Protein 9LD1 (pdb70)

Foldseek 3Di:
DLLVLLCPDPQSVLLVVLLVVQVVPCCDPLQNDDPCLSSLLCNALNNLLSCLCRVCSVQCGPHPLNNHNVLLSLLSNHHCSSLLVVQCSVCVVCCCPPVNDDSVLLSLLSNEACSNLLNVLCVVCVVVCCVPPVQDPVLLSLLRNEHPSNLLNVQCVVCVVVCCPVPVQDSVLLSLLSRYPPSNLLSVQCVVCVVPCCPPVVDDNVLLSLLSSAACSNLLSVLCSVCVVVCCVVVPDDSVLLSLLSSEHPSNLLSVLCSVCVVVCCPPVVDDNVLLSLLSNYACSSLLSVLCVPCVVVCCVPVVDDSVLLSLLSNYHVSSLLSVCCSVCVVVCCPVVNDDSVLLSLLSNEHVSNLLSVLCSPCVCQCCVPVNDDPVLLSLLSNYHCSNLLSVLCSPCVVVCCVVPNDDNVLLSLLSNAVCSNLLSVLCVVCVVPCCPVVNDDSVLLSLLSSEAVSNLLSVQCSVCVVPCCPVVNDDSVLLSLLSRYHPSNLLNVQCSPCVVVCCVPVVDDSVLLSLLSNEHCNNLLNVLCVVCVVVCCVVVNDDNVLLSLLSRYACSNLLSVQLSVCVCCCCVPLNADSVLLSVLSSYHVSNVVVVVLVVQLQQHFLQSSVVSCCQSQNFKKWALLDQDPVVLVVVVVVLVVQQADFEWEAERRNDIDTDDPVVVSVCSNVARQWMWTDGSSRYIYIGHDYPPDWDACPPDWGKKWKAAPSGIIMIHIFDDFDVVPVVQPCTRPPLLVNQLVCVVVVGQEIEMEIEDQAAADQSCVPVSQVSHPANHKYKYAYPLPHCHDDPNGDNHIDMHHD

Nearest PDB structures (foldseek):
  4osw-assembly1_A  TM=8.456E-01  e=8.743E-40  Xanthomonas campestris pv. armoraciae
  3v6t-assembly1_A  TM=8.450E-01  e=8.743E-40  Xanthomonas
  4osr-assembly1_A  TM=8.469E-01  e=3.496E-39  Xanthomonas campestris pv. armoraciae
  4osz-assembly1_A  TM=8.393E-01  e=8.699E-39  Xanthomonas campestris pv. armoraciae
  4osq-assembly2_B  TM=8.564E-01  e=7.481E-38  Xanthomonas campestris pv. armoraciae

Secondary structure (DSSP, 8-state):
-HHHHHHTSTTHHHHHHHHHHHHHHHTSTTT---HHHHHHIIIIIHHHHHHHHHHTHHHHSSSTT---HHHHHHHHSSTTHHHHHHHHHHHHHHHHHTT---HHHHHHHHSSTTHHHHHHHHHHHHHHHHHHH---HHHHHHHHSSTTHHHHHHHHHHHHHHHHHHH---HHHHHHHTSSTTHHHHHHHHHHHHHHHHHTS---HHHHHHHHTSTTHHHHHHHHHHHHHHHHHHH---HHHHHHHHTSTTHHHHHHHHHHHHHHHHHTS---HHHHHHHHSSTTHHHHHHHHHHHHHHHHHTS---HHHHHHHHTSTTHHHHHHHHHHHHHHHHHTS---HHHHHHHHSSTTHHHHHHHHHHHHHHHHHTS---HHHHHHHHSSTTHHHHHHHHHHHHHHHHHHH---HHHHHHHHHSTTHHHHHHHHHHHHHHHHHHS---HHHHHHHHSSTTHHHHHHHHHHHHHHHHHHS---HHHHHHHHTSTTHHHHHHHHHHHHHHHHHTT---HHHHHHHHSSTTHHHHHHHHHHHHHHHHHHH---HHHHHHHHSSTTHHHHHHHHHHHHHHHHHTT---HHHHHHHHTSTTHHHHHHHHHHHHHH--HHHHHHHHHHHH---EEETT---HHHHHHHHHHHHHH--SEEEEE-TTS-EEE--HHHHHHHHHH-SSEEEEEETTTEEEEEES---S-PPP-SSS-EEEEEETTS-EEEEESSS--GGGTT-TTTT-HHHHHHHHHHHTT--EEEEEE--TT-B-TTHHHHHHHHSPTT-EEEEE--SS---SSSS-B-S-EEEE-

Structure (mmCIF, N/CA/C/O backbone):
data_9LD1
#
_entry.id   9LD1
#
_cell.length_a   1.00
_cell.length_b   1.00
_cell.length_c   1.00
_cell.angle_alpha   90.00
_cell.angle_beta   90.00
_cell.angle_gamma   90.00
#
_symmetry.space_group_name_H-M   'P 1'
#
loop_
_entity.id
_entity.type
_entity.pdbx_description
1 polymer 'TC DNA substrate forward strand'
2 polymer 'TC DNA substrate reverse strand'
3 polymer 'inactivate TOD4'
4 non-polymer 'ZINC ION'
#
loop_
_atom_site.group_PDB
_atom_site.id
_atom_site.type_symbol
_atom_site.label_atom_id
_atom_site.label_alt_id
_atom_site.label_comp_id
_atom_site.label_asym_id
_atom_site.label_entity_id
_atom_site.label_seq_id
_atom_site.pdbx_PDB_ins_code
_atom_site.Cartn_x
_atom_site.Cartn_y
_atom_site.Cartn_z
_atom_site.occupancy
_atom_site.B_iso_or_equiv
_atom_site.auth_seq_id
_atom_site.auth_comp_id
_atom_site.auth_asym_id
_atom_site.auth_atom_id
_atom_site.pdbx_PDB_model_num
ATOM 1108 N N . GLU C 3 87 ? 93.158 109.972 142.418 1.00 71.48 87 GLU A N 1
ATOM 1109 C CA . GLU C 3 87 ? 94.263 109.113 142.002 1.00 71.48 87 GLU A CA 1
ATOM 1110 C C . GLU C 3 87 ? 95.611 109.766 142.273 1.00 71.48 87 GLU A C 1
ATOM 1111 O O . GLU C 3 87 ? 96.586 109.072 142.585 1.00 71.48 87 GLU A O 1
ATOM 1117 N N . ALA C 3 88 ? 95.694 111.092 142.152 1.00 66.89 88 ALA A N 1
ATOM 1118 C CA . ALA C 3 88 ? 96.963 111.774 142.387 1.00 66.89 88 ALA A CA 1
ATOM 1119 C C . ALA C 3 88 ? 97.396 111.648 143.843 1.00 66.89 88 ALA A C 1
ATOM 1120 O O . ALA C 3 88 ? 98.595 111.576 144.138 1.00 66.89 88 ALA A O 1
ATOM 1122 N N . ILE C 3 89 ? 96.434 111.634 144.768 1.00 66.25 89 ILE A N 1
ATOM 1123 C CA . ILE C 3 89 ? 96.765 111.522 146.186 1.00 66.25 89 ILE A CA 1
ATOM 1124 C C . ILE C 3 89 ? 97.382 110.160 146.475 1.00 66.25 89 ILE A C 1
ATOM 1125 O O . ILE C 3 89 ? 98.344 110.045 147.244 1.00 66.25 89 ILE A O 1
ATOM 1130 N N . VAL C 3 90 ? 96.839 109.108 145.860 1.00 67.27 90 VAL A N 1
ATOM 1131 C CA . VAL C 3 90 ? 97.414 107.774 145.997 1.00 67.27 90 VAL A CA 1
ATOM 1132 C C . VAL C 3 90 ? 98.811 107.729 145.397 1.00 67.27 90 VAL A C 1
ATOM 1133 O O . VAL C 3 90 ? 99.731 107.131 145.968 1.00 67.27 90 VAL A O 1
ATOM 1137 N N . GLY C 3 91 ? 98.992 108.363 144.238 1.00 62.52 91 GLY A N 1
ATOM 1138 C CA . GLY C 3 91 ? 100.313 108.423 143.635 1.00 62.52 91 GLY A CA 1
ATOM 1139 C C . GLY C 3 91 ? 101.363 108.982 144.575 1.00 62.52 91 GLY A C 1
ATOM 1140 O O . GLY C 3 91 ? 102.523 108.560 144.548 1.00 62.52 91 GLY A O 1
ATOM 1141 N N . VAL C 3 92 ? 100.976 109.944 145.414 1.00 57.67 92 VAL A N 1
ATOM 1142 C CA . VAL C 3 92 ? 101.890 110.450 146.434 1.00 57.67 92 VAL A CA 1
ATOM 1143 C C . VAL C 3 92 ? 101.959 109.495 147.620 1.00 57.67 92 VAL A C 1
ATOM 1144 O O . VAL C 3 92 ? 103.048 109.156 148.099 1.00 57.67 92 VAL A O 1
ATOM 1148 N N . GLY C 3 93 ? 100.804 109.045 148.114 1.00 61.41 93 GLY A N 1
ATOM 1149 C CA . GLY C 3 93 ? 100.786 108.257 149.335 1.00 61.41 93 GLY A CA 1
ATOM 1150 C C . GLY C 3 93 ? 101.614 106.988 149.254 1.00 61.41 93 GLY A C 1
ATOM 1151 O O . GLY C 3 93 ? 102.142 106.517 150.265 1.00 61.41 93 GLY A O 1
ATOM 1152 N N . LYS C 3 94 ? 101.738 106.417 148.062 1.00 58.77 94 LYS A N 1
ATOM 1153 C CA . LYS C 3 94 ? 102.510 105.186 147.890 1.00 58.77 94 LYS A CA 1
ATOM 1154 C C . LYS C 3 94 ? 104.011 105.419 147.759 1.00 58.77 94 LYS A C 1
ATOM 1155 O O . LYS C 3 94 ? 104.725 104.432 147.544 1.00 58.77 94 LYS A O 1
ATOM 1161 N N . GLN C 3 95 ? 104.535 106.634 147.873 1.00 55.58 95 GLN A N 1
ATOM 1162 C CA . GLN C 3 95 ? 105.963 106.867 147.710 1.00 55.58 95 GLN A CA 1
ATOM 1163 C C . GLN C 3 95 ? 106.682 106.651 149.041 1.00 55.58 95 GLN A C 1
ATOM 1164 O O . GLN C 3 95 ? 106.060 106.464 150.091 1.00 55.58 95 GLN A O 1
ATOM 1170 N N . TRP C 3 96 ? 108.017 106.680 149.006 1.00 50.56 96 TRP A N 1
ATOM 1171 C CA . TRP C 3 96 ? 108.805 106.387 150.200 1.00 50.56 96 TRP A CA 1
ATOM 1172 C C . TRP C 3 96 ? 108.481 107.344 151.340 1.00 50.56 96 TRP A C 1
ATOM 1173 O O . TRP C 3 96 ? 108.663 106.994 152.511 1.00 50.56 96 TRP A O 1
ATOM 1184 N N . SER C 3 97 ? 108.011 108.546 151.021 1.00 55.87 97 SER A N 1
ATOM 1185 C CA . SER C 3 97 ? 107.588 109.533 152.011 1.00 55.87 97 SER A CA 1
ATOM 1186 C C . SER C 3 97 ? 106.182 110.013 151.703 1.00 55.87 97 SER A C 1
ATOM 1187 O O . SER C 3 97 ? 105.839 111.179 151.905 1.00 55.87 97 SER A O 1
ATOM 1190 N N . GLY C 3 98 ? 105.345 109.107 151.194 1.00 62.12 98 GLY A N 1
ATOM 1191 C CA . GLY C 3 98 ? 104.025 109.509 150.734 1.00 62.12 98 GLY A CA 1
ATOM 1192 C C . GLY C 3 98 ? 103.211 110.198 151.812 1.00 62.12 98 GLY A C 1
ATOM 1193 O O . GLY C 3 98 ? 102.759 111.332 151.635 1.00 62.12 98 GLY A O 1
ATOM 1194 N N . ALA C 3 99 ? 103.021 109.528 152.949 1.00 64.12 99 ALA A N 1
ATOM 1195 C CA . ALA C 3 99 ? 102.214 110.104 154.020 1.00 64.12 99 ALA A CA 1
ATOM 1196 C C . ALA C 3 99 ? 102.819 111.406 154.533 1.00 64.12 99 ALA A C 1
ATOM 1197 O O . ALA C 3 99 ? 102.094 112.352 154.869 1.00 64.12 99 ALA A O 1
ATOM 1199 N N . ARG C 3 100 ? 104.151 111.470 154.607 1.00 60.56 100 ARG A N 1
ATOM 1200 C CA . ARG C 3 100 ? 104.808 112.668 155.116 1.00 60.56 100 ARG A CA 1
ATOM 1201 C C . ARG C 3 100 ? 104.697 113.817 154.125 1.00 60.56 100 ARG A C 1
ATOM 1202 O O . ARG C 3 100 ? 104.513 114.976 154.521 1.00 60.56 100 ARG A O 1
ATOM 1210 N N . ALA C 3 101 ? 104.803 113.514 152.829 1.00 60.20 101 ALA A N 1
ATOM 1211 C CA . ALA C 3 101 ? 104.726 114.559 151.817 1.00 60.20 101 ALA A CA 1
ATOM 1212 C C . ALA C 3 101 ? 103.335 115.166 151.761 1.00 60.20 101 ALA A C 1
ATOM 1213 O O . ALA C 3 101 ? 103.189 116.379 151.580 1.00 60.20 101 ALA A O 1
ATOM 1215 N N . LEU C 3 102 ? 102.296 114.342 151.916 1.00 64.30 102 LEU A N 1
ATOM 1216 C CA . LEU C 3 102 ? 100.939 114.874 151.902 1.00 64.30 102 LEU A CA 1
ATOM 1217 C C . LEU C 3 102 ? 100.668 115.746 153.122 1.00 64.30 102 LEU A C 1
ATOM 1218 O O . LEU C 3 102 ? 100.060 116.814 152.999 1.00 64.30 102 LEU A O 1
ATOM 1223 N N . GLU C 3 103 ? 101.116 115.322 154.308 1.00 64.89 103 GLU A N 1
ATOM 1224 C CA . GLU C 3 103 ? 100.906 116.153 155.494 1.00 64.89 103 GLU A CA 1
ATOM 1225 C C . GLU C 3 103 ? 101.707 117.449 155.415 1.00 64.89 103 GLU A C 1
ATOM 1226 O O . GLU C 3 103 ? 101.202 118.526 155.769 1.00 64.89 103 GLU A O 1
ATOM 1232 N N . ALA C 3 104 ? 102.958 117.368 154.954 1.00 63.37 104 ALA A N 1
ATOM 1233 C CA . ALA C 3 104 ? 103.761 118.576 154.804 1.00 63.37 104 ALA A CA 1
ATOM 1234 C C . ALA C 3 104 ? 103.175 119.492 153.740 1.00 63.37 104 ALA A C 1
ATOM 1235 O O . ALA C 3 104 ? 103.152 120.717 153.910 1.00 63.37 104 ALA A O 1
ATOM 1237 N N . LEU C 3 105 ? 102.682 118.919 152.642 1.00 63.43 105 LEU A N 1
ATOM 1238 C CA . LEU C 3 105 ? 102.185 119.734 151.542 1.00 63.43 105 LEU A CA 1
ATOM 1239 C C . LEU C 3 105 ? 100.958 120.530 151.965 1.00 63.43 105 LEU A C 1
ATOM 1240 O O . LEU C 3 105 ? 100.842 121.714 151.639 1.00 63.43 105 LEU A O 1
ATOM 1245 N N . LEU C 3 106 ? 100.041 119.906 152.706 1.00 67.82 106 LEU A N 1
ATOM 1246 C CA . LEU C 3 106 ? 98.863 120.630 153.171 1.00 67.82 106 LEU A CA 1
ATOM 1247 C C . LEU C 3 106 ? 99.257 121.781 154.085 1.00 67.82 106 LEU A C 1
ATOM 1248 O O . LEU C 3 106 ? 98.636 122.850 154.056 1.00 67.82 106 LEU A O 1
ATOM 1253 N N . THR C 3 107 ? 100.288 121.579 154.903 1.00 65.78 107 THR A N 1
ATOM 1254 C CA . THR C 3 107 ? 100.731 122.641 155.802 1.00 65.78 107 THR A CA 1
ATOM 1255 C C . THR C 3 107 ? 101.290 123.842 155.039 1.00 65.78 107 THR A C 1
ATOM 1256 O O . THR C 3 107 ? 100.963 124.991 155.362 1.00 65.78 107 THR A O 1
ATOM 1260 N N . VAL C 3 108 ? 102.105 123.596 154.017 1.00 63.51 108 VAL A N 1
ATOM 1261 C CA . VAL C 3 108 ? 102.811 124.659 153.313 1.00 63.51 108 VAL A CA 1
ATOM 1262 C C . VAL C 3 108 ? 102.089 125.159 152.054 1.00 63.51 108 VAL A C 1
ATOM 1263 O O . VAL C 3 108 ? 102.435 126.245 151.551 1.00 63.51 108 VAL A O 1
ATOM 1267 N N . ALA C 3 109 ? 101.061 124.452 151.577 1.00 62.76 109 ALA A N 1
ATOM 1268 C CA . ALA C 3 109 ? 100.337 124.879 150.382 1.00 62.76 109 ALA A CA 1
ATOM 1269 C C . ALA C 3 109 ? 99.784 126.289 150.526 1.00 62.76 109 ALA A C 1
ATOM 1270 O O . ALA C 3 109 ? 99.670 127.021 149.536 1.00 62.76 109 ALA A O 1
ATOM 1272 N N . GLY C 3 110 ? 99.426 126.684 151.746 1.00 64.47 110 GLY A N 1
ATOM 1273 C CA . GLY C 3 110 ? 98.888 128.017 151.951 1.00 64.47 110 GLY A CA 1
ATOM 1274 C C . GLY C 3 110 ? 99.802 129.111 151.441 1.00 64.47 110 GLY A C 1
ATOM 1275 O O . GLY C 3 110 ? 99.329 130.150 150.973 1.00 64.47 110 GLY A O 1
ATOM 1276 N N . GLU C 3 111 ? 101.114 128.902 151.520 1.00 63.74 111 GLU A N 1
ATOM 1277 C CA . GLU C 3 111 ? 102.062 129.881 151.012 1.00 63.74 111 GLU A CA 1
ATOM 1278 C C . GLU C 3 111 ? 102.688 129.494 149.677 1.00 63.74 111 GLU A C 1
ATOM 1279 O O . GLU C 3 111 ? 103.117 130.387 148.937 1.00 63.74 111 GLU A O 1
ATOM 1285 N N . LEU C 3 112 ? 102.752 128.201 149.338 1.00 62.49 112 LEU A N 1
ATOM 1286 C CA . LEU C 3 112 ? 103.206 127.856 147.991 1.00 62.49 112 LEU A CA 1
ATOM 1287 C C . LEU C 3 112 ? 102.279 128.384 146.905 1.00 62.49 112 LEU A C 1
ATOM 1288 O O . LEU C 3 112 ? 102.745 128.666 145.796 1.00 62.49 112 LEU A O 1
ATOM 1293 N N . ARG C 3 113 ? 100.988 128.528 147.190 1.00 67.45 113 ARG A N 1
ATOM 1294 C CA . ARG C 3 113 ? 100.053 129.118 146.243 1.00 67.45 113 ARG A CA 1
ATOM 1295 C C . ARG C 3 113 ? 100.127 130.640 146.206 1.00 67.45 113 ARG A C 1
ATOM 1296 O O . ARG C 3 113 ? 99.419 131.266 145.408 1.00 67.45 113 ARG A O 1
ATOM 1304 N N . GLY C 3 114 ? 100.968 131.244 147.045 1.00 67.19 114 GLY A N 1
ATOM 1305 C CA . GLY C 3 114 ? 101.070 132.680 147.106 1.00 67.19 114 GLY A CA 1
ATOM 1306 C C . GLY C 3 114 ? 101.937 133.241 146.002 1.00 67.19 114 GLY A C 1
ATOM 1307 O O . GLY C 3 114 ? 102.515 132.518 145.181 1.00 67.19 114 GLY A O 1
ATOM 1308 N N . PRO C 3 115 ? 102.030 134.568 145.973 1.00 68.60 115 PRO A N 1
ATOM 1309 C CA . PRO C 3 115 ? 102.755 135.256 144.892 1.00 68.60 115 PRO A CA 1
ATOM 1310 C C . PRO C 3 115 ? 104.155 134.707 144.661 1.00 68.60 115 PRO A C 1
ATOM 1311 O O . PRO C 3 115 ? 104.590 134.639 143.501 1.00 68.60 115 PRO A O 1
ATOM 1315 N N . PRO C 3 116 ? 104.914 134.326 145.707 1.00 64.89 116 PRO A N 1
ATOM 1316 C CA . PRO C 3 116 ? 106.296 133.884 145.439 1.00 64.89 116 PRO A CA 1
ATOM 1317 C C . PRO C 3 116 ? 106.406 132.790 144.393 1.00 64.89 116 PRO A C 1
ATOM 1318 O O . PRO C 3 116 ? 107.380 132.767 143.632 1.00 64.89 116 PRO A O 1
ATOM 1322 N N . LEU C 3 117 ? 105.434 131.882 144.324 1.00 62.69 117 LEU A N 1
ATOM 1323 C CA . LEU C 3 117 ? 105.493 130.755 143.403 1.00 62.69 117 LEU A CA 1
ATOM 1324 C C . LEU C 3 117 ? 104.191 130.530 142.645 1.00 62.69 117 LEU A C 1
ATOM 1325 O O . LEU C 3 117 ? 104.226 130.158 141.469 1.00 62.69 117 LEU A O 1
ATOM 1330 N N . GLN C 3 118 ? 103.045 130.745 143.291 1.00 66.04 118 GLN A N 1
ATOM 1331 C CA . GLN C 3 118 ? 101.734 130.600 142.653 1.00 66.04 118 GLN A CA 1
ATOM 1332 C C . GLN C 3 118 ? 101.592 129.224 142.005 1.00 66.04 118 GLN A C 1
ATOM 1333 O O . GLN C 3 118 ? 101.234 129.090 140.833 1.00 66.04 118 GLN A O 1
ATOM 1339 N N . LEU C 3 119 ? 101.882 128.191 142.788 1.00 64.03 119 LEU A N 1
ATOM 1340 C CA . LEU C 3 119 ? 101.753 126.819 142.324 1.00 64.03 119 LEU A CA 1
ATOM 1341 C C . LEU C 3 119 ? 100.303 126.350 142.392 1.00 64.03 119 LEU A C 1
ATOM 1342 O O . LEU C 3 119 ? 99.584 126.619 143.360 1.00 64.03 119 LEU A O 1
ATOM 1347 N N . ASP C 3 120 ? 99.879 125.643 141.350 1.00 63.71 120 ASP A N 1
ATOM 1348 C CA . ASP C 3 120 ? 98.539 125.082 141.271 1.00 63.71 120 ASP A CA 1
ATOM 1349 C C . ASP C 3 120 ? 98.535 123.654 141.809 1.00 63.71 120 ASP A C 1
ATOM 1350 O O . ASP C 3 120 ? 99.553 123.131 142.262 1.00 63.71 120 ASP A O 1
ATOM 1355 N N . THR C 3 121 ? 97.365 123.015 141.731 1.00 64.04 121 THR A N 1
ATOM 1356 C CA . THR C 3 121 ? 97.200 121.691 142.330 1.00 64.04 121 THR A CA 1
ATOM 1357 C C . THR C 3 121 ? 98.158 120.674 141.723 1.00 64.04 121 THR A C 1
ATOM 1358 O O . THR C 3 121 ? 98.764 119.873 142.447 1.00 64.04 121 THR A O 1
ATOM 1362 N N . GLY C 3 122 ? 98.300 120.684 140.396 1.00 58.41 122 GLY A N 1
ATOM 1363 C CA . GLY C 3 122 ? 99.192 119.737 139.749 1.00 58.41 122 GLY A CA 1
ATOM 1364 C C . GLY C 3 122 ? 100.644 119.915 140.152 1.00 58.41 122 GLY A C 1
ATOM 1365 O O . GLY C 3 122 ? 101.343 118.941 140.430 1.00 58.41 122 GLY A O 1
ATOM 1366 N N . GLN C 3 123 ? 101.114 121.163 140.194 1.00 54.44 123 GLN A N 1
ATOM 1367 C CA . GLN C 3 123 ? 102.492 121.409 140.606 1.00 54.44 123 GLN A CA 1
ATOM 1368 C C . GLN C 3 123 ? 102.720 121.027 142.065 1.00 54.44 123 GLN A C 1
ATOM 1369 O O . GLN C 3 123 ? 103.770 120.469 142.407 1.00 54.44 123 GLN A O 1
ATOM 1375 N N . LEU C 3 124 ? 101.749 121.303 142.940 1.00 55.16 124 LEU A N 1
ATOM 1376 C CA . LEU C 3 124 ? 101.932 120.978 144.353 1.00 55.16 124 LEU A CA 1
ATOM 1377 C C . LEU C 3 124 ? 102.051 119.478 144.563 1.00 55.16 124 LEU A C 1
ATOM 1378 O O . LEU C 3 124 ? 102.890 119.016 145.344 1.00 55.16 124 LEU A O 1
ATOM 1383 N N . LEU C 3 125 ? 101.201 118.700 143.891 1.00 54.16 125 LEU A N 1
ATOM 1384 C CA . LEU C 3 125 ? 101.245 117.254 144.064 1.00 54.16 125 LEU A CA 1
ATOM 1385 C C . LEU C 3 125 ? 102.393 116.646 143.268 1.00 54.16 125 LEU A C 1
ATOM 1386 O O . LEU C 3 125 ? 102.971 115.633 143.675 1.00 54.16 125 LEU A O 1
ATOM 1391 N N . LYS C 3 126 ? 102.742 117.262 142.137 1.00 46.63 126 LYS A N 1
ATOM 1392 C CA . LYS C 3 126 ? 103.860 116.776 141.334 1.00 46.63 126 LYS A CA 1
ATOM 1393 C C . LYS C 3 126 ? 105.154 116.760 142.137 1.00 46.63 126 LYS A C 1
ATOM 1394 O O . LYS C 3 126 ? 105.931 115.800 142.058 1.00 46.63 126 LYS A O 1
ATOM 1400 N N . ILE C 3 127 ? 105.399 117.815 142.918 1.00 45.40 127 ILE A N 1
ATOM 1401 C CA . ILE C 3 127 ? 106.577 117.839 143.783 1.00 45.40 127 ILE A CA 1
ATOM 1402 C C . ILE C 3 127 ? 106.472 116.766 144.858 1.00 45.40 127 ILE A C 1
ATOM 1403 O O . ILE C 3 127 ? 107.419 116.006 145.094 1.00 45.40 127 ILE A O 1
ATOM 1408 N N . ALA C 3 128 ? 105.321 116.684 145.529 1.00 46.81 128 ALA A N 1
ATOM 1409 C CA . ALA C 3 128 ? 105.142 115.683 146.575 1.00 46.81 128 ALA A CA 1
ATOM 1410 C C . ALA C 3 128 ? 105.291 114.269 146.027 1.00 46.81 128 ALA A C 1
ATOM 1411 O O . ALA C 3 128 ? 105.802 113.382 146.719 1.00 46.81 128 ALA A O 1
ATOM 1413 N N . LYS C 3 129 ? 104.84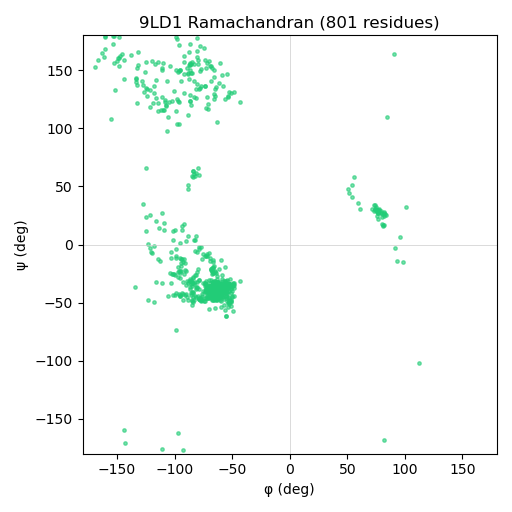6 114.038 144.792 1.00 45.05 129 LYS A N 1
ATOM 1414 C CA . LYS C 3 129 ? 104.902 112.696 144.223 1.00 45.05 129 LYS A CA 1
ATOM 1415 C C . LYS C 3 129 ? 106.326 112.319 143.840 1.00 45.05 129 LYS A C 1
ATOM 1416 O O . LYS C 3 129 ? 106.805 111.233 144.184 1.00 45.05 129 LYS A O 1
ATOM 1422 N N . ARG C 3 130 ? 107.022 113.205 143.132 1.00 39.28 130 ARG A N 1
ATOM 1423 C CA . ARG C 3 130 ? 108.353 112.867 142.643 1.00 39.28 130 ARG A CA 1
ATOM 1424 C C . ARG C 3 130 ? 109.458 113.309 143.594 1.00 39.28 130 ARG A C 1
ATOM 1425 O O . ARG C 3 130 ? 110.410 112.555 143.824 1.00 39.28 130 ARG A O 1
ATOM 1433 N N . GLY C 3 131 ? 109.353 114.506 144.160 1.00 41.62 131 GLY A N 1
ATOM 1434 C CA . GLY C 3 131 ? 110.393 115.005 145.036 1.00 41.62 131 GLY A CA 1
ATOM 1435 C C . GLY C 3 131 ? 110.248 114.523 146.465 1.00 41.62 131 GLY A C 1
ATOM 1436 O O . GLY C 3 131 ? 111.239 114.400 147.190 1.00 41.62 131 GLY A O 1
ATOM 1437 N N . GLY C 3 132 ? 109.021 114.250 146.880 1.00 45.65 132 GLY A N 1
ATOM 1438 C CA . GLY C 3 132 ? 108.741 113.764 148.213 1.00 45.65 132 GLY A CA 1
ATOM 1439 C C . GLY C 3 132 ? 108.693 114.886 149.234 1.00 45.65 132 GLY A C 1
ATOM 1440 O O . GLY C 3 132 ? 108.667 116.078 148.906 1.00 45.65 132 GLY A O 1
ATOM 1441 N N . VAL C 3 133 ? 108.677 114.476 150.505 1.00 49.34 133 VAL A N 1
ATOM 1442 C CA . VAL C 3 133 ? 108.471 115.427 151.593 1.00 49.34 133 VAL A CA 1
ATOM 1443 C C . VAL C 3 133 ? 109.618 116.427 151.661 1.00 49.34 133 VAL A C 1
ATOM 1444 O O . VAL C 3 133 ? 109.420 117.593 152.022 1.00 49.34 133 VAL A O 1
ATOM 1448 N N . THR C 3 134 ? 110.833 115.995 151.314 1.00 45.83 134 THR A N 1
ATOM 1449 C CA . THR C 3 134 ? 111.983 116.884 151.417 1.00 45.83 134 THR A CA 1
ATOM 1450 C C . THR C 3 134 ? 111.925 117.981 150.365 1.00 45.83 134 THR A C 1
ATOM 1451 O O . THR C 3 134 ? 112.269 119.135 150.642 1.00 45.83 134 THR A O 1
ATOM 1455 N N . ALA C 3 135 ? 111.475 117.643 149.155 1.00 45.46 135 ALA A N 1
ATOM 1456 C CA . ALA C 3 135 ? 111.304 118.658 148.121 1.00 45.46 135 ALA A CA 1
ATOM 1457 C C . ALA C 3 135 ? 110.167 119.613 148.462 1.00 45.46 135 ALA A C 1
ATOM 1458 O O . ALA C 3 135 ? 110.250 120.810 148.167 1.00 45.46 135 ALA A O 1
ATOM 1460 N N . VAL C 3 136 ? 109.097 119.106 149.081 1.00 48.45 136 VAL A N 1
ATOM 1461 C CA . VAL C 3 136 ? 107.979 119.973 149.453 1.00 48.45 136 VAL A CA 1
ATOM 1462 C C . VAL C 3 136 ? 108.422 121.014 150.477 1.00 48.45 136 VAL A C 1
ATOM 1463 O O . VAL C 3 136 ? 108.124 122.211 150.341 1.00 48.45 136 VAL A O 1
ATOM 1467 N N . GLU C 3 137 ? 109.140 120.579 151.515 1.00 49.80 137 GLU A N 1
ATOM 1468 C CA . GLU C 3 137 ? 109.619 121.514 152.527 1.00 49.80 137 GLU A CA 1
ATOM 1469 C C . GLU C 3 137 ? 110.704 122.424 151.970 1.00 49.80 137 GLU A C 1
ATOM 1470 O O . GLU C 3 137 ? 110.792 123.595 152.354 1.00 49.80 137 GLU A O 1
ATOM 1476 N N . ALA C 3 138 ? 111.550 121.902 151.079 1.00 48.50 138 ALA A N 1
ATOM 1477 C CA . ALA C 3 138 ? 112.631 122.713 150.530 1.00 48.50 138 ALA A CA 1
ATOM 1478 C C . ALA C 3 138 ? 112.088 123.858 149.689 1.00 48.50 138 ALA A C 1
ATOM 1479 O O . ALA C 3 138 ? 112.540 125.003 149.818 1.00 48.50 138 ALA A O 1
ATOM 1481 N N . VAL C 3 139 ? 111.121 123.571 148.817 1.00 48.84 139 VAL A N 1
ATOM 1482 C CA . VAL C 3 139 ? 110.575 124.608 147.945 1.00 48.84 139 VAL A CA 1
ATOM 1483 C C . VAL C 3 139 ? 109.880 125.684 148.769 1.00 48.84 139 VAL A C 1
ATOM 1484 O O . VAL C 3 139 ? 110.026 126.881 148.496 1.00 48.84 139 VAL A O 1
ATOM 1488 N N . HIS C 3 140 ? 109.120 125.281 149.791 1.00 54.06 140 HIS A N 1
ATOM 1489 C CA . HIS C 3 140 ? 108.481 126.269 150.660 1.00 54.06 140 HIS A CA 1
ATOM 1490 C C . HIS C 3 140 ? 109.504 127.089 151.433 1.00 54.06 140 HIS A C 1
ATOM 1491 O O . HIS C 3 140 ? 109.496 128.324 151.377 1.00 54.06 140 HIS A O 1
ATOM 1498 N N . ALA C 3 141 ? 110.394 126.419 152.166 1.00 52.41 141 ALA A N 1
ATOM 1499 C CA . ALA C 3 141 ? 111.316 127.127 153.043 1.00 52.41 141 ALA A CA 1
ATOM 1500 C C . ALA C 3 141 ? 112.207 128.101 152.288 1.00 52.41 141 ALA A C 1
ATOM 1501 O O . ALA C 3 141 ? 112.502 129.180 152.810 1.00 52.41 141 ALA A O 1
ATOM 1503 N N . TRP C 3 142 ? 112.623 127.757 151.074 1.00 52.54 142 TRP A N 1
ATOM 1504 C CA . TRP C 3 142 ? 113.585 128.542 150.309 1.00 52.54 142 TRP A CA 1
ATOM 1505 C C . TRP C 3 142 ? 112.876 129.367 149.245 1.00 52.54 142 TRP A C 1
ATOM 1506 O O . TRP C 3 142 ? 113.494 129.937 148.343 1.00 52.54 142 TRP A O 1
ATOM 1517 N N . ARG C 3 143 ? 111.546 129.433 149.341 1.00 54.19 143 ARG A N 1
ATOM 1518 C CA . ARG C 3 143 ? 110.762 130.128 148.325 1.00 54.19 143 ARG A CA 1
ATOM 1519 C C . ARG C 3 143 ? 111.190 131.584 148.197 1.00 54.19 143 ARG A C 1
ATOM 1520 O O . ARG C 3 143 ? 111.108 132.171 147.113 1.00 54.19 143 ARG A O 1
ATOM 1528 N N . ASN C 3 144 ? 111.648 132.181 149.297 1.00 51.33 144 ASN A N 1
ATOM 1529 C CA . ASN C 3 144 ? 112.088 133.569 149.290 1.00 51.33 144 ASN A CA 1
ATOM 1530 C C . ASN C 3 144 ? 113.459 133.768 148.659 1.00 51.33 144 ASN A C 1
ATOM 1531 O O . ASN C 3 144 ? 113.845 134.914 148.403 1.00 51.33 144 ASN A O 1
ATOM 1536 N N . ALA C 3 145 ? 114.207 132.693 148.418 1.00 48.65 145 ALA A N 1
ATOM 1537 C CA . ALA C 3 145 ? 115.456 132.820 147.676 1.00 48.65 145 ALA A CA 1
ATOM 1538 C C . ALA C 3 145 ? 115.299 132.352 146.235 1.00 48.65 145 ALA A C 1
ATOM 1539 O O . ALA C 3 145 ? 115.952 132.883 145.331 1.00 48.65 145 ALA A O 1
ATOM 1541 N N . LEU C 3 146 ? 114.445 131.355 146.006 1.00 46.96 146 LEU A N 1
ATOM 1542 C CA . LEU C 3 146 ? 114.290 130.793 144.669 1.00 46.96 146 LEU A CA 1
ATOM 1543 C C . LEU C 3 146 ? 113.753 131.819 143.678 1.00 46.96 146 LEU A C 1
ATOM 1544 O O . LEU C 3 146 ? 114.234 131.896 142.542 1.00 46.96 146 LEU A O 1
ATOM 1549 N N . THR C 3 147 ? 112.765 132.612 144.085 1.00 49.05 147 THR A N 1
ATOM 1550 C CA . THR C 3 147 ? 112.218 133.678 143.258 1.00 49.05 147 THR A CA 1
ATOM 1551 C C . THR C 3 147 ? 112.393 135.022 143.952 1.00 49.05 147 THR A C 1
ATOM 1552 O O . THR C 3 147 ? 112.544 135.093 145.176 1.00 49.05 147 THR A O 1
ATOM 1556 N N . GLY C 3 148 ? 112.372 136.089 143.160 1.00 49.55 148 GLY A N 1
ATOM 1557 C CA . GLY C 3 148 ? 112.548 137.422 143.715 1.00 49.55 148 GLY A CA 1
ATOM 1558 C C . GLY C 3 148 ? 113.968 137.685 144.165 1.00 49.55 148 GLY A C 1
ATOM 1559 O O . GLY C 3 148 ? 114.189 138.457 145.108 1.00 49.55 148 GLY A O 1
ATOM 1560 N N . ALA C 3 149 ? 114.935 137.059 143.509 1.00 48.13 149 ALA A N 1
ATOM 1561 C CA . ALA C 3 149 ? 116.336 137.115 143.894 1.00 48.13 149 ALA A CA 1
ATOM 1562 C C . ALA C 3 149 ? 117.178 137.082 142.623 1.00 48.13 149 ALA A C 1
ATOM 1563 O O . ALA C 3 149 ? 116.648 136.746 141.556 1.00 48.13 149 ALA A O 1
ATOM 1565 N N . PRO C 3 150 ? 118.467 137.435 142.670 1.00 46.77 150 PRO A N 1
ATOM 1566 C CA . PRO C 3 150 ? 119.248 137.466 141.422 1.00 46.77 150 PRO A CA 1
ATOM 1567 C C . PRO C 3 150 ? 119.301 136.126 140.716 1.00 46.77 150 PRO A C 1
ATOM 1568 O O . PRO C 3 150 ? 119.711 136.073 139.550 1.00 46.77 150 PRO A O 1
ATOM 1572 N N . LEU C 3 151 ? 118.909 135.041 141.386 1.00 46.05 151 LEU A N 1
ATOM 1573 C CA . LEU C 3 151 ? 118.920 133.729 140.752 1.00 46.05 151 LEU A CA 1
ATOM 1574 C C . LEU C 3 151 ? 117.976 133.685 139.556 1.00 46.05 151 LEU A C 1
ATOM 1575 O O . LEU C 3 151 ? 118.234 132.974 138.578 1.00 46.05 151 LEU A O 1
ATOM 1580 N N . ASN C 3 152 ? 116.878 134.443 139.618 1.00 46.02 152 ASN A N 1
ATOM 1581 C CA . ASN C 3 152 ? 115.880 134.505 138.549 1.00 46.02 152 ASN A CA 1
ATOM 1582 C C . ASN C 3 152 ? 115.421 133.106 138.131 1.00 46.02 152 ASN A C 1
ATOM 1583 O O . ASN C 3 152 ? 115.302 132.787 136.947 1.00 46.02 152 ASN A O 1
ATOM 1588 N N . LEU C 3 153 ? 115.162 132.270 139.132 1.00 44.17 153 LEU A N 1
ATOM 1589 C CA . LEU C 3 153 ? 114.708 130.902 138.916 1.00 44.17 153 LEU A CA 1
ATOM 1590 C C . LEU C 3 153 ? 113.191 130.840 139.016 1.00 44.17 153 LEU A C 1
ATOM 1591 O O . LEU C 3 153 ? 112.635 130.867 140.118 1.00 44.17 153 LEU A O 1
ATOM 1596 N N . THR C 3 154 ? 112.529 130.752 137.866 1.00 44.88 154 THR A N 1
ATOM 1597 C CA . THR C 3 154 ? 111.102 131.000 137.798 1.00 44.88 154 THR A CA 1
ATOM 1598 C C . THR C 3 154 ? 110.334 129.874 138.490 1.00 44.88 154 THR A C 1
ATOM 1599 O O . THR C 3 154 ? 110.859 128.772 138.665 1.00 44.88 154 THR A O 1
ATOM 1603 N N . PRO C 3 155 ? 109.093 130.138 138.916 1.00 46.96 155 PRO A N 1
ATOM 1604 C CA . PRO C 3 155 ? 108.302 129.069 139.555 1.00 46.96 155 PRO A CA 1
ATOM 1605 C C . PRO C 3 155 ? 108.233 127.776 138.759 1.00 46.96 155 PRO A C 1
ATOM 1606 O O . PRO C 3 155 ? 108.252 126.692 139.355 1.00 46.96 155 PRO A O 1
ATOM 1610 N N . GLU C 3 156 ? 108.153 127.850 137.428 1.00 44.42 156 GLU A N 1
ATOM 1611 C CA . GLU C 3 156 ? 108.129 126.624 136.636 1.00 44.42 156 GLU A CA 1
ATOM 1612 C C . GLU C 3 156 ? 109.466 125.897 136.702 1.00 44.42 156 GLU A C 1
ATOM 1613 O O . GLU C 3 156 ? 109.503 124.662 136.764 1.00 44.42 156 GLU A O 1
ATOM 1619 N N . GLN C 3 157 ? 110.572 126.641 136.710 1.00 41.31 157 GLN A N 1
ATOM 1620 C CA . GLN C 3 157 ? 111.879 126.006 136.821 1.00 41.31 157 GLN A CA 1
ATOM 1621 C C . GLN C 3 157 ? 112.075 125.401 138.204 1.00 41.31 157 GLN A C 1
ATOM 1622 O O . GLN C 3 157 ? 112.728 124.363 138.351 1.00 41.31 157 GLN A O 1
ATOM 1628 N N . VAL C 3 158 ? 111.506 126.034 139.233 1.00 41.40 158 VAL A N 1
ATOM 1629 C CA . VAL C 3 158 ? 111.591 125.495 140.586 1.00 41.40 158 VAL A CA 1
ATOM 1630 C C . VAL C 3 158 ? 110.898 124.141 140.667 1.00 41.40 158 VAL A C 1
ATOM 1631 O O . VAL C 3 158 ? 111.424 123.190 141.258 1.00 41.40 158 VAL A O 1
ATOM 1635 N N . VAL C 3 159 ? 109.706 124.034 140.076 1.00 41.51 159 VAL A N 1
ATOM 1636 C CA . VAL C 3 159 ? 108.986 122.762 140.078 1.00 41.51 159 VAL A CA 1
ATOM 1637 C C . VAL C 3 159 ? 109.759 121.705 139.305 1.00 41.51 159 VAL A C 1
ATOM 1638 O O . VAL C 3 159 ? 109.856 120.548 139.732 1.00 41.51 159 VAL A O 1
ATOM 1642 N N . ALA C 3 160 ? 110.320 122.080 138.152 1.00 36.03 160 ALA A N 1
ATOM 1643 C CA . ALA C 3 160 ? 111.082 121.121 137.356 1.00 36.03 160 ALA A CA 1
ATOM 1644 C C . ALA C 3 160 ? 112.255 120.557 138.145 1.00 36.03 160 ALA A C 1
ATOM 1645 O O . ALA C 3 160 ? 112.566 119.366 138.041 1.00 36.03 160 ALA A O 1
ATOM 1647 N N . ILE C 3 161 ? 112.927 121.400 138.930 1.00 34.12 161 ILE A N 1
ATOM 1648 C CA . ILE C 3 161 ? 114.055 120.929 139.728 1.00 34.12 161 ILE A CA 1
ATOM 1649 C C . ILE C 3 161 ? 113.567 120.159 140.948 1.00 34.12 161 ILE A C 1
ATOM 1650 O O . ILE C 3 161 ? 114.113 119.105 141.292 1.00 34.12 161 ILE A O 1
ATOM 1655 N N . ALA C 3 162 ? 112.532 120.665 141.616 1.00 34.98 162 ALA A N 1
ATOM 1656 C CA . ALA C 3 162 ? 112.057 120.032 142.841 1.00 34.98 162 ALA A CA 1
ATOM 1657 C C . ALA C 3 162 ? 111.489 118.639 142.608 1.00 34.98 162 ALA A C 1
ATOM 1658 O O . ALA C 3 162 ? 111.631 117.770 143.473 1.00 34.98 162 ALA A O 1
ATOM 1660 N N . SER C 3 163 ? 110.854 118.401 141.461 1.00 35.79 163 SER A N 1
ATOM 1661 C CA . SER C 3 163 ? 110.107 117.165 141.230 1.00 35.79 163 SER A CA 1
ATOM 1662 C C . SER C 3 163 ? 111.025 116.048 140.726 1.00 35.79 163 SER A C 1
ATOM 1663 O O . SER C 3 163 ? 110.838 115.475 139.653 1.00 35.79 163 SER A O 1
ATOM 1666 N N . HIS C 3 164 ? 112.032 115.738 141.538 1.00 31.52 164 HIS A N 1
ATOM 1667 C CA . HIS C 3 164 ? 112.913 114.606 141.294 1.00 31.52 164 HIS A CA 1
ATOM 1668 C C . HIS C 3 164 ? 113.376 114.058 142.634 1.00 31.52 164 HIS A C 1
ATOM 1669 O O . HIS C 3 164 ? 113.428 114.780 143.633 1.00 31.52 164 HIS A O 1
ATOM 1676 N N . ASP C 3 165 ? 113.709 112.770 142.649 1.00 31.27 165 ASP A N 1
ATOM 1677 C CA . ASP C 3 165 ? 114.388 112.198 143.803 1.00 31.27 165 ASP A CA 1
ATOM 1678 C C . ASP C 3 165 ? 115.631 113.014 144.127 1.00 31.27 165 ASP A C 1
ATOM 1679 O O . ASP C 3 165 ? 116.482 113.240 143.263 1.00 31.27 165 ASP A O 1
ATOM 1684 N N . GLY C 3 166 ? 115.735 113.449 145.375 1.00 33.07 166 GLY A N 1
ATOM 1685 C CA . GLY C 3 166 ? 116.825 114.325 145.759 1.00 33.07 166 GLY A CA 1
ATOM 1686 C C . GLY C 3 166 ? 116.586 115.771 145.382 1.00 33.07 166 GLY A C 1
ATOM 1687 O O . GLY C 3 166 ? 117.535 116.565 145.350 1.00 33.07 166 GLY A O 1
ATOM 1688 N N . GLY C 3 167 ? 115.335 116.134 145.094 1.00 33.91 167 GLY A N 1
ATOM 1689 C CA . GLY C 3 167 ? 115.026 117.498 144.703 1.00 33.91 167 GLY A CA 1
ATOM 1690 C C . GLY C 3 167 ? 115.501 118.541 145.690 1.00 33.91 167 GLY A C 1
ATOM 1691 O O . GLY C 3 167 ? 115.942 119.619 145.274 1.00 33.91 167 GLY A O 1
ATOM 1692 N N . LYS C 3 168 ? 115.426 118.246 146.988 1.00 36.40 168 LYS A N 1
ATOM 1693 C CA . LYS C 3 168 ? 115.941 119.182 147.979 1.00 36.40 168 LYS A CA 1
ATOM 1694 C C . LYS C 3 168 ? 117.416 119.473 147.738 1.00 36.40 168 LYS A C 1
ATOM 1695 O O . LYS C 3 168 ? 117.857 120.620 147.889 1.00 36.40 168 LYS A O 1
ATOM 1701 N N . GLN C 3 169 ? 118.178 118.458 147.320 1.00 34.27 169 GLN A N 1
ATOM 1702 C CA . GLN C 3 169 ? 119.612 118.634 147.128 1.00 34.27 169 GLN A CA 1
ATOM 1703 C C . GLN C 3 169 ? 119.892 119.468 145.886 1.00 34.27 169 GLN A C 1
ATOM 1704 O O . GLN C 3 169 ? 120.789 120.319 145.885 1.00 34.27 169 GLN A O 1
ATOM 1710 N N . ALA C 3 170 ? 119.120 119.237 144.821 1.00 33.53 170 ALA A N 1
ATOM 1711 C CA . ALA C 3 170 ? 119.292 120.017 143.603 1.00 33.53 170 ALA A CA 1
ATOM 1712 C C . ALA C 3 170 ? 118.861 121.457 143.815 1.00 33.53 170 ALA A C 1
ATOM 1713 O O . ALA C 3 170 ? 119.475 122.377 143.270 1.00 33.53 170 ALA A O 1
ATOM 1715 N N . LEU C 3 171 ? 117.816 121.679 144.617 1.00 35.57 171 LEU A N 1
ATOM 1716 C CA . LEU C 3 171 ? 117.366 123.045 144.870 1.00 35.57 171 LEU A CA 1
ATOM 1717 C C . LEU C 3 171 ? 118.422 123.852 145.620 1.00 35.57 171 LEU A C 1
ATOM 1718 O O . LEU C 3 171 ? 118.677 125.016 145.282 1.00 35.57 171 LEU A O 1
ATOM 1723 N N . GLU C 3 172 ? 119.054 123.259 146.642 1.00 37.80 172 GLU A N 1
ATOM 1724 C CA . GLU C 3 172 ? 120.121 124.003 147.321 1.00 37.80 172 GLU A CA 1
ATOM 1725 C C . GLU C 3 172 ? 121.315 124.212 146.398 1.00 37.80 172 GLU A C 1
ATOM 1726 O O . GLU C 3 172 ? 121.907 125.299 146.370 1.00 37.80 172 GLU A O 1
ATOM 1732 N N . THR C 3 173 ? 121.689 123.185 145.631 1.00 35.34 173 THR A N 1
ATOM 1733 C CA . THR C 3 173 ? 122.897 123.293 144.821 1.00 35.34 173 THR A CA 1
ATOM 1734 C C . THR C 3 173 ? 122.741 124.324 143.709 1.00 35.34 173 THR A C 1
ATOM 1735 O O . THR C 3 173 ? 123.667 125.100 143.447 1.00 35.34 173 THR A O 1
ATOM 1739 N N . VAL C 3 174 ? 121.583 124.361 143.046 1.00 35.65 174 VAL A N 1
ATOM 1740 C CA . VAL C 3 174 ? 121.396 125.335 141.976 1.00 35.65 174 VAL A CA 1
ATOM 1741 C C . VAL C 3 174 ? 121.387 126.748 142.543 1.00 35.65 174 VAL A C 1
ATOM 1742 O O . VAL C 3 174 ? 121.860 127.686 141.893 1.00 35.65 174 VAL A O 1
ATOM 1746 N N . GLN C 3 175 ? 120.900 126.923 143.776 1.00 40.84 175 GLN A N 1
ATOM 1747 C CA . GLN C 3 175 ? 120.985 128.238 144.402 1.00 40.84 175 GLN A CA 1
ATOM 1748 C C . GLN C 3 175 ? 122.429 128.644 144.648 1.00 40.84 175 GLN A C 1
ATOM 1749 O O . GLN C 3 175 ? 122.772 129.826 144.529 1.00 40.84 175 GLN A O 1
ATOM 1755 N N . ARG C 3 176 ? 123.290 127.684 144.988 1.00 38.62 176 ARG A N 1
ATOM 1756 C CA . ARG C 3 176 ? 124.674 128.015 145.304 1.00 38.62 176 ARG A CA 1
ATOM 1757 C C . ARG C 3 176 ? 125.526 128.184 144.051 1.00 38.62 176 ARG A C 1
ATOM 1758 O O . ARG C 3 176 ? 126.393 129.063 144.007 1.00 38.62 176 ARG A O 1
ATOM 1766 N N . LEU C 3 177 ? 125.301 127.360 143.024 1.00 37.66 177 LEU A N 1
ATOM 1767 C CA . LEU C 3 177 ? 126.163 127.382 141.849 1.00 37.66 177 LEU A CA 1
ATOM 1768 C C . LEU C 3 177 ? 125.648 128.202 140.675 1.00 37.66 177 LEU A C 1
ATOM 1769 O O . LEU C 3 177 ? 126.470 128.696 139.896 1.00 37.66 177 LEU A O 1
ATOM 1774 N N . LEU C 3 178 ? 124.333 128.363 140.510 1.00 39.53 178 LEU A N 1
ATOM 1775 C CA . LEU C 3 178 ? 123.827 129.063 139.333 1.00 39.53 178 LEU A CA 1
ATOM 1776 C C . LEU C 3 178 ? 124.521 130.400 139.104 1.00 39.53 178 LEU A C 1
ATOM 1777 O O . LEU C 3 178 ? 124.879 130.689 137.948 1.00 39.53 178 LEU A O 1
ATOM 1782 N N . PRO C 3 179 ? 124.740 131.253 140.113 1.00 41.51 179 PRO A N 1
ATOM 1783 C CA . PRO C 3 179 ? 125.441 132.514 139.829 1.00 41.51 179 PRO A CA 1
ATOM 1784 C C . PRO C 3 179 ? 126.803 132.302 139.197 1.00 41.51 179 PRO A C 1
ATOM 1785 O O . PRO C 3 179 ? 127.231 133.115 138.368 1.00 41.51 179 PRO A O 1
ATOM 1789 N N . VAL C 3 180 ? 127.490 131.214 139.553 1.00 41.33 180 VAL A N 1
ATOM 1790 C CA . VAL C 3 180 ? 128.843 130.992 139.053 1.00 41.33 180 VAL A CA 1
ATOM 1791 C C . VAL C 3 180 ? 128.808 130.348 137.674 1.00 41.33 180 VAL A C 1
ATOM 1792 O O . VAL C 3 180 ? 129.532 130.763 136.762 1.00 41.33 180 VAL A O 1
ATOM 1796 N N . LEU C 3 181 ? 127.968 129.327 137.498 1.00 41.39 181 LEU A N 1
ATOM 1797 C CA . LEU C 3 181 ? 127.908 128.631 136.218 1.00 41.39 181 LEU A CA 1
ATOM 1798 C C . LEU C 3 181 ? 127.512 129.572 135.087 1.00 41.39 181 LEU A C 1
ATOM 1799 O O . LEU C 3 181 ? 127.974 129.415 133.951 1.00 41.39 181 LEU A O 1
ATOM 1804 N N . CYS C 3 182 ? 126.654 130.554 135.375 1.00 44.27 182 CYS A N 1
ATOM 1805 C CA . CYS C 3 182 ? 126.255 131.501 134.338 1.00 44.27 182 CYS A CA 1
ATOM 1806 C C . CYS C 3 182 ? 127.276 132.620 134.178 1.00 44.27 182 CYS A C 1
ATOM 1807 O O . CYS C 3 182 ? 127.669 132.951 133.054 1.00 44.27 182 CYS A O 1
ATOM 1810 N N . GLN C 3 183 ? 127.711 133.223 135.288 1.00 45.95 183 GLN A N 1
ATOM 1811 C CA . GLN C 3 183 ? 128.527 134.427 135.195 1.00 45.95 183 GLN A CA 1
ATOM 1812 C C . GLN C 3 183 ? 129.988 134.099 134.911 1.00 45.95 183 GLN A C 1
ATOM 1813 O O . GLN C 3 183 ? 130.659 134.827 134.170 1.00 45.95 183 GLN A O 1
ATOM 1819 N N . ALA C 3 184 ? 130.499 133.011 135.484 1.00 42.85 184 ALA A N 1
ATOM 1820 C CA . ALA C 3 184 ? 131.909 132.665 135.332 1.00 42.85 184 ALA A CA 1
ATOM 1821 C C . ALA C 3 184 ? 132.151 131.728 134.151 1.00 42.85 184 ALA A C 1
ATOM 1822 O O . ALA C 3 184 ? 133.111 131.904 133.397 1.00 42.85 184 ALA A O 1
ATOM 1824 N N . HIS C 3 185 ? 131.284 130.730 133.979 1.00 42.06 185 HIS A N 1
ATOM 1825 C CA . HIS C 3 185 ? 131.477 129.739 132.929 1.00 42.06 185 HIS A CA 1
ATOM 1826 C C . HIS C 3 185 ? 130.648 130.015 131.682 1.00 42.06 185 HIS A C 1
ATOM 1827 O O . HIS C 3 185 ? 130.863 129.354 130.660 1.00 42.06 185 HIS A O 1
ATOM 1834 N N . GLY C 3 186 ? 129.715 130.961 131.738 1.00 42.73 186 GLY A N 1
ATOM 1835 C CA . GLY C 3 186 ? 129.005 131.372 130.544 1.00 42.73 186 GLY A CA 1
ATOM 1836 C C . GLY C 3 186 ? 127.890 130.449 130.115 1.00 42.73 186 GLY A C 1
ATOM 1837 O O . GLY C 3 186 ? 127.570 130.393 128.924 1.00 42.73 186 GLY A O 1
ATOM 1838 N N . LEU C 3 187 ? 127.288 129.717 131.046 1.00 39.19 187 LEU A N 1
ATOM 1839 C CA . LEU C 3 187 ? 126.169 128.850 130.716 1.00 39.19 187 LEU A CA 1
ATOM 1840 C C . LEU C 3 187 ? 124.857 129.615 130.807 1.00 39.19 187 LEU A C 1
ATOM 1841 O O . LEU C 3 187 ? 124.700 130.514 131.638 1.00 39.19 187 LEU A O 1
ATOM 1846 N N . THR C 3 188 ? 123.917 129.255 129.942 1.00 36.03 188 THR A N 1
ATOM 1847 C CA . THR C 3 188 ? 122.601 129.873 129.971 1.00 36.03 188 THR A CA 1
ATOM 1848 C C . THR C 3 188 ? 121.816 129.352 131.171 1.00 36.03 188 THR A C 1
ATOM 1849 O O . THR C 3 188 ? 121.850 128.150 131.459 1.00 36.03 188 THR A O 1
ATOM 1853 N N . PRO C 3 189 ? 121.119 130.223 131.909 1.00 35.96 189 PRO A N 1
ATOM 1854 C CA . PRO C 3 189 ? 120.334 129.736 133.054 1.00 35.96 189 PRO A CA 1
ATOM 1855 C C . PRO C 3 189 ? 119.462 128.541 132.717 1.00 35.96 189 PRO A C 1
ATOM 1856 O O . PRO C 3 189 ? 119.274 127.664 133.570 1.00 35.96 189 PRO A O 1
ATOM 1860 N N . GLU C 3 190 ? 118.926 128.474 131.497 1.00 36.65 190 GLU A N 1
ATOM 1861 C CA . GLU C 3 190 ? 118.129 127.314 131.110 1.00 36.65 190 GLU A CA 1
ATOM 1862 C C . GLU C 3 190 ? 118.976 126.047 131.093 1.00 36.65 190 GLU A C 1
ATOM 1863 O O . GLU C 3 190 ? 118.483 124.958 131.410 1.00 36.65 190 GLU A O 1
ATOM 1869 N N . GLN C 3 191 ? 120.251 126.167 130.724 1.00 33.32 191 GLN A N 1
ATOM 1870 C CA . GLN C 3 191 ? 121.124 125.000 130.697 1.00 33.32 191 GLN A CA 1
ATOM 1871 C C . GLN C 3 191 ? 121.425 124.508 132.109 1.00 33.32 191 GLN A C 1
ATOM 1872 O O . GLN C 3 191 ? 121.477 123.298 132.353 1.00 33.32 191 GLN A O 1
ATOM 1878 N N . VAL C 3 192 ? 121.628 125.432 133.048 1.00 31.51 192 VAL A N 1
ATOM 1879 C CA . VAL C 3 192 ? 121.907 125.039 134.426 1.00 31.51 192 VAL A CA 1
ATOM 1880 C C . VAL C 3 192 ? 120.684 124.384 135.056 1.00 31.51 192 VAL A C 1
ATOM 1881 O O . VAL C 3 192 ? 120.803 123.397 135.791 1.00 31.51 192 VAL A O 1
ATOM 1885 N N . VAL C 3 193 ? 119.494 124.922 134.788 1.00 31.65 193 VAL A N 1
ATOM 1886 C CA . VAL C 3 193 ? 118.274 124.305 135.299 1.00 31.65 193 VAL A CA 1
ATOM 1887 C C . VAL C 3 193 ? 118.075 122.927 134.679 1.00 31.65 193 VAL A C 1
ATOM 1888 O O . VAL C 3 193 ? 117.691 121.973 135.364 1.00 31.65 193 VAL A O 1
ATOM 1892 N N . ALA C 3 194 ? 118.342 122.801 133.378 1.00 29.02 194 ALA A N 1
ATOM 1893 C CA . ALA C 3 194 ? 118.248 121.498 132.723 1.00 29.02 194 ALA A CA 1
ATOM 1894 C C . ALA C 3 194 ? 119.145 120.470 133.401 1.00 29.02 194 ALA A C 1
ATOM 1895 O O . ALA C 3 194 ? 118.795 119.287 133.481 1.00 29.02 194 ALA A O 1
ATOM 1897 N N . ILE C 3 195 ? 120.312 120.899 133.882 1.00 26.46 195 ILE A N 1
ATOM 1898 C CA . ILE C 3 195 ? 121.174 119.998 134.642 1.00 26.46 195 ILE A CA 1
ATOM 1899 C C . ILE C 3 195 ? 120.569 119.710 136.009 1.00 26.46 195 ILE A C 1
ATOM 1900 O O . ILE C 3 195 ? 120.525 118.557 136.455 1.00 26.46 195 ILE A O 1
ATOM 1905 N N . ALA C 3 196 ? 120.094 120.751 136.695 1.00 27.65 196 ALA A N 1
ATOM 1906 C CA . ALA C 3 196 ? 119.500 120.576 138.016 1.00 27.65 196 ALA A CA 1
ATOM 1907 C C . ALA C 3 196 ? 118.278 119.669 137.994 1.00 27.65 196 ALA A C 1
ATOM 1908 O O . ALA C 3 196 ? 118.040 118.939 138.962 1.00 27.65 196 ALA A O 1
ATOM 1910 N N . SER C 3 197 ? 117.495 119.693 136.917 1.00 28.19 197 SER A N 1
ATOM 1911 C CA . SER C 3 197 ? 116.239 118.949 136.860 1.00 28.19 197 SER A CA 1
ATOM 1912 C C . SER C 3 197 ? 116.485 117.495 136.447 1.00 28.19 197 SER A C 1
ATOM 1913 O O . SER C 3 197 ? 116.023 117.020 135.412 1.00 28.19 197 SER A O 1
ATOM 1916 N N . ASN C 3 198 ? 117.231 116.789 137.294 1.00 26.47 198 ASN A N 1
ATOM 1917 C CA . ASN C 3 198 ? 117.558 115.391 137.054 1.00 26.47 198 ASN A CA 1
ATOM 1918 C C . ASN C 3 198 ? 117.692 114.691 138.395 1.00 26.47 198 ASN A C 1
ATOM 1919 O O . ASN C 3 198 ? 117.881 115.331 139.431 1.00 26.47 198 ASN A O 1
ATOM 1924 N N . ILE C 3 199 ? 117.583 113.361 138.362 1.00 24.01 199 ILE A N 1
ATOM 1925 C CA . ILE C 3 199 ? 117.889 112.566 139.544 1.00 24.01 199 ILE A CA 1
ATOM 1926 C C . ILE C 3 199 ? 119.389 112.594 139.781 1.00 24.01 199 ILE A C 1
ATOM 1927 O O . ILE C 3 199 ? 120.181 112.192 138.919 1.00 24.01 199 ILE A O 1
ATOM 1932 N N . GLY C 3 200 ? 119.788 113.072 140.953 1.00 25.78 200 GLY A N 1
ATOM 1933 C CA . GLY C 3 200 ? 121.188 113.372 141.183 1.00 25.78 200 GLY A CA 1
ATOM 1934 C C . GLY C 3 200 ? 121.595 114.720 140.630 1.00 25.78 200 GLY A C 1
ATOM 1935 O O . GLY C 3 200 ? 122.774 114.928 140.319 1.00 25.78 200 GLY A O 1
ATOM 1936 N N . GLY C 3 201 ? 120.640 115.642 140.492 1.00 26.31 201 GLY A N 1
ATOM 1937 C CA . GLY C 3 201 ? 120.947 116.969 139.995 1.00 26.31 201 GLY A CA 1
ATOM 1938 C C . GLY C 3 201 ? 122.058 117.664 140.747 1.00 26.31 201 GLY A C 1
ATOM 1939 O O . GLY C 3 201 ? 122.884 118.338 140.125 1.00 26.31 201 GLY A O 1
ATOM 1940 N N . LYS C 3 202 ? 122.099 117.520 142.074 1.00 27.32 202 LYS A N 1
ATOM 1941 C CA . LYS C 3 202 ? 123.207 118.078 142.841 1.00 27.32 202 LYS A CA 1
ATOM 1942 C C . LYS C 3 202 ? 124.541 117.545 142.336 1.00 27.32 202 LYS A C 1
ATOM 1943 O O . LYS C 3 202 ? 125.528 118.286 142.248 1.00 27.32 202 LYS A O 1
ATOM 1949 N N . GLN C 3 203 ? 124.584 116.255 141.992 1.00 24.73 203 GLN A N 1
ATOM 1950 C CA . GLN C 3 203 ? 125.842 115.636 141.594 1.00 24.73 203 GLN A CA 1
ATOM 1951 C C . GLN C 3 203 ? 126.275 116.110 140.214 1.00 24.73 203 GLN A C 1
ATOM 1952 O O . GLN C 3 203 ? 127.463 116.358 139.980 1.00 24.73 203 GLN A O 1
ATOM 1958 N N . ALA C 3 204 ? 125.325 116.242 139.285 1.00 24.69 204 ALA A N 1
ATOM 1959 C CA . ALA C 3 204 ? 125.656 116.748 137.959 1.00 24.69 204 ALA A CA 1
ATOM 1960 C C . ALA C 3 204 ? 126.068 118.212 138.018 1.00 24.69 204 ALA A C 1
ATOM 1961 O O . ALA C 3 204 ? 126.986 118.632 137.310 1.00 24.69 204 ALA A O 1
ATOM 1963 N N . LEU C 3 205 ? 125.404 119.000 138.866 1.00 26.85 205 LEU A N 1
ATOM 1964 C CA . LEU C 3 205 ? 125.730 120.416 138.974 1.00 26.85 205 LEU A CA 1
ATOM 1965 C C . LEU C 3 205 ? 127.144 120.622 139.502 1.00 26.85 205 LEU A C 1
ATOM 1966 O O . LEU C 3 205 ? 127.896 121.451 138.973 1.00 26.85 205 LEU A O 1
ATOM 1971 N N . GLU C 3 206 ? 127.521 119.881 140.546 1.00 28.02 206 GLU A N 1
ATOM 1972 C CA . GLU C 3 206 ? 128.860 120.030 141.105 1.00 28.02 206 GLU A CA 1
ATOM 1973 C C . GLU C 3 206 ? 129.914 119.479 140.154 1.00 28.02 206 GLU A C 1
ATOM 1974 O O . GLU C 3 206 ? 131.006 120.047 140.030 1.00 28.02 206 GLU A O 1
ATOM 1980 N N . THR C 3 207 ? 129.604 118.380 139.466 1.00 27.14 207 THR A N 1
ATOM 1981 C CA . THR C 3 207 ? 130.576 117.790 138.554 1.00 27.14 207 THR A CA 1
ATOM 1982 C C . THR C 3 207 ? 130.831 118.691 137.353 1.00 27.14 207 THR A C 1
ATOM 1983 O O . THR C 3 207 ? 131.970 118.797 136.888 1.00 27.14 207 THR A O 1
ATOM 1987 N N . VAL C 3 208 ? 129.790 119.343 136.829 1.00 27.14 208 VAL A N 1
ATOM 1988 C CA . VAL C 3 208 ? 129.999 120.298 135.743 1.00 27.14 208 VAL A CA 1
ATOM 1989 C C . VAL C 3 208 ? 130.836 121.468 136.234 1.00 27.14 208 VAL A C 1
ATOM 1990 O O . VAL C 3 208 ? 131.777 121.904 135.562 1.00 27.14 208 VAL A O 1
ATOM 1994 N N . GLN C 3 209 ? 130.539 121.964 137.436 1.00 31.30 209 GLN A N 1
ATOM 1995 C CA . GLN C 3 209 ? 131.342 123.042 137.997 1.00 31.30 209 GLN A CA 1
ATOM 1996 C C . GLN C 3 209 ? 132.820 122.673 138.049 1.00 31.30 209 GLN A C 1
ATOM 1997 O O . GLN C 3 209 ? 133.683 123.535 137.860 1.00 31.30 209 GLN A O 1
ATOM 2003 N N . ARG C 3 210 ? 133.129 121.399 138.299 1.00 28.90 210 ARG A N 1
ATOM 2004 C CA . ARG C 3 210 ? 134.524 120.981 138.380 1.00 28.90 210 ARG A CA 1
ATOM 2005 C C . ARG C 3 210 ? 135.112 120.666 137.007 1.00 28.90 210 ARG A C 1
ATOM 2006 O O . ARG C 3 210 ? 136.201 121.145 136.671 1.00 28.90 210 ARG A O 1
ATOM 2014 N N . LEU C 3 211 ? 134.413 119.867 136.198 1.00 30.45 211 LEU A N 1
ATOM 2015 C CA . LEU C 3 211 ? 134.990 119.342 134.969 1.00 30.45 211 LEU A CA 1
ATOM 2016 C C . LEU C 3 211 ? 134.700 120.158 133.717 1.00 30.45 211 LEU A C 1
ATOM 2017 O O . LEU C 3 211 ? 135.382 119.954 132.705 1.00 30.45 211 LEU A O 1
ATOM 2022 N N . LEU C 3 212 ? 133.719 121.060 133.733 1.00 32.34 212 LEU A N 1
ATOM 2023 C CA . LEU C 3 212 ? 133.409 121.819 132.524 1.00 32.34 212 LEU A CA 1
ATOM 2024 C C . LEU C 3 212 ? 134.642 122.462 131.906 1.00 32.34 212 LEU A C 1
ATOM 2025 O O . LEU C 3 212 ? 134.872 122.262 130.701 1.00 32.34 212 LEU A O 1
ATOM 2030 N N . PRO C 3 213 ? 135.458 123.238 132.632 1.00 34.53 213 PRO A N 1
ATOM 2031 C CA . PRO C 3 213 ? 136.635 123.832 131.974 1.00 34.53 213 PRO A CA 1
ATOM 2032 C C . PRO C 3 213 ? 137.673 122.803 131.575 1.00 34.53 213 PRO A C 1
ATOM 2033 O O . PRO C 3 213 ? 138.496 123.070 130.688 1.00 34.53 213 PRO A O 1
ATOM 2037 N N . VAL C 3 214 ? 137.643 121.617 132.187 1.00 33.80 214 VAL A N 1
ATOM 2038 C CA . VAL C 3 214 ? 138.608 120.575 131.842 1.00 33.80 214 VAL A CA 1
ATOM 2039 C C . VAL C 3 214 ? 138.204 119.888 130.544 1.00 33.80 214 VAL A C 1
ATOM 2040 O O . VAL C 3 214 ? 139.029 119.688 129.646 1.00 33.80 214 VAL A O 1
ATOM 2044 N N . LEU C 3 215 ? 136.926 119.525 130.424 1.00 32.70 215 LEU A N 1
ATOM 2045 C CA . LEU C 3 215 ? 136.457 118.876 129.204 1.00 32.70 215 LEU A CA 1
ATOM 2046 C C . LEU C 3 215 ? 136.564 119.818 128.012 1.00 32.70 215 LEU A C 1
ATOM 2047 O O . LEU C 3 215 ? 136.939 119.404 126.910 1.00 32.70 215 LEU A O 1
ATOM 2052 N N . CYS C 3 216 ? 136.272 121.102 128.229 1.00 35.72 216 CYS A N 1
ATOM 2053 C CA . CYS C 3 216 ? 136.313 122.070 127.139 1.00 35.72 216 CYS A CA 1
ATOM 2054 C C . CYS C 3 216 ? 137.740 122.327 126.670 1.00 35.72 216 CYS A C 1
ATOM 2055 O O . CYS C 3 216 ? 138.004 122.358 125.462 1.00 35.72 216 CYS A O 1
ATOM 2058 N N . GLN C 3 217 ? 138.675 122.516 127.601 1.00 38.14 217 GLN A N 1
ATOM 2059 C CA . GLN C 3 217 ? 140.047 122.842 127.242 1.00 38.14 217 GLN A CA 1
ATOM 2060 C C . GLN C 3 217 ? 140.908 121.626 126.924 1.00 38.14 217 GLN A C 1
ATOM 2061 O O . GLN C 3 217 ? 141.806 121.733 126.081 1.00 38.14 217 GLN A O 1
ATOM 2067 N N . ALA C 3 218 ? 140.674 120.479 127.564 1.00 35.23 218 ALA A N 1
ATOM 2068 C CA . ALA C 3 218 ? 141.495 119.307 127.316 1.00 35.23 218 ALA A CA 1
ATOM 2069 C C . ALA C 3 218 ? 141.016 118.433 126.168 1.00 35.23 218 ALA A C 1
ATOM 2070 O O . ALA C 3 218 ? 141.856 117.830 125.490 1.00 35.23 218 ALA A O 1
ATOM 2072 N N . HIS C 3 219 ? 139.709 118.338 125.923 1.00 32.80 219 HIS A N 1
ATOM 2073 C CA . HIS C 3 219 ? 139.198 117.400 124.938 1.00 32.80 219 HIS A CA 1
ATOM 2074 C C . HIS C 3 219 ? 138.375 118.059 123.842 1.00 32.80 219 HIS A C 1
ATOM 2075 O O . HIS C 3 219 ? 137.895 117.356 122.948 1.00 32.80 219 HIS A O 1
ATOM 2082 N N . GLY C 3 220 ? 138.203 119.376 123.878 1.00 35.50 220 GLY A N 1
ATOM 2083 C CA . GLY C 3 220 ? 137.525 120.068 122.801 1.00 35.50 220 GLY A CA 1
ATOM 2084 C C . GLY C 3 220 ? 136.025 119.895 122.798 1.00 35.50 220 GLY A C 1
ATOM 2085 O O . GLY C 3 220 ? 135.405 119.930 121.731 1.00 35.50 220 GLY A O 1
ATOM 2086 N N . LEU C 3 221 ? 135.423 119.705 123.966 1.00 30.83 221 LEU A N 1
ATOM 2087 C CA . LEU C 3 221 ? 133.983 119.538 124.089 1.00 30.83 221 LEU A CA 1
ATOM 2088 C C . LEU C 3 221 ? 133.342 120.872 124.441 1.00 30.83 221 LEU A C 1
ATOM 2089 O O . LEU C 3 221 ? 133.694 121.487 125.451 1.00 30.83 221 LEU A O 1
ATOM 2094 N N . THR C 3 222 ? 132.405 121.314 123.608 1.00 30.35 222 THR A N 1
ATOM 2095 C CA . THR C 3 222 ? 131.828 122.634 123.778 1.00 30.35 222 THR A CA 1
ATOM 2096 C C . THR C 3 222 ? 130.887 122.636 124.983 1.00 30.35 222 THR A C 1
ATOM 2097 O O . THR C 3 222 ? 130.442 121.580 125.435 1.00 30.35 222 THR A O 1
ATOM 2101 N N . PRO C 3 223 ? 130.603 123.813 125.546 1.00 30.54 223 PRO A N 1
ATOM 2102 C CA . PRO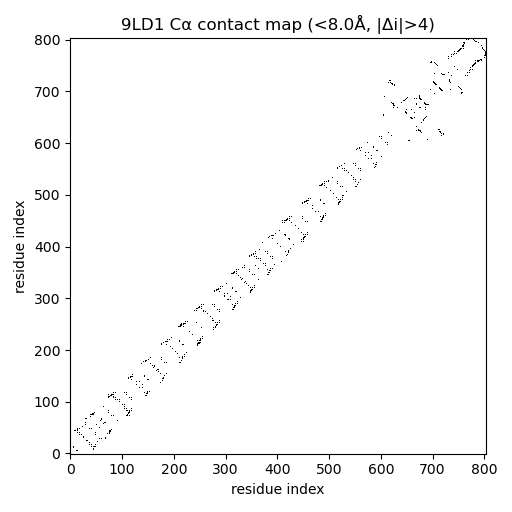 C 3 223 ? 129.641 123.878 126.657 1.00 30.54 223 PRO A CA 1
ATOM 2103 C C . PRO C 3 223 ? 128.329 123.170 126.371 1.00 30.54 223 PRO A C 1
ATOM 2104 O O . PRO C 3 223 ? 127.745 122.573 127.286 1.00 30.54 223 PRO A O 1
ATOM 2108 N N . GLU C 3 224 ? 127.848 123.215 125.128 1.00 29.78 224 GLU A N 1
ATOM 2109 C CA . GLU C 3 224 ? 126.614 122.515 124.790 1.00 29.78 224 GLU A CA 1
ATOM 2110 C C . GLU C 3 224 ? 126.776 121.008 124.934 1.00 29.78 224 GLU A C 1
ATOM 2111 O O . GLU C 3 224 ? 125.845 120.316 125.363 1.00 29.78 224 GLU A O 1
ATOM 2117 N N . GLN C 3 225 ? 127.950 120.479 124.584 1.00 26.52 225 GLN A N 1
ATOM 2118 C CA . GLN C 3 225 ? 128.172 119.040 124.693 1.00 26.52 225 GLN A CA 1
ATOM 2119 C C . GLN C 3 225 ? 128.297 118.602 126.148 1.00 26.52 225 GLN A C 1
ATOM 2120 O O . GLN C 3 225 ? 127.782 117.544 126.527 1.00 26.52 225 GLN A O 1
ATOM 2126 N N . VAL C 3 226 ? 128.973 119.398 126.978 1.00 25.63 226 VAL A N 1
ATOM 2127 C CA . VAL C 3 226 ? 129.122 119.038 128.386 1.00 25.63 226 VAL A CA 1
ATOM 2128 C C . VAL C 3 226 ? 127.775 119.097 129.097 1.00 25.63 226 VAL A C 1
ATOM 2129 O O . VAL C 3 226 ? 127.457 118.238 129.928 1.00 25.63 226 VAL A O 1
ATOM 2133 N N . VAL C 3 227 ? 126.965 120.109 128.785 1.00 26.03 227 VAL A N 1
ATOM 2134 C CA . VAL C 3 227 ? 125.629 120.188 129.366 1.00 26.03 227 VAL A CA 1
ATOM 2135 C C . VAL C 3 227 ? 124.785 119.005 128.913 1.00 26.03 227 VAL A C 1
ATOM 2136 O O . VAL C 3 227 ? 124.045 118.411 129.707 1.00 26.03 227 VAL A O 1
ATOM 2140 N N . ALA C 3 228 ? 124.881 118.642 127.633 1.00 23.12 228 ALA A N 1
ATOM 2141 C CA . ALA C 3 228 ? 124.137 117.491 127.134 1.00 23.12 228 ALA A CA 1
ATOM 2142 C C . ALA C 3 228 ? 124.506 116.223 127.894 1.00 23.12 228 ALA A C 1
ATOM 2143 O O . ALA C 3 228 ? 123.646 115.373 128.153 1.00 23.12 228 ALA A O 1
ATOM 2145 N N . ILE C 3 229 ? 125.783 116.072 128.247 1.00 21.34 229 ILE A N 1
ATOM 2146 C CA . ILE C 3 229 ? 126.200 114.939 129.069 1.00 21.34 229 ILE A CA 1
ATOM 2147 C C . ILE C 3 229 ? 125.663 115.080 130.487 1.00 21.34 229 ILE A C 1
ATOM 2148 O O . ILE C 3 229 ? 125.176 114.111 131.083 1.00 21.34 229 ILE A O 1
ATOM 2153 N N . ALA C 3 230 ? 125.737 116.287 131.048 1.00 21.79 230 ALA A N 1
ATOM 2154 C CA . ALA C 3 230 ? 125.297 116.521 132.418 1.00 21.79 230 ALA A CA 1
ATOM 2155 C C . ALA C 3 230 ? 123.793 116.380 132.608 1.00 21.79 230 ALA A C 1
ATOM 2156 O O . ALA C 3 230 ? 123.363 115.956 133.683 1.00 21.79 230 ALA A O 1
ATOM 2158 N N . SER C 3 231 ? 122.986 116.720 131.607 1.00 23.57 231 SER A N 1
ATOM 2159 C CA . SER C 3 231 ? 121.545 116.786 131.800 1.00 23.57 231 SER A CA 1
ATOM 2160 C C . SER C 3 231 ? 120.913 115.402 131.715 1.00 23.57 231 SER A C 1
ATOM 2161 O O . SER C 3 231 ? 120.059 115.160 130.858 1.00 23.57 231 SER A O 1
ATOM 2164 N N . ASN C 3 232 ? 121.306 114.497 132.611 1.00 20.80 232 ASN A N 1
ATOM 2165 C CA . ASN C 3 232 ? 120.799 113.133 132.596 1.00 20.80 232 ASN A CA 1
ATOM 2166 C C . ASN C 3 232 ? 120.727 112.609 134.022 1.00 20.80 232 ASN A C 1
ATOM 2167 O O . ASN C 3 232 ? 121.339 113.162 134.938 1.00 20.80 232 ASN A O 1
ATOM 2172 N N . ASN C 3 233 ? 119.957 111.537 134.199 1.00 19.12 233 ASN A N 1
ATOM 2173 C CA . ASN C 3 233 ? 119.932 110.835 135.477 1.00 19.12 233 ASN A CA 1
ATOM 2174 C C . ASN C 3 233 ? 121.232 110.066 135.669 1.00 19.12 233 ASN A C 1
ATOM 2175 O O . ASN C 3 233 ? 121.550 109.158 134.897 1.00 19.12 233 ASN A O 1
ATOM 2180 N N . GLY C 3 234 ? 121.979 110.428 136.704 1.00 20.98 234 GLY A N 1
ATOM 2181 C CA . GLY C 3 234 ? 123.335 109.944 136.835 1.00 20.98 234 GLY A CA 1
ATOM 2182 C C . GLY C 3 234 ? 124.300 110.750 135.994 1.00 20.98 234 GLY A C 1
ATOM 2183 O O . GLY C 3 234 ? 125.338 110.239 135.563 1.00 20.98 234 GLY A O 1
ATOM 2184 N N . GLY C 3 235 ? 123.958 112.016 135.744 1.00 19.12 235 GLY A N 1
ATOM 2185 C CA . GLY C 3 235 ? 124.804 112.854 134.915 1.00 19.12 235 GLY A CA 1
ATOM 2186 C C . GLY C 3 235 ? 126.238 112.911 135.395 1.00 19.12 235 GLY A C 1
ATOM 2187 O O . GLY C 3 235 ? 127.164 112.981 134.584 1.00 19.12 235 GLY A O 1
ATOM 2188 N N . LYS C 3 236 ? 126.444 112.891 136.714 1.00 20.76 236 LYS A N 1
ATOM 2189 C CA . LYS C 3 236 ? 127.799 112.902 137.255 1.00 20.76 236 LYS A CA 1
ATOM 2190 C C . LYS C 3 236 ? 128.620 111.751 136.693 1.00 20.76 236 LYS A C 1
ATOM 2191 O O . LYS C 3 236 ? 129.796 111.916 136.346 1.00 20.76 236 LYS A O 1
ATOM 2197 N N . GLN C 3 237 ? 128.009 110.570 136.593 1.00 19.20 237 GLN A N 1
ATOM 2198 C CA . GLN C 3 237 ? 128.748 109.387 136.173 1.00 19.20 237 GLN A CA 1
ATOM 2199 C C . GLN C 3 237 ? 129.090 109.448 134.691 1.00 19.20 237 GLN A C 1
ATOM 2200 O O . GLN C 3 237 ? 130.176 109.025 134.281 1.00 19.20 237 GLN A O 1
ATOM 2206 N N . ALA C 3 238 ? 128.174 109.970 133.874 1.00 18.70 238 ALA A N 1
ATOM 2207 C CA . ALA C 3 238 ? 128.474 110.178 132.461 1.00 18.70 238 ALA A CA 1
ATOM 2208 C C . ALA C 3 238 ? 129.585 111.206 132.284 1.00 18.70 238 ALA A C 1
ATOM 2209 O O . ALA C 3 238 ? 130.462 111.044 131.430 1.00 18.70 238 ALA A O 1
ATOM 2211 N N . LEU C 3 239 ? 129.574 112.264 133.099 1.00 20.56 239 LEU A N 1
ATOM 2212 C CA . LEU C 3 239 ? 130.606 113.291 132.992 1.00 20.56 239 LEU A CA 1
ATOM 2213 C C . LEU C 3 239 ? 131.978 112.747 133.365 1.00 20.56 239 LEU A C 1
ATOM 2214 O O . LEU C 3 239 ? 132.965 112.999 132.663 1.00 20.56 239 LEU A O 1
ATOM 2219 N N . GLU C 3 240 ? 132.063 112.006 134.474 1.00 21.43 240 GLU A N 1
A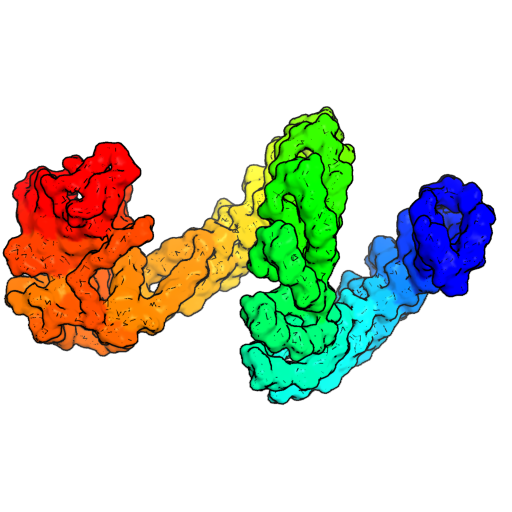TOM 2220 C CA . GLU C 3 240 ? 133.352 111.477 134.904 1.00 21.43 240 GLU A CA 1
ATOM 2221 C C . GLU C 3 240 ? 133.840 110.388 133.961 1.00 21.43 240 GLU A C 1
ATOM 2222 O O . GLU C 3 240 ? 135.041 110.286 133.684 1.00 21.43 240 GLU A O 1
ATOM 2228 N N . THR C 3 241 ? 132.922 109.572 133.443 1.00 20.99 241 THR A N 1
ATOM 2229 C CA . THR C 3 241 ? 133.323 108.516 132.525 1.00 20.99 241 THR A CA 1
ATOM 2230 C C . THR C 3 241 ? 133.850 109.077 131.214 1.00 20.99 241 THR A C 1
ATOM 2231 O O . THR C 3 241 ? 134.848 108.572 130.694 1.00 20.99 241 THR A O 1
ATOM 2235 N N . VAL C 3 242 ? 133.213 110.110 130.661 1.00 21.36 242 VAL A N 1
ATOM 2236 C CA . VAL C 3 242 ? 133.735 110.719 129.442 1.00 21.36 242 VAL A CA 1
ATOM 2237 C C . VAL C 3 242 ? 135.119 111.295 129.703 1.00 21.36 242 VAL A C 1
ATOM 2238 O O . VAL C 3 242 ? 136.040 111.130 128.897 1.00 21.36 242 VAL A O 1
ATOM 2242 N N . GLN C 3 243 ? 135.297 111.939 130.857 1.00 24.53 243 GLN A N 1
ATOM 2243 C CA . GLN C 3 243 ? 136.601 112.501 131.194 1.00 24.53 243 GLN A CA 1
ATOM 2244 C C . GLN C 3 243 ? 137.687 111.432 131.179 1.00 24.53 243 GLN A C 1
ATOM 2245 O O . GLN C 3 243 ? 138.821 111.690 130.765 1.00 24.53 243 GLN A O 1
ATOM 2251 N N . ARG C 3 244 ? 137.357 110.220 131.629 1.00 23.70 244 ARG A N 1
ATOM 2252 C CA . ARG C 3 244 ? 138.344 109.148 131.679 1.00 23.70 244 ARG A CA 1
ATOM 2253 C C . ARG C 3 244 ? 138.455 108.385 130.363 1.00 23.70 244 ARG A C 1
ATOM 2254 O O . ARG C 3 244 ? 139.569 108.072 129.929 1.00 23.70 244 ARG A O 1
ATOM 2262 N N . LEU C 3 245 ? 137.332 108.085 129.709 1.00 24.30 245 LEU A N 1
ATOM 2263 C CA . LEU C 3 245 ? 137.322 107.155 128.591 1.00 24.30 245 LEU A CA 1
ATOM 2264 C C . LEU C 3 245 ? 137.427 107.803 127.218 1.00 24.30 245 LEU A C 1
ATOM 2265 O O . LEU C 3 245 ? 137.840 107.124 126.272 1.00 24.30 245 LEU A O 1
ATOM 2270 N N . LEU C 3 246 ? 137.065 109.078 127.065 1.00 24.39 246 LEU A N 1
ATOM 2271 C CA . LEU C 3 246 ? 137.120 109.685 125.738 1.00 24.39 246 LEU A CA 1
ATOM 2272 C C . LEU C 3 246 ? 138.479 109.523 125.072 1.00 24.39 246 LEU A C 1
ATOM 2273 O O . LEU C 3 246 ? 138.518 109.095 123.907 1.00 24.39 246 LEU A O 1
ATOM 2278 N N . PRO C 3 247 ? 139.612 109.836 125.716 1.00 25.94 247 PRO A N 1
ATOM 2279 C CA . PRO C 3 247 ? 140.892 109.666 125.009 1.00 25.94 247 PRO A CA 1
ATOM 2280 C C . PRO C 3 247 ? 141.246 108.211 124.761 1.00 25.94 247 PRO A C 1
ATOM 2281 O O . PRO C 3 247 ? 142.031 107.914 123.852 1.00 25.94 247 PRO A O 1
ATOM 2285 N N . VAL C 3 248 ? 140.664 107.292 125.534 1.00 25.61 248 VAL A N 1
ATOM 2286 C CA . VAL C 3 248 ? 140.928 105.869 125.336 1.00 25.61 248 VAL A CA 1
ATOM 2287 C C . VAL C 3 248 ? 140.147 105.346 124.136 1.00 25.61 248 VAL A C 1
ATOM 2288 O O . VAL C 3 248 ? 140.696 104.665 123.264 1.00 25.61 248 VAL A O 1
ATOM 2292 N N . LEU C 3 249 ? 138.855 105.662 124.071 1.00 24.47 249 LEU A N 1
ATOM 2293 C CA . LEU C 3 249 ? 138.066 105.224 122.924 1.00 24.47 249 LEU A CA 1
ATOM 2294 C C . LEU C 3 249 ? 138.520 105.903 121.639 1.00 24.47 249 LEU A C 1
ATOM 2295 O O . LEU C 3 249 ? 138.553 105.264 120.581 1.00 24.47 249 LEU A O 1
ATOM 2300 N N . CYS C 3 250 ? 138.874 107.187 121.706 1.00 26.90 250 CYS A N 1
ATOM 2301 C CA . CYS C 3 250 ? 139.275 107.904 120.501 1.00 26.90 250 CYS A CA 1
ATOM 2302 C C . CYS C 3 250 ? 140.590 107.374 119.940 1.00 26.90 250 CYS A C 1
ATOM 2303 O O . CYS C 3 250 ? 140.722 107.185 118.726 1.00 26.90 250 CYS A O 1
ATOM 2306 N N . GLN C 3 251 ? 141.579 107.128 120.800 1.00 28.59 251 GLN A N 1
ATOM 2307 C CA . GLN C 3 251 ? 142.882 106.700 120.306 1.00 28.59 251 GLN A CA 1
ATOM 2308 C C . GLN C 3 251 ? 142.999 105.192 120.134 1.00 28.59 251 GLN A C 1
ATOM 2309 O O . GLN C 3 251 ? 143.725 104.735 119.247 1.00 28.59 251 GLN A O 1
ATOM 2315 N N . ALA C 3 252 ? 142.303 104.400 120.951 1.00 27.47 252 ALA A N 1
ATOM 2316 C CA . ALA C 3 252 ? 142.460 102.953 120.857 1.00 27.47 252 ALA A CA 1
ATOM 2317 C C . ALA C 3 252 ? 141.558 102.358 119.783 1.00 27.47 252 ALA A C 1
ATOM 2318 O O . ALA C 3 252 ? 141.934 101.374 119.138 1.00 27.47 252 ALA A O 1
ATOM 2320 N N . HIS C 3 253 ? 140.377 102.936 119.577 1.00 25.62 253 HIS A N 1
ATOM 2321 C CA . HIS C 3 253 ? 139.374 102.361 118.693 1.00 25.62 253 HIS A CA 1
ATOM 2322 C C . HIS C 3 253 ? 138.999 103.267 117.530 1.00 25.62 253 HIS A C 1
ATOM 2323 O O . HIS C 3 253 ? 138.256 102.834 116.645 1.00 25.62 253 HIS A O 1
ATOM 2330 N N . GLY C 3 254 ? 139.486 104.506 117.508 1.00 25.62 254 GLY A N 1
ATOM 2331 C CA . GLY C 3 254 ? 139.130 105.441 116.458 1.00 25.62 254 GLY A CA 1
ATOM 2332 C C . GLY C 3 254 ? 137.726 105.995 116.573 1.00 25.62 254 GLY A C 1
ATOM 2333 O O . GLY C 3 254 ? 137.092 106.304 115.560 1.00 25.62 254 GLY A O 1
ATOM 2334 N N . LEU C 3 255 ? 137.223 106.123 117.797 1.00 24.05 255 LEU A N 1
ATOM 2335 C CA . LEU C 3 255 ? 135.875 106.609 118.045 1.00 24.05 255 LEU A CA 1
ATOM 2336 C C . LEU C 3 255 ? 135.880 108.130 118.121 1.00 24.05 255 LEU A C 1
ATOM 2337 O O . LEU C 3 255 ? 136.603 108.715 118.933 1.00 24.05 255 LEU A O 1
ATOM 2342 N N . THR C 3 256 ? 135.075 108.756 117.272 1.00 24.21 256 THR A N 1
ATOM 2343 C CA . THR C 3 256 ? 135.083 110.205 117.155 1.00 24.21 256 THR A CA 1
ATOM 2344 C C . THR C 3 256 ? 134.629 110.834 118.471 1.00 24.21 256 THR A C 1
ATOM 2345 O O . THR C 3 256 ? 133.651 110.371 119.071 1.00 24.21 256 THR A O 1
ATOM 2349 N N . PRO C 3 257 ? 135.316 111.873 118.957 1.00 24.57 257 PRO A N 1
ATOM 2350 C CA . PRO C 3 257 ? 134.873 112.519 120.205 1.00 24.57 257 PRO A CA 1
ATOM 2351 C C . PRO C 3 257 ? 133.394 112.857 120.224 1.00 24.57 257 PRO A C 1
ATOM 2352 O O . PRO C 3 257 ? 132.768 112.788 121.290 1.00 24.57 257 PRO A O 1
ATOM 2356 N N . GLU C 3 258 ? 132.810 113.221 119.082 1.00 24.21 258 GLU A N 1
ATOM 2357 C CA . GLU C 3 258 ? 131.379 113.496 119.055 1.00 24.21 258 GLU A CA 1
ATOM 2358 C C . GLU C 3 258 ? 130.573 112.232 119.328 1.00 24.21 258 GLU A C 1
ATOM 2359 O O . GLU C 3 258 ? 129.489 112.295 119.916 1.00 24.21 258 GLU A O 1
ATOM 2365 N N . GLN C 3 259 ? 131.094 111.072 118.924 1.00 22.04 259 GLN A N 1
ATOM 2366 C CA . GLN C 3 259 ? 130.393 109.820 119.191 1.00 22.04 259 GLN A CA 1
ATOM 2367 C C . GLN C 3 259 ? 130.487 109.434 120.663 1.00 22.04 259 GLN A C 1
ATOM 2368 O O . GLN C 3 259 ? 129.556 108.839 121.216 1.00 22.04 259 GLN A O 1
ATOM 2374 N N . VAL C 3 260 ? 131.607 109.762 121.312 1.00 21.31 260 VAL A N 1
ATOM 2375 C CA . VAL C 3 260 ? 131.717 109.557 122.753 1.00 21.31 260 VAL A CA 1
ATOM 2376 C C . VAL C 3 260 ? 130.672 110.384 123.490 1.00 21.31 260 VAL A C 1
ATOM 2377 O O . VAL C 3 260 ? 130.029 109.906 124.430 1.00 21.31 260 VAL A O 1
ATOM 2381 N N . VAL C 3 261 ? 130.491 111.640 123.078 1.00 21.11 261 VAL A N 1
ATOM 2382 C CA . VAL C 3 261 ? 129.450 112.471 123.677 1.00 21.11 261 VAL A CA 1
ATOM 2383 C C . VAL C 3 261 ? 128.074 111.888 123.391 1.00 21.11 261 VAL A C 1
ATOM 2384 O O . VAL C 3 261 ? 127.226 111.790 124.287 1.00 21.11 261 VAL A O 1
ATOM 2388 N N . ALA C 3 262 ? 127.828 111.490 122.142 1.00 19.03 262 ALA A N 1
ATOM 2389 C CA . ALA C 3 262 ? 126.519 110.963 121.774 1.00 19.03 262 ALA A CA 1
ATOM 2390 C C . ALA C 3 262 ? 126.148 109.762 122.632 1.00 19.03 262 ALA A C 1
ATOM 2391 O O . ALA C 3 262 ? 124.983 109.598 123.015 1.00 19.03 262 ALA A O 1
ATOM 2393 N N . ILE C 3 263 ? 127.123 108.902 122.933 1.00 17.18 263 ILE A N 1
ATOM 2394 C CA . ILE C 3 263 ? 126.865 107.760 123.807 1.00 17.18 263 ILE A CA 1
ATOM 2395 C C . ILE C 3 263 ? 126.481 108.237 125.201 1.00 17.18 263 ILE A C 1
ATOM 2396 O O . ILE C 3 263 ? 125.530 107.737 125.810 1.00 17.18 263 ILE A O 1
ATOM 2401 N N . ALA C 3 264 ? 127.214 109.216 125.723 1.00 17.40 264 ALA A N 1
ATOM 2402 C CA . ALA C 3 264 ? 126.909 109.821 127.018 1.00 17.40 264 ALA A CA 1
ATOM 2403 C C . ALA C 3 264 ? 125.943 110.992 126.886 1.00 17.40 264 ALA A C 1
ATOM 2404 O O . ALA C 3 264 ? 126.189 112.083 127.392 1.00 17.40 264 ALA A O 1
ATOM 2406 N N . SER C 3 265 ? 124.827 110.769 126.196 1.00 18.26 265 SER A N 1
ATOM 2407 C CA . SER C 3 265 ? 123.783 111.777 126.060 1.00 18.26 265 SER A CA 1
ATOM 2408 C C . SER C 3 265 ? 122.436 111.240 126.518 1.00 18.26 265 SER A C 1
ATOM 2409 O O . SER C 3 265 ? 121.394 111.744 126.091 1.00 18.26 265 SER A O 1
ATOM 2412 N N . ASN C 3 266 ? 122.440 110.220 127.371 1.00 17.10 266 ASN A N 1
ATOM 2413 C CA . ASN C 3 266 ? 121.224 109.615 127.883 1.00 17.10 266 ASN A CA 1
ATOM 2414 C C . ASN C 3 266 ? 121.528 109.000 129.240 1.00 17.10 266 ASN A C 1
ATOM 2415 O O . ASN C 3 266 ? 122.656 109.066 129.733 1.00 17.10 266 ASN A O 1
ATOM 2420 N N . ASN C 3 267 ? 120.506 108.406 129.851 1.00 16.82 267 ASN A N 1
ATOM 2421 C CA . ASN C 3 267 ? 120.704 107.735 131.127 1.00 16.82 267 ASN A CA 1
ATOM 2422 C C . ASN C 3 267 ? 121.557 106.487 130.939 1.00 16.82 267 ASN A C 1
ATOM 2423 O O . ASN C 3 267 ? 121.410 105.755 129.958 1.00 16.82 267 ASN A O 1
ATOM 2428 N N . GLY C 3 268 ? 122.452 106.249 131.889 1.00 18.09 268 GLY A N 1
ATOM 2429 C CA . GLY C 3 268 ? 123.338 105.103 131.784 1.00 18.09 268 GLY A CA 1
ATOM 2430 C C . GLY C 3 268 ? 124.516 105.343 130.867 1.00 18.09 268 GLY A C 1
ATOM 2431 O O . GLY C 3 268 ? 125.085 104.386 130.328 1.00 18.09 268 GLY A O 1
ATOM 2432 N N . GLY C 3 269 ? 124.893 106.607 130.673 1.00 15.60 269 GLY A N 1
ATOM 2433 C CA . GLY C 3 269 ? 126.004 106.914 129.790 1.00 15.60 269 GLY A CA 1
ATOM 2434 C C . GLY C 3 269 ? 127.300 106.266 130.224 1.00 15.60 269 GLY A C 1
ATOM 2435 O O . GLY C 3 269 ? 128.101 105.854 129.382 1.00 15.60 269 GLY A O 1
ATOM 2436 N N . LYS C 3 270 ? 127.528 106.170 131.534 1.00 16.40 270 LYS A N 1
ATOM 2437 C CA . LYS C 3 270 ? 128.724 105.498 132.033 1.00 16.40 270 LYS A CA 1
ATOM 2438 C C . LYS C 3 270 ? 128.768 104.051 131.567 1.00 16.40 270 LYS A C 1
ATOM 2439 O O . LYS C 3 270 ? 129.822 103.550 131.148 1.00 16.40 270 LYS A O 1
ATOM 2445 N N . GLN C 3 271 ? 127.625 103.366 131.629 1.00 16.46 271 GLN A N 1
ATOM 2446 C CA . GLN C 3 271 ? 127.593 101.943 131.326 1.00 16.46 271 GLN A CA 1
ATOM 2447 C C . GLN C 3 271 ? 127.761 101.703 129.834 1.00 16.46 271 GLN A C 1
ATOM 2448 O O . GLN C 3 271 ? 128.433 100.752 129.424 1.00 16.46 271 GLN A O 1
ATOM 2454 N N . ALA C 3 272 ? 127.163 102.564 129.007 1.00 16.03 272 ALA A N 1
ATOM 2455 C CA . ALA C 3 272 ? 127.281 102.411 127.562 1.00 16.03 272 ALA A CA 1
ATOM 2456 C C . ALA C 3 272 ? 128.716 102.618 127.097 1.00 16.03 272 ALA A C 1
ATOM 2457 O O . ALA C 3 272 ? 129.201 101.884 126.231 1.00 16.03 272 ALA A O 1
ATOM 2459 N N . LEU C 3 273 ? 129.414 103.606 127.663 1.00 17.11 273 LEU A N 1
ATOM 2460 C CA . LEU C 3 273 ? 130.796 103.860 127.267 1.00 17.11 273 LEU A CA 1
ATOM 2461 C C . LEU C 3 273 ? 131.705 102.706 127.670 1.00 17.11 273 LEU A C 1
ATOM 2462 O O . LEU C 3 273 ? 132.562 102.270 126.889 1.00 17.11 273 LEU A O 1
ATOM 2467 N N . GLU C 3 274 ? 131.536 102.200 128.894 1.00 18.23 274 GLU A N 1
ATOM 2468 C CA . GLU C 3 274 ? 132.371 101.089 129.342 1.00 18.23 274 GLU A CA 1
ATOM 2469 C C . GLU C 3 274 ? 132.100 99.837 128.521 1.00 18.23 274 GLU A C 1
ATOM 2470 O O . GLU C 3 274 ? 133.028 99.090 128.189 1.00 18.23 274 GLU A O 1
ATOM 2476 N N . THR C 3 275 ? 130.836 99.598 128.176 1.00 18.14 275 THR A N 1
ATOM 2477 C CA . THR C 3 275 ? 130.490 98.429 127.383 1.00 18.14 275 THR A CA 1
ATOM 2478 C C . THR C 3 275 ? 131.098 98.507 125.989 1.00 18.14 275 THR A C 1
ATOM 2479 O O . THR C 3 275 ? 131.616 97.511 125.481 1.00 18.14 275 THR A O 1
ATOM 2483 N N . VAL C 3 276 ? 131.042 99.678 125.352 1.00 18.15 276 VAL A N 1
ATOM 2484 C CA . VAL C 3 276 ? 131.639 99.826 124.029 1.00 18.15 276 VAL A CA 1
ATOM 2485 C C . VAL C 3 276 ? 133.130 99.532 124.093 1.00 18.15 276 VAL A C 1
ATOM 2486 O O . VAL C 3 276 ? 133.677 98.814 123.249 1.00 18.15 276 VAL A O 1
ATOM 2490 N N . GLN C 3 277 ? 133.805 100.061 125.115 1.00 20.74 277 GLN A N 1
ATOM 2491 C CA . GLN C 3 277 ? 135.233 99.801 125.256 1.00 20.74 277 GLN A CA 1
ATOM 2492 C C . GLN C 3 277 ? 135.508 98.309 125.389 1.00 20.74 277 GLN A C 1
ATOM 2493 O O . GLN C 3 277 ? 136.488 97.794 124.838 1.00 20.74 277 GLN A O 1
ATOM 2499 N N . ARG C 3 278 ? 134.640 97.594 126.104 1.00 20.60 278 ARG A N 1
ATOM 2500 C CA . ARG C 3 278 ? 134.857 96.170 126.338 1.00 20.60 278 ARG A CA 1
ATOM 2501 C C . ARG C 3 278 ? 134.468 95.318 125.131 1.00 20.60 278 ARG A C 1
ATOM 2502 O O . ARG C 3 278 ? 135.153 94.338 124.820 1.00 20.60 278 ARG A O 1
ATOM 2510 N N . LEU C 3 279 ? 133.389 95.673 124.435 1.00 21.05 279 LEU A N 1
ATOM 2511 C CA . LEU C 3 279 ? 132.795 94.795 123.436 1.00 21.05 279 LEU A CA 1
ATOM 2512 C C . LEU C 3 279 ? 133.214 95.081 121.999 1.00 21.05 279 LEU A C 1
ATOM 2513 O O . LEU C 3 279 ? 133.039 94.206 121.147 1.00 21.05 279 LEU A O 1
ATOM 2518 N N . LEU C 3 280 ? 133.735 96.267 121.686 1.00 21.72 280 LEU A N 1
ATOM 2519 C CA . LEU C 3 280 ? 134.178 96.489 120.309 1.00 21.72 280 LEU A CA 1
ATOM 2520 C C . LEU C 3 280 ? 135.106 95.394 119.803 1.00 21.72 280 LEU A C 1
ATOM 2521 O O . LEU C 3 280 ? 134.875 94.891 118.692 1.00 21.72 280 LEU A O 1
ATOM 2526 N N . PRO C 3 281 ? 136.154 94.976 120.526 1.00 23.82 281 PRO A N 1
ATOM 2527 C CA . PRO C 3 281 ? 136.985 93.883 119.994 1.00 23.82 281 PRO A CA 1
ATOM 2528 C C . PRO C 3 281 ? 136.186 92.643 119.635 1.00 23.82 281 PRO A C 1
ATOM 2529 O O . PRO C 3 281 ? 136.542 91.936 118.685 1.00 23.82 281 PRO A O 1
ATOM 2533 N N . VAL C 3 282 ? 135.093 92.381 120.352 1.00 23.32 282 VAL A N 1
ATOM 2534 C CA . VAL C 3 282 ? 134.319 91.165 120.120 1.00 23.32 282 VAL A CA 1
ATOM 2535 C C . VAL C 3 282 ? 133.321 91.372 118.988 1.00 23.32 282 VAL A C 1
ATOM 2536 O O . VAL C 3 282 ? 133.271 90.589 118.033 1.00 23.32 282 VAL A O 1
ATOM 2540 N N . LEU C 3 283 ? 132.516 92.430 119.074 1.00 21.94 283 LEU A N 1
ATOM 2541 C CA . LEU C 3 283 ? 131.440 92.613 118.109 1.00 21.94 283 LEU A CA 1
ATOM 2542 C C . LEU C 3 283 ? 131.957 92.890 116.705 1.00 21.94 283 LEU A C 1
ATOM 2543 O O . LEU C 3 283 ? 131.328 92.460 115.733 1.00 21.94 283 LEU A O 1
ATOM 2548 N N . CYS C 3 284 ? 133.081 93.592 116.572 1.00 25.29 284 CYS A N 1
ATOM 2549 C CA . CYS C 3 284 ? 133.587 93.929 115.246 1.00 25.29 284 CYS A CA 1
ATOM 2550 C C . CYS C 3 284 ? 134.368 92.773 114.634 1.00 25.29 284 CYS A C 1
ATOM 2551 O O . CYS C 3 284 ? 134.453 92.654 113.407 1.00 25.29 284 CYS A O 1
ATOM 2554 N N . GLN C 3 285 ? 134.942 91.909 115.469 1.00 27.33 285 GLN A N 1
ATOM 2555 C CA . GLN C 3 285 ? 135.781 90.832 114.964 1.00 27.33 285 GLN A CA 1
ATOM 2556 C C . GLN C 3 285 ? 135.045 89.500 114.882 1.00 27.33 285 GLN A C 1
ATOM 2557 O O . GLN C 3 285 ? 135.181 88.783 113.886 1.00 27.33 285 GLN A O 1
ATOM 2563 N N . ALA C 3 286 ? 134.270 89.151 115.905 1.00 25.55 286 ALA A N 1
ATOM 2564 C CA . ALA C 3 286 ? 133.569 87.875 115.926 1.00 25.55 286 ALA A CA 1
ATOM 2565 C C . ALA C 3 286 ? 132.179 87.939 115.309 1.00 25.55 286 ALA A C 1
ATOM 2566 O O . ALA C 3 286 ? 131.754 86.965 114.681 1.00 25.55 286 ALA A O 1
ATOM 2568 N N . HIS C 3 287 ? 131.462 89.051 115.466 1.00 23.32 287 HIS A N 1
ATOM 2569 C CA . HIS C 3 287 ? 130.123 89.176 114.917 1.00 23.32 287 HIS A CA 1
ATOM 2570 C C . HIS C 3 287 ? 130.075 89.934 113.599 1.00 23.32 287 HIS A C 1
ATOM 2571 O O . HIS C 3 287 ? 129.032 89.920 112.937 1.00 23.32 287 HIS A O 1
ATOM 2578 N N . GLY C 3 288 ? 131.161 90.591 113.201 1.00 23.88 288 GLY A N 1
ATOM 2579 C CA . GLY C 3 288 ? 131.219 91.263 111.918 1.00 23.88 288 GLY A CA 1
ATOM 2580 C C . GLY C 3 288 ? 130.439 92.559 111.841 1.00 23.88 288 GLY A C 1
ATOM 2581 O O . GLY C 3 288 ? 129.947 92.926 110.769 1.00 23.88 288 GLY A O 1
ATOM 2582 N N . LEU C 3 289 ? 130.317 93.262 112.961 1.00 22.59 289 LEU A N 1
ATOM 2583 C CA . LEU C 3 289 ? 129.588 94.521 113.026 1.00 22.59 289 LEU A CA 1
ATOM 2584 C C . LEU C 3 289 ? 130.559 95.681 112.874 1.00 22.59 289 LEU A C 1
ATOM 2585 O O . LEU C 3 289 ? 131.727 95.575 113.262 1.00 22.59 289 LEU A O 1
ATOM 2590 N N . THR C 3 290 ? 130.076 96.781 112.305 1.00 20.65 290 THR A N 1
ATOM 2591 C CA . THR C 3 290 ? 130.916 97.948 112.116 1.00 20.65 290 THR A CA 1
ATOM 2592 C C . THR C 3 290 ? 130.902 98.813 113.376 1.00 20.65 290 THR A C 1
ATOM 2593 O O . THR C 3 290 ? 129.952 98.761 114.161 1.00 20.65 290 THR A O 1
ATOM 2597 N N . PRO C 3 291 ? 131.948 99.613 113.593 1.00 19.58 291 PRO A N 1
ATOM 2598 C CA . PRO C 3 291 ? 131.920 100.556 114.723 1.00 19.58 291 PRO A CA 1
ATOM 2599 C C . PRO C 3 291 ? 130.685 101.435 114.742 1.00 19.58 291 PRO A C 1
ATOM 2600 O O . PRO C 3 291 ? 130.184 101.764 115.826 1.00 19.58 291 PRO A O 1
ATOM 2604 N N . GLU C 3 292 ? 130.179 101.832 113.573 1.00 19.73 292 GLU A N 1
ATOM 2605 C CA . GLU C 3 292 ? 128.989 102.674 113.534 1.00 19.73 292 GLU A CA 1
ATOM 2606 C C . GLU C 3 292 ? 127.783 101.944 114.104 1.00 19.73 292 GLU A C 1
ATOM 2607 O O . GLU C 3 292 ? 126.943 102.550 114.776 1.00 19.73 292 GLU A O 1
ATOM 2613 N N . GLN C 3 293 ? 127.677 100.639 113.844 1.00 18.61 293 GLN A N 1
ATOM 2614 C CA . GLN C 3 293 ? 126.560 99.869 114.381 1.00 18.61 293 GLN A CA 1
ATOM 2615 C C . GLN C 3 293 ? 126.668 99.722 115.894 1.00 18.61 293 GLN A C 1
ATOM 2616 O O . GLN C 3 293 ? 125.663 99.814 116.607 1.00 18.61 293 GLN A O 1
ATOM 2622 N N . VAL C 3 294 ? 127.880 99.502 116.404 1.00 16.80 294 VAL A N 1
ATOM 2623 C CA . VAL C 3 294 ? 128.070 99.381 117.846 1.00 16.80 294 VAL A CA 1
ATOM 2624 C C . VAL C 3 294 ? 127.743 100.699 118.540 1.00 16.80 294 VAL A C 1
ATOM 2625 O O . VAL C 3 294 ? 127.100 100.719 119.597 1.00 16.80 294 VAL A O 1
ATOM 2629 N N . VAL C 3 295 ? 128.183 101.816 117.960 1.00 16.64 295 VAL A N 1
ATOM 2630 C CA . VAL C 3 295 ? 127.873 103.124 118.531 1.00 16.64 295 VAL A CA 1
ATOM 2631 C C . VAL C 3 295 ? 126.378 103.404 118.452 1.00 16.64 295 VAL A C 1
ATOM 2632 O O . VAL C 3 295 ? 125.772 103.898 119.410 1.00 16.64 295 VAL A O 1
ATOM 2636 N N . ALA C 3 296 ? 125.757 103.093 117.312 1.00 15.15 296 ALA A N 1
ATOM 2637 C CA . ALA C 3 296 ? 124.324 103.325 117.163 1.00 15.15 296 ALA A CA 1
ATOM 2638 C C . ALA C 3 296 ? 123.536 102.625 118.261 1.00 15.15 296 ALA A C 1
ATOM 2639 O O . ALA C 3 296 ? 122.525 103.148 118.742 1.00 15.15 296 ALA A O 1
ATOM 2641 N N . ILE C 3 297 ? 123.975 101.428 118.656 1.00 15.00 297 ILE A N 1
ATOM 2642 C CA . ILE C 3 297 ? 123.338 100.731 119.770 1.00 15.00 297 ILE A CA 1
ATOM 2643 C C . ILE C 3 297 ? 123.644 101.437 121.082 1.00 15.00 297 ILE A C 1
ATOM 2644 O O . ILE C 3 297 ? 122.748 101.680 121.900 1.00 15.00 297 ILE A O 1
ATOM 2649 N N . ALA C 3 298 ? 124.908 101.790 121.298 1.00 15.03 298 ALA A N 1
ATOM 2650 C CA . ALA C 3 298 ? 125.337 102.478 122.508 1.00 15.03 298 ALA A CA 1
ATOM 2651 C C . ALA C 3 298 ? 124.729 103.864 122.669 1.00 15.03 298 ALA A C 1
ATOM 2652 O O . ALA C 3 298 ? 124.627 104.347 123.800 1.00 15.03 298 ALA A O 1
ATOM 2654 N N . SER C 3 299 ? 124.315 104.508 121.584 1.00 15.83 299 SER A N 1
ATOM 2655 C CA . SER C 3 299 ? 123.828 105.879 121.638 1.00 15.83 299 SER A CA 1
ATOM 2656 C C . SER C 3 299 ? 122.428 105.989 122.223 1.00 15.83 299 SER A C 1
ATOM 2657 O O . SER C 3 299 ? 121.954 107.105 122.454 1.00 15.83 299 SER A O 1
ATOM 2660 N N . ASN C 3 300 ? 121.759 104.866 122.459 1.00 14.98 300 ASN A N 1
ATOM 2661 C CA . ASN C 3 300 ? 120.410 104.841 122.999 1.00 14.98 300 ASN A CA 1
ATOM 2662 C C . ASN C 3 300 ? 120.461 104.592 124.499 1.00 14.98 300 ASN A C 1
ATOM 2663 O O . ASN C 3 300 ? 121.527 104.390 125.084 1.00 14.98 300 ASN A O 1
ATOM 2668 N N . ILE C 3 301 ? 119.286 104.616 125.127 1.00 14.93 301 ILE A N 1
ATOM 2669 C CA . ILE C 3 301 ? 119.193 104.326 126.552 1.00 14.93 301 ILE A CA 1
ATOM 2670 C C . ILE C 3 301 ? 119.192 102.819 126.758 1.00 14.93 301 ILE A C 1
ATOM 2671 O O . ILE C 3 301 ? 118.473 102.081 126.073 1.00 14.93 301 ILE A O 1
ATOM 2676 N N . GLY C 3 302 ? 119.995 102.355 127.708 1.00 15.80 302 GLY A N 1
ATOM 2677 C CA . GLY C 3 302 ? 120.197 100.927 127.865 1.00 15.80 302 GLY A CA 1
ATOM 2678 C C . GLY C 3 302 ? 121.217 100.360 126.902 1.00 15.80 302 GLY A C 1
ATOM 2679 O O . GLY C 3 302 ? 121.134 99.180 126.544 1.00 15.80 302 GLY A O 1
ATOM 2680 N N . GLY C 3 303 ? 122.175 101.179 126.469 1.00 14.81 303 GLY A N 1
ATOM 2681 C CA . GLY C 3 303 ? 123.164 100.725 125.507 1.00 14.81 303 GLY A CA 1
ATOM 2682 C C . GLY C 3 303 ? 123.980 99.545 125.981 1.00 14.81 303 GLY A C 1
ATOM 2683 O O . GLY C 3 303 ? 124.304 98.668 125.175 1.00 14.81 303 GLY A O 1
ATOM 2684 N N . LYS C 3 304 ? 124.327 99.506 127.267 1.00 15.28 304 LYS A N 1
ATOM 2685 C CA . LYS C 3 304 ? 125.055 98.361 127.803 1.00 15.28 304 LYS A CA 1
ATOM 2686 C C . LYS C 3 304 ? 124.271 97.076 127.588 1.00 15.28 304 LYS A C 1
ATOM 2687 O O . LYS C 3 304 ? 124.828 96.054 127.164 1.00 15.28 304 LYS A O 1
ATOM 2693 N N . GLN C 3 305 ? 122.969 97.114 127.869 1.00 15.72 305 GLN A N 1
ATOM 2694 C CA . GLN C 3 305 ? 122.166 95.899 127.828 1.00 15.72 305 GLN A CA 1
ATOM 2695 C C . GLN C 3 305 ? 121.949 95.434 126.396 1.00 15.72 305 GLN A C 1
ATOM 2696 O O . GLN C 3 305 ? 121.994 94.232 126.116 1.00 15.72 305 GLN A O 1
ATOM 2702 N N . ALA C 3 306 ? 121.719 96.371 125.476 1.00 15.00 306 ALA A N 1
ATOM 2703 C CA . ALA C 3 306 ? 121.505 95.999 124.081 1.00 15.00 306 ALA A CA 1
ATOM 2704 C C . ALA C 3 306 ? 122.764 95.404 123.467 1.00 15.00 306 ALA A C 1
ATOM 2705 O O . ALA C 3 306 ? 122.692 94.426 122.718 1.00 15.00 306 ALA A O 1
ATOM 2707 N N . LEU C 3 307 ? 123.931 95.976 123.776 1.00 16.05 307 LEU A N 1
ATOM 2708 C CA . LEU C 3 307 ? 125.179 95.463 123.220 1.00 16.05 307 LEU A CA 1
ATOM 2709 C C . LEU C 3 307 ? 125.492 94.065 123.743 1.00 16.05 307 LEU A C 1
ATOM 2710 O O . LEU C 3 307 ? 125.874 93.177 122.970 1.00 16.05 307 LEU A O 1
ATOM 2715 N N . GLU C 3 308 ? 125.340 93.851 125.051 1.00 17.00 308 GLU A N 1
ATOM 2716 C CA . GLU C 3 308 ? 125.623 92.534 125.611 1.00 17.00 308 GLU A CA 1
ATOM 2717 C C . GLU C 3 308 ? 124.641 91.491 125.094 1.00 17.00 308 GLU A C 1
ATOM 2718 O O . GLU C 3 308 ? 125.014 90.333 124.861 1.00 17.00 308 GLU A O 1
ATOM 2724 N N . THR C 3 309 ? 123.382 91.884 124.893 1.00 17.28 309 THR A N 1
ATOM 2725 C CA . THR C 3 309 ? 122.394 90.962 124.352 1.00 17.28 309 THR A CA 1
ATOM 2726 C C . THR C 3 309 ? 122.701 90.606 122.904 1.00 17.28 309 THR A C 1
ATOM 2727 O O . THR C 3 309 ? 122.562 89.448 122.509 1.00 17.28 309 THR A O 1
ATOM 2731 N N . VAL C 3 310 ? 123.115 91.582 122.096 1.00 16.58 310 VAL A N 1
ATOM 2732 C CA . VAL C 3 310 ? 123.504 91.277 120.722 1.00 16.58 310 VAL A CA 1
ATOM 2733 C C . VAL C 3 310 ? 124.657 90.287 120.712 1.00 16.58 310 VAL A C 1
ATOM 2734 O O . VAL C 3 310 ? 124.653 89.311 119.954 1.00 16.58 310 VAL A O 1
ATOM 2738 N N . GLN C 3 311 ? 125.645 90.504 121.579 1.00 19.54 311 GLN A N 1
ATOM 2739 C CA . GLN C 3 311 ? 126.775 89.585 121.658 1.00 19.54 311 GLN A CA 1
ATOM 2740 C C . GLN C 3 311 ? 126.313 88.147 121.852 1.00 19.54 311 GLN A C 1
ATOM 2741 O O . GLN C 3 311 ? 126.869 87.227 121.242 1.00 19.54 311 GLN A O 1
ATOM 2747 N N . ARG C 3 312 ? 125.292 87.933 122.682 1.00 20.08 312 ARG A N 1
ATOM 2748 C CA . ARG C 3 312 ? 124.813 86.584 122.955 1.00 20.08 312 ARG A CA 1
ATOM 2749 C C . ARG C 3 312 ? 123.808 86.074 121.922 1.00 20.08 312 ARG A C 1
ATOM 2750 O O . ARG C 3 312 ? 123.878 84.908 121.523 1.00 20.08 312 ARG A O 1
ATOM 2758 N N . LEU C 3 313 ? 122.881 86.918 121.468 1.00 20.38 313 LEU A N 1
ATOM 2759 C CA . LEU C 3 313 ? 121.737 86.471 120.684 1.00 20.38 313 LEU A CA 1
ATOM 2760 C C . LEU C 3 313 ? 121.922 86.598 119.179 1.00 20.38 313 LEU A C 1
ATOM 2761 O O . LEU C 3 313 ? 121.230 85.899 118.434 1.00 20.38 313 LEU A O 1
ATOM 2766 N N . LEU C 3 314 ? 122.805 87.473 118.700 1.00 21.41 314 LEU A N 1
ATOM 2767 C CA . LEU C 3 314 ? 122.934 87.644 117.256 1.00 21.41 314 LEU A CA 1
ATOM 2768 C C . LEU C 3 314 ? 123.195 86.327 116.540 1.00 21.41 314 LEU A C 1
ATOM 2769 O O . LEU C 3 314 ? 122.494 86.039 115.553 1.00 21.41 314 LEU A O 1
ATOM 2774 N N . PRO C 3 315 ? 124.143 85.481 116.968 1.00 22.64 315 PRO A N 1
ATOM 2775 C CA . PRO C 3 315 ? 124.357 84.232 116.224 1.00 22.64 315 PRO A CA 1
ATOM 2776 C C . PRO C 3 315 ? 123.201 83.262 116.352 1.00 22.64 315 PRO A C 1
ATOM 2777 O O . PRO C 3 315 ? 123.037 82.393 115.490 1.00 22.64 315 PRO A O 1
ATOM 2781 N N . VAL C 3 316 ? 122.382 83.400 117.397 1.00 23.42 316 VAL A N 1
ATOM 2782 C CA . VAL C 3 316 ? 121.213 82.537 117.549 1.00 23.42 316 VAL A CA 1
ATOM 2783 C C . VAL C 3 316 ? 120.100 82.984 116.615 1.00 23.42 316 VAL A C 1
ATOM 2784 O O . VAL C 3 316 ? 119.490 82.171 115.910 1.00 23.42 316 VAL A O 1
ATOM 2788 N N . LEU C 3 317 ? 119.833 84.291 116.579 1.00 21.56 317 LEU A N 1
ATOM 2789 C CA . LEU C 3 317 ? 118.807 84.807 115.681 1.00 21.56 317 LEU A CA 1
ATOM 2790 C C . LEU C 3 317 ? 119.193 84.585 114.226 1.00 21.56 317 LEU A C 1
ATOM 2791 O O . LEU C 3 317 ? 118.339 84.256 113.394 1.00 21.56 317 LEU A O 1
ATOM 2796 N N . CYS C 3 318 ? 120.482 84.726 113.906 1.00 24.22 318 CYS A N 1
ATOM 2797 C CA . CYS C 3 318 ? 120.925 84.551 112.527 1.00 24.22 318 CYS A CA 1
ATOM 2798 C C . CYS C 3 318 ? 120.894 83.087 112.104 1.00 24.22 318 CYS A C 1
ATOM 2799 O O . CYS C 3 318 ? 120.411 82.764 111.013 1.00 24.22 318 CYS A O 1
ATOM 2802 N N . GLN C 3 319 ? 121.399 82.183 112.943 1.00 26.88 319 GLN A N 1
ATOM 2803 C CA . GLN C 3 319 ? 121.488 80.781 112.559 1.00 26.88 319 GLN A CA 1
ATOM 2804 C C . GLN C 3 319 ? 120.199 80.004 112.789 1.00 26.88 319 GLN A C 1
ATOM 2805 O O . GLN C 3 319 ? 119.909 79.084 112.019 1.00 26.88 319 GLN A O 1
ATOM 2811 N N . ALA C 3 320 ? 119.418 80.332 113.821 1.00 24.10 320 ALA A N 1
ATOM 2812 C CA . ALA C 3 320 ? 118.196 79.595 114.088 1.00 24.10 320 ALA A CA 1
ATOM 2813 C C . ALA C 3 320 ? 116.973 80.140 113.369 1.00 24.10 320 ALA A C 1
ATOM 2814 O O . ALA C 3 320 ? 116.080 79.352 113.034 1.00 24.10 320 ALA A O 1
ATOM 2816 N N . HIS C 3 321 ? 116.895 81.446 113.119 1.00 22.23 321 HIS A N 1
ATOM 2817 C CA . HIS C 3 321 ? 115.682 82.038 112.584 1.00 22.23 321 HIS A CA 1
ATOM 2818 C C . HIS C 3 321 ? 115.889 82.750 111.256 1.00 22.23 321 HIS A C 1
ATOM 2819 O O . HIS C 3 321 ? 114.911 83.238 110.679 1.00 22.23 321 HIS A O 1
ATOM 2826 N N . GLY C 3 322 ? 117.117 82.822 110.756 1.00 23.30 322 GLY A N 1
ATOM 2827 C CA . GLY C 3 322 ? 117.352 83.371 109.430 1.00 23.30 322 GLY A CA 1
ATOM 2828 C C . GLY C 3 322 ? 117.278 84.880 109.363 1.00 23.30 322 GLY A C 1
ATOM 2829 O O . GLY C 3 322 ? 116.916 85.435 108.318 1.00 23.30 322 GLY A O 1
ATOM 2830 N N . LEU C 3 323 ? 117.615 85.559 110.454 1.00 22.27 323 LEU A N 1
ATOM 2831 C CA . LEU C 3 323 ? 117.639 87.014 110.494 1.00 22.27 323 LEU A CA 1
ATOM 2832 C C . LEU C 3 323 ? 119.050 87.501 110.199 1.00 22.27 323 LEU A C 1
ATOM 2833 O O . LEU C 3 323 ? 120.027 86.897 110.652 1.00 22.27 323 LEU A O 1
ATOM 2838 N N . THR C 3 324 ? 119.151 88.584 109.436 1.00 21.84 324 THR A N 1
ATOM 2839 C CA . THR C 3 324 ? 120.453 89.104 109.063 1.00 21.84 324 THR A CA 1
ATOM 2840 C C . THR C 3 324 ? 121.043 89.906 110.220 1.00 21.84 324 THR A C 1
ATOM 2841 O O . THR C 3 324 ? 120.309 90.412 111.072 1.00 21.84 324 THR A O 1
ATOM 2845 N N . PRO C 3 325 ? 122.371 90.026 110.283 1.00 21.20 325 PRO A N 1
ATOM 2846 C CA . PRO C 3 325 ? 122.972 90.897 111.304 1.00 21.20 325 PRO A CA 1
ATOM 2847 C C . PRO C 3 325 ? 122.402 92.303 111.304 1.00 21.20 325 PRO A C 1
ATOM 2848 O O . PRO C 3 325 ? 122.294 92.919 112.370 1.00 21.20 325 PRO A O 1
ATOM 2852 N N . GLU C 3 326 ? 122.034 92.829 110.136 1.00 21.70 326 GLU A N 1
ATOM 2853 C CA . GLU C 3 326 ? 121.457 94.168 110.080 1.00 21.70 326 GLU A CA 1
ATOM 2854 C C . GLU C 3 326 ? 120.115 94.216 110.799 1.00 21.70 326 GLU A C 1
ATOM 2855 O O . GLU C 3 326 ? 119.787 95.214 111.446 1.00 21.70 326 GLU A O 1
ATOM 2861 N N . GLN C 3 327 ? 119.325 93.146 110.693 1.00 20.29 327 GLN A N 1
ATOM 2862 C CA . GLN C 3 327 ? 118.043 93.100 111.391 1.00 20.29 327 GLN A CA 1
ATOM 2863 C C . GLN C 3 327 ? 118.237 93.003 112.898 1.00 20.29 327 GLN A C 1
ATOM 2864 O O . GLN C 3 327 ? 117.470 93.590 113.670 1.00 20.29 327 GLN A O 1
ATOM 2870 N N . VAL C 3 328 ? 119.260 92.267 113.337 1.00 18.39 328 VAL A N 1
ATOM 2871 C CA . VAL C 3 328 ? 119.547 92.167 114.764 1.00 18.39 328 VAL A CA 1
ATOM 2872 C C . VAL C 3 328 ? 120.012 93.512 115.310 1.00 18.39 328 VAL A C 1
ATOM 2873 O O . VAL C 3 328 ? 119.582 93.946 116.386 1.00 18.39 328 VAL A O 1
ATOM 2877 N N . VAL C 3 329 ? 120.895 94.192 114.577 1.00 17.26 329 VAL A N 1
ATOM 2878 C CA . VAL C 3 329 ? 121.360 95.508 115.006 1.00 17.26 329 VAL A CA 1
ATOM 2879 C C . VAL C 3 329 ? 120.214 96.511 114.992 1.00 17.26 329 VAL A C 1
ATOM 2880 O O . VAL C 3 329 ? 120.062 97.315 115.920 1.00 17.26 329 VAL A O 1
ATOM 2884 N N . ALA C 3 330 ? 119.387 96.481 113.945 1.00 15.92 330 ALA A N 1
ATOM 2885 C CA . ALA C 3 330 ? 118.268 97.413 113.861 1.00 15.92 330 ALA A CA 1
ATOM 2886 C C . ALA C 3 330 ? 117.377 97.313 115.088 1.00 15.92 330 ALA A C 1
ATOM 2887 O O . ALA C 3 330 ? 116.860 98.325 115.575 1.00 15.92 330 ALA A O 1
ATOM 2889 N N . ILE C 3 331 ? 117.169 96.096 115.594 1.00 16.02 331 ILE A N 1
ATOM 2890 C CA . ILE C 3 331 ? 116.429 95.924 116.842 1.00 16.02 331 ILE A CA 1
ATOM 2891 C C . ILE C 3 331 ? 117.214 96.502 118.009 1.00 16.02 331 ILE A C 1
ATOM 2892 O O . ILE C 3 331 ? 116.673 97.248 118.834 1.00 16.02 331 ILE A O 1
ATOM 2897 N N . ALA C 3 332 ? 118.502 96.176 118.094 1.00 14.69 332 ALA A N 1
ATOM 2898 C CA . ALA C 3 332 ? 119.364 96.699 119.144 1.00 14.69 332 ALA A CA 1
ATOM 2899 C C . ALA C 3 332 ? 119.559 98.208 119.078 1.00 14.69 332 ALA A C 1
ATOM 2900 O O . ALA C 3 332 ? 119.866 98.817 120.107 1.00 14.69 332 ALA A O 1
ATOM 2902 N N . SER C 3 333 ? 119.390 98.824 117.913 1.00 15.26 333 SER A N 1
ATOM 2903 C CA . SER C 3 333 ? 119.662 100.245 117.747 1.00 15.26 333 SER A CA 1
ATOM 2904 C C . SER C 3 333 ? 118.519 101.124 118.227 1.00 15.26 333 SER A C 1
ATOM 2905 O O . SER C 3 333 ? 118.562 102.342 118.022 1.00 15.26 333 SER A O 1
ATOM 2908 N N . ASN C 3 334 ? 117.503 100.537 118.852 1.00 15.22 334 ASN A N 1
ATOM 2909 C CA . ASN C 3 334 ? 116.429 101.283 119.488 1.00 15.22 334 ASN A CA 1
ATOM 2910 C C . ASN C 3 334 ? 116.546 101.138 120.998 1.00 15.22 334 ASN A C 1
ATOM 2911 O O . ASN C 3 334 ? 117.132 100.179 121.506 1.00 15.22 334 ASN A O 1
ATOM 2916 N N . GLY C 3 335 ? 115.989 102.113 121.713 1.00 15.91 335 GLY A N 1
ATOM 2917 C CA . GLY C 3 335 ? 115.991 102.091 123.163 1.00 15.91 335 GLY A CA 1
ATOM 2918 C C . GLY C 3 335 ? 115.326 100.865 123.748 1.00 15.91 335 GLY A C 1
ATOM 2919 O O . GLY C 3 335 ? 114.250 100.458 123.298 1.00 15.91 335 GLY A O 1
ATOM 2920 N N . GLY C 3 336 ? 115.948 100.270 124.759 1.00 16.09 336 GLY A N 1
ATOM 2921 C CA . GLY C 3 336 ? 115.459 99.011 125.291 1.00 16.09 336 GLY A CA 1
ATOM 2922 C C . GLY C 3 336 ? 115.753 97.828 124.394 1.00 16.09 336 GLY A C 1
ATOM 2923 O O . GLY C 3 336 ? 114.988 96.856 124.385 1.00 16.09 336 GLY A O 1
ATOM 2924 N N . GLY C 3 337 ? 116.842 97.892 123.627 1.00 14.88 337 GLY A N 1
ATOM 2925 C CA . GLY C 3 337 ? 117.133 96.861 122.648 1.00 14.88 337 GLY A CA 1
ATOM 2926 C C . GLY C 3 337 ? 117.209 95.464 123.221 1.00 14.88 337 GLY A C 1
ATOM 2927 O O . GLY C 3 337 ? 116.802 94.510 122.551 1.00 14.88 337 GLY A O 1
ATOM 2928 N N . LYS C 3 338 ? 117.727 95.317 124.440 1.00 15.29 338 LYS A N 1
ATOM 2929 C CA . LYS C 3 338 ? 117.820 93.995 125.049 1.00 15.29 338 LYS A CA 1
ATOM 2930 C C . LYS C 3 338 ? 116.460 93.312 125.067 1.00 15.29 338 LYS A C 1
ATOM 2931 O O . LYS C 3 338 ? 116.344 92.113 124.773 1.00 15.29 338 LYS A O 1
ATOM 2937 N N . GLN C 3 339 ? 115.415 94.068 125.402 1.00 15.73 339 GLN A N 1
ATOM 2938 C CA . GLN C 3 339 ? 114.105 93.470 125.625 1.00 15.73 339 GLN A CA 1
ATOM 2939 C C . GLN C 3 339 ? 113.474 93.028 124.313 1.00 15.73 339 GLN A C 1
ATOM 2940 O O . GLN C 3 339 ? 112.852 91.963 124.246 1.00 15.73 339 GLN A O 1
ATOM 2946 N N . ALA C 3 340 ? 113.626 93.832 123.259 1.00 15.98 340 ALA A N 1
ATOM 2947 C CA . ALA C 3 340 ? 113.113 93.439 121.951 1.00 15.98 340 ALA A CA 1
ATOM 2948 C C . ALA C 3 340 ? 113.876 92.246 121.392 1.00 15.98 340 ALA A C 1
ATOM 2949 O O . ALA C 3 340 ? 113.284 91.368 120.758 1.00 15.98 340 ALA A O 1
ATOM 2951 N N . LEU C 3 341 ? 115.189 92.191 121.625 1.00 16.02 341 LEU A N 1
ATOM 2952 C CA . LEU C 3 341 ? 115.988 91.092 121.092 1.00 16.02 341 LEU A CA 1
ATOM 2953 C C . LEU C 3 341 ? 115.569 89.756 121.693 1.00 16.02 341 LEU A C 1
ATOM 2954 O O . LEU C 3 341 ? 115.399 88.766 120.966 1.00 16.02 341 LEU A O 1
ATOM 2959 N N . GLU C 3 342 ? 115.398 89.706 123.015 1.00 17.11 342 GLU A N 1
ATOM 2960 C CA . GLU C 3 342 ? 115.005 88.453 123.651 1.00 17.11 342 GLU A CA 1
ATOM 2961 C C . GLU C 3 342 ? 113.577 88.077 123.286 1.00 17.11 342 GLU A C 1
ATOM 2962 O O . GLU C 3 342 ? 113.265 86.895 123.093 1.00 17.11 342 GLU A O 1
ATOM 2968 N N . THR C 3 343 ? 112.694 89.071 123.170 1.00 17.23 343 THR A N 1
ATOM 2969 C CA . THR C 3 343 ? 111.301 88.791 122.850 1.00 17.23 343 THR A CA 1
ATOM 2970 C C . THR C 3 343 ? 111.154 88.243 121.439 1.00 17.23 343 THR A C 1
ATOM 2971 O O . THR C 3 343 ? 110.355 87.332 121.208 1.00 17.23 343 THR A O 1
ATOM 2975 N N . VAL C 3 344 ? 111.907 88.782 120.478 1.00 16.60 344 VAL A N 1
ATOM 2976 C CA . VAL C 3 344 ? 111.852 88.249 119.121 1.00 16.60 344 VAL A CA 1
ATOM 2977 C C . VAL C 3 344 ? 112.301 86.797 119.116 1.00 16.60 344 VAL A C 1
ATOM 2978 O O . VAL C 3 344 ? 111.662 85.937 118.503 1.00 16.60 344 VAL A O 1
ATOM 2982 N N . GLN C 3 345 ? 113.381 86.498 119.839 1.00 18.58 345 GLN A N 1
ATOM 2983 C CA . GLN C 3 345 ? 113.852 85.118 119.903 1.00 18.58 345 GLN A CA 1
ATOM 2984 C C . GLN C 3 345 ? 112.773 84.190 120.443 1.00 18.58 345 GLN A C 1
ATOM 2985 O O . GLN C 3 345 ? 112.662 83.036 120.015 1.00 18.58 345 GLN A O 1
ATOM 2991 N N . ARG C 3 346 ? 111.962 84.679 121.382 1.00 19.21 346 ARG A N 1
ATOM 2992 C CA . ARG C 3 346 ? 110.952 83.833 122.005 1.00 19.21 346 ARG A CA 1
ATOM 2993 C C . ARG C 3 346 ? 109.668 83.751 121.185 1.00 19.21 346 ARG A C 1
ATOM 2994 O O . ARG C 3 346 ? 109.094 82.668 121.041 1.00 19.21 346 ARG A O 1
ATOM 3002 N N . LEU C 3 347 ? 109.204 84.873 120.633 1.00 19.82 347 LEU A N 1
ATOM 3003 C CA . LEU C 3 347 ? 107.927 84.913 119.934 1.00 19.82 347 LEU A CA 1
ATOM 3004 C C . LEU C 3 347 ? 108.024 84.745 118.426 1.00 19.82 347 LEU A C 1
ATOM 3005 O O . LEU C 3 347 ? 107.039 84.328 117.810 1.00 19.82 347 LEU A O 1
ATOM 3010 N N . LEU C 3 348 ? 109.159 85.063 117.802 1.00 21.15 348 LEU A N 1
ATOM 3011 C CA . LEU C 3 348 ? 109.217 85.000 116.344 1.00 21.15 348 LEU A CA 1
ATOM 3012 C C . LEU C 3 348 ? 108.721 83.669 115.797 1.00 21.15 348 LEU A C 1
ATOM 3013 O O . LEU C 3 348 ? 107.889 83.683 114.871 1.00 21.15 348 LEU A O 1
ATOM 3018 N N . PRO C 3 349 ? 109.164 82.505 116.290 1.00 22.73 349 PRO A N 1
ATOM 3019 C CA . PRO C 3 349 ? 108.685 81.252 115.682 1.00 22.73 349 PRO A CA 1
ATOM 3020 C C . PRO C 3 349 ? 107.203 81.014 115.899 1.00 22.73 349 PRO A C 1
ATOM 3021 O O . PRO C 3 349 ? 106.588 80.246 115.151 1.00 22.73 349 PRO A O 1
ATOM 3025 N N . VAL C 3 350 ? 106.605 81.666 116.897 1.00 23.40 350 VAL A N 1
ATOM 3026 C CA . VAL C 3 350 ? 105.174 81.505 117.137 1.00 23.40 350 VAL A CA 1
ATOM 3027 C C . VAL C 3 350 ? 104.376 82.463 116.265 1.00 23.40 350 VAL A C 1
ATOM 3028 O O . VAL C 3 350 ? 103.356 82.090 115.674 1.00 23.40 350 VAL A O 1
ATOM 3032 N N . LEU C 3 351 ? 104.830 83.713 116.165 1.00 22.05 351 LEU A N 1
ATOM 3033 C CA . LEU C 3 351 ? 104.149 84.686 115.320 1.00 22.05 351 LEU A CA 1
ATOM 3034 C C . LEU C 3 351 ? 104.152 84.284 113.852 1.00 22.05 351 LEU A C 1
ATOM 3035 O O . LEU C 3 351 ? 103.191 84.591 113.139 1.00 22.05 351 LEU A O 1
ATOM 3040 N N . CYS C 3 352 ? 105.200 83.607 113.386 1.00 25.18 352 CYS A N 1
ATOM 3041 C CA . CYS C 3 352 ? 105.249 83.136 112.007 1.00 25.18 352 CYS A CA 1
ATOM 3042 C C . CYS C 3 352 ? 104.404 81.882 111.797 1.00 25.18 352 CYS A C 1
ATOM 3043 O O . CYS C 3 352 ? 103.655 81.791 110.820 1.00 25.18 352 CYS A O 1
ATOM 3046 N N . GLN C 3 353 ? 104.518 80.907 112.699 1.00 28.38 353 GLN A N 1
ATOM 3047 C CA . GLN C 3 353 ? 103.857 79.624 112.494 1.00 28.38 353 GLN A CA 1
ATOM 3048 C C . GLN C 3 353 ? 102.379 79.679 112.865 1.00 28.38 353 GLN A C 1
ATOM 3049 O O . GLN C 3 353 ? 101.547 79.062 112.190 1.00 28.38 353 GLN A O 1
ATOM 3055 N N . ALA C 3 354 ? 102.031 80.408 113.925 1.00 25.65 354 ALA A N 1
ATOM 3056 C CA . ALA C 3 354 ? 100.650 80.444 114.400 1.00 25.65 354 ALA A CA 1
ATOM 3057 C C . ALA C 3 354 ? 99.878 81.640 113.850 1.00 25.65 354 ALA A C 1
ATOM 3058 O O . ALA C 3 354 ? 98.722 81.503 113.437 1.00 25.65 354 ALA A O 1
ATOM 3060 N N . HIS C 3 355 ? 100.501 82.815 113.836 1.00 24.50 355 HIS A N 1
ATOM 3061 C CA . HIS C 3 355 ? 99.808 84.037 113.455 1.00 24.50 355 HIS A CA 1
ATOM 3062 C C . HIS C 3 355 ? 99.996 84.403 111.989 1.00 24.50 355 HIS A C 1
ATOM 3063 O O . HIS C 3 355 ? 99.288 85.285 111.493 1.00 24.50 355 HIS A O 1
ATOM 3070 N N . GLY C 3 356 ? 100.923 83.755 111.291 1.00 24.20 356 GLY A N 1
ATOM 3071 C CA . GLY C 3 356 ? 101.097 83.993 109.869 1.00 24.20 356 GLY A CA 1
ATOM 3072 C C . GLY C 3 356 ? 101.806 85.284 109.524 1.00 24.20 356 GLY A C 1
ATOM 3073 O O . GLY C 3 356 ? 101.568 85.849 108.450 1.00 24.20 356 GLY A O 1
ATOM 3074 N N . LEU C 3 357 ? 102.674 85.766 110.408 1.00 20.96 357 LEU A N 1
ATOM 3075 C CA . LEU C 3 357 ? 103.442 86.980 110.171 1.00 20.96 357 LEU A CA 1
ATOM 3076 C C . LEU C 3 357 ? 104.811 86.614 109.618 1.00 20.96 357 LEU A C 1
ATOM 3077 O O . LEU C 3 357 ? 105.340 85.541 109.923 1.00 20.96 357 LEU A O 1
ATOM 3082 N N . THR C 3 358 ? 105.376 87.499 108.804 1.00 20.79 358 THR A N 1
ATOM 3083 C CA . THR C 3 358 ? 106.683 87.242 108.233 1.00 20.79 358 THR A CA 1
ATOM 3084 C C . THR C 3 358 ? 107.774 87.724 109.190 1.00 20.79 358 THR A C 1
ATOM 3085 O O . THR C 3 358 ? 107.536 88.609 110.013 1.00 20.79 358 THR A O 1
ATOM 3089 N N . PRO C 3 359 ? 108.973 87.142 109.112 1.00 21.18 359 PRO A N 1
ATOM 3090 C CA . PRO C 3 359 ? 110.082 87.662 109.930 1.00 21.18 359 PRO A CA 1
ATOM 3091 C C . PRO C 3 359 ? 110.307 89.153 109.768 1.00 21.18 359 PRO A C 1
ATOM 3092 O O . PRO C 3 359 ? 110.693 89.818 110.736 1.00 21.18 359 PRO A O 1
ATOM 3096 N N . GLU C 3 360 ? 110.082 89.700 108.572 1.00 21.28 360 GLU A N 1
ATOM 3097 C CA . GLU C 3 360 ? 110.259 91.134 108.372 1.00 21.28 360 GLU A CA 1
ATOM 3098 C C . GLU C 3 360 ? 109.250 91.933 109.185 1.00 21.28 360 GLU A C 1
ATOM 3099 O O . GLU C 3 360 ? 109.576 92.997 109.720 1.00 21.28 360 GLU A O 1
ATOM 3105 N N . GLN C 3 361 ? 108.015 91.435 109.290 1.00 18.67 361 GLN A N 1
ATOM 3106 C CA . GLN C 3 361 ? 107.005 92.132 110.081 1.00 18.67 361 GLN A CA 1
ATOM 3107 C C . GLN C 3 361 ? 107.343 92.088 111.566 1.00 18.67 361 GLN A C 1
ATOM 3108 O O . GLN C 3 361 ? 107.119 93.064 112.289 1.00 18.67 361 GLN A O 1
ATOM 3114 N N . VAL C 3 362 ? 107.880 90.963 112.038 1.00 18.03 362 VAL A N 1
ATOM 3115 C CA . VAL C 3 362 ? 108.229 90.838 113.449 1.00 18.03 362 VAL A CA 1
ATOM 3116 C C . VAL C 3 362 ? 109.416 91.730 113.789 1.00 18.03 362 VAL A C 1
ATOM 3117 O O . VAL C 3 362 ? 109.435 92.398 114.831 1.00 18.03 362 VAL A O 1
ATOM 3121 N N . VAL C 3 363 ? 110.427 91.755 112.920 1.00 17.03 363 VAL A N 1
ATOM 3122 C CA . VAL C 3 363 ? 111.572 92.633 113.143 1.00 17.03 363 VAL A CA 1
ATOM 3123 C C . VAL C 3 363 ? 111.146 94.094 113.074 1.00 17.03 363 VAL A C 1
ATOM 3124 O O . VAL C 3 363 ? 111.578 94.921 113.885 1.00 17.03 363 VAL A O 1
ATOM 3128 N N . ALA C 3 364 ? 110.290 94.436 112.109 1.00 16.15 364 ALA A N 1
ATOM 3129 C CA . ALA C 3 364 ? 109.818 95.813 112.000 1.00 16.15 364 ALA A CA 1
ATOM 3130 C C . ALA C 3 364 ? 109.137 96.266 113.284 1.00 16.15 364 ALA A C 1
ATOM 3131 O O . ALA C 3 364 ? 109.308 97.412 113.713 1.00 16.15 364 ALA A O 1
ATOM 3133 N N . ILE C 3 365 ? 108.351 95.384 113.903 1.00 15.17 365 ILE A N 1
ATOM 3134 C CA . ILE C 3 365 ? 107.753 95.698 115.198 1.00 15.17 365 ILE A CA 1
ATOM 3135 C C . ILE C 3 365 ? 108.828 95.797 116.270 1.00 15.17 365 ILE A C 1
ATOM 3136 O O . ILE C 3 365 ? 108.833 96.729 117.082 1.00 15.17 365 ILE A O 1
ATOM 3141 N N . ALA C 3 366 ? 109.758 94.847 116.285 1.00 15.43 366 ALA A N 1
ATOM 3142 C CA . ALA C 3 366 ? 110.832 94.836 117.270 1.00 15.43 366 ALA A CA 1
ATOM 3143 C C . ALA C 3 366 ? 111.725 96.065 117.207 1.00 15.43 366 ALA A C 1
ATOM 3144 O O . ALA C 3 366 ? 112.213 96.506 118.253 1.00 15.43 366 ALA A O 1
ATOM 3146 N N . SER C 3 367 ? 111.953 96.632 116.023 1.00 15.88 367 SER A N 1
ATOM 3147 C CA . SER C 3 367 ? 112.873 97.749 115.860 1.00 15.88 367 SER A CA 1
ATOM 3148 C C . SER C 3 367 ? 112.268 99.080 116.285 1.00 15.88 367 SER A C 1
ATOM 3149 O O . SER C 3 367 ? 112.161 99.999 115.463 1.00 15.88 367 SER A O 1
ATOM 3152 N N . ASN C 3 368 ? 111.860 99.207 117.545 1.00 15.35 368 ASN A N 1
ATOM 3153 C CA . ASN C 3 368 ? 111.293 100.437 118.072 1.00 15.35 368 ASN A CA 1
ATOM 3154 C C . ASN C 3 368 ? 111.563 100.520 119.567 1.00 15.35 368 ASN A C 1
ATOM 3155 O O . ASN C 3 368 ? 112.168 99.628 120.166 1.00 15.35 368 ASN A O 1
ATOM 3160 N N . ILE C 3 369 ? 111.108 101.618 120.171 1.00 14.99 369 ILE A N 1
ATOM 3161 C CA . ILE C 3 369 ? 111.165 101.755 121.620 1.00 14.99 369 ILE A CA 1
ATOM 3162 C C . ILE C 3 369 ? 109.924 101.127 122.239 1.00 14.99 369 ILE A C 1
ATOM 3163 O O . ILE C 3 369 ? 108.788 101.499 121.916 1.00 14.99 369 ILE A O 1
ATOM 3168 N N . GLY C 3 370 ? 110.135 100.173 123.140 1.00 15.70 370 GLY A N 1
ATOM 3169 C CA . GLY C 3 370 ? 109.045 99.356 123.628 1.00 15.70 370 GLY A CA 1
ATOM 3170 C C . GLY C 3 370 ? 108.742 98.207 122.693 1.00 15.70 370 GLY A C 1
ATOM 3171 O O . GLY C 3 370 ? 107.604 97.737 122.616 1.00 15.70 370 GLY A O 1
ATOM 3172 N N . GLY C 3 371 ? 109.762 97.788 121.936 1.00 15.41 371 GLY A N 1
ATOM 3173 C CA . GLY C 3 371 ? 109.578 96.699 120.958 1.00 15.41 371 GLY A CA 1
ATOM 3174 C C . GLY C 3 371 ? 108.970 95.468 121.599 1.00 15.41 371 GLY A C 1
ATOM 3175 O O . GLY C 3 371 ? 107.964 94.976 121.067 1.00 15.41 371 GLY A O 1
ATOM 3176 N N . LYS C 3 372 ? 109.545 95.002 122.711 1.00 15.85 372 LYS A N 1
ATOM 3177 C CA . LYS C 3 372 ? 109.054 93.768 123.379 1.00 15.85 372 LYS A CA 1
ATOM 3178 C C . LYS C 3 372 ? 107.572 93.932 123.731 1.00 15.85 372 LYS A C 1
ATOM 3179 O O . LYS C 3 372 ? 106.814 92.955 123.556 1.00 15.85 372 LYS A O 1
ATOM 3185 N N . GLN C 3 373 ? 107.176 95.123 124.194 1.00 15.33 373 GLN A N 1
ATOM 3186 C CA . GLN C 3 373 ? 105.768 95.353 124.612 1.00 15.33 373 GLN A CA 1
ATOM 3187 C C . GLN C 3 373 ? 104.836 94.994 123.452 1.00 15.33 373 GLN A C 1
ATOM 3188 O O . GLN C 3 373 ? 103.917 94.181 123.666 1.00 15.33 373 GLN A O 1
ATOM 3194 N N . ALA C 3 374 ? 104.994 95.713 122.333 1.00 14.87 374 ALA A N 1
ATOM 3195 C CA . ALA C 3 374 ? 104.091 95.541 121.170 1.00 14.87 374 ALA A CA 1
ATOM 3196 C C . ALA C 3 374 ? 104.303 94.172 120.530 1.00 14.87 374 ALA A C 1
ATOM 3197 O O . ALA C 3 374 ? 103.344 93.661 119.950 1.00 14.87 374 ALA A O 1
ATOM 3199 N N . LEU C 3 375 ? 105.515 93.621 120.600 1.00 15.62 375 LEU A N 1
ATOM 3200 C CA . LEU C 3 375 ? 105.684 92.242 120.080 1.00 15.62 375 LEU A CA 1
ATOM 3201 C C . LEU C 3 375 ? 104.667 91.376 120.823 1.00 15.62 375 LEU A C 1
ATOM 3202 O O . LEU C 3 375 ? 103.719 90.884 120.174 1.00 15.62 375 LEU A O 1
ATOM 3207 N N . GLU C 3 376 ? 104.801 91.297 122.150 1.00 17.08 376 GLU A N 1
ATOM 3208 C CA . GLU C 3 376 ? 103.865 90.489 122.976 1.00 17.08 376 GLU A CA 1
ATOM 3209 C C . GLU C 3 376 ? 102.437 91.012 122.793 1.00 17.08 376 GLU A C 1
ATOM 3210 O O . GLU C 3 376 ? 101.508 90.188 122.816 1.00 17.08 376 GLU A O 1
ATOM 3216 N N . THR C 3 377 ? 102.266 92.328 122.633 1.00 16.53 377 THR A N 1
ATOM 3217 C CA . THR C 3 377 ? 100.890 92.888 122.544 1.00 16.53 377 THR A CA 1
ATOM 3218 C C . THR C 3 377 ? 100.171 92.259 121.346 1.00 16.53 377 THR A C 1
ATOM 3219 O O . THR C 3 377 ? 99.029 91.802 121.523 1.00 16.53 377 THR A O 1
ATOM 3223 N N . VAL C 3 378 ? 100.824 92.229 120.181 1.00 16.34 378 VAL A N 1
ATOM 3224 C CA . VAL C 3 378 ? 100.216 91.618 118.963 1.00 16.34 378 VAL A CA 1
ATOM 3225 C C . VAL C 3 378 ? 100.116 90.112 119.203 1.00 16.34 378 VAL A C 1
ATOM 3226 O O . VAL C 3 378 ? 99.050 89.530 118.930 1.00 16.34 378 VAL A O 1
ATOM 3230 N N . GLN C 3 379 ? 101.190 89.516 119.721 1.00 18.86 379 GLN A N 1
ATOM 3231 C CA . GLN C 3 379 ? 101.186 88.063 120.017 1.00 18.86 379 GLN A CA 1
ATOM 3232 C C . GLN C 3 379 ? 99.853 87.702 120.676 1.00 18.86 379 GLN A C 1
ATOM 3233 O O . GLN C 3 379 ? 99.369 86.568 120.445 1.00 18.86 379 GLN A O 1
ATOM 3239 N N . ARG C 3 380 ? 99.263 88.634 121.437 1.00 17.65 380 ARG A N 1
ATOM 3240 C CA . ARG C 3 380 ? 98.027 88.249 122.176 1.00 17.65 380 ARG A CA 1
ATOM 3241 C C . ARG C 3 380 ? 96.816 88.970 121.577 1.00 17.65 380 ARG A C 1
ATOM 3242 O O . ARG C 3 380 ? 95.725 88.359 121.536 1.00 17.65 380 ARG A O 1
ATOM 3250 N N . LEU C 3 381 ? 97.003 90.195 121.074 1.00 17.08 381 LEU A N 1
ATOM 3251 C CA . LEU C 3 381 ? 95.853 90.994 120.561 1.00 17.08 381 LEU A CA 1
ATOM 3252 C C . LEU C 3 381 ? 95.654 90.776 119.055 1.00 17.08 381 LEU A C 1
ATOM 3253 O O . LEU C 3 381 ? 94.573 91.144 118.556 1.00 17.08 381 LEU A O 1
ATOM 3258 N N . LEU C 3 382 ? 96.642 90.205 118.360 1.00 17.77 382 LEU A N 1
ATOM 3259 C CA . LEU C 3 382 ? 96.540 90.064 116.879 1.00 17.77 382 LEU A CA 1
ATOM 3260 C C . LEU C 3 382 ? 95.238 89.346 116.508 1.00 17.77 382 LEU A C 1
ATOM 3261 O O . LEU C 3 382 ? 94.474 89.906 115.696 1.00 17.77 382 LEU 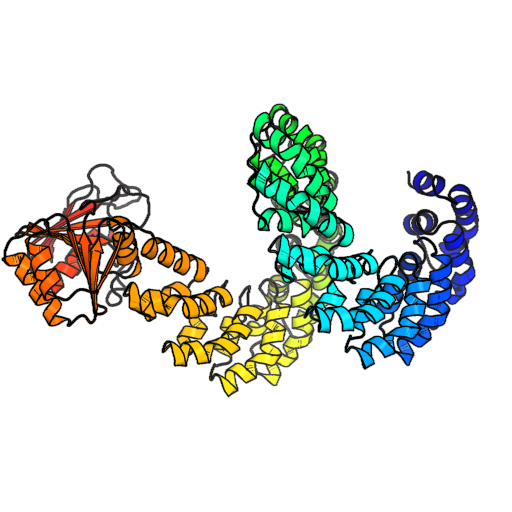A O 1
ATOM 3266 N N . PRO C 3 383 ? 94.937 88.148 117.058 1.00 18.81 383 PRO A N 1
ATOM 3267 C CA . PRO C 3 383 ? 93.741 87.404 116.661 1.00 18.81 383 PRO A CA 1
ATOM 3268 C C . PRO C 3 383 ? 92.472 88.169 117.056 1.00 18.81 383 PRO A C 1
ATOM 3269 O O . PRO C 3 383 ? 91.509 88.118 116.314 1.00 18.81 383 PRO A O 1
ATOM 3273 N N . VAL C 3 384 ? 92.505 88.861 118.198 1.00 18.02 384 VAL A N 1
ATOM 3274 C CA . VAL C 3 384 ? 91.315 89.567 118.669 1.00 18.02 384 VAL A CA 1
ATOM 3275 C C . VAL C 3 384 ? 90.981 90.724 117.740 1.00 18.02 384 VAL A C 1
ATOM 3276 O O . VAL C 3 384 ? 89.826 90.905 117.334 1.00 18.02 384 VAL A O 1
ATOM 3280 N N . LEU C 3 385 ? 91.989 91.523 117.384 1.00 17.66 385 LEU A N 1
ATOM 3281 C CA . LEU C 3 385 ? 91.756 92.645 116.482 1.00 17.66 385 LEU A CA 1
ATOM 3282 C C . LEU C 3 385 ? 91.329 92.156 115.106 1.00 17.66 385 LEU A C 1
ATOM 3283 O O . LEU C 3 385 ? 90.531 92.810 114.423 1.00 17.66 385 LEU A O 1
ATOM 3288 N N . CYS C 3 386 ? 91.820 90.982 114.699 1.00 18.62 386 CYS A N 1
ATOM 3289 C CA . CYS C 3 386 ? 91.434 90.426 113.408 1.00 18.62 386 CYS A CA 1
ATOM 3290 C C . CYS C 3 386 ? 90.030 89.831 113.444 1.00 18.62 386 CYS A C 1
ATOM 3291 O O . CYS C 3 386 ? 89.214 90.106 112.557 1.00 18.62 386 CYS A O 1
ATOM 3294 N N . GLN C 3 387 ? 89.726 89.015 114.452 1.00 21.03 387 GLN A N 1
ATOM 3295 C CA . GLN C 3 387 ? 88.462 88.296 114.486 1.00 21.03 387 GLN A CA 1
ATOM 3296 C C . GLN C 3 387 ? 87.308 89.119 115.041 1.00 21.03 387 GLN A C 1
ATOM 3297 O O . GLN C 3 387 ? 86.174 88.938 114.587 1.00 21.03 387 GLN A O 1
ATOM 3303 N N . ALA C 3 388 ? 87.551 90.007 116.004 1.00 19.38 388 ALA A N 1
ATOM 3304 C CA . ALA C 3 388 ? 86.478 90.785 116.606 1.00 19.38 388 ALA A CA 1
ATOM 3305 C C . ALA C 3 388 ? 86.379 92.186 116.018 1.00 19.38 388 ALA A C 1
ATOM 3306 O O . ALA C 3 388 ? 85.275 92.674 115.763 1.00 19.38 388 ALA A O 1
ATOM 3308 N N . HIS C 3 389 ? 87.510 92.850 115.791 1.00 19.31 389 HIS A N 1
ATOM 3309 C CA . HIS C 3 389 ? 87.500 94.229 115.329 1.00 19.31 389 HIS A CA 1
ATOM 3310 C C . HIS C 3 389 ? 87.568 94.353 113.815 1.00 19.31 389 HIS A C 1
ATOM 3311 O O . HIS C 3 389 ? 87.326 95.443 113.288 1.00 19.31 389 HIS A O 1
ATOM 3318 N N . GLY C 3 390 ? 87.883 93.272 113.107 1.00 18.43 390 GLY A N 1
ATOM 3319 C CA . GLY C 3 390 ? 87.910 93.302 111.662 1.00 18.43 390 GLY A CA 1
ATOM 3320 C C . GLY C 3 390 ? 89.121 93.968 111.053 1.00 18.43 390 GLY A C 1
ATOM 3321 O O . GLY C 3 390 ? 89.019 94.496 109.940 1.00 18.43 390 GLY A O 1
ATOM 3322 N N . LEU C 3 391 ? 90.258 93.970 111.741 1.00 15.99 391 LEU A N 1
ATOM 3323 C CA . LEU C 3 391 ? 91.458 94.584 111.194 1.00 15.99 391 LEU A CA 1
ATOM 3324 C C . LEU C 3 391 ? 92.344 93.524 110.555 1.00 15.99 391 LEU A C 1
ATOM 3325 O O . LEU C 3 391 ? 92.367 92.372 110.999 1.00 15.99 391 LEU A O 1
ATOM 3330 N N . THR C 3 392 ? 93.068 93.908 109.511 1.00 15.56 392 THR A N 1
ATOM 3331 C CA . THR C 3 392 ? 93.947 92.969 108.843 1.00 15.56 392 THR A CA 1
ATOM 3332 C C . THR C 3 392 ? 95.270 92.886 109.596 1.00 15.56 392 THR A C 1
ATOM 3333 O O . THR C 3 392 ? 95.643 93.814 110.314 1.00 15.56 392 THR A O 1
ATOM 3337 N N . PRO C 3 393 ? 95.993 91.771 109.459 1.00 15.35 393 PRO A N 1
ATOM 3338 C CA . PRO C 3 393 ? 97.329 91.698 110.073 1.00 15.35 393 PRO A CA 1
ATOM 3339 C C . PRO C 3 393 ? 98.230 92.855 109.690 1.00 15.35 393 PRO A C 1
ATOM 3340 O O . PRO C 3 393 ? 99.042 93.296 110.514 1.00 15.35 393 PRO A O 1
ATOM 3344 N N . GLU C 3 394 ? 98.112 93.364 108.462 1.00 15.66 394 GLU A N 1
ATOM 3345 C CA . GLU C 3 394 ? 98.945 94.486 108.046 1.00 15.66 394 GLU A CA 1
ATOM 3346 C C . GLU C 3 394 ? 98.623 95.740 108.847 1.00 15.66 394 GLU A C 1
ATOM 3347 O O . GLU C 3 394 ? 99.525 96.507 109.202 1.00 15.66 394 GLU A O 1
ATOM 3353 N N . GLN C 3 395 ? 97.340 95.961 109.149 1.00 14.07 395 GLN A N 1
ATOM 3354 C CA . GLN C 3 395 ? 96.963 97.129 109.941 1.00 14.07 395 GLN A CA 1
ATOM 3355 C C . GLN C 3 395 ? 97.471 97.013 111.371 1.00 14.07 395 GLN A C 1
ATOM 3356 O O . GLN C 3 395 ? 97.911 98.005 111.961 1.00 14.07 395 GLN A O 1
ATOM 3362 N N . VAL C 3 396 ? 97.415 95.811 111.946 1.00 14.00 396 VAL A N 1
ATOM 3363 C CA . VAL C 3 396 ? 97.873 95.623 113.320 1.00 14.00 396 VAL A CA 1
ATOM 3364 C C . VAL C 3 396 ? 99.388 95.744 113.399 1.00 14.00 396 VAL A C 1
ATOM 3365 O O . VAL C 3 396 ? 99.929 96.353 114.330 1.00 14.00 396 VAL A O 1
ATOM 3369 N N . VAL C 3 397 ? 100.099 95.157 112.436 1.00 13.88 397 VAL A N 1
ATOM 3370 C CA . VAL C 3 397 ? 101.552 95.294 112.406 1.00 13.88 397 VAL A CA 1
ATOM 3371 C C . VAL C 3 397 ? 101.946 96.756 112.232 1.00 13.88 397 VAL A C 1
ATOM 3372 O O . VAL C 3 397 ? 102.875 97.245 112.886 1.00 13.88 397 VAL A O 1
ATOM 3376 N N . ALA C 3 398 ? 101.244 97.479 111.356 1.00 12.90 398 ALA A N 1
ATOM 3377 C CA . ALA C 3 398 ? 101.538 98.894 111.157 1.00 12.90 398 ALA A CA 1
ATOM 3378 C C . ALA C 3 398 ? 101.373 99.682 112.450 1.00 12.90 398 ALA A C 1
ATOM 3379 O O . ALA C 3 398 ? 102.208 100.532 112.778 1.00 12.90 398 ALA A O 1
ATOM 3381 N N . ILE C 3 399 ? 100.294 99.426 113.189 1.00 12.10 399 ILE A N 1
ATOM 3382 C CA . ILE C 3 399 ? 100.093 100.093 114.472 1.00 12.10 399 ILE A CA 1
ATOM 3383 C C . ILE C 3 399 ? 101.225 99.752 115.432 1.00 12.10 399 ILE A C 1
ATOM 3384 O O . ILE C 3 399 ? 101.718 100.615 116.167 1.00 12.10 399 ILE A O 1
ATOM 3389 N N . ALA C 3 400 ? 101.657 98.494 115.434 1.00 13.80 400 ALA A N 1
ATOM 3390 C CA . ALA C 3 400 ? 102.690 98.021 116.345 1.00 13.80 400 ALA A CA 1
ATOM 3391 C C . ALA C 3 400 ? 104.079 98.537 116.006 1.00 13.80 400 ALA A C 1
ATOM 3392 O O . ALA C 3 400 ? 104.999 98.357 116.812 1.00 13.80 400 ALA A O 1
ATOM 3394 N N . SER C 3 401 ? 104.263 99.176 114.850 1.00 13.75 401 SER A N 1
ATOM 3395 C CA . SER C 3 401 ? 105.588 99.504 114.342 1.00 13.75 401 SER A CA 1
ATOM 3396 C C . SER C 3 401 ? 106.044 100.903 114.734 1.00 13.75 401 SER A C 1
ATOM 3397 O O . SER C 3 401 ? 107.036 101.402 114.190 1.00 13.75 401 SER A O 1
ATOM 3400 N N . HIS C 3 402 ? 105.346 101.554 115.664 1.00 13.15 402 HIS A N 1
ATOM 3401 C CA . HIS C 3 402 ? 105.730 102.871 116.148 1.00 13.15 402 HIS A CA 1
ATOM 3402 C C . HIS C 3 402 ? 106.053 102.780 117.631 1.00 13.15 402 HIS A C 1
ATOM 3403 O O . HIS C 3 402 ? 105.587 101.884 118.338 1.00 13.15 402 HIS A O 1
ATOM 3410 N N . ASP C 3 403 ? 106.873 103.720 118.099 1.00 13.82 403 ASP A N 1
ATOM 3411 C CA . ASP C 3 403 ? 107.190 103.788 119.519 1.00 13.82 403 ASP A CA 1
ATOM 3412 C C . ASP C 3 403 ? 105.909 103.821 120.342 1.00 13.82 403 ASP A C 1
ATOM 3413 O O . ASP C 3 403 ? 104.993 104.600 120.066 1.00 13.82 403 ASP A O 1
ATOM 3418 N N . GLY C 3 404 ? 105.853 102.974 121.363 1.00 14.24 404 GLY A N 1
ATOM 3419 C CA . GLY C 3 404 ? 104.648 102.858 122.157 1.00 14.24 404 GLY A CA 1
ATOM 3420 C C . GLY C 3 404 ? 103.586 102.050 121.446 1.00 14.24 404 GLY A C 1
ATOM 3421 O O . GLY C 3 404 ? 102.388 102.286 121.622 1.00 14.24 404 GLY A O 1
ATOM 3422 N N . GLY C 3 405 ? 104.023 101.097 120.621 1.00 13.36 405 GLY A N 1
ATOM 3423 C CA . GLY C 3 405 ? 103.078 100.302 119.856 1.00 13.36 405 GLY A CA 1
ATOM 3424 C C . GLY C 3 405 ? 102.050 99.613 120.730 1.00 13.36 405 GLY A C 1
ATOM 3425 O O . GLY C 3 405 ? 100.887 99.481 120.349 1.00 13.36 405 GLY A O 1
ATOM 3426 N N . LYS C 3 406 ? 102.470 99.147 121.909 1.00 14.62 406 LYS A N 1
ATOM 3427 C CA . LYS C 3 406 ? 101.530 98.515 122.826 1.00 14.62 406 LYS A CA 1
ATOM 3428 C C . LYS C 3 406 ? 100.387 99.458 123.172 1.00 14.62 406 LYS A C 1
ATOM 3429 O O . LYS C 3 406 ? 99.229 99.034 123.268 1.00 14.62 406 LYS A O 1
ATOM 3435 N N . GLN C 3 407 ? 100.696 100.741 123.364 1.00 14.29 407 GLN A N 1
ATOM 3436 C CA . GLN C 3 407 ? 99.684 101.684 123.823 1.00 14.29 407 GLN A CA 1
ATOM 3437 C C . GLN C 3 407 ? 98.668 101.972 122.729 1.00 14.29 407 GLN A C 1
ATOM 3438 O O . GLN C 3 407 ? 97.467 102.072 122.999 1.00 14.29 407 GLN A O 1
ATOM 3444 N N . ALA C 3 408 ? 99.130 102.102 121.483 1.00 13.69 408 ALA A N 1
ATOM 3445 C CA . ALA C 3 408 ? 98.206 102.261 120.366 1.00 13.69 408 ALA A CA 1
ATOM 3446 C C . ALA C 3 408 ? 97.386 100.998 120.145 1.00 13.69 408 ALA A C 1
ATOM 3447 O O . ALA C 3 408 ? 96.194 101.075 119.835 1.00 13.69 408 ALA A O 1
ATOM 3449 N N . LEU C 3 409 ? 98.004 99.827 120.310 1.00 14.13 409 LEU A N 1
ATOM 3450 C CA . LEU C 3 409 ? 97.284 98.574 120.102 1.00 14.13 409 LEU A CA 1
ATOM 3451 C C . LEU C 3 409 ? 96.169 98.395 121.126 1.00 14.13 409 LEU A C 1
ATOM 3452 O O . LEU C 3 409 ? 95.039 98.037 120.771 1.00 14.13 409 LEU A O 1
ATOM 3457 N N . GLU C 3 410 ? 96.469 98.632 122.404 1.00 15.86 410 GLU A N 1
ATOM 3458 C CA . GLU C 3 410 ? 95.465 98.444 123.444 1.00 15.86 410 GLU A CA 1
ATOM 3459 C C . GLU C 3 410 ? 94.375 99.503 123.354 1.00 15.86 410 GLU A C 1
ATOM 3460 O O . GLU C 3 410 ? 93.201 99.217 123.609 1.00 15.86 410 GLU A O 1
ATOM 3466 N N . THR C 3 411 ? 94.743 100.731 122.987 1.00 15.62 411 THR A N 1
ATOM 3467 C CA . THR C 3 411 ? 93.745 101.780 122.823 1.00 15.62 411 THR A CA 1
ATOM 3468 C C . THR C 3 411 ? 92.787 101.453 121.689 1.00 15.62 411 THR A C 1
ATOM 3469 O O . THR C 3 411 ? 91.578 101.659 121.817 1.00 15.62 411 THR A O 1
ATOM 3473 N N . VAL C 3 412 ? 93.306 100.949 120.567 1.00 14.87 412 VAL A N 1
ATOM 3474 C CA . VAL C 3 412 ? 92.430 100.558 119.466 1.00 14.87 412 VAL A CA 1
ATOM 3475 C C . VAL C 3 412 ? 91.508 99.433 119.908 1.00 14.87 412 VAL A C 1
ATOM 3476 O O . VAL C 3 412 ? 90.305 99.455 119.641 1.00 14.87 412 VAL A O 1
ATOM 3480 N N . GLN C 3 413 ? 92.053 98.455 120.634 1.00 15.99 413 GLN A N 1
ATOM 3481 C CA . GLN C 3 413 ? 91.226 97.347 121.101 1.00 15.99 413 GLN A CA 1
ATOM 3482 C C . GLN C 3 413 ? 89.993 97.854 121.838 1.00 15.99 413 GLN A C 1
ATOM 3483 O O . GLN C 3 413 ? 88.869 97.430 121.548 1.00 15.99 413 GLN A O 1
ATOM 3489 N N . ARG C 3 414 ? 90.182 98.765 122.793 1.00 16.32 414 ARG A N 1
ATOM 3490 C CA . ARG C 3 414 ? 89.067 99.221 123.614 1.00 16.32 414 ARG A CA 1
ATOM 3491 C C . ARG C 3 414 ? 88.309 100.379 122.971 1.00 16.32 414 ARG A C 1
ATOM 3492 O O . ARG C 3 414 ? 87.100 100.523 123.184 1.00 16.32 414 ARG A O 1
ATOM 3500 N N . LEU C 3 415 ? 88.990 101.210 122.179 1.00 16.64 415 LEU A N 1
ATOM 3501 C CA . LEU C 3 415 ? 88.421 102.462 121.710 1.00 16.64 415 LEU A CA 1
ATOM 3502 C C . LEU C 3 415 ? 87.889 102.423 120.285 1.00 16.64 415 LEU A C 1
ATOM 3503 O O . LEU C 3 415 ? 87.012 103.227 119.957 1.00 16.64 415 LEU A O 1
ATOM 3508 N N . LEU C 3 416 ? 88.388 101.536 119.426 1.00 16.38 416 LEU A N 1
ATOM 3509 C CA . LEU C 3 416 ? 87.904 101.503 118.048 1.00 16.38 416 LEU A CA 1
ATOM 3510 C C . LEU C 3 416 ? 86.388 101.424 117.962 1.00 16.38 416 LEU A C 1
ATOM 3511 O O . LEU C 3 416 ? 85.798 102.205 117.194 1.00 16.38 416 LEU A O 1
ATOM 3516 N N . PRO C 3 417 ? 85.696 100.531 118.678 1.00 18.02 417 PRO A N 1
ATOM 3517 C CA . PRO C 3 417 ? 84.231 100.493 118.538 1.00 18.02 417 PRO A CA 1
ATOM 3518 C C . PRO C 3 417 ? 83.536 101.736 119.064 1.00 18.02 417 PRO A C 1
ATOM 3519 O O . PRO C 3 417 ? 82.349 101.936 118.778 1.00 18.02 417 PRO A O 1
ATOM 3523 N N . VAL C 3 418 ? 84.233 102.587 119.820 1.00 18.24 418 VAL A N 1
ATOM 3524 C CA . VAL C 3 418 ? 83.611 103.822 120.290 1.00 18.24 418 VAL A CA 1
ATOM 3525 C C . VAL C 3 418 ? 83.822 104.947 119.281 1.00 18.24 418 VAL A C 1
ATOM 3526 O O . VAL C 3 418 ? 82.887 105.686 118.953 1.00 18.24 418 VAL A O 1
ATOM 3530 N N . LEU C 3 419 ? 85.044 105.091 118.765 1.00 16.63 419 LEU A N 1
ATOM 3531 C CA . LEU C 3 419 ? 85.282 106.121 117.758 1.00 16.63 419 LEU A CA 1
ATOM 3532 C C . LEU C 3 419 ? 84.474 105.863 116.497 1.00 16.63 419 LEU A C 1
ATOM 3533 O O . LEU C 3 419 ? 84.001 106.811 115.860 1.00 16.63 419 LEU A O 1
ATOM 3538 N N . CYS C 3 420 ? 84.306 104.597 116.117 1.00 18.31 420 CYS A N 1
ATOM 3539 C CA . CYS C 3 420 ? 83.605 104.286 114.879 1.00 18.31 420 CYS A CA 1
ATOM 3540 C C . CYS C 3 420 ? 82.092 104.345 115.048 1.00 18.31 420 CYS A C 1
ATOM 3541 O O . CYS C 3 420 ? 81.366 104.543 114.068 1.00 18.31 420 CYS A O 1
ATOM 3544 N N . GLN C 3 421 ? 81.591 104.175 116.272 1.00 20.49 421 GLN A N 1
ATOM 3545 C CA . GLN C 3 421 ? 80.149 104.155 116.495 1.00 20.49 421 GLN A CA 1
ATOM 3546 C C . GLN C 3 421 ? 79.621 105.431 117.139 1.00 20.49 421 GLN A C 1
ATOM 3547 O O . GLN C 3 421 ? 78.588 105.950 116.702 1.00 20.49 421 GLN A O 1
ATOM 3553 N N . ALA C 3 422 ? 80.295 105.957 118.163 1.00 19.01 422 ALA A N 1
ATOM 3554 C CA . ALA C 3 422 ? 79.808 107.167 118.813 1.00 19.01 422 ALA A CA 1
ATOM 3555 C C . ALA C 3 422 ? 80.194 108.416 118.034 1.00 19.01 422 ALA A C 1
ATOM 3556 O O . ALA C 3 422 ? 79.417 109.376 117.970 1.00 19.01 422 ALA A O 1
ATOM 3558 N N . HIS C 3 423 ? 81.382 108.422 117.434 1.00 17.37 423 HIS A N 1
ATOM 3559 C CA . HIS C 3 423 ? 81.855 109.559 116.663 1.00 17.37 423 HIS A CA 1
ATOM 3560 C C . HIS C 3 423 ? 81.766 109.353 115.159 1.00 17.37 423 HIS A C 1
ATOM 3561 O O . HIS C 3 423 ? 81.927 110.323 114.410 1.00 17.37 423 HIS A O 1
ATOM 3568 N N . GLY C 3 424 ? 81.513 108.132 114.699 1.00 16.82 424 GLY A N 1
ATOM 3569 C CA . GLY C 3 424 ? 81.313 107.883 113.288 1.00 16.82 424 GLY A CA 1
ATOM 3570 C C . GLY C 3 424 ? 82.559 107.921 112.437 1.00 16.82 424 GLY A C 1
ATOM 3571 O O . GLY C 3 424 ? 82.470 108.276 111.256 1.00 16.82 424 GLY A O 1
ATOM 3572 N N . LEU C 3 425 ? 83.716 107.575 112.990 1.00 13.93 425 LEU A N 1
ATOM 3573 C CA . LEU C 3 425 ? 84.942 107.574 112.206 1.00 13.93 425 LEU A CA 1
ATOM 3574 C C . LEU C 3 425 ? 85.136 106.233 111.515 1.00 13.93 425 LEU A C 1
ATOM 3575 O O . LEU C 3 425 ? 84.732 105.185 112.026 1.00 13.93 425 LEU A O 1
ATOM 3580 N N . THR C 3 426 ? 85.747 106.272 110.339 1.00 13.26 426 THR A N 1
ATOM 3581 C CA . THR C 3 426 ? 85.994 105.056 109.586 1.00 13.26 426 THR A CA 1
ATOM 3582 C C . THR C 3 426 ? 87.119 104.267 110.253 1.00 13.26 426 THR A C 1
ATOM 3583 O O . THR C 3 426 ? 88.118 104.857 110.679 1.00 13.26 426 THR A O 1
ATOM 3587 N N . PRO C 3 427 ? 86.983 102.943 110.385 1.00 13.29 427 PRO A N 1
ATOM 3588 C CA . PRO C 3 427 ? 88.075 102.167 110.999 1.00 13.29 427 PRO A CA 1
ATOM 3589 C C . PRO C 3 427 ? 89.435 102.480 110.402 1.00 13.29 427 PRO A C 1
ATOM 3590 O O . PRO C 3 427 ? 90.445 102.454 111.116 1.00 13.29 427 PRO A O 1
ATOM 3594 N N . GLU C 3 428 ? 89.485 102.783 109.106 1.00 13.04 428 GLU A N 1
ATOM 3595 C CA . GLU C 3 428 ? 90.750 103.150 108.481 1.00 13.04 428 GLU A CA 1
ATOM 3596 C C . GLU C 3 428 ? 91.300 104.443 109.070 1.00 13.04 428 GLU A C 1
ATOM 3597 O O . GLU C 3 428 ? 92.519 104.605 109.192 1.00 13.04 428 GLU A O 1
ATOM 3603 N N . GLN C 3 429 ? 90.418 105.374 109.445 1.00 11.90 429 GLN A N 1
ATOM 3604 C CA . GLN C 3 429 ? 90.874 106.622 110.050 1.00 11.90 429 GLN A CA 1
ATOM 3605 C C . GLN C 3 429 ? 91.440 106.385 111.445 1.00 11.90 429 GLN A C 1
ATOM 3606 O O . GLN C 3 429 ? 92.450 106.991 111.825 1.00 11.90 429 GLN A O 1
ATOM 3612 N N . VAL C 3 430 ? 90.797 105.515 112.224 1.00 11.98 430 VAL A N 1
ATOM 3613 C CA . VAL C 3 430 ? 91.285 105.217 113.568 1.00 11.98 430 VAL A CA 1
ATOM 3614 C C . VAL C 3 430 ? 92.634 104.516 113.500 1.00 11.98 430 VAL A C 1
ATOM 3615 O O . VAL C 3 430 ? 93.540 104.804 114.291 1.00 11.98 430 VAL A O 1
ATOM 3619 N N . VAL C 3 431 ? 92.790 103.583 112.560 1.00 11.87 431 VAL A N 1
ATOM 3620 C CA . VAL C 3 431 ? 94.086 102.939 112.373 1.00 11.87 431 VAL A CA 1
ATOM 3621 C C . VAL C 3 431 ? 95.127 103.957 111.922 1.00 11.87 431 VAL A C 1
ATOM 3622 O O . VAL C 3 431 ? 96.272 103.944 112.390 1.00 11.87 431 VAL A O 1
ATOM 3626 N N . ALA C 3 432 ? 94.747 104.855 111.010 1.00 11.17 432 ALA A N 1
ATOM 3627 C CA . ALA C 3 432 ? 95.673 105.883 110.549 1.00 11.17 432 ALA A CA 1
ATOM 3628 C C . ALA C 3 432 ? 96.175 106.735 111.707 1.00 11.17 432 ALA A C 1
ATOM 3629 O O . ALA C 3 432 ? 97.343 107.135 111.732 1.00 11.17 432 ALA A O 1
ATOM 3631 N N . ILE C 3 433 ? 95.302 107.027 112.672 1.00 10.76 433 ILE A N 1
ATOM 3632 C CA . ILE C 3 433 ? 95.731 107.750 113.866 1.00 10.76 433 ILE A CA 1
ATOM 3633 C C . ILE C 3 433 ? 96.587 106.853 114.747 1.00 10.76 433 ILE A C 1
ATOM 3634 O O . ILE C 3 433 ? 97.634 107.270 115.255 1.00 10.76 433 ILE A O 1
ATOM 3639 N N . ALA C 3 434 ? 96.159 105.603 114.936 1.00 11.11 434 ALA A N 1
ATOM 3640 C CA . ALA C 3 434 ? 96.903 104.673 115.776 1.00 11.11 434 ALA A CA 1
ATOM 3641 C C . ALA C 3 434 ? 98.314 104.437 115.257 1.00 11.11 434 ALA A C 1
ATOM 3642 O O . ALA C 3 434 ? 99.241 104.261 116.054 1.00 11.11 434 ALA A O 1
ATOM 3644 N N . SER C 3 435 ? 98.503 104.438 113.939 1.00 11.48 435 SER A N 1
ATOM 3645 C CA . SER C 3 435 ? 99.812 104.141 113.374 1.00 11.48 435 SER A CA 1
ATOM 3646 C C . SER C 3 435 ? 100.697 105.379 113.377 1.00 11.48 435 SER A C 1
ATOM 3647 O O . SER C 3 435 ? 101.150 105.831 112.322 1.00 11.48 435 SER A O 1
ATOM 3650 N N . ASN C 3 436 ? 100.957 105.922 114.565 1.00 11.32 436 ASN A N 1
ATOM 3651 C CA . ASN C 3 436 ? 101.830 107.072 114.733 1.00 11.32 436 ASN A CA 1
ATOM 3652 C C . ASN C 3 436 ? 102.528 106.952 116.075 1.00 11.32 436 ASN A C 1
ATOM 3653 O O . ASN C 3 436 ? 102.082 106.220 116.963 1.00 11.32 436 ASN A O 1
ATOM 3658 N N . GLY C 3 437 ? 103.638 107.671 116.214 1.00 11.96 437 GLY A N 1
ATOM 3659 C CA . GLY C 3 437 ? 104.265 107.822 117.510 1.00 11.96 437 GLY A CA 1
ATOM 3660 C C . GLY C 3 437 ? 103.394 108.605 118.466 1.00 11.96 437 GLY A C 1
ATOM 3661 O O . GLY C 3 437 ? 102.974 109.724 118.156 1.00 11.96 437 GLY A O 1
ATOM 3662 N N . GLY C 3 438 ? 103.112 108.036 119.633 1.00 12.17 438 GLY A N 1
ATOM 3663 C CA . GLY C 3 438 ? 102.158 108.646 120.534 1.00 12.17 438 GLY A CA 1
ATOM 3664 C C . GLY C 3 438 ? 100.731 108.436 120.077 1.00 12.17 438 GLY A C 1
ATOM 3665 O O . GLY C 3 438 ? 99.841 109.223 120.412 1.00 12.17 438 GLY A O 1
ATOM 3666 N N . GLY C 3 439 ? 100.505 107.378 119.295 1.00 11.34 439 GLY A N 1
ATOM 3667 C CA . GLY C 3 439 ? 99.179 107.114 118.765 1.00 11.34 439 GLY A CA 1
ATOM 3668 C C . GLY C 3 439 ? 98.096 107.046 119.817 1.00 11.34 439 GLY A C 1
ATOM 3669 O O . GLY C 3 439 ? 96.972 107.484 119.559 1.00 11.34 439 GLY A O 1
ATOM 3670 N N . LYS C 3 440 ? 98.407 106.504 120.995 1.00 12.69 440 LYS A N 1
ATOM 3671 C CA . LYS C 3 440 ? 97.418 106.451 122.067 1.00 12.69 440 LYS A CA 1
ATOM 3672 C C . LYS C 3 440 ? 96.916 107.846 122.410 1.00 12.69 440 LYS A C 1
ATOM 3673 O O . LYS C 3 440 ? 95.722 108.047 122.675 1.00 12.69 440 LYS A O 1
ATOM 3679 N N . GLN C 3 441 ? 97.820 108.828 122.404 1.00 12.29 441 GLN A N 1
ATOM 3680 C CA . GLN C 3 441 ? 97.459 110.171 122.835 1.00 12.29 441 GLN A CA 1
ATOM 3681 C C . GLN C 3 441 ? 96.553 110.844 121.818 1.00 12.29 441 GLN A C 1
ATOM 3682 O O . GLN C 3 441 ? 95.585 111.515 122.190 1.00 12.29 441 GLN A O 1
ATOM 3688 N N . ALA C 3 442 ? 96.847 110.672 120.528 1.00 11.31 442 ALA A N 1
ATOM 3689 C CA . ALA C 3 442 ? 95.967 111.199 119.490 1.00 11.31 442 ALA A CA 1
ATOM 3690 C C . ALA C 3 442 ? 94.612 110.505 119.509 1.00 11.31 442 ALA A C 1
ATOM 3691 O O . ALA C 3 442 ? 93.579 111.146 119.298 1.00 11.31 442 ALA A O 1
ATOM 3693 N N . LEU C 3 443 ? 94.594 109.195 119.766 1.00 12.06 443 LEU A N 1
ATOM 3694 C CA . LEU C 3 443 ? 93.332 108.466 119.808 1.00 12.06 443 LEU A CA 1
ATOM 3695 C C . LEU C 3 443 ? 92.455 108.930 120.965 1.00 12.06 443 LEU A C 1
ATOM 3696 O O . LEU C 3 443 ? 91.249 109.143 120.788 1.00 12.06 443 LEU A O 1
ATOM 3701 N N . GLU C 3 444 ? 93.040 109.089 122.156 1.00 13.35 444 GLU A N 1
ATOM 3702 C CA . GLU C 3 444 ? 92.242 109.489 123.312 1.00 13.35 444 GLU A CA 1
ATOM 3703 C C . GLU C 3 444 ? 91.802 110.942 123.195 1.00 13.35 444 GLU A C 1
ATOM 3704 O O . GLU C 3 444 ? 90.691 111.301 123.603 1.00 13.35 444 GLU A O 1
ATOM 3710 N N . THR C 3 445 ? 92.665 111.787 122.630 1.00 12.68 445 THR A N 1
ATOM 3711 C CA . THR C 3 445 ? 92.337 113.194 122.453 1.00 12.68 445 THR A CA 1
ATOM 3712 C C . THR C 3 445 ? 91.158 113.370 121.510 1.00 12.68 445 THR A C 1
ATOM 3713 O O . THR C 3 445 ? 90.265 114.181 121.771 1.00 12.68 445 THR A O 1
ATOM 3717 N N . VAL C 3 446 ? 91.133 112.621 120.407 1.00 12.03 446 VAL A N 1
ATOM 3718 C CA . VAL C 3 446 ? 90.004 112.701 119.485 1.00 12.03 446 VAL A CA 1
ATOM 3719 C C . VAL C 3 446 ? 88.735 112.227 120.174 1.00 12.03 446 VAL A C 1
ATOM 3720 O O . VAL C 3 446 ? 87.681 112.863 120.077 1.00 12.03 446 VAL A O 1
ATOM 3724 N N . GLN C 3 447 ? 88.831 111.126 120.921 1.00 14.07 447 GLN A N 1
ATOM 3725 C CA . GLN C 3 447 ? 87.659 110.598 121.608 1.00 14.07 447 GLN A CA 1
ATOM 3726 C C . GLN C 3 447 ? 86.988 111.665 122.463 1.00 14.07 447 GLN A C 1
ATOM 3727 O O . GLN C 3 447 ? 85.760 111.803 122.446 1.00 14.07 447 GLN A O 1
ATOM 3733 N N . ARG C 3 448 ? 87.774 112.432 123.218 1.00 13.84 448 ARG A N 1
ATOM 3734 C CA . ARG C 3 448 ? 87.194 113.457 124.077 1.00 13.84 448 ARG A CA 1
ATOM 3735 C C . ARG C 3 448 ? 87.075 114.826 123.417 1.00 13.84 448 ARG A C 1
ATOM 3736 O O . ARG C 3 448 ? 86.213 115.613 123.824 1.00 13.84 448 ARG A O 1
ATOM 3744 N N . LEU C 3 449 ? 87.901 115.141 122.417 1.00 13.76 449 LEU A N 1
ATOM 3745 C CA . LEU C 3 449 ? 87.958 116.503 121.902 1.00 13.76 449 LEU A CA 1
ATOM 3746 C C . LEU C 3 449 ? 87.189 116.706 120.602 1.00 13.76 449 LEU A C 1
ATOM 3747 O O . LEU C 3 449 ? 86.779 117.836 120.320 1.00 13.76 449 LEU A O 1
ATOM 3752 N N . LEU C 3 450 ? 86.992 115.665 119.795 1.00 13.78 450 LEU A N 1
ATOM 3753 C CA . LEU C 3 450 ? 86.333 115.872 118.508 1.00 13.78 450 LEU A CA 1
ATOM 3754 C C . LEU C 3 450 ? 85.052 116.687 118.625 1.00 13.78 450 LEU A C 1
ATOM 3755 O O . LEU C 3 450 ? 84.847 117.584 117.790 1.00 13.78 450 LEU A O 1
ATOM 3760 N N . PRO C 3 451 ? 84.158 116.447 119.593 1.00 14.65 451 PRO A N 1
ATOM 3761 C CA . PRO C 3 451 ? 82.947 117.284 119.663 1.00 14.65 451 PRO A CA 1
ATOM 3762 C C . PRO C 3 451 ? 83.239 118.770 119.771 1.00 14.65 451 PRO A C 1
ATOM 3763 O O . PRO C 3 451 ? 82.463 119.585 119.257 1.00 14.65 451 PRO A O 1
ATOM 3767 N N . VAL C 3 452 ? 84.345 119.150 120.412 1.00 15.20 452 VAL A N 1
ATOM 3768 C CA . VAL C 3 452 ? 84.630 120.569 120.598 1.00 15.20 452 VAL A CA 1
ATOM 3769 C C . VAL C 3 452 ? 85.174 121.182 119.314 1.00 15.20 452 VAL A C 1
ATOM 3770 O O . VAL C 3 452 ? 84.716 122.243 118.877 1.00 15.20 452 VAL A O 1
ATOM 3774 N N . LEU C 3 453 ? 86.150 120.528 118.681 1.00 14.01 453 LEU A N 1
ATOM 3775 C CA . LEU C 3 453 ? 86.725 121.090 117.464 1.00 14.01 453 LEU A CA 1
ATOM 3776 C C . LEU C 3 453 ? 85.690 121.192 116.353 1.00 14.01 453 LEU A C 1
ATOM 3777 O O . LEU C 3 453 ? 85.736 122.133 115.554 1.00 14.01 453 LEU A O 1
ATOM 3782 N N . CYS C 3 454 ? 84.758 120.242 116.282 1.00 15.06 454 CYS A N 1
ATOM 3783 C CA . CYS C 3 454 ? 83.746 120.284 115.233 1.00 15.06 454 CYS A CA 1
ATOM 3784 C C . CYS C 3 454 ? 82.605 121.236 115.573 1.00 15.06 454 CYS A C 1
ATOM 3785 O O . CYS C 3 454 ? 82.177 122.016 114.716 1.00 15.06 454 CYS A O 1
ATOM 3788 N N . GLN C 3 455 ? 82.097 121.193 116.804 1.00 17.21 455 GLN A N 1
ATOM 3789 C CA . GLN C 3 455 ? 80.898 121.964 117.120 1.00 17.21 455 GLN A CA 1
ATOM 3790 C C . GLN C 3 455 ? 81.214 123.402 117.517 1.00 17.21 455 GLN A C 1
ATOM 3791 O O . GLN C 3 455 ? 80.434 124.312 117.221 1.00 17.21 455 GLN A O 1
ATOM 3797 N N . ALA C 3 456 ? 82.343 123.625 118.193 1.00 16.32 456 ALA A N 1
ATOM 3798 C CA . ALA C 3 456 ? 82.673 124.973 118.644 1.00 16.32 456 ALA A CA 1
ATOM 3799 C C . ALA C 3 456 ? 83.500 125.727 117.611 1.00 16.32 456 ALA A C 1
ATOM 3800 O O . ALA C 3 456 ? 83.248 126.908 117.351 1.00 16.32 456 ALA A O 1
ATOM 3802 N N . HIS C 3 457 ? 84.488 125.067 117.011 1.00 14.77 457 HIS A N 1
ATOM 3803 C CA . HIS C 3 457 ? 85.425 125.729 116.116 1.00 14.77 457 HIS A CA 1
ATOM 3804 C C . HIS C 3 457 ? 85.152 125.458 114.642 1.00 14.77 457 HIS A C 1
ATOM 3805 O O . HIS C 3 457 ? 85.810 126.055 113.787 1.00 14.77 457 HIS A O 1
ATOM 3812 N N . GLY C 3 458 ? 84.207 124.578 114.324 1.00 13.90 458 GLY A N 1
ATOM 3813 C CA . GLY C 3 458 ? 83.802 124.392 112.945 1.00 13.90 458 GLY A CA 1
ATOM 3814 C C . GLY C 3 458 ? 84.718 123.533 112.106 1.00 13.90 458 GLY A C 1
ATOM 3815 O O . GLY C 3 458 ? 84.769 123.713 110.887 1.00 13.90 458 GLY A O 1
ATOM 3816 N N . LEU C 3 459 ? 85.448 122.604 112.715 1.00 12.59 459 LEU A N 1
ATOM 3817 C CA . LEU C 3 459 ? 86.300 121.697 111.959 1.00 12.59 459 LEU A CA 1
ATOM 3818 C C . LEU C 3 459 ? 85.497 120.487 111.504 1.00 12.59 459 LEU A C 1
ATOM 3819 O O . LEU C 3 459 ? 84.538 120.083 112.167 1.00 12.59 459 LEU A O 1
ATOM 3824 N N . THR C 3 460 ? 85.884 119.911 110.371 1.00 12.20 460 THR A N 1
ATOM 3825 C CA . THR C 3 460 ? 85.266 118.673 109.935 1.00 12.20 460 THR A CA 1
ATOM 3826 C C . THR C 3 460 ? 85.988 117.488 110.572 1.00 12.20 460 THR A C 1
ATOM 3827 O O . THR C 3 460 ? 87.160 117.595 110.942 1.00 12.20 460 THR A O 1
ATOM 3831 N N . PRO C 3 461 ? 85.308 116.348 110.723 1.00 11.79 461 PRO A N 1
ATOM 3832 C CA . PRO C 3 461 ? 86.006 115.149 111.216 1.00 11.79 461 PRO A CA 1
ATOM 3833 C C . PRO C 3 461 ? 87.259 114.821 110.431 1.00 11.79 461 PRO A C 1
ATOM 3834 O O . PRO C 3 461 ? 88.233 114.324 111.011 1.00 11.79 461 PRO A O 1
ATOM 3838 N N . GLU C 3 462 ? 87.267 115.092 109.125 1.00 12.14 462 GLU A N 1
ATOM 3839 C CA . GLU C 3 462 ? 88.452 114.825 108.322 1.00 12.14 462 GLU A CA 1
ATOM 3840 C C . GLU C 3 462 ? 89.611 115.721 108.738 1.00 12.14 462 GLU A C 1
ATOM 3841 O O . GLU C 3 462 ? 90.765 115.283 108.761 1.00 12.14 462 GLU A O 1
ATOM 3847 N N . GLN C 3 463 ? 89.324 116.986 109.065 1.00 10.75 463 GLN A N 1
ATOM 3848 C CA . GLN C 3 463 ? 90.383 117.894 109.497 1.00 10.75 463 GLN A CA 1
ATOM 3849 C C . GLN C 3 463 ? 90.945 117.485 110.852 1.00 10.75 463 GLN A C 1
ATOM 3850 O O . GLN C 3 463 ? 92.160 117.545 111.074 1.00 10.75 463 GLN A O 1
ATOM 3856 N N . VAL C 3 464 ? 90.074 117.071 111.774 1.00 10.48 464 VAL A N 1
ATOM 3857 C CA . VAL C 3 464 ? 90.529 116.671 113.102 1.00 10.48 464 VAL A CA 1
ATOM 3858 C C . VAL C 3 464 ? 91.333 115.383 113.022 1.00 10.48 464 VAL A C 1
ATOM 3859 O O . VAL C 3 464 ? 92.371 115.238 113.677 1.00 10.48 464 VAL A O 1
ATOM 3863 N N . VAL C 3 465 ? 90.863 114.423 112.223 1.00 10.39 465 VAL A N 1
ATOM 3864 C CA . VAL C 3 465 ? 91.629 113.201 112.003 1.00 10.39 465 VAL A CA 1
ATOM 3865 C C . VAL C 3 465 ? 92.952 113.520 111.319 1.00 10.39 465 VAL A C 1
ATOM 3866 O O . VAL C 3 465 ? 93.998 112.959 111.668 1.00 10.39 465 VAL A O 1
ATOM 3870 N N . ALA C 3 466 ? 92.931 114.425 110.340 1.00 9.96 466 ALA A N 1
ATOM 3871 C CA . ALA C 3 466 ? 94.158 114.804 109.646 1.00 9.96 466 ALA A CA 1
ATOM 3872 C C . ALA C 3 466 ? 95.193 115.354 110.615 1.00 9.96 466 ALA A C 1
ATOM 3873 O O . ALA C 3 466 ? 96.386 115.053 110.499 1.00 9.96 466 ALA A O 1
ATOM 3875 N N . ILE C 3 467 ? 94.759 116.177 111.572 1.00 9.64 467 ILE A N 1
ATOM 3876 C CA . ILE C 3 467 ? 95.678 116.681 112.588 1.00 9.64 467 ILE A CA 1
ATOM 3877 C C . ILE C 3 467 ? 96.098 115.559 113.527 1.00 9.64 467 ILE A C 1
ATOM 3878 O O . ILE C 3 467 ? 97.274 115.443 113.894 1.00 9.64 467 ILE A O 1
ATOM 3883 N N . ALA C 3 468 ? 95.149 114.712 113.925 1.00 9.95 468 ALA A N 1
ATOM 3884 C CA . ALA C 3 468 ? 95.436 113.611 114.832 1.00 9.95 468 ALA A CA 1
ATOM 3885 C C . ALA C 3 468 ? 96.444 112.618 114.274 1.00 9.95 468 ALA A C 1
ATOM 3886 O O . ALA C 3 468 ? 97.241 112.073 115.043 1.00 9.95 468 ALA A O 1
ATOM 3888 N N . SER C 3 469 ? 96.441 112.378 112.965 1.00 10.08 469 SER A N 1
ATOM 3889 C CA . SER C 3 469 ? 97.259 111.313 112.401 1.00 10.08 469 SER A CA 1
ATOM 3890 C C . SER C 3 469 ? 98.683 111.789 112.166 1.00 10.08 469 SER A C 1
ATOM 3891 O O . SER C 3 469 ? 99.186 111.727 111.041 1.00 10.08 469 SER A O 1
ATOM 3894 N N . HIS C 3 470 ? 99.345 112.248 113.226 1.00 10.27 470 HIS A N 1
ATOM 3895 C CA . HIS C 3 470 ? 100.733 112.677 113.152 1.00 10.27 470 HIS A CA 1
ATOM 3896 C C . HIS C 3 470 ? 101.367 112.493 114.522 1.00 10.27 470 HIS A C 1
ATOM 3897 O O . HIS C 3 470 ? 100.682 112.468 115.547 1.00 10.27 470 HIS A O 1
ATOM 3904 N N . ASP C 3 471 ? 102.689 112.351 114.528 1.00 11.77 471 ASP A N 1
ATOM 3905 C CA . ASP C 3 471 ? 103.431 112.391 115.779 1.00 11.77 471 ASP A CA 1
ATOM 3906 C C . ASP C 3 471 ? 103.149 113.697 116.508 1.00 11.77 471 ASP A C 1
ATOM 3907 O O . ASP C 3 471 ? 103.338 114.785 115.959 1.00 11.77 471 ASP A O 1
ATOM 3912 N N . GLY C 3 472 ? 102.704 113.587 117.755 1.00 11.50 472 GLY A N 1
ATOM 3913 C CA . GLY C 3 472 ? 102.348 114.776 118.510 1.00 11.50 472 GLY A CA 1
ATOM 3914 C C . GLY C 3 472 ? 100.964 115.298 118.193 1.00 11.50 472 GLY A C 1
ATOM 3915 O O . GLY C 3 472 ? 100.651 116.452 118.506 1.00 11.50 472 GLY A O 1
ATOM 3916 N N . GLY C 3 473 ? 100.126 114.471 117.565 1.00 10.30 473 GLY A N 1
ATOM 3917 C CA . GLY C 3 473 ? 98.783 114.900 117.221 1.00 10.30 473 GLY A CA 1
ATOM 3918 C C . GLY C 3 473 ? 98.002 115.463 118.386 1.00 10.30 473 GLY A C 1
ATOM 3919 O O . GLY C 3 473 ? 97.230 116.408 118.202 1.00 10.30 473 GLY A O 1
ATOM 3920 N N . LYS C 3 474 ? 98.180 114.900 119.581 1.00 10.51 474 LYS A N 1
ATOM 3921 C CA . LYS C 3 474 ? 97.508 115.432 120.761 1.00 10.51 474 LYS A CA 1
ATOM 3922 C C . LYS C 3 474 ? 97.838 116.907 120.953 1.00 10.51 474 LYS A C 1
ATOM 3923 O O . LYS C 3 474 ? 96.964 117.716 121.292 1.00 10.51 474 LYS A O 1
ATOM 3929 N N . GLN C 3 475 ? 99.100 117.272 120.732 1.00 10.85 475 GLN A N 1
ATOM 3930 C CA . GLN C 3 475 ? 99.544 118.628 121.030 1.00 10.85 475 GLN A CA 1
ATOM 3931 C C . GLN C 3 475 ? 98.983 119.621 120.024 1.00 10.85 475 GLN A C 1
ATOM 3932 O O . GLN C 3 475 ? 98.578 120.728 120.395 1.00 10.85 475 GLN A O 1
ATOM 3938 N N . ALA C 3 476 ? 98.945 119.240 118.746 1.00 9.79 476 ALA A N 1
ATOM 3939 C CA . ALA C 3 476 ? 98.341 120.101 117.736 1.00 9.79 476 ALA A CA 1
ATOM 3940 C C . ALA C 3 476 ? 96.841 120.234 117.950 1.00 9.79 476 ALA A C 1
ATOM 3941 O O . ALA C 3 476 ? 96.274 121.312 117.752 1.00 9.79 476 ALA A O 1
ATOM 3943 N N . LEU C 3 477 ? 96.178 119.152 118.364 1.00 10.53 477 LEU A N 1
ATOM 3944 C CA . LEU C 3 477 ? 94.736 119.203 118.570 1.00 10.53 477 LEU A CA 1
ATOM 3945 C C . LEU C 3 477 ? 94.366 120.138 119.716 1.00 10.53 477 LEU A C 1
ATOM 3946 O O . LEU C 3 477 ? 93.422 120.931 119.598 1.00 10.53 477 LEU A O 1
ATOM 3951 N N . GLU C 3 478 ? 95.092 120.062 120.834 1.00 11.10 478 GLU A N 1
ATOM 3952 C CA . GLU C 3 478 ? 94.787 120.931 121.967 1.00 11.10 478 GLU A CA 1
ATOM 3953 C C . GLU C 3 478 ? 95.098 122.386 121.639 1.00 11.10 478 GLU A C 1
ATOM 3954 O O . GLU C 3 478 ? 94.360 123.297 122.042 1.00 11.10 478 GLU A O 1
ATOM 3960 N N . THR C 3 479 ? 96.188 122.623 120.908 1.00 10.79 479 THR A N 1
ATOM 3961 C CA . THR C 3 479 ? 96.561 123.981 120.546 1.00 10.79 479 THR A CA 1
ATOM 3962 C C . THR C 3 479 ? 95.517 124.617 119.641 1.00 10.79 479 THR A C 1
ATOM 3963 O O . THR C 3 479 ? 95.186 125.790 119.809 1.00 10.79 479 THR A O 1
ATOM 3967 N N . VAL C 3 480 ? 94.986 123.862 118.678 1.00 10.76 480 VAL A N 1
ATOM 3968 C CA . VAL C 3 480 ? 93.942 124.406 117.817 1.00 10.76 480 VAL A CA 1
ATOM 3969 C C . VAL C 3 480 ? 92.725 124.784 118.648 1.00 10.76 480 VAL A C 1
ATOM 3970 O O . VAL C 3 480 ? 92.167 125.874 118.498 1.00 10.76 480 VAL A O 1
ATOM 3974 N N . GLN C 3 481 ? 92.330 123.907 119.573 1.00 12.67 481 GLN A N 1
ATOM 3975 C CA . GLN C 3 481 ? 91.123 124.157 120.354 1.00 12.67 481 GLN A CA 1
ATOM 3976 C C . GLN C 3 481 ? 91.196 125.490 121.085 1.00 12.67 481 GLN A C 1
ATOM 3977 O O . GLN C 3 481 ? 90.201 126.219 121.164 1.00 12.67 481 GLN A O 1
ATOM 3983 N N . ARG C 3 482 ? 92.362 125.828 121.623 1.00 12.12 482 ARG A N 1
ATOM 3984 C CA . ARG C 3 482 ? 92.502 127.043 122.416 1.00 12.12 482 ARG A CA 1
ATOM 3985 C C . ARG C 3 482 ? 93.010 128.236 121.616 1.00 12.12 482 ARG A C 1
ATOM 3986 O O . ARG C 3 482 ? 92.685 129.376 121.963 1.00 12.12 482 ARG A O 1
ATOM 3994 N N . LEU C 3 483 ? 93.789 128.010 120.559 1.00 11.46 483 LEU A N 1
ATOM 3995 C CA . LEU C 3 483 ? 94.430 129.104 119.854 1.00 11.46 483 LEU A CA 1
ATOM 3996 C C . LEU C 3 483 ? 93.751 129.490 118.548 1.00 11.46 483 LEU A C 1
ATOM 3997 O O . LEU C 3 483 ? 93.897 130.638 118.118 1.00 11.46 483 LEU A O 1
ATOM 4002 N N . LEU C 3 484 ? 93.030 128.578 117.900 1.00 12.12 484 LEU A N 1
ATOM 4003 C CA . LEU C 3 484 ? 92.417 128.914 116.617 1.00 12.12 484 LEU A CA 1
ATOM 4004 C C . LEU C 3 484 ? 91.610 130.204 116.670 1.00 12.12 484 LEU A C 1
ATOM 4005 O O . LEU C 3 484 ? 91.773 131.040 115.766 1.00 12.12 484 LEU A O 1
ATOM 4010 N N . PRO C 3 485 ? 90.725 130.434 117.652 1.00 13.10 485 PRO A N 1
ATOM 4011 C CA . PRO C 3 485 ? 89.927 131.672 117.611 1.00 13.10 485 PRO A CA 1
ATOM 4012 C C . PRO C 3 485 ? 90.759 132.927 117.800 1.00 13.10 485 PRO A C 1
ATOM 4013 O O . PRO C 3 485 ? 90.316 134.020 117.429 1.00 13.10 485 PRO A O 1
ATOM 4017 N N . VAL C 3 486 ? 91.964 132.793 118.356 1.00 12.72 486 VAL A N 1
ATOM 4018 C CA . VAL C 3 486 ? 92.850 133.944 118.513 1.00 12.72 486 VAL A CA 1
ATOM 4019 C C . VAL C 3 486 ? 93.529 134.273 117.191 1.00 12.72 486 VAL A C 1
ATOM 4020 O O . VAL C 3 486 ? 93.580 135.434 116.769 1.00 12.72 486 VAL A O 1
ATOM 4024 N N . LEU C 3 487 ? 94.054 133.254 116.513 1.00 12.31 487 LEU A N 1
ATOM 4025 C CA . LEU C 3 487 ? 94.640 133.477 115.199 1.00 12.31 487 LEU A CA 1
ATOM 4026 C C . LEU C 3 487 ? 93.609 133.979 114.195 1.00 12.31 487 LEU A C 1
ATOM 4027 O O . LEU C 3 487 ? 93.937 134.800 113.335 1.00 12.31 487 LEU A O 1
ATOM 4032 N N . CYS C 3 488 ? 92.368 133.499 114.284 1.00 14.39 488 CYS A N 1
ATOM 4033 C CA . CYS C 3 488 ? 91.353 133.920 113.323 1.00 14.39 488 CYS A CA 1
ATOM 4034 C C . CYS C 3 488 ? 90.839 135.322 113.621 1.00 14.39 488 CYS A C 1
ATOM 4035 O O . CYS C 3 488 ? 90.694 136.141 112.707 1.00 14.39 488 CYS A O 1
ATOM 4038 N N . GLN C 3 489 ? 90.560 135.623 114.889 1.00 15.31 489 GLN A N 1
ATOM 4039 C CA . GLN C 3 489 ? 89.910 136.884 115.225 1.00 15.31 489 GLN A CA 1
ATOM 4040 C C . GLN C 3 489 ? 90.906 138.026 115.378 1.00 15.31 489 GLN A C 1
ATOM 4041 O O . GLN C 3 489 ? 90.605 139.167 115.013 1.00 15.31 489 GLN A O 1
ATOM 4047 N N . ALA C 3 490 ? 92.092 137.741 115.913 1.00 15.02 490 ALA A N 1
ATOM 4048 C CA . ALA C 3 490 ? 93.074 138.790 116.155 1.00 15.02 490 ALA A CA 1
ATOM 4049 C C . ALA C 3 490 ? 93.934 139.094 114.936 1.00 15.02 490 ALA A C 1
ATOM 4050 O O . ALA C 3 490 ? 94.362 140.243 114.772 1.00 15.02 490 ALA A O 1
ATOM 4052 N N . HIS C 3 491 ? 94.195 138.108 114.080 1.00 14.04 491 HIS A N 1
ATOM 4053 C CA . HIS C 3 491 ? 95.115 138.282 112.967 1.00 14.04 491 HIS A CA 1
ATOM 4054 C C . HIS C 3 491 ? 94.493 138.043 111.600 1.00 14.04 491 HIS A C 1
ATOM 4055 O O . HIS C 3 491 ? 95.167 138.274 110.590 1.00 14.04 491 HIS A O 1
ATOM 4062 N N . GLY C 3 492 ? 93.249 137.581 111.531 1.00 14.14 492 GLY A N 1
ATOM 4063 C CA . GLY C 3 492 ? 92.568 137.424 110.265 1.00 14.14 492 GLY A CA 1
ATOM 4064 C C . GLY C 3 492 ? 92.899 136.167 109.494 1.00 14.14 492 GLY A C 1
ATOM 4065 O O . GLY C 3 492 ? 92.786 136.174 108.262 1.00 14.14 492 GLY A O 1
ATOM 4066 N N . LEU C 3 493 ? 93.309 135.094 110.164 1.00 12.63 493 LEU A N 1
ATOM 4067 C CA . LEU C 3 493 ? 93.561 133.839 109.473 1.00 12.63 493 LEU A CA 1
ATOM 4068 C C . LEU C 3 493 ? 92.294 132.996 109.418 1.00 12.63 493 LEU A C 1
ATOM 4069 O O . LEU C 3 493 ? 91.419 133.102 110.280 1.00 12.63 493 LEU A O 1
ATOM 4074 N N . THR C 3 494 ? 92.195 132.161 108.391 1.00 11.72 494 THR A N 1
ATOM 4075 C CA . THR C 3 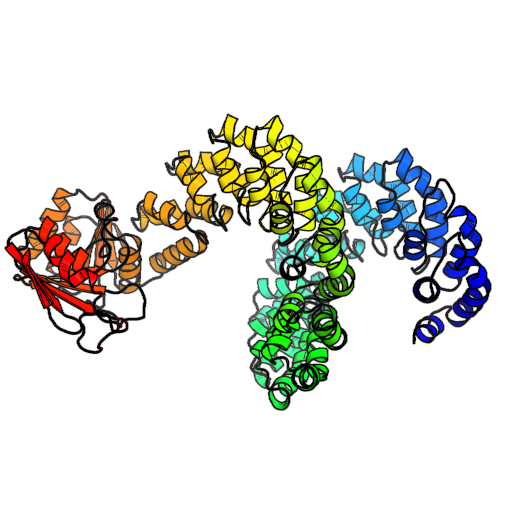494 ? 91.026 131.315 108.243 1.00 11.72 494 THR A CA 1
ATOM 4076 C C . THR C 3 494 ? 91.233 130.013 109.014 1.00 11.72 494 THR A C 1
ATOM 4077 O O . THR C 3 494 ? 92.372 129.594 109.239 1.00 11.72 494 THR A O 1
ATOM 4081 N N . PRO C 3 495 ? 90.151 129.358 109.440 1.00 11.21 495 PRO A N 1
ATOM 4082 C CA . PRO C 3 495 ? 90.306 128.040 110.077 1.00 11.21 495 PRO A CA 1
ATOM 4083 C C . PRO C 3 495 ? 91.106 127.061 109.240 1.00 11.21 495 PRO A C 1
ATOM 4084 O O . PRO C 3 495 ? 91.839 126.232 109.796 1.00 11.21 495 PRO A O 1
ATOM 4088 N N . GLU C 3 496 ? 90.988 127.134 107.913 1.00 11.49 496 GLU A N 1
ATOM 4089 C CA . GLU C 3 496 ? 91.740 126.230 107.049 1.00 11.49 496 GLU A CA 1
ATOM 4090 C C . GLU C 3 496 ? 93.236 126.480 107.161 1.00 11.49 496 GLU A C 1
ATOM 4091 O O . GLU C 3 496 ? 94.032 125.537 107.120 1.00 11.49 496 GLU A O 1
ATOM 4097 N N . GLN C 3 497 ? 93.640 127.746 107.291 1.00 10.66 497 GLN A N 1
ATOM 4098 C CA . GLN C 3 497 ? 95.059 128.053 107.450 1.00 10.66 497 GLN A CA 1
ATOM 4099 C C . GLN C 3 497 ? 95.585 127.546 108.786 1.00 10.66 497 GLN A C 1
ATOM 4100 O O . GLN C 3 497 ? 96.725 127.076 108.875 1.00 10.66 497 GLN A O 1
ATOM 4106 N N . VAL C 3 498 ? 94.766 127.629 109.835 1.00 10.02 498 VAL A N 1
ATOM 4107 C CA . VAL C 3 498 ? 95.172 127.127 111.145 1.00 10.02 498 VAL A CA 1
ATOM 4108 C C . VAL C 3 498 ? 95.298 125.610 111.118 1.00 10.02 498 VAL A C 1
ATOM 4109 O O . VAL C 3 498 ? 96.252 125.039 111.664 1.00 10.02 498 VAL A O 1
ATOM 4113 N N . VAL C 3 499 ? 94.339 124.933 110.483 1.00 9.79 499 VAL A N 1
ATOM 4114 C CA . VAL C 3 499 ? 94.406 123.480 110.367 1.00 9.79 499 VAL A CA 1
ATOM 4115 C C . VAL C 3 499 ? 95.615 123.062 109.539 1.00 9.79 499 VAL A C 1
ATOM 4116 O O . VAL C 3 499 ? 96.325 122.111 109.885 1.00 9.79 499 VAL A O 1
ATOM 4120 N N . ALA C 3 500 ? 95.865 123.761 108.430 1.00 9.61 500 ALA A N 1
ATOM 4121 C CA . ALA C 3 500 ? 97.016 123.440 107.596 1.00 9.61 500 ALA A CA 1
ATOM 4122 C C . ALA C 3 500 ? 98.310 123.514 108.392 1.00 9.61 500 ALA A C 1
ATOM 4123 O O . ALA C 3 500 ? 99.208 122.685 108.206 1.00 9.61 500 ALA A O 1
ATOM 4125 N N . ILE C 3 501 ? 98.431 124.508 109.271 1.00 9.65 501 ILE A N 1
ATOM 4126 C CA . ILE C 3 501 ? 99.602 124.586 110.142 1.00 9.65 501 ILE A CA 1
ATOM 4127 C C . ILE C 3 501 ? 99.572 123.469 111.175 1.00 9.65 501 ILE A C 1
ATOM 4128 O O . ILE C 3 501 ? 100.584 122.803 111.424 1.00 9.65 501 ILE A O 1
ATOM 4133 N N . ALA C 3 502 ? 98.409 123.242 111.787 1.00 9.23 502 ALA A N 1
ATOM 4134 C CA . ALA C 3 502 ? 98.271 122.224 112.820 1.00 9.23 502 ALA A CA 1
ATOM 4135 C C . ALA C 3 502 ? 98.591 120.814 112.341 1.00 9.23 502 ALA A C 1
ATOM 4136 O O . ALA C 3 502 ? 99.095 120.015 113.136 1.00 9.23 502 ALA A O 1
ATOM 4138 N N . SER C 3 503 ? 98.314 120.491 111.077 1.00 10.13 503 SER A N 1
ATOM 4139 C CA . SER C 3 503 ? 98.438 119.108 110.626 1.00 10.13 503 SER A CA 1
ATOM 4140 C C . SER C 3 503 ? 99.871 118.607 110.728 1.00 10.13 503 SER A C 1
ATOM 4141 O O . SER C 3 503 ? 100.109 117.470 111.145 1.00 10.13 503 SER A O 1
ATOM 4144 N N . HIS C 3 504 ? 100.839 119.442 110.369 1.00 10.84 504 HIS A N 1
ATOM 4145 C CA . HIS C 3 504 ? 102.215 118.988 110.250 1.00 10.84 504 HIS A CA 1
ATOM 4146 C C . HIS C 3 504 ? 102.791 118.627 111.617 1.00 10.84 504 HIS A C 1
ATOM 4147 O O . HIS C 3 504 ? 102.377 119.142 112.659 1.00 10.84 504 HIS A O 1
ATOM 4154 N N . ASP C 3 505 ? 103.752 117.704 111.603 1.00 11.49 505 ASP A N 1
ATOM 4155 C CA . ASP C 3 505 ? 104.504 117.383 112.806 1.00 11.49 505 ASP A CA 1
ATOM 4156 C C . ASP C 3 505 ? 105.056 118.653 113.442 1.00 11.49 505 ASP A C 1
ATOM 4157 O O . ASP C 3 505 ? 105.687 119.477 112.777 1.00 11.49 505 ASP A O 1
ATOM 4162 N N . GLY C 3 506 ? 104.826 118.799 114.741 1.00 10.90 506 GLY A N 1
ATOM 4163 C CA . GLY C 3 506 ? 105.186 120.031 115.415 1.00 10.90 506 GLY A CA 1
ATOM 4164 C C . GLY C 3 506 ? 104.161 121.131 115.251 1.00 10.90 506 GLY A C 1
ATOM 4165 O O . GLY C 3 506 ? 104.474 122.304 115.490 1.00 10.90 506 GLY A O 1
ATOM 4166 N N . GLY C 3 507 ? 102.944 120.784 114.832 1.00 9.69 507 GLY A N 1
ATOM 4167 C CA . GLY C 3 507 ? 101.914 121.785 114.623 1.00 9.69 507 GLY A CA 1
ATOM 4168 C C . GLY C 3 507 ? 101.724 122.723 115.791 1.00 9.69 507 GLY A C 1
ATOM 4169 O O . GLY C 3 507 ? 101.516 123.922 115.581 1.00 9.69 507 GLY A O 1
ATOM 4170 N N . LYS C 3 508 ? 101.787 122.207 117.018 1.00 10.36 508 LYS A N 1
ATOM 4171 C CA . LYS C 3 508 ? 101.692 123.066 118.192 1.00 10.36 508 LYS A CA 1
ATOM 4172 C C . LYS C 3 508 ? 102.744 124.165 118.146 1.00 10.36 508 LYS A C 1
ATOM 4173 O O . LYS C 3 508 ? 102.470 125.324 118.489 1.00 10.36 508 LYS A O 1
ATOM 4179 N N . GLN C 3 509 ? 103.958 123.816 117.716 1.00 10.85 509 GLN A N 1
ATOM 4180 C CA . GLN C 3 509 ? 105.062 124.764 117.763 1.00 10.85 509 GLN A CA 1
ATOM 4181 C C . GLN C 3 509 ? 104.917 125.823 116.681 1.00 10.85 509 GLN A C 1
ATOM 4182 O O . GLN C 3 509 ? 105.168 127.008 116.924 1.00 10.85 509 GLN A O 1
ATOM 4188 N N . ALA C 3 510 ? 104.505 125.412 115.481 1.00 9.74 510 ALA A N 1
ATOM 4189 C CA . ALA C 3 510 ? 104.275 126.374 114.410 1.00 9.74 510 ALA A CA 1
ATOM 4190 C C . ALA C 3 510 ? 103.086 127.274 114.718 1.00 9.74 510 ALA A C 1
ATOM 4191 O O . ALA C 3 510 ? 103.104 128.462 114.389 1.00 9.74 510 ALA A O 1
ATOM 4193 N N . LEU C 3 511 ? 102.046 126.730 115.356 1.00 10.18 511 LEU A N 1
ATOM 4194 C CA . LEU C 3 511 ? 100.874 127.543 115.681 1.00 10.18 511 LEU A CA 1
ATOM 4195 C C . LEU C 3 511 ? 101.216 128.641 116.682 1.00 10.18 511 LEU A C 1
ATOM 4196 O O . LEU C 3 511 ? 100.809 129.798 116.508 1.00 10.18 511 LEU A O 1
ATOM 4201 N N . GLU C 3 512 ? 101.959 128.302 117.739 1.00 11.35 512 GLU A N 1
ATOM 4202 C CA . GLU C 3 512 ? 102.329 129.313 118.726 1.00 11.35 512 GLU A CA 1
ATOM 4203 C C . GLU C 3 512 ? 103.313 130.315 118.139 1.00 11.35 512 GLU A C 1
ATOM 4204 O O . GLU C 3 512 ? 103.251 131.516 118.438 1.00 11.35 512 GLU A O 1
ATOM 4210 N N . THR C 3 513 ? 104.224 129.843 117.286 1.00 11.63 513 THR A N 1
ATOM 4211 C CA . THR C 3 513 ? 105.211 130.728 116.685 1.00 11.63 513 THR A CA 1
ATOM 4212 C C . THR C 3 513 ? 104.557 131.728 115.744 1.00 11.63 513 THR A C 1
ATOM 4213 O O . THR C 3 513 ? 104.953 132.895 115.708 1.00 11.63 513 THR A O 1
ATOM 4217 N N . VAL C 3 514 ? 103.559 131.295 114.973 1.00 11.12 514 VAL A N 1
ATOM 4218 C CA . VAL C 3 514 ? 102.817 132.234 114.137 1.00 11.12 514 VAL A CA 1
ATOM 4219 C C . VAL C 3 514 ? 102.108 133.262 115.005 1.00 11.12 514 VAL A C 1
ATOM 4220 O O . VAL C 3 514 ? 102.133 134.462 114.715 1.00 11.12 514 VAL A O 1
ATOM 4224 N N . GLN C 3 515 ? 101.486 132.813 116.096 1.00 12.41 515 GLN A N 1
ATOM 4225 C CA . GLN C 3 515 ? 100.824 133.761 116.988 1.00 12.41 515 GLN A CA 1
ATOM 4226 C C . GLN C 3 515 ? 101.789 134.833 117.475 1.00 12.41 515 GLN A C 1
ATOM 4227 O O . GLN C 3 515 ? 101.395 135.989 117.659 1.00 12.41 515 GLN A O 1
ATOM 4233 N N . ARG C 3 516 ? 103.054 134.467 117.681 1.00 13.22 516 ARG A N 1
ATOM 4234 C CA . ARG C 3 516 ? 104.027 135.431 118.188 1.00 13.22 516 ARG A CA 1
ATOM 4235 C C . ARG C 3 516 ? 104.622 136.281 117.069 1.00 13.22 516 ARG A C 1
ATOM 4236 O O . ARG C 3 516 ? 104.660 137.513 117.174 1.00 13.22 516 ARG A O 1
ATOM 4244 N N . LEU C 3 517 ? 105.083 135.651 115.989 1.00 13.44 517 LEU A N 1
ATOM 4245 C CA . LEU C 3 517 ? 105.847 136.333 114.952 1.00 13.44 517 LEU A CA 1
ATOM 4246 C C . LEU C 3 517 ? 104.991 136.912 113.834 1.00 13.44 517 LEU A C 1
ATOM 4247 O O . LEU C 3 517 ? 105.448 137.829 113.143 1.00 13.44 517 LEU A O 1
ATOM 4252 N N . LEU C 3 518 ? 103.780 136.405 113.615 1.00 14.15 518 LEU A N 1
ATOM 4253 C CA . LEU C 3 518 ? 102.978 136.918 112.508 1.00 14.15 518 LEU A CA 1
ATOM 4254 C C . LEU C 3 518 ? 102.839 138.434 112.530 1.00 14.15 518 LEU A C 1
ATOM 4255 O O . LEU C 3 518 ? 103.054 139.063 111.480 1.00 14.15 518 LEU A O 1
ATOM 4260 N N . PRO C 3 519 ? 102.499 139.091 113.648 1.00 15.45 519 PRO A N 1
ATOM 4261 C CA . PRO C 3 519 ? 102.424 140.559 113.618 1.00 15.45 519 PRO A CA 1
ATOM 4262 C C . PRO C 3 519 ? 103.776 141.234 113.475 1.00 15.45 519 PRO A C 1
ATOM 4263 O O . PRO C 3 519 ? 103.815 142.443 113.224 1.00 15.45 519 PRO A O 1
ATOM 4267 N N . VAL C 3 520 ? 104.877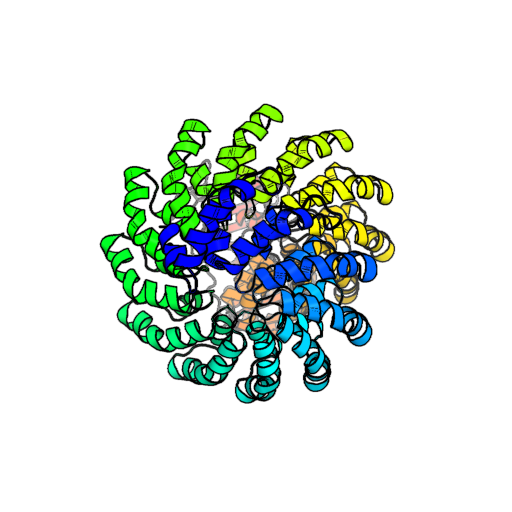 140.502 113.619 1.00 15.74 520 VAL A N 1
ATOM 4268 C CA . VAL C 3 520 ? 106.195 141.104 113.450 1.00 15.74 520 VAL A CA 1
ATOM 4269 C C . VAL C 3 520 ? 106.680 140.942 112.016 1.00 15.74 520 VAL A C 1
ATOM 4270 O O . VAL C 3 520 ? 107.149 141.897 111.387 1.00 15.74 520 VAL A O 1
ATOM 4274 N N . LEU C 3 521 ? 106.566 139.727 111.478 1.00 14.69 521 LEU A N 1
ATOM 4275 C CA . LEU C 3 521 ? 107.007 139.472 110.111 1.00 14.69 521 LEU A CA 1
ATOM 4276 C C . LEU C 3 521 ? 106.243 140.327 109.107 1.00 14.69 521 LEU A C 1
ATOM 4277 O O . LEU C 3 521 ? 106.820 140.797 108.119 1.00 14.69 521 LEU A O 1
ATOM 4282 N N . CYS C 3 522 ? 104.947 140.540 109.342 1.00 17.79 522 CYS A N 1
ATOM 4283 C CA . CYS C 3 522 ? 104.123 141.279 108.391 1.00 17.79 522 CYS A CA 1
ATOM 4284 C C . CYS C 3 522 ? 104.246 142.792 108.545 1.00 17.79 522 CYS A C 1
ATOM 4285 O O . CYS C 3 522 ? 103.678 143.528 107.733 1.00 17.79 522 CYS A O 1
ATOM 4288 N N . GLN C 3 523 ? 104.966 143.273 109.556 1.00 18.34 523 GLN A N 1
ATOM 4289 C CA . GLN C 3 523 ? 105.112 144.705 109.781 1.00 18.34 523 GLN A CA 1
ATOM 4290 C C . GLN C 3 523 ? 106.563 145.163 109.790 1.00 18.34 523 GLN A C 1
ATOM 4291 O O . GLN C 3 523 ? 106.897 146.159 109.142 1.00 18.34 523 GLN A O 1
ATOM 4297 N N . ALA C 3 524 ? 107.437 144.465 110.517 1.00 17.25 524 ALA A N 1
ATOM 4298 C CA . ALA C 3 524 ? 108.848 144.833 110.519 1.00 17.25 524 ALA A CA 1
ATOM 4299 C C . ALA C 3 524 ? 109.479 144.632 109.147 1.00 17.25 524 ALA A C 1
ATOM 4300 O O . ALA C 3 524 ? 110.336 145.420 108.731 1.00 17.25 524 ALA A O 1
ATOM 4302 N N . HIS C 3 525 ? 109.073 143.585 108.432 1.00 16.63 525 HIS A N 1
ATOM 4303 C CA . HIS C 3 525 ? 109.623 143.275 107.121 1.00 16.63 525 HIS A CA 1
ATOM 4304 C C . HIS C 3 525 ? 108.603 143.418 105.998 1.00 16.63 525 HIS A C 1
ATOM 4305 O O . HIS C 3 525 ? 108.987 143.408 104.827 1.00 16.63 525 HIS A O 1
ATOM 4312 N N . GLY C 3 526 ? 107.320 143.542 106.325 1.00 16.57 526 GLY A N 1
ATOM 4313 C CA . GLY C 3 526 ? 106.307 143.757 105.311 1.00 16.57 526 GLY A CA 1
ATOM 4314 C C . GLY C 3 526 ? 105.869 142.528 104.550 1.00 16.57 526 GLY A C 1
ATOM 4315 O O . GLY C 3 526 ? 105.461 142.646 103.393 1.00 16.57 526 GLY A O 1
ATOM 4316 N N . LEU C 3 527 ? 105.939 141.349 105.159 1.00 14.25 527 LEU A N 1
ATOM 4317 C CA . LEU C 3 527 ? 105.483 140.136 104.496 1.00 14.25 527 LEU A CA 1
ATOM 4318 C C . LEU C 3 527 ? 103.961 140.044 104.520 1.00 14.25 527 LEU A C 1
ATOM 4319 O O . LEU C 3 527 ? 103.296 140.573 105.414 1.00 14.25 527 LEU A O 1
ATOM 4324 N N . THR C 3 528 ? 103.416 139.382 103.515 1.00 14.33 528 THR A N 1
ATOM 4325 C CA . THR C 3 528 ? 101.982 139.141 103.451 1.00 14.33 528 THR A CA 1
ATOM 4326 C C . THR C 3 528 ? 101.613 137.998 104.396 1.00 14.33 528 THR A C 1
ATOM 4327 O O . THR C 3 528 ? 102.317 136.986 104.440 1.00 14.33 528 THR A O 1
ATOM 4331 N N . PRO C 3 529 ? 100.543 138.140 105.182 1.00 13.27 529 PRO A N 1
ATOM 4332 C CA . PRO C 3 529 ? 100.154 137.044 106.084 1.00 13.27 529 PRO A CA 1
ATOM 4333 C C . PRO C 3 529 ? 100.093 135.686 105.405 1.00 13.27 529 PRO A C 1
ATOM 4334 O O . PRO C 3 529 ? 100.394 134.671 106.049 1.00 13.27 529 PRO A O 1
ATOM 4338 N N . GLU C 3 530 ? 99.712 135.631 104.128 1.00 13.48 530 GLU A N 1
ATOM 4339 C CA . GLU C 3 530 ? 99.691 134.355 103.422 1.00 13.48 530 GLU A CA 1
ATOM 4340 C C . GLU C 3 530 ? 101.094 133.777 103.296 1.00 13.48 530 GLU A C 1
ATOM 4341 O O . GLU C 3 530 ? 101.275 132.555 103.317 1.00 13.48 530 GLU A O 1
ATOM 4347 N N . GLN C 3 531 ? 102.102 134.642 103.167 1.00 13.18 531 GLN A N 1
ATOM 4348 C CA . GLN C 3 531 ? 103.477 134.166 103.078 1.00 13.18 531 GLN A CA 1
ATOM 4349 C C . GLN C 3 531 ? 103.936 133.574 104.402 1.00 13.18 531 GLN A C 1
ATOM 4350 O O . GLN C 3 531 ? 104.644 132.561 104.425 1.00 13.18 531 GLN A O 1
ATOM 4356 N N . VAL C 3 532 ? 103.538 134.191 105.515 1.00 12.10 532 VAL A N 1
ATOM 4357 C CA . VAL C 3 532 ? 103.914 133.678 106.829 1.00 12.10 532 VAL A CA 1
ATOM 4358 C C . VAL C 3 532 ? 103.244 132.334 107.086 1.00 12.10 532 VAL A C 1
ATOM 4359 O O . VAL C 3 532 ? 103.862 131.410 107.631 1.00 12.10 532 VAL A O 1
ATOM 4363 N N . VAL C 3 533 ? 101.973 132.205 106.706 1.00 11.00 533 VAL A N 1
ATOM 4364 C CA . VAL C 3 533 ? 101.276 130.930 106.852 1.00 11.00 533 VAL A CA 1
ATOM 4365 C C . VAL C 3 533 ? 101.915 129.865 105.968 1.00 11.00 533 VAL A C 1
ATOM 4366 O O . VAL C 3 533 ? 102.107 128.720 106.391 1.00 11.00 533 VAL A O 1
ATOM 4370 N N . ALA C 3 534 ? 102.262 130.228 104.730 1.00 11.11 534 ALA A N 1
ATOM 4371 C CA . ALA C 3 534 ? 102.931 129.282 103.842 1.00 11.11 534 ALA A CA 1
ATOM 4372 C C . ALA C 3 534 ? 104.217 128.759 104.464 1.00 11.11 534 ALA A C 1
ATOM 4373 O O . ALA C 3 534 ? 104.560 127.582 104.303 1.00 11.11 534 ALA A O 1
ATOM 4375 N N . ILE C 3 535 ? 104.955 129.623 105.163 1.00 11.30 535 ILE A N 1
ATOM 4376 C CA . ILE C 3 535 ? 106.137 129.171 105.887 1.00 11.30 535 ILE A CA 1
ATOM 4377 C C . ILE C 3 535 ? 105.731 128.286 107.056 1.00 11.30 535 ILE A C 1
ATOM 4378 O O . ILE C 3 535 ? 106.319 127.222 107.286 1.00 11.30 535 ILE A O 1
ATOM 4383 N N . ALA C 3 536 ? 104.718 128.710 107.811 1.00 10.54 536 ALA A N 1
ATOM 4384 C CA . ALA C 3 536 ? 104.277 127.956 108.977 1.00 10.54 536 ALA A CA 1
ATOM 4385 C C . ALA C 3 536 ? 103.747 126.576 108.621 1.00 10.54 536 ALA A C 1
ATOM 4386 O O . ALA C 3 536 ? 103.934 125.632 109.395 1.00 10.54 536 ALA A O 1
ATOM 4388 N N . SER C 3 537 ? 103.100 126.427 107.464 1.00 10.89 537 SER A N 1
ATOM 4389 C CA . SER C 3 537 ? 102.457 125.168 107.093 1.00 10.89 537 SER A CA 1
ATOM 4390 C C . SER C 3 537 ? 103.474 124.191 106.498 1.00 10.89 537 SER A C 1
ATOM 4391 O O . SER C 3 537 ? 103.353 123.720 105.368 1.00 10.89 537 SER A O 1
ATOM 4394 N N . ASN C 3 538 ? 104.488 123.884 107.300 1.00 11.67 538 ASN A N 1
ATOM 4395 C CA . ASN C 3 538 ? 105.540 122.956 106.917 1.00 11.67 538 ASN A CA 1
ATOM 4396 C C . ASN C 3 538 ? 106.059 122.281 108.175 1.00 11.67 538 ASN A C 1
ATOM 4397 O O . ASN C 3 538 ? 105.914 122.798 109.284 1.00 11.67 538 ASN A O 1
ATOM 4402 N N . GLY C 3 539 ? 106.662 121.112 107.992 1.00 11.42 539 GLY A N 1
ATOM 4403 C CA . GLY C 3 539 ? 107.326 120.445 109.093 1.00 11.42 539 GLY A CA 1
ATOM 4404 C C . GLY C 3 539 ? 108.516 121.240 109.589 1.00 11.42 539 GLY A C 1
ATOM 4405 O O . GLY C 3 539 ? 109.388 121.612 108.800 1.00 11.42 539 GLY A O 1
ATOM 4406 N N . GLY C 3 540 ? 108.567 121.502 110.888 1.00 11.94 540 GLY A N 1
ATOM 4407 C CA . GLY C 3 540 ? 109.577 122.413 111.404 1.00 11.94 540 GLY A CA 1
ATOM 4408 C C . GLY C 3 540 ? 109.244 123.865 111.146 1.00 11.94 540 GLY A C 1
ATOM 4409 O O . GLY C 3 540 ? 110.142 124.715 111.146 1.00 11.94 540 GLY A O 1
ATOM 4410 N N . GLY C 3 541 ? 107.965 124.167 110.919 1.00 11.08 541 GLY A N 1
ATOM 4411 C CA . GLY C 3 541 ? 107.559 125.529 110.624 1.00 11.08 541 GLY A CA 1
ATOM 4412 C C . GLY C 3 541 ? 108.030 126.547 111.636 1.00 11.08 541 GLY A C 1
ATOM 4413 O O . GLY C 3 541 ? 108.362 127.673 111.255 1.00 11.08 541 GLY A O 1
ATOM 4414 N N . LYS C 3 542 ? 108.056 126.185 112.919 1.00 11.72 542 LYS A N 1
ATOM 4415 C CA . LYS C 3 542 ? 108.559 127.104 113.934 1.00 11.72 542 LYS A CA 1
ATOM 4416 C C . LYS C 3 542 ? 109.968 127.569 113.592 1.00 11.72 542 LYS A C 1
ATOM 4417 O O . LYS C 3 542 ? 110.309 128.748 113.760 1.00 11.72 542 LYS A O 1
ATOM 4423 N N . GLN C 3 543 ? 110.798 126.650 113.095 1.00 12.67 543 GLN A N 1
ATOM 4424 C CA . GLN C 3 543 ? 112.202 126.965 112.869 1.00 12.67 543 GLN A CA 1
ATOM 4425 C C . GLN C 3 543 ? 112.370 127.872 111.659 1.00 12.67 543 GLN A C 1
ATOM 4426 O O . GLN C 3 543 ? 113.187 128.800 111.677 1.00 12.67 543 GLN A O 1
ATOM 4432 N N . ALA C 3 544 ? 111.598 127.623 110.599 1.00 12.00 544 ALA A N 1
ATOM 4433 C CA . ALA C 3 544 ? 111.641 128.495 109.431 1.00 12.00 544 ALA A CA 1
ATOM 4434 C C . ALA C 3 544 ? 111.111 129.883 109.759 1.00 12.00 544 ALA A C 1
ATOM 4435 O O . ALA C 3 544 ? 111.637 130.883 109.265 1.00 12.00 544 ALA A O 1
ATOM 4437 N N . LEU C 3 545 ? 110.072 129.966 110.595 1.00 11.66 545 LEU A N 1
ATOM 4438 C CA . LEU C 3 545 ? 109.509 131.266 110.947 1.00 11.66 545 LEU A CA 1
ATOM 4439 C C . LEU C 3 545 ? 110.508 132.110 111.726 1.00 11.66 545 LEU A C 1
ATOM 4440 O O . LEU C 3 545 ? 110.665 133.307 111.456 1.00 11.66 545 LEU A O 1
ATOM 4445 N N . GLU C 3 546 ? 111.195 131.503 112.697 1.00 13.34 546 GLU A N 1
ATOM 4446 C CA . GLU C 3 546 ? 112.197 132.244 113.456 1.00 13.34 546 GLU A CA 1
ATOM 4447 C C . GLU C 3 546 ? 113.388 132.616 112.581 1.00 13.34 546 GLU A C 1
ATOM 4448 O O . GLU C 3 546 ? 113.925 133.725 112.684 1.00 13.34 546 GLU A O 1
ATOM 4454 N N . THR C 3 547 ? 113.805 131.705 111.699 1.00 13.55 547 THR A N 1
ATOM 4455 C CA . THR C 3 547 ? 114.982 131.961 110.877 1.00 13.55 547 THR A CA 1
ATOM 4456 C C . THR C 3 547 ? 114.724 133.069 109.864 1.00 13.55 547 THR A C 1
ATOM 4457 O O . THR C 3 547 ? 115.606 133.899 109.616 1.00 13.55 547 THR A O 1
ATOM 4461 N N . VAL C 3 548 ? 113.531 133.109 109.268 1.00 13.23 548 VAL A N 1
ATOM 4462 C CA . VAL C 3 548 ? 113.205 134.197 108.349 1.00 13.23 548 VAL A CA 1
ATOM 4463 C C . VAL C 3 548 ? 113.195 135.522 109.093 1.00 13.23 548 VAL A C 1
ATOM 4464 O O . VAL C 3 548 ? 113.727 136.527 108.613 1.00 13.23 548 VAL A O 1
ATOM 4468 N N . GLN C 3 549 ? 112.611 135.533 110.292 1.00 14.22 549 GLN A N 1
ATOM 4469 C CA . GLN C 3 549 ? 112.618 136.748 111.099 1.00 14.22 549 GLN A CA 1
ATOM 4470 C C . GLN C 3 549 ? 114.033 137.260 111.319 1.00 14.22 549 GLN A C 1
ATOM 4471 O O . GLN C 3 549 ? 114.254 138.476 111.351 1.00 14.22 549 GLN A O 1
ATOM 4477 N N . ARG C 3 550 ? 114.999 136.354 111.461 1.00 14.71 550 ARG A N 1
ATOM 4478 C CA . ARG C 3 550 ? 116.371 136.778 111.716 1.00 14.71 550 ARG A CA 1
ATOM 4479 C C . ARG C 3 550 ? 117.119 137.114 110.429 1.00 14.71 550 ARG A C 1
ATOM 4480 O O . ARG C 3 550 ? 117.758 138.169 110.338 1.00 14.71 550 ARG A O 1
ATOM 4488 N N . LEU C 3 551 ? 117.046 136.243 109.420 1.00 15.86 551 LEU A N 1
ATOM 4489 C CA . LEU C 3 551 ? 117.876 136.370 108.228 1.00 15.86 551 LEU A CA 1
ATOM 4490 C C . LEU C 3 551 ? 117.250 137.178 107.101 1.00 15.86 551 LEU A C 1
ATOM 4491 O O . LEU C 3 551 ? 117.989 137.676 106.246 1.00 15.86 551 LEU A O 1
ATOM 4496 N N . LEU C 3 552 ? 115.926 137.319 107.052 1.00 17.42 552 LEU A N 1
ATOM 4497 C CA . LEU C 3 552 ? 115.322 138.047 105.939 1.00 17.42 552 LEU A CA 1
ATOM 4498 C C . LEU C 3 552 ? 115.938 139.427 105.746 1.00 17.42 552 LEU A C 1
ATOM 4499 O O . LEU C 3 552 ? 116.242 139.782 104.593 1.00 17.42 552 LEU A O 1
ATOM 4504 N N . PRO C 3 553 ? 116.149 140.251 106.782 1.00 18.54 553 PRO A N 1
ATOM 4505 C CA . PRO C 3 553 ? 116.741 141.573 106.525 1.00 18.54 553 PRO A CA 1
ATOM 4506 C C . PRO C 3 553 ? 118.213 141.504 106.170 1.00 18.54 553 PRO A C 1
ATOM 4507 O O . PRO C 3 553 ? 118.792 142.511 105.739 1.00 18.54 553 PRO A O 1
ATOM 4511 N N . VAL C 3 554 ? 118.835 140.333 106.321 1.00 19.24 554 VAL A N 1
ATOM 4512 C CA . VAL C 3 554 ? 120.241 140.182 105.952 1.00 19.24 554 VAL A CA 1
ATOM 4513 C C . VAL C 3 554 ? 120.361 139.630 104.539 1.00 19.24 554 VAL A C 1
ATOM 4514 O O . VAL C 3 554 ? 121.164 140.109 103.731 1.00 19.24 554 VAL A O 1
ATOM 4518 N N . LEU C 3 555 ? 119.555 138.617 104.217 1.00 19.16 555 LEU A N 1
ATOM 4519 C CA . LEU C 3 555 ? 119.611 138.026 102.885 1.00 19.16 555 LEU A CA 1
ATOM 4520 C C . LEU C 3 555 ? 119.244 139.043 101.813 1.00 19.16 555 LEU A C 1
ATOM 4521 O O . LEU C 3 555 ? 119.809 139.022 100.713 1.00 19.16 555 LEU A O 1
ATOM 4526 N N . CYS C 3 556 ? 118.303 139.941 102.110 1.00 19.89 556 CYS A N 1
ATOM 4527 C CA . CYS C 3 556 ? 117.883 140.925 101.121 1.00 19.89 556 CYS A CA 1
ATOM 4528 C C . CYS C 3 556 ? 118.844 142.100 101.020 1.00 19.89 556 CYS A C 1
ATOM 4529 O O . CYS C 3 556 ? 118.673 142.947 100.138 1.00 19.89 556 CYS A O 1
ATOM 4532 N N . GLN C 3 557 ? 119.843 142.180 101.897 1.00 23.34 557 GLN A N 1
ATOM 4533 C CA . GLN C 3 557 ? 120.777 143.297 101.897 1.00 23.34 557 GLN A CA 1
ATOM 4534 C C . GLN C 3 557 ? 122.211 142.875 101.616 1.00 23.34 557 GLN A C 1
ATOM 4535 O O . GLN C 3 557 ? 122.869 143.468 100.755 1.00 23.34 557 GLN A O 1
ATOM 4541 N N . ALA C 3 558 ? 122.718 141.862 102.321 1.00 22.21 558 ALA A N 1
ATOM 4542 C CA . ALA C 3 558 ? 124.081 141.399 102.075 1.00 22.21 558 ALA A CA 1
ATOM 4543 C C . ALA C 3 558 ? 124.211 140.785 100.688 1.00 22.21 558 ALA A C 1
ATOM 4544 O O . ALA C 3 558 ? 125.235 140.947 100.015 1.00 22.21 558 ALA A O 1
ATOM 4546 N N . HIS C 3 559 ? 123.178 140.076 100.240 1.00 23.11 559 HIS A N 1
ATOM 4547 C CA . HIS C 3 559 ? 123.205 139.400 98.950 1.00 23.11 559 HIS A CA 1
ATOM 4548 C C . HIS C 3 559 ? 122.233 139.993 97.940 1.00 23.11 559 HIS A C 1
ATOM 4549 O O . HIS C 3 559 ? 122.338 139.681 96.750 1.00 23.11 559 HIS A O 1
ATOM 4556 N N . GLY C 3 560 ? 121.295 140.829 98.378 1.00 22.06 560 GLY A N 1
ATOM 4557 C CA . GLY C 3 560 ? 120.339 141.428 97.469 1.00 22.06 560 GLY A CA 1
ATOM 4558 C C . GLY C 3 560 ? 119.217 140.526 97.013 1.00 22.06 560 GLY A C 1
ATOM 4559 O O . GLY C 3 560 ? 118.680 140.731 95.921 1.00 22.06 560 GLY A O 1
ATOM 4560 N N . LEU C 3 561 ? 118.840 139.531 97.810 1.00 19.16 561 LEU A N 1
ATOM 4561 C CA . LEU C 3 561 ? 117.769 138.629 97.415 1.00 19.16 561 LEU A CA 1
ATOM 4562 C C . LEU C 3 561 ? 116.408 139.282 97.623 1.00 19.16 561 LEU A C 1
ATOM 4563 O O . LEU C 3 561 ? 116.227 140.107 98.521 1.00 19.16 561 LEU A O 1
ATOM 4568 N N . THR C 3 562 ? 115.451 138.910 96.781 1.00 17.71 562 THR A N 1
ATOM 4569 C CA . THR C 3 562 ? 114.103 139.441 96.899 1.00 17.71 562 THR A CA 1
ATOM 4570 C C . THR C 3 562 ? 113.374 138.754 98.053 1.00 17.71 562 THR A C 1
ATOM 4571 O O . THR C 3 562 ? 113.484 137.535 98.214 1.00 17.71 562 THR A O 1
ATOM 4575 N N . PRO C 3 563 ? 112.647 139.505 98.887 1.00 16.85 563 PRO A N 1
ATOM 4576 C CA . PRO C 3 563 ? 111.911 138.860 99.987 1.00 16.85 563 PRO A CA 1
ATOM 4577 C C . PRO C 3 563 ? 111.088 137.665 99.545 1.00 16.85 563 PRO A C 1
ATOM 4578 O O . PRO C 3 563 ? 110.939 136.709 100.316 1.00 16.85 563 PRO A O 1
ATOM 4582 N N . GLU C 3 564 ? 110.545 137.686 98.326 1.00 17.06 564 GLU A N 1
ATOM 4583 C CA . GLU C 3 564 ? 109.798 136.532 97.840 1.00 17.06 564 GLU A CA 1
ATOM 4584 C C . GLU C 3 564 ? 110.698 135.310 97.711 1.00 17.06 564 GLU A C 1
ATOM 4585 O O . GLU C 3 564 ? 110.256 134.178 97.935 1.00 17.06 564 GLU A O 1
ATOM 4591 N N . GLN C 3 565 ? 111.964 135.519 97.354 1.00 16.60 565 GLN A N 1
ATOM 4592 C CA . GLN C 3 565 ? 112.891 134.400 97.232 1.00 16.60 565 GLN A CA 1
ATOM 4593 C C . GLN C 3 565 ? 113.212 133.801 98.595 1.00 16.60 565 GLN A C 1
ATOM 4594 O O . GLN C 3 565 ? 113.386 132.585 98.720 1.00 16.60 565 GLN A O 1
ATOM 4600 N N . VAL C 3 566 ? 113.301 134.642 99.627 1.00 15.11 566 VAL A N 1
ATOM 4601 C CA . VAL C 3 566 ? 113.560 134.145 100.976 1.00 15.11 566 VAL A CA 1
ATOM 4602 C C . VAL C 3 566 ? 112.360 133.366 101.499 1.00 15.11 566 VAL A C 1
ATOM 4603 O O . VAL C 3 566 ? 112.510 132.313 102.131 1.00 15.11 566 VAL A O 1
ATOM 4607 N N . VAL C 3 567 ? 111.150 133.876 101.258 1.00 14.15 567 VAL A N 1
ATOM 4608 C CA . VAL C 3 567 ? 109.948 133.155 101.668 1.00 14.15 567 VAL A CA 1
ATOM 4609 C C . VAL C 3 567 ? 109.858 131.814 100.952 1.00 14.15 567 VAL A C 1
ATOM 4610 O O . VAL C 3 567 ? 109.543 130.786 101.564 1.00 14.15 567 VAL A O 1
ATOM 4614 N N . ALA C 3 568 ? 110.135 131.798 99.645 1.00 13.82 568 ALA A N 1
ATOM 4615 C CA . ALA C 3 568 ? 110.109 130.546 98.895 1.00 13.82 568 ALA A CA 1
ATOM 4616 C C . ALA C 3 568 ? 111.075 129.517 99.466 1.00 13.82 568 ALA A C 1
ATOM 4617 O O . ALA C 3 568 ? 110.734 128.333 99.555 1.00 13.82 568 ALA A O 1
ATOM 4619 N N . ILE C 3 569 ? 112.283 129.938 99.842 1.00 13.25 569 ILE A N 1
ATOM 4620 C CA . ILE C 3 569 ? 113.225 129.024 100.481 1.00 13.25 569 ILE A CA 1
ATOM 4621 C C . ILE C 3 569 ? 112.647 128.491 101.784 1.00 13.25 569 ILE A C 1
ATOM 4622 O O . ILE C 3 569 ? 112.789 127.305 102.106 1.00 13.25 569 ILE A O 1
ATOM 4627 N N . ALA C 3 570 ? 111.981 129.353 102.548 1.00 12.87 570 ALA A N 1
ATOM 4628 C CA . ALA C 3 570 ? 111.436 128.998 103.851 1.00 12.87 570 ALA A CA 1
ATOM 4629 C C . ALA C 3 570 ? 110.197 128.119 103.772 1.00 12.87 570 ALA A C 1
ATOM 4630 O O . ALA C 3 570 ? 109.757 127.605 104.803 1.00 12.87 570 ALA A O 1
ATOM 4632 N N . SER C 3 571 ? 109.624 127.931 102.588 1.00 13.48 571 SER A N 1
ATOM 4633 C CA . SER C 3 571 ? 108.303 127.335 102.463 1.00 13.48 571 SER A CA 1
ATOM 4634 C C . SER C 3 571 ? 108.344 125.822 102.295 1.00 13.48 571 SER A C 1
ATOM 4635 O O . SER C 3 571 ? 107.343 125.238 101.866 1.00 13.48 571 SER A O 1
ATOM 4638 N N . HIS C 3 572 ? 109.459 125.172 102.623 1.00 14.37 572 HIS A N 1
ATOM 4639 C CA . HIS C 3 572 ? 109.571 123.724 102.560 1.00 14.37 572 HIS A CA 1
ATOM 4640 C C . HIS C 3 572 ? 110.019 123.187 103.913 1.00 14.37 572 HIS A C 1
ATOM 4641 O O . HIS C 3 572 ? 110.607 123.904 104.725 1.00 14.37 572 HIS A O 1
ATOM 4648 N N . ASP C 3 573 ? 109.718 121.912 104.153 1.00 13.32 573 ASP A N 1
ATOM 4649 C CA . ASP C 3 573 ? 110.180 121.247 105.363 1.00 13.32 573 ASP A CA 1
ATOM 4650 C C . ASP C 3 573 ? 111.668 121.493 105.571 1.00 13.32 573 ASP A C 1
ATOM 4651 O O . ASP C 3 573 ? 112.477 121.316 104.659 1.00 13.32 573 ASP A O 1
ATOM 4656 N N . GLY C 3 574 ? 112.024 121.898 106.784 1.00 14.27 574 GLY A N 1
ATOM 4657 C CA . GLY C 3 574 ? 113.410 122.207 107.079 1.00 14.27 574 GLY A CA 1
ATOM 4658 C C . GLY C 3 574 ? 113.849 123.549 106.535 1.00 14.27 574 GLY A C 1
ATOM 4659 O O . GLY C 3 574 ? 115.033 123.730 106.224 1.00 14.27 574 GLY A O 1
ATOM 4660 N N . GLY C 3 575 ? 112.919 124.497 106.409 1.00 14.53 575 GLY A N 1
ATOM 4661 C CA . GLY C 3 575 ? 113.250 125.794 105.852 1.00 14.53 575 GLY A CA 1
ATOM 4662 C C . GLY C 3 575 ? 114.396 126.486 106.551 1.00 14.53 575 GLY A C 1
ATOM 4663 O O . GLY C 3 575 ? 115.175 127.184 105.897 1.00 14.53 575 GLY A O 1
ATOM 4664 N N . LYS C 3 576 ? 114.514 126.313 107.869 1.00 15.00 576 LYS A N 1
ATOM 4665 C CA . LYS C 3 576 ? 115.631 126.910 108.593 1.00 15.00 576 LYS A CA 1
ATOM 4666 C C . LYS C 3 576 ? 116.960 126.484 107.984 1.00 15.00 576 LYS A C 1
ATOM 4667 O O . LYS C 3 576 ? 117.884 127.294 107.847 1.00 15.00 576 LYS A O 1
ATOM 4673 N N . GLN C 3 577 ? 117.065 125.209 107.602 1.00 16.31 577 GLN A N 1
ATOM 4674 C CA . GLN C 3 577 ? 118.347 124.666 107.173 1.00 16.31 577 GLN A CA 1
ATOM 4675 C C . GLN C 3 577 ? 118.748 125.210 105.809 1.00 16.31 577 GLN A C 1
ATOM 4676 O O . GLN C 3 577 ? 119.926 125.509 105.573 1.00 16.31 577 GLN A O 1
ATOM 4682 N N . ALA C 3 578 ? 117.785 125.346 104.897 1.00 15.32 578 ALA A N 1
ATOM 4683 C CA . ALA C 3 578 ? 118.074 125.951 103.602 1.00 15.32 578 ALA A CA 1
ATOM 4684 C C . ALA C 3 578 ? 118.388 127.433 103.749 1.00 15.32 578 ALA A C 1
ATOM 4685 O O . ALA C 3 578 ? 119.262 127.959 103.054 1.00 15.32 578 ALA A O 1
ATOM 4687 N N . LEU C 3 579 ? 117.692 128.120 104.656 1.00 15.30 579 LEU A N 1
ATOM 4688 C CA . LEU C 3 579 ? 117.924 129.549 104.840 1.00 15.30 579 LEU A CA 1
ATOM 4689 C C . LEU C 3 579 ? 119.325 129.822 105.365 1.00 15.30 579 LEU A C 1
ATOM 4690 O O . LEU C 3 579 ? 120.009 130.733 104.883 1.00 15.30 579 LEU A O 1
ATOM 4695 N N . GLU C 3 580 ? 119.767 129.052 106.362 1.00 17.23 580 GLU A N 1
ATOM 4696 C CA . GLU C 3 580 ? 121.097 129.268 106.919 1.00 17.23 580 GLU A CA 1
ATOM 4697 C C . GLU C 3 580 ? 122.182 128.893 105.921 1.00 17.23 580 GLU A C 1
ATOM 4698 O O . GLU C 3 580 ? 123.214 129.570 105.826 1.00 17.23 580 GLU A O 1
ATOM 4704 N N . THR C 3 581 ? 121.965 127.824 105.154 1.00 17.75 581 THR A N 1
ATOM 4705 C CA . THR C 3 581 ? 122.961 127.416 104.172 1.00 17.75 581 THR A CA 1
ATOM 4706 C C . THR C 3 581 ? 123.134 128.472 103.091 1.00 17.75 581 THR A C 1
ATOM 4707 O O . THR C 3 581 ? 124.262 128.778 102.691 1.00 17.75 581 THR A O 1
ATOM 4711 N N . VAL C 3 582 ? 122.032 129.047 102.604 1.00 17.76 582 VAL A N 1
ATOM 4712 C CA . VAL C 3 582 ? 122.139 130.097 101.597 1.00 17.76 582 VAL A CA 1
ATOM 4713 C C . VAL C 3 582 ? 122.858 131.304 102.176 1.00 17.76 582 VAL A C 1
ATOM 4714 O O . VAL C 3 582 ? 123.738 131.886 101.536 1.00 17.76 582 VAL A O 1
ATOM 4718 N N . GLN C 3 583 ? 122.527 131.671 103.415 1.00 19.08 583 GLN A N 1
ATOM 4719 C CA . GLN C 3 583 ? 123.157 132.841 104.016 1.00 19.08 583 GLN A CA 1
ATOM 4720 C C . GLN C 3 583 ? 124.675 132.736 103.980 1.00 19.08 583 GLN A C 1
ATOM 4721 O O . GLN C 3 583 ? 125.360 133.727 103.697 1.00 19.08 583 GLN A O 1
ATOM 4727 N N . ARG C 3 584 ? 125.221 131.551 104.253 1.00 19.19 584 ARG A N 1
ATOM 4728 C CA . ARG C 3 584 ? 126.672 131.408 104.296 1.00 19.19 584 ARG A CA 1
ATOM 4729 C C . ARG C 3 584 ? 127.243 130.971 102.951 1.00 19.19 584 ARG A C 1
ATOM 4730 O O . ARG C 3 584 ? 128.363 131.356 102.596 1.00 19.19 584 ARG A O 1
ATOM 4738 N N . LEU C 3 585 ? 126.494 130.176 102.184 1.00 21.56 585 LEU A N 1
ATOM 4739 C CA . LEU C 3 585 ? 127.049 129.509 101.015 1.00 21.56 585 LEU A CA 1
ATOM 4740 C C . LEU C 3 585 ? 126.799 130.213 99.688 1.00 21.56 585 LEU A C 1
ATOM 4741 O O . LEU C 3 585 ? 127.558 129.976 98.743 1.00 21.56 585 LEU A O 1
ATOM 4746 N N . LEU C 3 586 ? 125.770 131.052 99.576 1.00 23.16 586 LEU A N 1
ATOM 4747 C CA . LEU C 3 586 ? 125.503 131.715 98.302 1.00 23.16 586 LEU A CA 1
ATOM 4748 C C . LEU C 3 586 ? 126.726 132.431 97.749 1.00 23.16 586 LEU A C 1
ATOM 4749 O O . LEU C 3 586 ? 127.033 132.243 96.559 1.00 23.16 586 LEU A O 1
ATOM 4754 N N . PRO C 3 587 ? 127.465 133.243 98.517 1.00 24.37 587 PRO A N 1
ATOM 4755 C CA . PRO C 3 587 ? 128.581 133.972 97.897 1.00 24.37 587 PRO A CA 1
ATOM 4756 C C . PRO C 3 587 ? 129.707 133.056 97.454 1.00 24.37 587 PRO A C 1
ATOM 4757 O O . PRO C 3 587 ? 130.471 133.416 96.552 1.00 24.37 587 PRO A O 1
ATOM 4761 N N . VAL C 3 588 ? 129.808 131.862 98.044 1.00 26.22 588 VAL A N 1
ATOM 4762 C CA . VAL C 3 588 ? 130.809 130.892 97.612 1.00 26.22 588 VAL A CA 1
ATOM 4763 C C . VAL C 3 588 ? 130.410 130.272 96.281 1.00 26.22 588 VAL A C 1
ATOM 4764 O O . VAL C 3 588 ? 131.229 130.157 95.361 1.00 26.22 588 VAL A O 1
ATOM 4768 N N . LEU C 3 589 ? 129.147 129.858 96.155 1.00 26.49 589 LEU A N 1
ATOM 4769 C CA . LEU C 3 589 ? 128.685 129.290 94.894 1.00 26.49 589 LEU A CA 1
ATOM 4770 C C . LEU C 3 589 ? 128.749 130.314 93.770 1.00 26.49 589 LEU A C 1
ATOM 4771 O O . LEU C 3 589 ? 128.984 129.958 92.610 1.00 26.49 589 LEU A O 1
ATOM 4776 N N . CYS C 3 590 ? 128.545 131.592 94.093 1.00 27.89 590 CYS A N 1
ATOM 4777 C CA . CYS C 3 590 ? 128.664 132.634 93.079 1.00 27.89 590 CYS A CA 1
ATOM 4778 C C . CYS C 3 590 ? 130.122 132.949 92.763 1.00 27.89 590 CYS A C 1
ATOM 4779 O O . CYS C 3 590 ? 130.513 133.008 91.591 1.00 27.89 590 CYS A O 1
ATOM 4782 N N . GLN C 3 591 ? 130.949 133.152 93.793 1.00 30.37 591 GLN A N 1
ATOM 4783 C CA . GLN C 3 591 ? 132.318 133.595 93.549 1.00 30.37 591 GLN A CA 1
ATOM 4784 C C . GLN C 3 591 ? 133.212 132.476 93.026 1.00 30.37 591 GLN A C 1
ATOM 4785 O O . GLN C 3 591 ? 134.033 132.716 92.134 1.00 30.37 591 GLN A O 1
ATOM 4791 N N . ALA C 3 592 ? 133.074 131.262 93.555 1.00 30.31 592 ALA A N 1
ATOM 4792 C CA . ALA C 3 592 ? 133.959 130.159 93.196 1.00 30.31 592 ALA A CA 1
ATOM 4793 C C . ALA C 3 592 ? 133.384 129.273 92.100 1.00 30.31 592 ALA A C 1
ATOM 4794 O O . ALA C 3 592 ? 134.102 128.897 91.169 1.00 30.31 592 ALA A O 1
ATOM 4796 N N . HIS C 3 593 ? 132.104 128.929 92.188 1.00 30.48 593 HIS A N 1
ATOM 4797 C CA . HIS C 3 593 ? 131.500 127.992 91.254 1.00 30.48 593 HIS A CA 1
ATOM 4798 C C . HIS C 3 593 ? 130.858 128.667 90.048 1.00 30.48 593 HIS A C 1
ATOM 4799 O O . HIS C 3 593 ? 130.528 127.978 89.078 1.00 30.48 593 HIS A O 1
ATOM 4806 N N . GLY C 3 594 ? 130.685 129.984 90.077 1.00 30.14 594 GLY A N 1
ATOM 4807 C CA . GLY C 3 594 ? 130.165 130.696 88.921 1.00 30.14 594 GLY A CA 1
ATOM 4808 C C . GLY C 3 594 ? 128.668 130.579 88.725 1.00 30.14 594 GLY A C 1
ATOM 4809 O O . GLY C 3 594 ? 128.189 130.642 87.586 1.00 30.14 594 GLY A O 1
ATOM 4810 N N . LEU C 3 595 ? 127.916 130.411 89.808 1.00 26.97 595 LEU A N 1
ATOM 4811 C CA . LEU C 3 595 ? 126.465 130.303 89.758 1.00 26.97 595 LEU A CA 1
ATOM 4812 C C . LEU C 3 595 ? 125.844 131.647 90.105 1.00 26.97 595 LEU A C 1
ATOM 4813 O O . LEU C 3 595 ? 126.428 132.428 90.862 1.00 26.97 595 LEU A O 1
ATOM 4818 N N . THR C 3 596 ? 124.665 131.914 89.552 1.00 25.54 596 THR A N 1
ATOM 4819 C CA . THR C 3 596 ? 123.976 133.155 89.853 1.00 25.54 596 THR A CA 1
ATOM 4820 C C . THR C 3 596 ? 123.162 133.004 91.138 1.00 25.54 596 THR A C 1
ATOM 4821 O O . THR C 3 596 ? 122.812 131.889 91.531 1.00 25.54 596 THR A O 1
ATOM 4825 N N . PRO C 3 597 ? 122.861 134.114 91.819 1.00 24.45 597 PRO A N 1
ATOM 4826 C CA . PRO C 3 597 ? 121.974 134.025 92.990 1.00 24.45 597 PRO A CA 1
ATOM 4827 C C . PRO C 3 597 ? 120.667 133.316 92.696 1.00 24.45 597 PRO A C 1
ATOM 4828 O O . PRO C 3 597 ? 120.138 132.616 93.572 1.00 24.45 597 PRO A O 1
ATOM 4832 N N . GLU C 3 598 ? 120.129 133.470 91.486 1.00 24.38 598 GLU A N 1
ATOM 4833 C CA . GLU C 3 598 ? 118.885 132.789 91.142 1.00 24.38 598 GLU A CA 1
ATOM 4834 C C . GLU C 3 598 ? 119.069 131.278 91.119 1.00 24.38 598 GLU A C 1
ATOM 4835 O O . GLU C 3 598 ? 118.173 130.533 91.527 1.00 24.38 598 GLU A O 1
ATOM 4841 N N . GLN C 3 599 ? 120.224 130.804 90.642 1.00 22.45 599 GLN A N 1
ATOM 4842 C CA . GLN C 3 599 ? 120.479 129.367 90.634 1.00 22.45 599 GLN A CA 1
ATOM 4843 C C . GLN C 3 599 ? 120.628 128.823 92.050 1.00 22.45 599 GLN A C 1
ATOM 4844 O O . GLN C 3 599 ? 120.214 127.694 92.338 1.00 22.45 599 GLN A O 1
ATOM 4850 N N . VAL C 3 600 ? 121.216 129.614 92.949 1.00 20.55 600 VAL A N 1
ATOM 4851 C CA . VAL C 3 600 ? 121.353 129.190 94.338 1.00 20.55 600 VAL A CA 1
ATOM 4852 C C . VAL C 3 600 ? 119.987 129.104 95.007 1.00 20.55 600 VAL A C 1
ATOM 4853 O O . VAL C 3 600 ? 119.698 128.152 95.742 1.00 20.55 600 VAL A O 1
ATOM 4857 N N . VAL C 3 601 ? 119.130 130.097 94.768 1.00 19.15 601 VAL A N 1
ATOM 4858 C CA . VAL C 3 601 ? 117.785 130.062 95.334 1.00 19.15 601 VAL A CA 1
ATOM 4859 C C . VAL C 3 601 ? 116.991 128.897 94.756 1.00 19.15 601 VAL A C 1
ATOM 4860 O O . VAL C 3 601 ? 116.282 128.190 95.480 1.00 19.15 601 VAL A O 1
ATOM 4864 N N . ALA C 3 602 ? 117.098 128.678 93.443 1.00 18.67 602 ALA A N 1
ATOM 4865 C CA . ALA C 3 602 ? 116.372 127.582 92.812 1.00 18.67 602 ALA A CA 1
ATOM 4866 C C . ALA C 3 602 ? 116.702 126.248 93.466 1.00 18.67 602 ALA A C 1
ATOM 4867 O O . ALA C 3 602 ? 115.830 125.385 93.613 1.00 18.67 602 ALA A O 1
ATOM 4869 N N . ILE C 3 603 ? 117.966 126.053 93.850 1.00 18.85 603 ILE A N 1
ATOM 4870 C CA . ILE C 3 603 ? 118.339 124.845 94.581 1.00 18.85 603 ILE A CA 1
ATOM 4871 C C . ILE C 3 603 ? 117.790 124.889 96.001 1.00 18.85 603 ILE A C 1
ATOM 4872 O O . ILE C 3 603 ? 117.214 123.910 96.491 1.00 18.85 603 ILE A O 1
ATOM 4877 N N . ALA C 3 604 ? 117.956 126.025 96.683 1.00 16.88 604 ALA A N 1
ATOM 4878 C CA . ALA C 3 604 ? 117.517 126.142 98.068 1.00 16.88 604 ALA A CA 1
ATOM 4879 C C . ALA C 3 604 ? 116.024 125.905 98.244 1.00 16.88 604 ALA A C 1
ATOM 4880 O O . ALA C 3 604 ? 115.617 125.355 99.270 1.00 16.88 604 ALA A O 1
ATOM 4882 N N . SER C 3 605 ? 115.200 126.297 97.274 1.00 17.04 605 SER A N 1
ATOM 4883 C CA . SER C 3 605 ? 113.748 126.192 97.404 1.00 17.04 605 SER A CA 1
ATOM 4884 C C . SER C 3 605 ? 113.279 124.763 97.121 1.00 17.04 605 SER A C 1
ATOM 4885 O O . SER C 3 605 ? 112.569 124.484 96.156 1.00 17.04 605 SER A O 1
ATOM 4888 N N . ASN C 3 606 ? 113.680 123.851 98.004 1.00 17.54 606 ASN A N 1
ATOM 4889 C CA . ASN C 3 606 ? 113.258 122.461 97.920 1.00 17.54 606 ASN A CA 1
ATOM 4890 C C . ASN C 3 606 ? 113.181 121.887 99.328 1.00 17.54 606 ASN A C 1
ATOM 4891 O O . ASN C 3 606 ? 113.466 122.571 100.315 1.00 17.54 606 ASN A O 1
ATOM 4896 N N . ILE C 3 607 ? 112.780 120.617 99.410 1.00 16.11 607 ILE A N 1
ATOM 4897 C CA . ILE C 3 607 ? 112.716 119.936 100.702 1.00 16.11 607 ILE A CA 1
ATOM 4898 C C . ILE C 3 607 ? 114.115 119.607 101.204 1.00 16.11 607 ILE A C 1
ATOM 4899 O O . ILE C 3 607 ? 114.459 119.880 102.361 1.00 16.11 607 ILE A O 1
ATOM 4904 N N . GLY C 3 608 ? 114.948 119.027 100.349 1.00 16.99 608 GLY A N 1
ATOM 4905 C CA . GLY C 3 608 ? 116.331 118.798 100.716 1.00 16.99 608 GLY A CA 1
ATOM 4906 C C . GLY C 3 608 ? 117.216 119.977 100.374 1.00 16.99 608 GLY A C 1
ATOM 4907 O O . GLY C 3 608 ? 118.291 119.804 99.794 1.00 16.99 608 GLY A O 1
ATOM 4908 N N . GLY C 3 609 ? 116.773 121.183 100.736 1.00 16.93 609 GLY A N 1
ATOM 4909 C CA . GLY C 3 609 ? 117.474 122.381 100.299 1.00 16.93 609 GLY A CA 1
ATOM 4910 C C . GLY C 3 609 ? 118.913 122.436 100.769 1.00 16.93 609 GLY A C 1
ATOM 4911 O O . GLY C 3 609 ? 119.833 122.614 99.968 1.00 16.93 609 GLY A O 1
ATOM 4912 N N . LYS C 3 610 ? 119.129 122.287 102.078 1.00 17.94 610 LYS A N 1
ATOM 4913 C CA . LYS C 3 610 ? 120.490 122.318 102.608 1.00 17.94 610 LYS A CA 1
ATOM 4914 C C . LYS C 3 610 ? 121.348 121.240 101.965 1.00 17.94 610 LYS A C 1
ATOM 4915 O O . LYS C 3 610 ? 122.525 121.464 101.659 1.00 17.94 610 LYS A O 1
ATOM 4921 N N . GLN C 3 611 ? 120.769 120.059 101.750 1.00 18.66 611 GLN A N 1
ATOM 4922 C CA . GLN C 3 611 ? 121.543 118.935 101.243 1.00 18.66 611 GLN A CA 1
ATOM 4923 C C . GLN C 3 611 ? 121.967 119.164 99.800 1.00 18.66 611 GLN A C 1
ATOM 4924 O O . GLN C 3 611 ? 123.121 118.912 99.437 1.00 18.66 611 GLN A O 1
ATOM 4930 N N . ALA C 3 612 ? 121.047 119.647 98.962 1.00 18.47 612 ALA A N 1
ATOM 4931 C CA . ALA C 3 612 ? 121.387 119.924 97.570 1.00 18.47 612 ALA A CA 1
ATOM 4932 C C . ALA C 3 612 ? 122.383 121.072 97.469 1.00 18.47 612 ALA A C 1
ATOM 4933 O O . ALA C 3 612 ? 123.292 121.043 96.635 1.00 18.47 612 ALA A O 1
ATOM 4935 N N . LEU C 3 613 ? 122.236 122.087 98.325 1.00 18.49 613 LEU A N 1
ATOM 4936 C CA . LEU C 3 613 ? 123.150 123.224 98.283 1.00 18.49 613 LEU A CA 1
ATOM 4937 C C . LEU C 3 613 ? 124.575 122.809 98.616 1.00 18.49 613 LEU A C 1
ATOM 4938 O O . LEU C 3 613 ? 125.523 123.204 97.925 1.00 18.49 613 LEU A O 1
ATOM 4943 N N . GLU C 3 614 ? 124.752 122.027 99.683 1.00 19.97 614 GLU A N 1
ATOM 4944 C CA . GLU C 3 614 ? 126.094 121.625 100.082 1.00 19.97 614 GLU A CA 1
ATOM 4945 C C . GLU C 3 614 ? 126.668 120.596 99.117 1.00 19.97 614 GLU A C 1
ATOM 4946 O O . GLU C 3 614 ? 127.875 120.593 98.844 1.00 19.97 614 GLU A O 1
ATOM 4952 N N . THR C 3 615 ? 125.818 119.722 98.577 1.00 21.31 615 THR A N 1
ATOM 4953 C CA . THR C 3 615 ? 126.301 118.721 97.636 1.00 21.31 615 THR A CA 1
ATOM 4954 C C . THR C 3 615 ? 126.804 119.364 96.353 1.00 21.31 615 THR A C 1
ATOM 4955 O O . THR C 3 615 ? 127.831 118.946 95.811 1.00 21.31 615 THR A O 1
ATOM 4959 N N . VAL C 3 616 ? 126.102 120.381 95.848 1.00 21.27 616 VAL A N 1
ATOM 4960 C CA . VAL C 3 616 ? 126.568 121.063 94.644 1.00 21.27 616 VAL A CA 1
ATOM 4961 C C . VAL C 3 616 ? 127.924 121.701 94.897 1.00 21.27 616 VAL A C 1
ATOM 4962 O O . VAL C 3 616 ? 128.841 121.596 94.077 1.00 21.27 616 VAL A O 1
ATOM 4966 N N . GLN C 3 617 ? 128.084 122.337 96.059 1.00 23.50 617 GLN A N 1
ATOM 4967 C CA . GLN C 3 617 ? 129.379 122.917 96.403 1.00 23.50 617 GLN A CA 1
ATOM 4968 C C . GLN C 3 617 ? 130.501 121.898 96.245 1.00 23.50 617 GLN A C 1
ATOM 4969 O O . GLN C 3 617 ? 131.581 122.228 95.741 1.00 23.50 617 GLN A O 1
ATOM 4975 N N . ARG C 3 618 ? 130.267 120.655 96.666 1.00 23.62 618 ARG A N 1
ATOM 4976 C CA . ARG C 3 618 ? 131.316 119.644 96.601 1.00 23.62 618 ARG A CA 1
ATOM 4977 C C . ARG C 3 618 ? 131.409 118.972 95.236 1.00 23.62 618 ARG A C 1
ATOM 4978 O O . ARG C 3 618 ? 132.517 118.733 94.747 1.00 23.62 618 ARG A O 1
ATOM 4986 N N . LEU C 3 619 ? 130.276 118.669 94.602 1.00 26.46 619 LEU A N 1
ATOM 4987 C CA . LEU C 3 619 ? 130.258 117.825 93.417 1.00 26.46 619 LEU A CA 1
ATOM 4988 C C . LEU C 3 619 ? 130.283 118.592 92.102 1.00 26.46 619 LEU A C 1
ATOM 4989 O O . LEU C 3 619 ? 130.683 118.017 91.086 1.00 26.46 619 LEU A O 1
ATOM 4994 N N . LEU C 3 620 ? 129.866 119.857 92.078 1.00 28.50 620 LEU A N 1
ATOM 4995 C CA . LEU C 3 620 ? 129.832 120.578 90.808 1.00 28.50 620 LEU A CA 1
ATOM 4996 C C . LEU C 3 620 ? 131.161 120.546 90.071 1.00 28.50 620 LEU A C 1
ATOM 4997 O O . LEU C 3 620 ? 131.164 120.216 88.873 1.00 28.50 620 LEU A O 1
ATOM 5002 N N . PRO C 3 621 ? 132.308 120.874 90.682 1.00 31.15 621 PRO A N 1
ATOM 5003 C CA . PRO C 3 621 ? 133.561 120.787 89.916 1.00 31.15 621 PRO A CA 1
ATOM 5004 C C . PRO C 3 621 ? 133.955 119.362 89.571 1.00 31.15 621 PRO A C 1
ATOM 5005 O O . PRO C 3 621 ? 134.724 119.151 88.625 1.00 31.15 621 PRO A O 1
ATOM 5009 N N . VAL C 3 622 ? 133.437 118.372 90.303 1.00 32.71 622 VAL A N 1
ATOM 5010 C CA . VAL C 3 622 ? 133.754 116.983 89.989 1.00 32.71 622 VAL A CA 1
ATOM 5011 C C . VAL C 3 622 ? 132.924 116.494 88.806 1.00 32.71 622 VAL A C 1
ATOM 5012 O O . VAL C 3 622 ? 133.451 115.863 87.883 1.00 32.71 622 VAL A O 1
ATOM 5016 N N . LEU C 3 623 ? 131.619 116.775 88.804 1.00 31.61 623 LEU A N 1
ATOM 5017 C CA . LEU C 3 623 ? 130.809 116.412 87.645 1.00 31.61 623 LEU A CA 1
ATOM 5018 C C . LEU C 3 623 ? 131.267 117.146 86.393 1.00 31.61 623 LEU A C 1
ATOM 5019 O O . LEU C 3 623 ? 131.301 116.557 85.308 1.00 31.61 623 LEU A O 1
ATOM 5024 N N . CYS C 3 624 ? 131.619 118.426 86.521 1.00 34.38 624 CYS A N 1
ATOM 5025 C CA . CYS C 3 624 ? 132.039 119.193 85.354 1.00 34.38 624 CYS A CA 1
ATOM 5026 C C . CYS C 3 624 ? 133.357 118.683 84.790 1.00 34.38 624 CYS A C 1
ATOM 5027 O O . CYS C 3 624 ? 133.501 118.541 83.571 1.00 34.38 624 CYS A O 1
ATOM 5030 N N . GLN C 3 625 ? 134.335 118.401 85.652 1.00 38.43 625 GLN A N 1
ATOM 5031 C CA . GLN C 3 625 ? 135.648 117.980 85.174 1.00 38.43 625 GLN A CA 1
ATOM 5032 C C . GLN C 3 625 ? 135.748 116.483 84.908 1.00 38.43 625 GLN A C 1
ATOM 5033 O O . GLN C 3 625 ? 136.494 116.073 84.015 1.00 38.43 625 GLN A O 1
ATOM 5039 N N . ALA C 3 626 ? 135.017 115.651 85.652 1.00 37.24 626 ALA A N 1
ATOM 5040 C CA . ALA C 3 626 ? 135.133 114.210 85.460 1.00 37.24 626 ALA A CA 1
ATOM 5041 C C . ALA C 3 626 ? 134.213 113.697 84.360 1.00 37.24 626 ALA A C 1
ATOM 5042 O O . ALA C 3 626 ? 134.602 112.802 83.604 1.00 37.24 626 ALA A O 1
ATOM 5044 N N . HIS C 3 627 ? 133.002 114.242 84.252 1.00 36.23 627 HIS A N 1
ATOM 5045 C CA . HIS C 3 627 ? 132.005 113.721 83.329 1.00 36.23 627 HIS A CA 1
ATOM 5046 C C . HIS C 3 627 ? 131.580 114.722 82.264 1.00 36.23 627 HIS A C 1
ATOM 5047 O O . HIS C 3 627 ? 130.758 114.377 81.409 1.00 36.23 627 HIS A O 1
ATOM 5054 N N . GLY C 3 628 ? 132.109 115.941 82.287 1.00 35.38 628 GLY A N 1
ATOM 5055 C CA . GLY C 3 628 ? 131.817 116.917 81.254 1.00 35.38 628 GLY A CA 1
ATOM 5056 C C . GLY C 3 628 ? 130.443 117.546 81.348 1.00 35.38 628 GLY A C 1
ATOM 5057 O O . GLY C 3 628 ? 129.840 117.885 80.326 1.00 35.38 628 GLY A O 1
ATOM 5058 N N . LEU C 3 629 ? 129.934 117.708 82.565 1.00 32.34 629 LEU A N 1
ATOM 5059 C CA . LEU C 3 629 ? 128.656 118.358 82.808 1.00 32.34 629 LEU A CA 1
ATOM 5060 C C . LEU C 3 629 ? 128.853 119.865 82.873 1.00 32.34 629 LEU A C 1
ATOM 5061 O O . LEU C 3 629 ? 129.903 120.338 83.311 1.00 32.34 629 LEU A O 1
ATOM 5066 N N . THR C 3 630 ? 127.844 120.612 82.438 1.00 31.07 630 THR A N 1
ATOM 5067 C CA . THR C 3 630 ? 127.882 122.055 82.583 1.00 31.07 630 THR A CA 1
ATOM 5068 C C . THR C 3 630 ? 127.335 122.457 83.953 1.00 31.07 630 THR A C 1
ATOM 5069 O O . THR C 3 630 ? 126.578 121.704 84.570 1.00 31.07 630 THR A O 1
ATOM 5073 N N . PRO C 3 631 ? 127.716 123.634 84.458 1.00 29.96 631 PRO A N 1
ATOM 5074 C CA . PRO C 3 631 ? 127.107 124.114 85.709 1.00 29.96 631 PRO A CA 1
ATOM 5075 C C . PRO C 3 631 ? 125.592 124.109 85.672 1.00 29.96 631 PRO A C 1
ATOM 5076 O O . PRO C 3 631 ? 124.953 123.845 86.700 1.00 29.96 631 PRO A O 1
ATOM 5080 N N . GLU C 3 632 ? 124.996 124.389 84.512 1.00 29.28 632 GLU A N 1
ATOM 5081 C CA . GLU C 3 632 ? 123.543 124.390 84.410 1.00 29.28 632 GLU A CA 1
ATOM 5082 C C . GLU C 3 632 ? 122.976 122.995 84.634 1.00 29.28 632 GLU A C 1
ATOM 5083 O O . GLU C 3 632 ? 121.921 122.841 85.256 1.00 29.28 632 GLU A O 1
ATOM 5089 N N . GLN C 3 633 ? 123.658 121.964 84.128 1.00 28.29 633 GLN A N 1
ATOM 5090 C CA . GLN C 3 633 ? 123.184 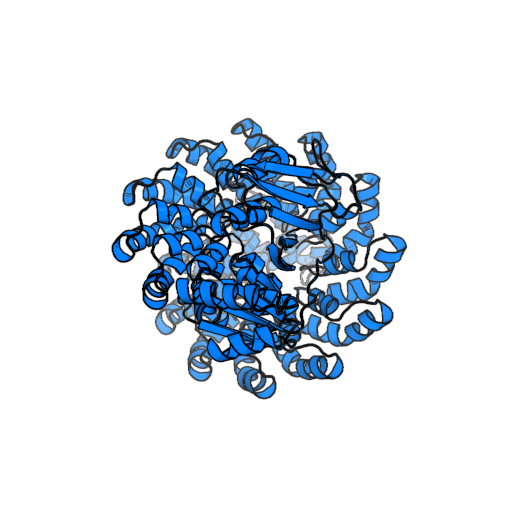120.598 84.326 1.00 28.29 633 GLN A CA 1
ATOM 5091 C C . GLN C 3 633 ? 123.274 120.183 85.790 1.00 28.29 633 GLN A C 1
ATOM 5092 O O . GLN C 3 633 ? 122.381 119.501 86.306 1.00 28.29 633 GLN A O 1
ATOM 5098 N N . VAL C 3 634 ? 124.347 120.583 86.474 1.00 26.14 634 VAL A N 1
ATOM 5099 C CA . VAL C 3 634 ? 124.486 120.266 87.893 1.00 26.14 634 VAL A CA 1
ATOM 5100 C C . VAL C 3 634 ? 123.390 120.946 88.699 1.00 26.14 634 VAL A C 1
ATOM 5101 O O . VAL C 3 634 ? 122.807 120.349 89.614 1.00 26.14 634 VAL A O 1
ATOM 5105 N N . VAL C 3 635 ? 123.093 122.207 88.378 1.00 25.04 635 VAL A N 1
ATOM 5106 C CA . VAL C 3 635 ? 122.000 122.906 89.047 1.00 25.04 635 VAL A CA 1
ATOM 5107 C C . VAL C 3 635 ? 120.666 122.243 88.725 1.00 25.04 635 VAL A C 1
ATOM 5108 O O . VAL C 3 635 ? 119.816 122.063 89.604 1.00 25.04 635 VAL A O 1
ATOM 5112 N N . ALA C 3 636 ? 120.462 121.868 87.460 1.00 24.50 636 ALA A N 1
ATOM 5113 C CA . ALA C 3 636 ? 119.211 121.232 87.066 1.00 24.50 636 ALA A CA 1
ATOM 5114 C C . ALA C 3 636 ? 118.961 119.965 87.868 1.00 24.50 636 ALA A C 1
ATOM 5115 O O . ALA C 3 636 ? 117.820 119.681 88.254 1.00 24.50 636 ALA A O 1
ATOM 5117 N N . ILE C 3 637 ? 120.010 119.178 88.111 1.00 23.64 637 ILE A N 1
ATOM 5118 C CA . ILE C 3 637 ? 119.870 117.992 88.952 1.00 23.64 637 ILE A CA 1
ATOM 5119 C C . ILE C 3 637 ? 119.600 118.392 90.396 1.00 23.64 637 ILE A C 1
ATOM 5120 O O . ILE C 3 637 ? 118.714 117.838 91.057 1.00 23.64 637 ILE A O 1
ATOM 5125 N N . ALA C 3 638 ? 120.351 119.371 90.905 1.00 21.62 638 ALA A N 1
ATOM 5126 C CA . ALA C 3 638 ? 120.186 119.815 92.283 1.00 21.62 638 ALA A CA 1
ATOM 5127 C C . ALA C 3 638 ? 118.825 120.435 92.560 1.00 21.62 638 ALA A C 1
ATOM 5128 O O . ALA C 3 638 ? 118.300 120.266 93.664 1.00 21.62 638 ALA A O 1
ATOM 5130 N N . SER C 3 639 ? 118.237 121.138 91.594 1.00 22.61 639 SER A N 1
ATOM 5131 C CA . SER C 3 639 ? 117.032 121.913 91.857 1.00 22.61 639 SER A CA 1
ATOM 5132 C C . SER C 3 639 ? 115.786 121.040 91.775 1.00 22.61 639 SER A C 1
ATOM 5133 O O . SER C 3 639 ? 114.919 121.264 90.926 1.00 22.61 639 SER A O 1
ATOM 5136 N N . ASN C 3 640 ? 115.682 120.056 92.665 1.00 22.60 640 ASN A N 1
ATOM 5137 C CA . ASN C 3 640 ? 114.513 119.196 92.740 1.00 22.60 640 ASN A CA 1
ATOM 5138 C C . ASN C 3 640 ? 114.483 118.539 94.113 1.00 22.60 640 ASN A C 1
ATOM 5139 O O . ASN C 3 640 ? 115.361 118.760 94.948 1.00 22.60 640 ASN A O 1
ATOM 5144 N N . ILE C 3 641 ? 113.453 117.725 94.340 1.00 21.79 641 ILE A N 1
ATOM 5145 C CA . ILE C 3 641 ? 113.358 116.976 95.586 1.00 21.79 641 ILE A CA 1
ATOM 5146 C C . ILE C 3 641 ? 114.196 115.711 95.472 1.00 21.79 641 ILE A C 1
ATOM 5147 O O . ILE C 3 641 ? 114.038 114.922 94.531 1.00 21.79 641 ILE A O 1
ATOM 5152 N N . GLY C 3 642 ? 115.089 115.508 96.432 1.00 23.26 642 GLY A N 1
ATOM 5153 C CA . GLY C 3 642 ? 116.070 114.448 96.306 1.00 23.26 642 GLY A CA 1
ATOM 5154 C C . GLY C 3 642 ? 117.282 114.860 95.501 1.00 23.26 642 GLY A C 1
ATOM 5155 O O . GLY C 3 642 ? 117.946 114.003 94.906 1.00 23.26 642 GLY A O 1
ATOM 5156 N N . GLY C 3 643 ? 117.585 116.159 95.464 1.00 22.22 643 GLY A N 1
ATOM 5157 C CA . GLY C 3 643 ? 118.701 116.645 94.675 1.00 22.22 643 GLY A CA 1
ATOM 5158 C C . GLY C 3 643 ? 120.033 116.046 95.060 1.00 22.22 643 GLY A C 1
ATOM 5159 O O . GLY C 3 643 ? 120.807 115.666 94.177 1.00 22.22 643 GLY A O 1
ATOM 5160 N N . LYS C 3 644 ? 120.325 115.960 96.360 1.00 22.96 644 LYS A N 1
ATOM 5161 C CA . LYS C 3 644 ? 121.573 115.347 96.799 1.00 22.96 644 LYS A CA 1
ATOM 5162 C C . LYS C 3 644 ? 121.681 113.921 96.281 1.00 22.96 644 LYS A C 1
ATOM 5163 O O . LYS C 3 644 ? 122.752 113.481 95.840 1.00 22.96 644 LYS A O 1
ATOM 5169 N N . GLN C 3 645 ? 120.571 113.182 96.322 1.00 25.21 645 GLN A N 1
ATOM 5170 C CA . GLN C 3 645 ? 120.596 111.784 95.915 1.00 25.21 645 GLN A CA 1
ATOM 5171 C C . GLN C 3 645 ? 120.853 111.654 94.422 1.00 25.21 645 GLN A C 1
ATOM 5172 O O . GLN C 3 645 ? 121.624 110.794 93.990 1.00 25.21 645 GLN A O 1
ATOM 5178 N N . ALA C 3 646 ? 120.218 112.509 93.616 1.00 24.01 646 ALA A N 1
ATOM 5179 C CA . ALA C 3 646 ? 120.441 112.473 92.175 1.00 24.01 646 ALA A CA 1
ATOM 5180 C C . ALA C 3 646 ? 121.856 112.911 91.822 1.00 24.01 646 ALA A C 1
ATOM 5181 O O . ALA C 3 646 ? 122.468 112.361 90.902 1.00 24.01 646 ALA A O 1
ATOM 5183 N N . LEU C 3 647 ? 122.394 113.898 92.543 1.00 24.33 647 LEU A N 1
ATOM 5184 C CA . LEU C 3 647 ? 123.736 114.390 92.243 1.00 24.33 647 LEU A CA 1
ATOM 5185 C C . LEU C 3 647 ? 124.784 113.304 92.461 1.00 24.33 647 LEU A C 1
ATOM 5186 O O . LEU C 3 647 ? 125.670 113.098 91.622 1.00 24.33 647 LEU A O 1
ATOM 5191 N N . GLU C 3 648 ? 124.696 112.593 93.589 1.00 27.01 648 GLU A N 1
ATOM 5192 C CA . GLU C 3 648 ? 125.675 111.550 93.872 1.00 27.01 648 GLU A CA 1
ATOM 5193 C C . GLU C 3 648 ? 125.486 110.357 92.945 1.00 27.01 648 GLU A C 1
ATOM 5194 O O . GLU C 3 648 ? 126.463 109.740 92.506 1.00 27.01 648 GLU A O 1
ATOM 5200 N N . THR C 3 649 ? 124.234 110.024 92.629 1.00 28.72 649 THR A N 1
ATOM 5201 C CA . THR C 3 649 ? 123.955 108.873 91.782 1.00 28.72 649 THR A CA 1
ATOM 5202 C C . THR C 3 649 ? 124.492 109.078 90.374 1.00 28.72 649 THR A C 1
ATOM 5203 O O . THR C 3 649 ? 125.046 108.150 89.778 1.00 28.72 649 THR A O 1
ATOM 5207 N N . VAL C 3 650 ? 124.326 110.279 89.819 1.00 27.89 650 VAL A N 1
ATOM 5208 C CA . VAL C 3 650 ? 124.870 110.562 88.496 1.00 27.89 650 VAL A CA 1
ATOM 5209 C C . VAL C 3 650 ? 126.386 110.437 88.515 1.00 27.89 650 VAL A C 1
ATOM 5210 O O . VAL C 3 650 ? 126.986 109.824 87.627 1.00 27.89 650 VAL A O 1
ATOM 5214 N N . GLN C 3 651 ? 127.026 110.995 89.545 1.00 31.05 651 GLN A N 1
ATOM 5215 C CA . GLN C 3 651 ? 128.473 110.853 89.661 1.00 31.05 651 GLN A CA 1
ATOM 5216 C C . GLN C 3 651 ? 128.879 109.388 89.754 1.00 31.05 651 GLN A C 1
ATOM 5217 O O . GLN C 3 651 ? 129.942 108.995 89.258 1.00 31.05 651 GLN A O 1
ATOM 5223 N N . ARG C 3 652 ? 128.042 108.561 90.385 1.00 32.86 652 ARG A N 1
ATOM 5224 C CA . ARG C 3 652 ? 128.422 107.171 90.624 1.00 32.86 652 ARG A CA 1
ATOM 5225 C C . ARG C 3 652 ? 128.166 106.295 89.405 1.00 32.86 652 ARG A C 1
ATOM 5226 O O . ARG C 3 652 ? 129.016 105.474 89.039 1.00 32.86 652 ARG A O 1
ATOM 5234 N N . LEU C 3 653 ? 127.008 106.446 88.764 1.00 35.57 653 LEU A N 1
ATOM 5235 C CA . LEU C 3 653 ? 126.554 105.501 87.751 1.00 35.57 653 LEU A CA 1
ATOM 5236 C C . LEU C 3 653 ? 126.913 105.901 86.326 1.00 35.57 653 LEU A C 1
ATOM 5237 O O . LEU C 3 653 ? 126.882 105.047 85.436 1.00 35.57 653 LEU A O 1
ATOM 5242 N N . LEU C 3 654 ? 127.240 107.166 86.074 1.00 38.65 654 LEU A N 1
ATOM 5243 C CA . LEU C 3 654 ? 127.563 107.561 84.705 1.00 38.65 654 LEU A CA 1
ATOM 5244 C C . LEU C 3 654 ? 128.587 106.643 84.049 1.00 38.65 654 LEU A C 1
ATOM 5245 O O . LEU C 3 654 ? 128.388 106.276 82.877 1.00 38.65 654 LEU A O 1
ATOM 5250 N N . PRO C 3 655 ? 129.682 106.239 84.707 1.00 42.76 655 PRO A N 1
ATOM 5251 C CA . PRO C 3 655 ? 130.626 105.337 84.025 1.00 42.76 655 PRO A CA 1
ATOM 5252 C C . PRO C 3 655 ? 129.961 104.134 83.383 1.00 42.76 655 PRO A C 1
ATOM 5253 O O . PRO C 3 655 ? 130.099 103.931 82.171 1.00 42.76 655 PRO A O 1
ATOM 5257 N N . VAL C 3 656 ? 129.231 103.331 84.159 1.00 44.55 656 VAL A N 1
ATOM 5258 C CA . VAL C 3 656 ? 128.670 102.097 83.619 1.00 44.55 656 VAL A CA 1
ATOM 5259 C C . VAL C 3 656 ? 127.501 102.395 82.688 1.00 44.55 656 VAL A C 1
ATOM 5260 O O . VAL C 3 656 ? 127.304 101.710 81.679 1.00 44.55 656 VAL A O 1
ATOM 5264 N N . LEU C 3 657 ? 126.706 103.419 83.005 1.00 43.02 657 LEU A N 1
ATOM 5265 C CA . LEU C 3 657 ? 125.549 103.732 82.175 1.00 43.02 657 LEU A CA 1
ATOM 5266 C C . LEU C 3 657 ? 125.947 104.144 80.765 1.00 43.02 657 LEU A C 1
ATOM 5267 O O . LEU C 3 657 ? 125.234 103.821 79.809 1.00 43.02 657 LEU A O 1
ATOM 5272 N N . CYS C 3 658 ? 127.069 104.845 80.608 1.00 46.25 658 CYS A N 1
ATOM 5273 C CA . CYS C 3 658 ? 127.477 105.327 79.293 1.00 46.25 658 CYS A CA 1
ATOM 5274 C C . CYS C 3 658 ? 128.473 104.383 78.624 1.00 46.25 658 CYS A C 1
ATOM 5275 O O . CYS C 3 658 ? 128.367 104.109 77.425 1.00 46.25 658 CYS A O 1
ATOM 5278 N N . GLN C 3 659 ? 129.442 103.878 79.387 1.00 48.80 659 GLN A N 1
ATOM 5279 C CA . GLN C 3 659 ? 130.515 103.092 78.790 1.00 48.80 659 GLN A CA 1
ATOM 5280 C C . GLN C 3 659 ? 130.085 101.653 78.535 1.00 48.80 659 GLN A C 1
ATOM 5281 O O . GLN C 3 659 ? 130.540 101.022 77.576 1.00 48.80 659 GLN A O 1
ATOM 5287 N N . ALA C 3 660 ? 129.207 101.119 79.385 1.00 50.59 660 ALA A N 1
ATOM 5288 C CA . ALA C 3 660 ? 128.802 99.725 79.244 1.00 50.59 660 ALA A CA 1
ATOM 5289 C C . ALA C 3 660 ? 127.435 99.588 78.583 1.00 50.59 660 ALA A C 1
ATOM 5290 O O . ALA C 3 660 ? 127.251 98.732 77.712 1.00 50.59 660 ALA A O 1
ATOM 5292 N N . HIS C 3 661 ? 126.469 100.413 78.976 1.00 49.51 661 HIS A N 1
ATOM 5293 C CA . HIS C 3 661 ? 125.109 100.300 78.467 1.00 49.51 661 HIS A CA 1
ATOM 5294 C C . HIS C 3 661 ? 124.802 101.276 77.341 1.00 49.51 661 HIS A C 1
ATOM 5295 O O . HIS C 3 661 ? 123.699 101.229 76.785 1.00 49.51 661 HIS A O 1
ATOM 5302 N N . GLY C 3 662 ? 125.737 102.155 76.992 1.00 52.78 662 GLY A N 1
ATOM 5303 C CA . GLY C 3 662 ? 125.614 102.971 75.799 1.00 52.78 662 GLY A CA 1
ATOM 5304 C C . GLY C 3 662 ? 124.605 104.098 75.864 1.00 52.78 662 GLY A C 1
ATOM 5305 O O . GLY C 3 662 ? 124.038 104.484 74.838 1.00 52.78 662 GLY A O 1
ATOM 5306 N N . LEU C 3 663 ? 124.367 104.638 77.055 1.00 44.13 663 LEU A N 1
ATOM 5307 C CA . LEU C 3 663 ? 123.436 105.744 77.246 1.00 44.13 663 LEU A CA 1
ATOM 5308 C C . LEU C 3 663 ? 124.194 107.058 77.142 1.00 44.13 663 LEU A C 1
ATOM 5309 O O . LEU C 3 663 ? 125.363 107.136 77.533 1.00 44.13 663 LEU A O 1
ATOM 5314 N N . THR C 3 664 ? 123.531 108.083 76.617 1.00 39.27 664 THR A N 1
ATOM 5315 C CA . THR C 3 664 ? 124.174 109.374 76.455 1.00 39.27 664 THR A CA 1
ATOM 5316 C C . THR C 3 664 ? 124.215 110.115 77.791 1.00 39.27 664 THR A C 1
ATOM 5317 O O . THR C 3 664 ? 123.214 110.168 78.510 1.00 39.27 664 THR A O 1
ATOM 5321 N N . PRO C 3 665 ? 125.368 110.687 78.149 1.00 37.56 665 PRO A N 1
ATOM 5322 C CA . PRO C 3 665 ? 125.449 111.416 79.425 1.00 37.56 665 PRO A CA 1
ATOM 5323 C C . PRO C 3 665 ? 124.321 112.409 79.618 1.00 37.56 665 PRO A C 1
ATOM 5324 O O . PRO C 3 665 ? 123.849 112.587 80.748 1.00 37.56 665 PRO A O 1
ATOM 5328 N N . GLU C 3 666 ? 123.871 113.060 78.544 1.00 34.91 666 GLU A N 1
ATOM 5329 C CA . GLU C 3 666 ? 122.770 114.006 78.663 1.00 34.91 666 GLU A CA 1
ATOM 5330 C C . GLU C 3 666 ? 121.482 113.298 79.063 1.00 34.91 666 GLU A C 1
ATOM 5331 O O . GLU C 3 666 ? 120.646 113.870 79.769 1.00 34.91 666 GLU A O 1
ATOM 5337 N N . GLN C 3 667 ? 121.303 112.053 78.617 1.00 36.46 667 GLN A N 1
ATOM 5338 C CA . GLN C 3 667 ? 120.089 111.316 78.953 1.00 36.46 667 GLN A CA 1
ATOM 5339 C C . GLN C 3 667 ? 120.102 110.858 80.405 1.00 36.46 667 GLN A C 1
ATOM 5340 O O . GLN C 3 667 ? 119.052 110.800 81.055 1.00 36.46 667 GLN A O 1
ATOM 5346 N N . VAL C 3 668 ? 121.283 110.531 80.933 1.00 33.46 668 VAL A N 1
ATOM 5347 C CA . VAL C 3 668 ? 121.399 110.218 82.355 1.00 33.46 668 VAL A CA 1
ATOM 5348 C C . VAL C 3 668 ? 121.098 111.446 83.200 1.00 33.46 668 VAL A C 1
ATOM 5349 O O . VAL C 3 668 ? 120.426 111.357 84.236 1.00 33.46 668 VAL A O 1
ATOM 5353 N N . VAL C 3 669 ? 121.589 112.612 82.777 1.00 30.79 669 VAL A N 1
ATOM 5354 C CA . VAL C 3 669 ? 121.255 113.854 83.472 1.00 30.79 669 VAL A CA 1
ATOM 5355 C C . VAL C 3 669 ? 119.758 114.127 83.387 1.00 30.79 669 VAL A C 1
ATOM 5356 O O . VAL C 3 669 ? 119.127 114.513 84.377 1.00 30.79 669 VAL A O 1
ATOM 5360 N N . ALA C 3 670 ? 119.164 113.922 82.209 1.00 28.69 670 ALA A N 1
ATOM 5361 C CA . ALA C 3 670 ? 117.730 114.153 82.055 1.00 28.69 670 ALA A CA 1
ATOM 5362 C C . ALA C 3 670 ? 116.928 113.321 83.045 1.00 28.69 670 ALA A C 1
ATOM 5363 O O . ALA C 3 670 ? 115.930 113.794 83.599 1.00 28.69 670 ALA A O 1
ATOM 5365 N N . ILE C 3 671 ? 117.335 112.070 83.264 1.00 30.10 671 ILE A N 1
ATOM 5366 C CA . ILE C 3 671 ? 116.685 111.247 84.279 1.00 30.10 671 ILE A CA 1
ATOM 5367 C C . ILE C 3 671 ? 116.901 111.843 85.663 1.00 30.10 671 ILE A C 1
ATOM 5368 O O . ILE C 3 671 ? 115.958 111.986 86.451 1.00 30.10 671 ILE A O 1
ATOM 5373 N N . ALA C 3 672 ? 118.144 112.211 85.975 1.00 27.73 672 ALA A N 1
ATOM 5374 C CA . ALA C 3 672 ? 118.458 112.789 87.275 1.00 27.73 672 ALA A CA 1
ATOM 5375 C C . ALA C 3 672 ? 117.793 114.137 87.509 1.00 27.73 672 ALA A C 1
ATOM 5376 O O . ALA C 3 672 ? 117.632 114.533 88.668 1.00 27.73 672 ALA A O 1
ATOM 5378 N N . SER C 3 673 ? 117.410 114.853 86.449 1.00 27.85 673 SER A N 1
ATOM 5379 C CA . SER C 3 673 ? 116.806 116.168 86.626 1.00 27.85 673 SER A CA 1
ATOM 5380 C C . SER C 3 673 ? 115.420 116.082 87.243 1.00 27.85 673 SER A C 1
ATOM 5381 O O . SER C 3 673 ? 114.890 117.101 87.695 1.00 27.85 673 SER A O 1
ATOM 5384 N N . ASN C 3 674 ? 114.823 114.896 87.270 1.00 29.21 674 ASN A N 1
ATOM 5385 C CA . ASN C 3 674 ? 113.490 114.735 87.818 1.00 29.21 674 ASN A CA 1
ATOM 5386 C C . ASN C 3 674 ? 113.567 114.372 89.297 1.00 29.21 674 ASN A C 1
ATOM 5387 O O . ASN C 3 674 ? 114.577 113.858 89.786 1.00 29.21 674 ASN A O 1
ATOM 5392 N N . GLY C 3 675 ? 112.485 114.655 90.015 1.00 29.02 675 GLY A N 1
ATOM 5393 C CA . GLY C 3 675 ? 112.402 114.225 91.400 1.00 29.02 675 GLY A CA 1
ATOM 5394 C C . GLY C 3 675 ? 112.460 112.712 91.505 1.00 29.02 675 GLY A C 1
ATOM 5395 O O . GLY C 3 675 ? 111.858 111.991 90.706 1.00 29.02 675 GLY A O 1
ATOM 5396 N N . GLY C 3 676 ? 113.191 112.229 92.506 1.00 29.83 676 GLY A N 1
ATOM 5397 C CA . GLY C 3 676 ? 113.459 110.808 92.612 1.00 29.83 676 GLY A CA 1
ATOM 5398 C C . GLY C 3 676 ? 114.468 110.332 91.586 1.00 29.83 676 GLY A C 1
ATOM 5399 O O . GLY C 3 676 ? 114.366 109.215 91.074 1.00 29.83 676 GLY A O 1
ATOM 5400 N N . GLY C 3 677 ? 115.435 111.191 91.264 1.00 30.76 677 GLY A N 1
ATOM 5401 C CA . GLY C 3 677 ? 116.383 110.870 90.211 1.00 30.76 677 GLY A CA 1
ATOM 5402 C C . GLY C 3 677 ? 117.169 109.602 90.466 1.00 30.76 677 GLY A C 1
ATOM 5403 O O . GLY C 3 677 ? 117.478 108.865 89.526 1.00 30.76 677 GLY A O 1
ATOM 5404 N N . ARG C 3 678 ? 117.523 109.339 91.722 1.00 30.70 678 ARG A N 1
ATOM 5405 C CA . ARG C 3 678 ? 118.338 108.165 92.025 1.00 30.70 678 ARG A CA 1
ATOM 5406 C C . ARG C 3 678 ? 117.580 106.856 91.853 1.00 30.70 678 ARG A C 1
ATOM 5407 O O . ARG C 3 678 ? 118.069 105.983 91.116 1.00 30.70 678 ARG A O 1
ATOM 5415 N N . PRO C 3 679 ? 116.429 106.626 92.503 1.00 30.46 679 PRO A N 1
ATOM 5416 C CA . PRO C 3 679 ? 115.687 105.387 92.211 1.00 30.46 679 PRO A CA 1
ATOM 5417 C C . PRO C 3 679 ? 115.509 105.129 90.728 1.00 30.46 679 PRO A C 1
ATOM 5418 O O . PRO C 3 679 ? 115.587 103.974 90.295 1.00 30.46 679 PRO A O 1
ATOM 5422 N N . ALA C 3 680 ? 115.282 106.174 89.931 1.00 31.26 680 ALA A N 1
ATOM 5423 C CA . ALA C 3 680 ? 115.095 105.981 88.497 1.00 31.26 680 ALA A CA 1
ATOM 5424 C C . ALA C 3 680 ? 116.360 105.438 87.848 1.00 31.26 680 ALA A C 1
ATOM 5425 O O . ALA C 3 680 ? 116.297 104.536 87.004 1.00 31.26 680 ALA A O 1
ATOM 5427 N N . LEU C 3 681 ? 117.520 105.970 88.236 1.00 32.14 681 LEU A N 1
ATOM 5428 C CA . LEU C 3 681 ? 118.777 105.512 87.653 1.00 32.14 681 LEU A CA 1
ATOM 5429 C C . LEU C 3 681 ? 119.184 104.158 88.216 1.00 32.14 681 LEU A C 1
ATOM 5430 O O . LEU C 3 681 ? 119.785 103.341 87.510 1.00 32.14 681 LEU A O 1
ATOM 5435 N N . GLU C 3 682 ? 118.863 103.899 89.485 1.00 36.02 682 GLU A N 1
ATOM 5436 C CA . GLU C 3 682 ? 119.173 102.600 90.072 1.00 36.02 682 GLU A CA 1
ATOM 5437 C C . GLU C 3 682 ? 118.309 101.498 89.472 1.00 36.02 682 GLU A C 1
ATOM 5438 O O . GLU C 3 682 ? 118.794 100.393 89.213 1.00 36.02 682 GLU A O 1
ATOM 5444 N N . ALA C 3 683 ? 117.021 101.779 89.252 1.00 37.40 683 ALA A N 1
ATOM 5445 C CA . ALA C 3 683 ? 116.160 100.811 88.583 1.00 37.40 683 ALA A CA 1
ATOM 5446 C C . ALA C 3 683 ? 116.610 100.572 87.149 1.00 37.40 683 ALA A C 1
ATOM 5447 O O . ALA C 3 683 ? 116.561 99.439 86.655 1.00 37.40 683 ALA A O 1
ATOM 5449 N N . LEU C 3 684 ? 117.054 101.629 86.464 1.00 40.01 684 LEU A N 1
ATOM 5450 C CA . LEU C 3 684 ? 117.585 101.463 85.116 1.00 40.01 684 LEU A CA 1
ATOM 5451 C C . LEU C 3 684 ? 118.865 100.643 85.128 1.00 40.01 684 LEU A C 1
ATOM 5452 O O . LEU C 3 684 ? 119.058 99.763 84.282 1.00 40.01 684 LEU A O 1
ATOM 5457 N N . HIS C 3 685 ? 119.752 100.914 86.089 1.00 41.59 685 HIS A N 1
ATOM 5458 C CA . HIS C 3 685 ? 120.963 100.115 86.228 1.00 41.59 685 HIS A CA 1
ATOM 5459 C C . HIS C 3 685 ? 120.631 98.654 86.497 1.00 41.59 685 HIS A C 1
ATOM 5460 O O . HIS C 3 685 ? 121.179 97.757 85.849 1.00 41.59 685 HIS A O 1
ATOM 5467 N N . ALA C 3 686 ? 119.727 98.395 87.443 1.00 44.13 686 ALA A N 1
ATOM 5468 C CA . ALA C 3 686 ? 119.451 97.019 87.840 1.00 44.13 686 ALA A CA 1
ATOM 5469 C C . ALA C 3 686 ? 118.885 96.212 86.679 1.00 44.13 686 ALA A C 1
ATOM 5470 O O . ALA C 3 686 ? 119.289 95.063 86.458 1.00 44.13 686 ALA A O 1
ATOM 5472 N N . VAL C 3 687 ? 117.957 96.797 85.918 1.00 47.03 687 VAL A N 1
ATOM 5473 C CA . VAL C 3 687 ? 117.328 96.059 84.826 1.00 47.03 687 VAL A CA 1
ATOM 5474 C C . VAL C 3 687 ? 118.301 95.880 83.670 1.00 47.03 687 VAL A C 1
ATOM 5475 O O . VAL C 3 687 ? 118.248 94.881 82.945 1.00 47.03 687 VAL A O 1
ATOM 5479 N N . LEU C 3 688 ? 119.211 96.837 83.482 1.00 48.61 688 LEU A N 1
ATOM 5480 C CA . LEU C 3 688 ? 120.206 96.698 82.428 1.00 48.61 688 LEU A CA 1
ATOM 5481 C C . LEU C 3 688 ? 121.360 95.789 82.831 1.00 48.61 688 LEU A C 1
ATOM 5482 O O . LEU C 3 688 ? 122.048 95.260 81.953 1.00 48.61 688 LEU A O 1
ATOM 5487 N N . THR C 3 689 ? 121.586 95.591 84.130 1.00 49.97 689 THR A N 1
ATOM 5488 C CA . THR C 3 689 ? 122.662 94.714 84.579 1.00 49.97 689 THR A CA 1
ATOM 5489 C C . THR C 3 689 ? 122.206 93.263 84.712 1.00 49.97 689 THR A C 1
ATOM 5490 O O . THR C 3 689 ? 122.884 92.349 84.230 1.00 49.97 689 THR A O 1
ATOM 5494 N N . ASP C 3 690 ? 121.064 93.031 85.358 1.00 52.76 690 ASP A N 1
ATOM 5495 C CA . ASP C 3 690 ? 120.632 91.672 85.665 1.00 52.76 690 ASP A CA 1
ATOM 5496 C C . ASP C 3 690 ? 119.436 91.222 84.837 1.00 52.76 690 ASP A C 1
ATOM 5497 O O . ASP C 3 690 ? 118.826 90.196 85.157 1.00 52.76 690 ASP A O 1
ATOM 5502 N N . GLY C 3 691 ? 119.082 91.955 83.786 1.00 56.31 691 GLY A N 1
ATOM 5503 C CA . GLY C 3 691 ? 117.918 91.607 83.003 1.00 56.31 691 GLY A CA 1
ATOM 5504 C C . GLY C 3 691 ? 118.245 90.709 81.827 1.00 56.31 691 GLY A C 1
ATOM 5505 O O . GLY C 3 691 ? 119.391 90.585 81.393 1.00 56.31 691 GLY A O 1
ATOM 5506 N N . SER C 3 692 ? 117.202 90.072 81.302 1.00 61.01 692 SER A N 1
ATOM 5507 C CA . SER C 3 692 ? 117.326 89.260 80.103 1.00 61.01 692 SER A CA 1
ATOM 5508 C C . SER C 3 692 ? 117.370 90.156 78.870 1.00 61.01 692 SER A C 1
ATOM 5509 O O . SER C 3 692 ? 117.146 91.367 78.940 1.00 61.01 692 SER A O 1
ATOM 5512 N N . ALA C 3 693 ? 117.669 89.556 77.717 1.00 63.31 693 ALA A N 1
ATOM 5513 C CA . ALA C 3 693 ? 117.723 90.323 76.477 1.00 63.31 693 ALA A CA 1
ATOM 5514 C C . ALA C 3 693 ? 116.416 91.066 76.235 1.00 63.31 693 ALA A C 1
ATOM 5515 O O . ALA C 3 693 ? 116.416 92.208 75.763 1.00 63.31 693 ALA A O 1
ATOM 5517 N N . GLN C 3 694 ? 115.286 90.433 76.560 1.00 61.32 694 GLN A N 1
ATOM 5518 C CA . GLN C 3 694 ? 113.998 91.094 76.384 1.00 61.32 694 GLN A CA 1
ATOM 5519 C C . GLN C 3 694 ? 113.834 92.255 77.359 1.00 61.32 694 GLN A C 1
ATOM 5520 O O . GLN C 3 694 ? 113.266 93.295 77.003 1.00 61.32 694 GLN A O 1
ATOM 5526 N N . GLU C 3 695 ? 114.326 92.096 78.589 1.00 60.13 695 GLU A N 1
ATOM 5527 C CA . GLU C 3 695 ? 114.200 93.165 79.578 1.00 60.13 695 GLU A CA 1
ATOM 5528 C C . GLU C 3 695 ? 115.129 94.327 79.256 1.00 60.13 695 GLU A C 1
ATOM 5529 O O . GLU C 3 695 ? 114.766 95.494 79.448 1.00 60.13 695 GLU A O 1
ATOM 5535 N N . ARG C 3 696 ? 116.335 94.027 78.765 1.00 59.56 696 ARG A N 1
ATOM 5536 C CA . ARG C 3 696 ? 117.274 95.088 78.423 1.00 59.56 696 ARG A CA 1
ATOM 5537 C C . ARG C 3 696 ? 116.840 95.817 77.162 1.00 59.56 696 ARG A C 1
ATOM 5538 O O . ARG C 3 696 ? 117.049 97.028 77.033 1.00 59.56 696 ARG A O 1
ATOM 5546 N N . LEU C 3 697 ? 116.230 95.097 76.219 1.00 63.85 697 LEU A N 1
ATOM 5547 C CA . LEU C 3 697 ? 115.729 95.742 75.013 1.00 63.85 697 LEU A CA 1
ATOM 5548 C C . LEU C 3 697 ? 114.638 96.749 75.342 1.00 63.85 697 LEU A C 1
ATOM 5549 O O . LEU C 3 697 ? 114.674 97.887 74.865 1.00 63.85 697 LEU A O 1
ATOM 5554 N N . ARG C 3 698 ? 113.665 96.354 76.168 1.00 61.35 698 ARG A N 1
ATOM 5555 C CA . ARG C 3 698 ? 112.609 97.284 76.551 1.00 61.35 698 ARG A CA 1
ATOM 5556 C C . ARG C 3 698 ? 113.169 98.453 77.352 1.00 61.35 698 ARG A C 1
ATOM 5557 O O . ARG C 3 698 ? 112.821 99.611 77.096 1.00 61.35 698 ARG A O 1
ATOM 5565 N N . ALA C 3 699 ? 114.063 98.174 78.302 1.00 59.85 699 ALA A N 1
ATOM 5566 C CA . ALA C 3 699 ? 114.604 99.240 79.142 1.00 59.85 699 ALA A CA 1
ATOM 5567 C C . ALA C 3 699 ? 115.384 100.253 78.314 1.00 59.85 699 ALA A C 1
ATOM 5568 O O . ALA C 3 699 ? 115.215 101.469 78.477 1.00 59.85 699 ALA A O 1
ATOM 5570 N N . LEU C 3 700 ? 116.245 99.769 77.414 1.00 61.52 700 LEU A N 1
ATOM 5571 C CA . LEU C 3 700 ? 117.079 100.667 76.628 1.00 61.52 700 LEU A CA 1
ATOM 5572 C C . LEU C 3 700 ? 116.253 101.456 75.625 1.00 61.52 700 LEU A C 1
ATOM 5573 O O . LEU C 3 700 ? 116.471 102.657 75.439 1.00 61.52 700 LEU A O 1
ATOM 5578 N N . GLN C 3 701 ? 115.295 100.801 74.969 1.00 65.06 701 GLN A N 1
ATOM 5579 C CA . GLN C 3 701 ? 114.504 101.469 73.950 1.00 65.06 701 GLN A CA 1
ATOM 5580 C C . GLN C 3 701 ? 113.578 102.519 74.550 1.00 65.06 701 GLN A C 1
ATOM 5581 O O . GLN C 3 701 ? 113.464 103.619 74.000 1.00 65.06 701 GLN A O 1
ATOM 5587 N N . GLU C 3 702 ? 112.935 102.217 75.681 1.00 62.75 702 GLU A N 1
ATOM 5588 C CA . GLU C 3 702 ? 112.027 103.182 76.288 1.00 62.75 702 GLU A CA 1
ATOM 5589 C C . GLU C 3 702 ? 112.775 104.392 76.833 1.00 62.75 702 GLU A C 1
ATOM 5590 O O . GLU C 3 702 ? 112.282 105.522 76.739 1.00 62.75 702 GLU A O 1
ATOM 5596 N N . VAL C 3 703 ? 113.960 104.182 77.401 1.00 57.39 703 VAL A N 1
ATOM 5597 C CA . VAL C 3 703 ? 114.692 105.289 78.010 1.00 57.39 703 VAL A CA 1
ATOM 5598 C C . VAL C 3 703 ? 115.553 106.049 77.003 1.00 57.39 703 VAL A C 1
ATOM 5599 O O . VAL C 3 703 ? 115.674 107.274 77.101 1.00 57.39 703 VAL A O 1
ATOM 5603 N N . ALA C 3 704 ? 116.157 105.359 76.038 1.00 59.98 704 ALA A N 1
ATOM 5604 C CA . ALA C 3 704 ? 117.078 105.994 75.101 1.00 59.98 704 ALA A CA 1
ATOM 5605 C C . ALA C 3 704 ? 116.354 106.509 73.863 1.00 59.98 704 ALA A C 1
ATOM 5606 O O . ALA C 3 704 ? 116.633 107.615 73.389 1.00 59.98 704 ALA A O 1
ATOM 5608 N N . GLY C 3 705 ? 115.430 105.720 73.327 1.00 65.41 705 GLY A N 1
ATOM 5609 C CA . GLY C 3 705 ? 114.735 106.076 72.107 1.00 65.41 705 GLY A CA 1
ATOM 5610 C C . GLY C 3 705 ? 115.526 105.690 70.878 1.00 65.41 705 GLY A C 1
ATOM 5611 O O . GLY C 3 705 ? 116.554 106.302 70.576 1.00 65.41 705 GLY A O 1
ATOM 5612 N N . PHE C 3 706 ? 115.042 104.683 70.154 1.00 70.26 706 PHE A N 1
ATOM 5613 C CA . PHE C 3 706 ? 115.602 104.310 68.865 1.00 70.26 706 PHE A CA 1
ATOM 5614 C C . PHE C 3 706 ? 114.665 103.323 68.190 1.00 70.26 706 PHE A C 1
ATOM 5615 O O . PHE C 3 706 ? 113.933 102.602 68.877 1.00 70.26 706 PHE A O 1
ATOM 5623 N N . PRO C 3 707 ? 114.658 103.266 66.859 1.00 74.92 707 PRO A N 1
ATOM 5624 C CA . PRO C 3 707 ? 113.973 102.169 66.174 1.00 74.92 707 PRO A CA 1
ATOM 5625 C C . PRO C 3 707 ? 114.738 100.864 66.309 1.00 74.92 707 PRO A C 1
ATOM 5626 O O . PRO C 3 707 ? 115.962 100.847 66.461 1.00 74.92 707 PRO A O 1
ATOM 5630 N N . VAL C 3 708 ? 113.998 99.760 66.257 1.00 78.66 708 VAL A N 1
ATOM 5631 C CA . VAL C 3 708 ? 114.566 98.421 66.326 1.00 78.66 708 VAL A CA 1
ATOM 5632 C C . VAL C 3 708 ? 114.124 97.653 65.088 1.00 78.66 708 VAL A C 1
ATOM 5633 O O . VAL C 3 708 ? 112.932 97.612 64.763 1.00 78.66 708 VAL A O 1
ATOM 5637 N N . ILE C 3 709 ? 115.089 97.073 64.381 1.00 83.77 709 ILE A N 1
ATOM 5638 C CA . ILE C 3 709 ? 114.841 96.317 63.160 1.00 83.77 709 ILE A CA 1
ATOM 5639 C C . ILE C 3 709 ? 114.981 94.837 63.480 1.00 83.77 709 ILE A C 1
ATOM 5640 O O . ILE C 3 709 ? 116.034 94.396 63.955 1.00 83.77 709 ILE A O 1
ATOM 5645 N N . TYR C 3 710 ? 113.924 94.073 63.227 1.00 87.18 710 TYR A N 1
ATOM 5646 C CA . TYR C 3 710 ? 113.901 92.649 63.524 1.00 87.18 710 TYR A CA 1
ATOM 5647 C C . TYR C 3 710 ? 114.552 91.851 62.401 1.00 87.18 710 TYR A C 1
ATOM 5648 O O . TYR C 3 710 ? 114.384 92.154 61.218 1.00 87.18 710 TYR A O 1
ATOM 5657 N N . THR C 3 711 ? 115.303 90.817 62.792 1.00 93.54 711 THR A N 1
ATOM 5658 C CA . THR C 3 711 ? 116.118 90.036 61.869 1.00 93.54 711 THR A CA 1
ATOM 5659 C C . THR C 3 711 ? 115.365 88.855 61.269 1.00 93.54 711 THR A C 1
ATOM 5660 O O . THR C 3 711 ? 115.956 88.073 60.511 1.00 93.54 711 THR A O 1
ATOM 5664 N N . GLU C 3 712 ? 114.080 88.698 61.591 1.00 96.75 712 GLU A N 1
ATOM 5665 C CA . GLU C 3 712 ? 113.309 87.597 61.021 1.00 96.75 712 GLU A CA 1
ATOM 5666 C C . GLU C 3 712 ? 113.339 87.633 59.499 1.00 96.75 712 GLU A C 1
ATOM 5667 O O . GLU C 3 712 ? 113.318 86.584 58.846 1.00 96.75 712 GLU A O 1
ATOM 5673 N N . ASN C 3 713 ? 113.385 88.826 58.918 1.00 102.76 713 ASN A N 1
ATOM 5674 C CA . ASN C 3 713 ? 113.550 88.996 57.481 1.00 102.76 713 ASN A CA 1
ATOM 5675 C C . ASN C 3 713 ? 115.035 89.043 57.150 1.00 102.76 713 ASN A C 1
ATOM 5676 O O . ASN C 3 713 ? 115.726 90.004 57.504 1.00 102.76 713 ASN A O 1
ATOM 5678 N N . ILE C 3 714 ? 115.516 88.005 56.471 1.00 110.37 714 ILE A N 1
ATOM 5679 C CA . ILE C 3 714 ? 116.929 87.870 56.147 1.00 110.37 714 ILE A CA 1
ATOM 5680 C C . ILE C 3 714 ? 117.178 88.028 54.646 1.00 110.37 714 ILE A C 1
ATOM 5681 O O . ILE C 3 714 ? 118.143 87.476 54.118 1.00 110.37 714 ILE A O 1
ATOM 5683 N N . ASP C 3 715 ? 116.316 88.764 53.949 1.00 113.52 715 ASP A N 1
ATOM 5684 C CA . ASP C 3 715 ? 116.578 89.114 52.561 1.00 113.52 715 ASP A CA 1
ATOM 5685 C C . ASP C 3 715 ? 117.751 90.086 52.462 1.00 113.52 715 ASP A C 1
ATOM 5686 O O . ASP C 3 715 ? 118.043 90.841 53.392 1.00 113.52 715 ASP A O 1
ATOM 5688 N N . GLU C 3 716 ? 118.429 90.055 51.311 1.00 116.15 716 GLU A N 1
ATOM 5689 C CA . GLU C 3 716 ? 119.582 90.919 51.095 1.00 116.15 716 GLU A CA 1
ATOM 5690 C C . GLU C 3 716 ? 119.219 92.399 51.141 1.00 116.15 716 GLU A C 1
ATOM 5691 O O . GLU C 3 716 ? 120.049 93.213 51.563 1.00 116.15 716 GLU A O 1
ATOM 5693 N N . LYS C 3 717 ? 118.009 92.764 50.709 1.00 116.23 717 LYS A N 1
ATOM 5694 C CA . LYS C 3 717 ? 117.641 94.175 50.658 1.00 116.23 717 LYS A CA 1
ATOM 5695 C C . LYS C 3 717 ? 117.653 94.796 52.048 1.00 116.23 717 LYS A C 1
ATOM 5696 O O . LYS C 3 717 ? 118.193 95.891 52.242 1.00 116.23 717 LYS A O 1
ATOM 5698 N N . THR C 3 718 ? 117.074 94.104 53.032 1.00 115.84 718 THR A N 1
ATOM 5699 C CA . THR C 3 718 ? 116.990 94.670 54.374 1.00 115.84 718 THR A CA 1
ATOM 5700 C C . THR C 3 718 ? 118.316 94.527 55.111 1.00 115.84 718 THR A C 1
ATOM 5701 O O . THR C 3 718 ? 118.657 95.357 55.963 1.00 115.84 718 THR A O 1
ATOM 5705 N N . LEU C 3 719 ? 119.074 93.474 54.803 1.00 117.38 719 LEU A N 1
ATOM 5706 C CA . LEU C 3 719 ? 120.381 93.301 55.426 1.00 117.38 719 LEU A CA 1
ATOM 5707 C C . LEU C 3 719 ? 121.346 94.382 54.960 1.00 117.38 719 LEU A C 1
ATOM 5708 O O . LEU C 3 719 ? 122.112 94.932 55.759 1.00 117.38 719 LEU A O 1
ATOM 5710 N N . GLU C 3 720 ? 121.285 94.735 53.675 1.00 117.34 720 GLU A N 1
ATOM 5711 C CA . GLU C 3 720 ? 122.071 95.865 53.193 1.00 117.34 720 GLU A CA 1
ATOM 5712 C C . GLU C 3 720 ? 121.616 97.182 53.811 1.00 117.34 720 GLU A C 1
ATOM 5713 O O . GLU C 3 720 ? 122.455 98.029 54.128 1.00 117.34 720 GLU A O 1
ATOM 5715 N N . THR C 3 721 ? 120.308 97.370 54.013 1.00 115.86 721 THR A N 1
ATOM 5716 C CA . THR C 3 721 ? 119.833 98.595 54.651 1.00 115.86 721 THR A CA 1
ATOM 5717 C C . THR C 3 721 ? 120.494 98.806 56.008 1.00 115.86 721 THR A C 1
ATOM 5718 O O . THR C 3 721 ? 120.928 99.918 56.334 1.00 115.86 721 THR A O 1
ATOM 5722 N N . ILE C 3 722 ? 120.589 97.744 56.813 1.00 113.95 722 ILE A N 1
ATOM 5723 C CA . ILE C 3 722 ? 121.258 97.884 58.107 1.00 113.95 722 ILE A CA 1
ATOM 5724 C C . ILE C 3 722 ? 122.723 98.283 57.942 1.00 113.95 722 ILE A C 1
ATOM 5725 O O . ILE C 3 722 ? 123.192 99.207 58.618 1.00 113.95 722 ILE A O 1
ATOM 5727 N N . GLU C 3 723 ? 123.470 97.637 57.041 1.00 115.04 723 GLU A N 1
ATOM 5728 C CA . GLU C 3 723 ? 124.875 98.002 56.874 1.00 115.04 723 GLU A CA 1
ATOM 5729 C C . GLU C 3 723 ? 125.013 99.458 56.443 1.00 115.04 723 GLU A C 1
ATOM 5730 O O . GLU C 3 723 ? 125.881 100.187 56.940 1.00 115.04 723 GLU A O 1
ATOM 5732 N N . LYS C 3 724 ? 124.148 99.905 55.529 1.00 115.10 724 LYS A N 1
ATOM 5733 C CA . LYS C 3 724 ? 124.229 101.273 55.030 1.00 115.10 724 LYS A CA 1
ATOM 5734 C C . LYS C 3 724 ? 123.879 102.280 56.116 1.00 115.10 724 LYS A C 1
ATOM 5735 O O . LYS C 3 724 ? 124.541 103.316 56.244 1.00 115.10 724 LYS A O 1
ATOM 5737 N N . LEU C 3 725 ? 122.835 102.001 56.902 1.00 113.47 725 LEU A N 1
ATOM 5738 C CA . LEU C 3 725 ? 122.451 102.923 57.966 1.00 113.47 725 LEU A CA 1
ATOM 5739 C C . LEU C 3 725 ? 123.565 103.072 58.995 1.00 113.47 725 LEU A C 1
ATOM 5740 O O . LEU C 3 725 ? 123.811 104.173 59.501 1.00 113.47 725 LEU A O 1
ATOM 5745 N N . ILE C 3 726 ? 124.255 101.975 59.311 1.00 113.88 726 ILE A N 1
ATOM 5746 C CA . ILE C 3 726 ? 125.336 102.027 60.290 1.00 113.88 726 ILE A CA 1
ATOM 5747 C C . ILE C 3 726 ? 126.507 102.836 59.750 1.00 113.88 726 ILE A C 1
ATOM 5748 O O . ILE C 3 726 ? 127.049 103.706 60.443 1.00 113.88 726 ILE A O 1
ATOM 5750 N N . LYS C 3 727 ? 126.921 102.565 58.508 1.00 114.86 727 LYS A N 1
ATOM 5751 C CA . LYS C 3 727 ? 128.069 103.263 57.943 1.00 114.86 727 LYS A CA 1
ATOM 5752 C C . LYS C 3 727 ? 127.841 104.768 57.883 1.00 114.86 727 LYS A C 1
ATOM 5753 O O . LYS C 3 727 ? 128.780 105.545 58.091 1.00 114.86 727 LYS A O 1
ATOM 5755 N N . LYS C 3 728 ? 126.612 105.196 57.607 1.00 115.87 728 LYS A N 1
ATOM 5756 C CA . LYS C 3 728 ? 126.271 106.610 57.540 1.00 115.87 728 LYS A CA 1
ATOM 5757 C C . LYS C 3 728 ? 126.373 107.304 58.892 1.00 115.87 728 LYS A C 1
ATOM 5758 O O . LYS C 3 728 ? 126.562 108.525 58.937 1.00 115.87 728 LYS A O 1
ATOM 5760 N N . GLU C 3 729 ? 126.249 106.561 59.992 1.00 112.32 729 GLU A N 1
ATOM 5761 C CA . GLU C 3 729 ? 126.303 107.146 61.323 1.00 112.32 729 GLU A CA 1
ATOM 5762 C C . GLU C 3 729 ? 127.653 106.992 62.007 1.00 112.32 729 GLU A C 1
ATOM 5763 O O . GLU C 3 729 ? 127.987 107.824 62.860 1.00 112.32 729 GLU A O 1
ATOM 5765 N N . ALA C 3 730 ? 128.440 105.971 61.653 1.00 108.11 730 ALA A N 1
ATOM 5766 C CA . ALA C 3 730 ? 129.723 105.667 62.278 1.00 108.11 730 ALA A CA 1
ATOM 5767 C C . ALA C 3 730 ? 129.567 105.498 63.785 1.00 108.11 730 ALA A C 1
ATOM 5768 O O . ALA C 3 730 ? 130.207 106.223 64.559 1.00 108.11 730 ALA A O 1
ATOM 5770 N N . PRO C 3 731 ? 128.734 104.563 64.241 1.00 103.13 731 PRO A N 1
ATOM 5771 C CA . PRO C 3 731 ? 128.615 104.325 65.685 1.00 103.13 731 PRO A CA 1
ATOM 5772 C C . PRO C 3 731 ? 129.975 104.041 66.309 1.00 103.13 731 PRO A C 1
ATOM 5773 O O . PRO C 3 731 ? 130.851 103.444 65.680 1.00 103.13 731 PRO A O 1
ATOM 5777 N N . GLY C 3 732 ? 130.140 104.474 67.557 1.00 97.70 732 GLY A N 1
ATOM 5778 C CA . GLY C 3 732 ? 131.384 104.263 68.270 1.00 97.70 732 GLY A CA 1
ATOM 5779 C C . GLY C 3 732 ? 131.524 102.920 68.959 1.00 97.70 732 GLY A C 1
ATOM 5780 O O . GLY C 3 732 ? 132.641 102.426 69.125 1.00 97.70 732 GLY A O 1
ATOM 5781 N N . LYS C 3 733 ? 130.408 102.316 69.365 1.00 91.59 733 LYS A N 1
ATOM 5782 C CA . LYS C 3 733 ? 130.445 101.044 70.072 1.00 91.59 733 LYS A CA 1
ATOM 5783 C C . LYS C 3 733 ? 129.426 100.088 69.475 1.00 91.59 733 LYS A C 1
ATOM 5784 O O . LYS C 3 733 ? 128.329 100.505 69.091 1.00 91.59 733 LYS A O 1
ATOM 5786 N N . TYR C 3 734 ? 129.792 98.810 69.400 1.00 91.93 734 TYR A N 1
ATOM 5787 C CA . TYR C 3 734 ? 128.899 97.745 68.959 1.00 91.93 734 TYR A CA 1
ATOM 5788 C C . TYR C 3 734 ? 128.855 96.688 70.053 1.00 91.93 734 TYR A C 1
ATOM 5789 O O . TYR C 3 734 ? 129.903 96.287 70.570 1.00 91.93 734 TYR A O 1
ATOM 5798 N N . ARG C 3 735 ? 127.653 96.234 70.399 1.00 81.12 735 ARG A N 1
ATOM 5799 C CA . ARG C 3 735 ? 127.475 95.294 71.498 1.00 81.12 735 ARG A CA 1
ATOM 5800 C C . ARG C 3 735 ? 126.547 94.165 71.078 1.00 81.12 735 ARG A C 1
ATOM 5801 O O . ARG C 3 735 ? 125.585 94.387 70.335 1.00 81.12 735 ARG A O 1
ATOM 5809 N N . LEU C 3 736 ? 126.842 92.959 71.558 1.00 85.17 736 LEU A N 1
ATOM 5810 C CA . LEU C 3 736 ? 126.009 91.783 71.355 1.00 85.17 736 LEU A CA 1
ATOM 5811 C C . LEU C 3 736 ? 125.399 91.388 72.691 1.00 85.17 736 LEU A C 1
ATOM 5812 O O . LEU C 3 736 ? 126.121 91.211 73.676 1.00 85.17 736 LEU A O 1
ATOM 5817 N N . VAL C 3 737 ? 124.077 91.245 72.719 1.00 85.27 737 VAL A N 1
ATOM 5818 C CA . VAL C 3 737 ? 123.344 90.922 73.936 1.00 85.27 737 VAL A CA 1
ATOM 5819 C C . VAL C 3 737 ? 122.779 89.514 73.795 1.00 85.27 737 VAL A C 1
ATOM 5820 O O . VAL C 3 737 ? 121.928 89.260 72.935 1.00 85.27 737 VAL A O 1
ATOM 5824 N N . ARG C 3 738 ? 123.251 88.603 74.645 1.00 87.48 738 ARG A N 1
ATOM 5825 C CA . ARG C 3 738 ? 122.836 87.215 74.577 1.00 87.48 738 ARG A CA 1
ATOM 5826 C C . ARG C 3 738 ? 121.482 87.037 75.260 1.00 87.48 738 ARG A C 1
ATOM 5827 O O . ARG C 3 738 ? 121.061 87.884 76.049 1.00 87.48 738 ARG A O 1
ATOM 5835 N N . PRO C 3 739 ? 120.776 85.940 74.969 1.00 86.58 739 PRO A N 1
ATOM 5836 C CA . PRO C 3 739 ? 119.448 85.753 75.580 1.00 86.58 739 PRO A CA 1
ATOM 5837 C C . PRO C 3 739 ? 119.474 85.836 77.093 1.00 86.58 739 PRO A C 1
ATOM 5838 O O . PRO C 3 739 ? 118.481 86.266 77.691 1.00 86.58 739 PRO A O 1
ATOM 5842 N N . ASP C 3 740 ? 120.579 85.447 77.731 1.00 88.90 740 ASP A N 1
ATOM 5843 C CA . ASP C 3 740 ? 120.651 85.416 79.187 1.00 88.90 740 ASP A CA 1
ATOM 5844 C C . ASP C 3 740 ? 120.987 86.776 79.787 1.00 88.90 740 ASP A C 1
ATOM 5845 O O . ASP C 3 740 ? 121.148 86.871 81.008 1.00 88.90 740 ASP A O 1
ATOM 5850 N N . GLY C 3 741 ? 121.098 87.817 78.965 1.00 83.66 741 GLY A N 1
ATOM 5851 C CA . GLY C 3 741 ? 121.322 89.164 79.432 1.00 83.66 741 GLY A CA 1
ATOM 5852 C C . GLY C 3 741 ? 122.764 89.624 79.378 1.00 83.66 741 GLY A C 1
ATOM 5853 O O . GLY C 3 741 ? 123.016 90.830 79.480 1.00 83.66 741 GLY A O 1
ATOM 5854 N N . SER C 3 742 ? 123.712 88.705 79.222 1.00 86.32 742 SER A N 1
ATOM 5855 C CA . SER C 3 742 ? 125.114 89.088 79.155 1.00 86.32 742 SER A CA 1
ATOM 5856 C C . SER C 3 742 ? 125.406 89.830 77.855 1.00 86.32 742 SER A C 1
ATOM 5857 O O . SER C 3 742 ? 124.729 89.644 76.841 1.00 86.32 742 SER A O 1
ATOM 5860 N N . VAL C 3 743 ? 126.425 90.684 77.896 1.00 86.29 743 VAL A N 1
ATOM 5861 C CA . VAL C 3 743 ? 126.781 91.553 76.781 1.00 86.29 743 VAL A CA 1
ATOM 5862 C C . VAL C 3 743 ? 128.263 91.381 76.486 1.00 86.29 743 VAL A C 1
ATOM 5863 O O . VAL C 3 743 ? 129.076 91.255 77.411 1.00 86.29 743 VAL A O 1
ATOM 5867 N N . GLU C 3 744 ? 128.615 91.374 75.203 1.00 89.17 744 GLU A N 1
ATOM 5868 C CA . GLU C 3 744 ? 130.001 91.316 74.764 1.00 89.17 744 GLU A CA 1
ATOM 5869 C C . GLU C 3 744 ? 130.295 92.468 73.815 1.00 89.17 744 GLU A C 1
ATOM 5870 O O . GLU C 3 744 ? 129.414 92.918 73.077 1.00 89.17 744 GLU A O 1
ATOM 5876 N N . GLU C 3 745 ? 131.538 92.942 73.841 1.00 94.21 745 GLU A N 1
ATOM 5877 C CA . GLU C 3 745 ? 131.990 93.921 72.864 1.00 94.21 745 GLU A CA 1
ATOM 5878 C C . GLU C 3 745 ? 132.373 93.211 71.570 1.00 94.21 745 GLU A C 1
ATOM 5879 O O . GLU C 3 745 ? 133.180 92.277 71.580 1.00 94.21 745 GLU A O 1
ATOM 5885 N N . VAL C 3 746 ? 131.794 93.654 70.454 1.00 95.36 746 VAL A N 1
ATOM 5886 C CA . VAL C 3 746 ? 131.956 92.990 69.169 1.00 95.36 746 VAL A CA 1
ATOM 5887 C C . VAL C 3 746 ? 132.299 94.028 68.108 1.00 95.36 746 VAL A C 1
ATOM 5888 O O . VAL C 3 746 ? 132.156 95.233 68.311 1.00 95.36 746 VAL A O 1
ATOM 5892 N N . SER C 3 747 ? 132.761 93.536 66.963 1.00 99.84 747 SER A N 1
ATOM 5893 C CA . SER C 3 747 ? 132.977 94.365 65.789 1.00 99.84 747 SER A CA 1
ATOM 5894 C C . SER C 3 747 ? 131.703 94.456 64.953 1.00 99.84 747 SER A C 1
ATOM 5895 O O . SER C 3 747 ? 130.753 93.691 65.131 1.00 99.84 747 SER A O 1
ATOM 5898 N N . LEU C 3 748 ? 131.693 95.418 64.026 1.00 100.83 748 LEU A N 1
ATOM 5899 C CA . LEU C 3 748 ? 130.576 95.539 63.095 1.00 100.83 748 LEU A CA 1
ATOM 5900 C C . LEU C 3 748 ? 130.478 94.321 62.186 1.00 100.83 748 LEU A C 1
ATOM 5901 O O . LEU C 3 748 ? 129.378 93.825 61.909 1.00 100.83 748 LEU A O 1
ATOM 5903 N N . GLU C 3 749 ? 131.622 93.823 61.711 1.00 103.56 749 GLU A N 1
ATOM 5904 C CA . GLU C 3 749 ? 131.609 92.695 60.786 1.00 103.56 749 GLU A CA 1
ATOM 5905 C C . GLU C 3 749 ? 130.959 91.473 61.419 1.00 103.56 749 GLU A C 1
ATOM 5906 O O . GLU C 3 749 ? 130.209 90.747 60.757 1.00 103.56 749 GLU A O 1
ATOM 5908 N N . GLU C 3 750 ? 131.232 91.230 62.704 1.00 102.49 750 GLU A N 1
ATOM 5909 C CA . GLU C 3 750 ? 130.605 90.109 63.394 1.00 102.49 750 GLU A CA 1
ATOM 5910 C C . GLU C 3 750 ? 129.090 90.256 63.418 1.00 102.49 750 GLU A C 1
ATOM 5911 O O . GLU C 3 750 ? 128.361 89.301 63.122 1.00 102.49 750 GLU A O 1
ATOM 5913 N N . LEU C 3 751 ? 128.597 91.449 63.759 1.00 100.07 751 LEU A N 1
ATOM 5914 C CA . LEU C 3 751 ? 127.154 91.658 63.826 1.00 100.07 751 LEU A CA 1
ATOM 5915 C C . LEU C 3 751 ? 126.513 91.519 62.452 1.00 100.07 751 LEU A C 1
ATOM 5916 O O . LEU C 3 751 ? 125.411 90.975 62.327 1.00 100.07 751 LEU A O 1
ATOM 5921 N N . LEU C 3 752 ? 127.184 92.014 61.408 1.00 100.45 752 LEU A N 1
ATOM 5922 C CA . LEU C 3 752 ? 126.616 91.933 60.067 1.00 100.45 752 LEU A CA 1
ATOM 5923 C C . LEU C 3 752 ? 126.410 90.486 59.643 1.00 100.45 752 LEU A C 1
ATOM 5924 O O . LEU C 3 752 ? 125.434 90.162 58.953 1.00 100.45 752 LEU A O 1
ATOM 5926 N N . GLU C 3 753 ? 127.311 89.594 60.060 1.00 98.54 753 GLU A N 1
ATOM 5927 C CA . GLU C 3 753 ? 127.112 88.171 59.808 1.00 98.54 753 GLU A CA 1
ATOM 5928 C C . GLU C 3 753 ? 125.983 87.616 60.663 1.00 98.54 753 GLU A C 1
ATOM 5929 O O . GLU C 3 753 ? 125.158 86.830 60.180 1.00 98.54 753 GLU A O 1
ATOM 5931 N N . ARG C 3 754 ? 125.923 88.016 61.936 1.00 96.67 754 ARG A N 1
ATOM 5932 C CA . ARG C 3 754 ? 124.931 87.441 62.836 1.00 96.67 754 ARG A CA 1
ATOM 5933 C C . ARG C 3 754 ? 123.512 87.811 62.419 1.00 96.67 754 ARG A C 1
ATOM 5934 O O . ARG C 3 754 ? 122.601 86.982 62.513 1.00 96.67 754 ARG A O 1
ATOM 5936 N N . ILE C 3 755 ? 123.301 89.046 61.956 1.00 96.36 755 ILE A N 1
ATOM 5937 C CA . ILE C 3 755 ? 121.943 89.461 61.619 1.00 96.36 755 ILE A CA 1
ATOM 5938 C C . ILE C 3 755 ? 121.433 88.695 60.406 1.00 96.36 755 ILE A C 1
ATOM 5939 O O . ILE C 3 755 ? 120.218 88.576 60.207 1.00 96.36 755 ILE A O 1
ATOM 5944 N N . LYS C 3 756 ? 122.336 88.165 59.576 1.00 97.55 756 LYS A N 1
ATOM 5945 C CA . LYS C 3 756 ? 121.892 87.368 58.438 1.00 97.55 756 LYS A CA 1
ATOM 5946 C C . LYS C 3 756 ? 121.536 85.946 58.857 1.00 97.55 756 LYS A C 1
ATOM 5947 O O . LYS C 3 756 ? 120.502 85.411 58.440 1.00 97.55 756 LYS A O 1
ATOM 5949 N N . GLU C 3 757 ? 122.374 85.320 59.681 1.00 97.68 757 GLU A N 1
ATOM 5950 C CA . GLU C 3 757 ? 122.171 83.935 60.081 1.00 97.68 757 GLU A CA 1
ATOM 5951 C C . GLU C 3 757 ? 121.176 83.764 61.224 1.00 97.68 757 GLU A C 1
ATOM 5952 O O . GLU C 3 757 ? 120.484 82.743 61.268 1.00 97.68 757 GLU A O 1
ATOM 5954 N N . ASN C 3 758 ? 121.082 84.722 62.142 1.00 95.12 758 ASN A N 1
ATOM 5955 C CA . ASN C 3 758 ? 120.251 84.583 63.330 1.00 95.12 758 ASN A CA 1
ATOM 5956 C C . ASN C 3 758 ? 118.915 85.275 63.102 1.00 95.12 758 ASN A C 1
ATOM 5957 O O . ASN C 3 758 ? 118.831 86.506 63.155 1.00 95.12 758 ASN A O 1
ATOM 5962 N N . ASN C 3 759 ? 117.877 84.478 62.847 1.00 94.44 759 ASN A N 1
ATOM 5963 C CA . ASN C 3 759 ? 116.565 85.038 62.543 1.00 94.44 759 ASN A CA 1
ATOM 5964 C C . ASN C 3 759 ? 115.704 85.155 63.795 1.00 94.44 759 ASN A C 1
ATOM 5965 O O . ASN C 3 759 ? 114.483 85.322 63.699 1.00 94.44 759 ASN A O 1
ATOM 5967 N N . SER C 3 760 ? 116.318 85.073 64.973 1.00 92.25 760 SER A N 1
ATOM 5968 C CA . SER C 3 760 ? 115.619 85.276 66.241 1.00 92.25 760 SER A CA 1
ATOM 5969 C C . SER C 3 760 ? 116.349 86.364 67.019 1.00 92.25 760 SER A C 1
ATOM 5970 O O . SER C 3 760 ? 116.918 86.108 68.083 1.00 92.25 760 SER A O 1
ATOM 5973 N N . ALA C 3 761 ? 116.327 87.581 66.485 1.00 90.40 761 ALA A N 1
ATOM 5974 C CA . ALA C 3 761 ? 117.147 88.665 67.005 1.00 90.40 761 ALA A CA 1
ATOM 5975 C C . ALA C 3 761 ? 116.558 89.987 66.538 1.00 90.40 761 ALA A C 1
ATOM 5976 O O . ALA C 3 761 ? 115.682 90.024 65.670 1.00 90.40 761 ALA A O 1
ATOM 5978 N N . ALA C 3 762 ? 117.055 91.073 67.125 1.00 85.45 762 ALA A N 1
ATOM 5979 C CA . ALA C 3 762 ? 116.588 92.420 66.816 1.00 85.45 762 ALA A CA 1
ATOM 5980 C C . ALA C 3 762 ? 117.773 93.372 66.869 1.00 85.45 762 ALA A C 1
ATOM 5981 O O . ALA C 3 762 ? 118.650 93.230 67.729 1.00 85.45 762 ALA A O 1
ATOM 5983 N N . ILE C 3 763 ? 117.790 94.348 65.966 1.00 84.97 763 ILE A N 1
ATOM 5984 C CA . ILE C 3 763 ? 118.901 95.281 65.826 1.00 84.97 763 ILE A CA 1
ATOM 5985 C C . ILE C 3 763 ? 118.404 96.622 66.349 1.00 84.97 763 ILE A C 1
ATOM 5986 O O . ILE C 3 763 ? 117.381 97.142 65.894 1.00 84.97 763 ILE A O 1
ATOM 5991 N N . ALA C 3 764 ? 119.120 97.179 67.317 1.00 81.25 764 ALA A N 1
ATOM 5992 C CA . ALA C 3 764 ? 118.786 98.467 67.908 1.00 81.25 764 ALA A CA 1
ATOM 5993 C C . ALA C 3 764 ? 119.809 99.502 67.471 1.00 81.25 764 ALA A C 1
ATOM 5994 O O . ALA C 3 764 ? 120.991 99.396 67.817 1.00 81.25 764 ALA A O 1
ATOM 5996 N N . LEU C 3 765 ? 119.361 100.499 66.714 1.00 80.83 765 LEU A N 1
ATOM 5997 C CA . LEU C 3 765 ? 120.246 101.503 66.141 1.00 80.83 765 LEU A CA 1
ATOM 5998 C C . LEU C 3 765 ? 120.085 102.820 66.887 1.00 80.83 765 LEU A C 1
ATOM 5999 O O . LEU C 3 765 ? 119.141 103.576 66.629 1.00 80.83 765 LEU A O 1
ATOM 6004 N N . GLY C 3 766 ? 120.984 103.072 67.836 1.00 83.72 766 GLY A N 1
ATOM 6005 C CA . GLY C 3 766 ? 120.920 104.256 68.657 1.00 83.72 766 GLY A CA 1
ATOM 6006 C C . GLY C 3 766 ? 121.595 105.437 67.990 1.00 83.72 766 GLY A C 1
ATOM 6007 O O . GLY C 3 766 ? 122.788 105.403 67.681 1.00 83.72 766 GLY A O 1
ATOM 6008 N N . PRO C 3 767 ? 120.837 106.507 67.744 1.00 83.16 767 PRO A N 1
ATOM 6009 C CA . PRO C 3 767 ? 121.423 107.678 67.067 1.00 83.16 767 PRO A CA 1
ATOM 6010 C C . PRO C 3 767 ? 122.643 108.239 67.775 1.00 83.16 767 PRO A C 1
ATOM 6011 O O . PRO C 3 767 ? 123.427 108.968 67.155 1.00 83.16 767 PRO A O 1
ATOM 6015 N N . SER C 3 768 ? 122.830 107.918 69.052 1.00 84.64 768 SER A N 1
ATOM 6016 C CA . SER C 3 768 ? 123.976 108.407 69.819 1.00 84.64 768 SER A CA 1
ATOM 6017 C C . SER C 3 768 ? 125.278 107.746 69.383 1.00 84.64 768 SER A C 1
ATOM 6018 O O . SER C 3 768 ? 126.366 108.142 69.798 1.00 84.64 768 SER A O 1
ATOM 6021 N N . GLY C 3 769 ? 125.175 106.732 68.528 1.00 88.21 769 GLY A N 1
ATOM 6022 C CA . GLY C 3 769 ? 126.349 106.014 68.076 1.00 88.21 769 GLY A CA 1
ATOM 6023 C C . GLY C 3 769 ? 126.554 104.690 68.782 1.00 88.21 769 GLY A C 1
ATOM 6024 O O . GLY C 3 769 ? 127.691 104.265 69.003 1.00 88.21 769 GLY A O 1
ATOM 6025 N N . ASN C 3 770 ? 125.459 104.038 69.160 1.00 85.02 770 ASN A N 1
ATOM 6026 C CA . ASN C 3 770 ? 125.514 102.776 69.877 1.00 85.02 770 ASN A CA 1
ATOM 6027 C C . ASN C 3 770 ? 124.561 101.783 69.230 1.00 85.02 770 ASN A C 1
ATOM 6028 O O . ASN C 3 770 ? 123.357 102.033 69.123 1.00 85.02 770 ASN A O 1
ATOM 6033 N N . VAL C 3 771 ? 125.111 100.653 68.794 1.00 83.03 771 VAL A N 1
ATOM 6034 C CA . VAL C 3 771 ? 124.338 99.620 68.115 1.00 83.03 771 VAL A CA 1
ATOM 6035 C C . VAL C 3 771 ? 124.348 98.361 68.970 1.00 83.03 771 VAL A C 1
ATOM 6036 O O . VAL C 3 771 ? 125.410 97.878 69.378 1.00 83.03 771 VAL A O 1
ATOM 6040 N N . TRP C 3 772 ? 123.157 97.846 69.265 1.00 79.56 772 TRP A N 1
ATOM 6041 C CA . TRP C 3 772 ? 122.993 96.572 69.947 1.00 79.56 772 TRP A CA 1
ATOM 6042 C C . TRP C 3 772 ? 122.400 95.548 68.989 1.00 79.56 772 TRP A C 1
ATOM 6043 O O . TRP C 3 772 ? 121.642 95.892 68.078 1.00 79.56 772 TRP A O 1
ATOM 6054 N N . LEU C 3 773 ? 122.749 94.284 69.208 1.00 83.80 773 LEU A N 1
ATOM 6055 C CA . LEU C 3 773 ? 122.024 93.160 68.629 1.00 83.80 773 LEU A CA 1
ATOM 6056 C C . LEU C 3 773 ? 121.523 92.271 69.755 1.00 83.80 773 LEU A C 1
ATOM 6057 O O . LEU C 3 773 ? 122.322 91.729 70.524 1.00 83.80 773 LEU A O 1
ATOM 6062 N N . PHE C 3 774 ? 120.204 92.127 69.849 1.00 80.81 774 PHE A N 1
ATOM 6063 C CA . PHE C 3 774 ? 119.566 91.347 70.898 1.00 80.81 774 PHE A CA 1
ATOM 6064 C C . PHE C 3 774 ? 119.176 89.987 70.343 1.00 80.81 774 PHE A C 1
ATOM 6065 O O . PHE C 3 774 ? 118.579 89.893 69.266 1.00 80.81 774 PHE A O 1
ATOM 6073 N N . GLU C 3 775 ? 119.510 88.934 71.082 1.00 86.74 775 GLU A N 1
ATOM 6074 C CA . GLU C 3 775 ? 119.102 87.582 70.737 1.00 86.74 775 GLU A CA 1
ATOM 6075 C C . GLU C 3 775 ? 118.080 87.089 71.750 1.00 86.74 775 GLU A C 1
ATOM 6076 O O . GLU C 3 775 ? 118.069 87.507 72.910 1.00 86.74 775 GLU A O 1
ATOM 6082 N N . GLY C 3 776 ? 117.213 86.191 71.292 1.00 87.23 776 GLY A N 1
ATOM 6083 C CA . GLY C 3 776 ? 116.344 85.460 72.186 1.00 87.23 776 GLY A CA 1
ATOM 6084 C C . GLY C 3 776 ? 115.201 86.265 72.753 1.00 87.23 776 GLY A C 1
ATOM 6085 O O . GLY C 3 776 ? 114.803 86.026 73.898 1.00 87.23 776 GLY A O 1
ATOM 6086 N N . ILE C 3 777 ? 114.660 87.209 71.991 1.00 86.26 777 ILE A N 1
ATOM 6087 C CA . ILE C 3 777 ? 113.587 88.061 72.474 1.00 86.26 777 ILE A CA 1
ATOM 6088 C C . ILE C 3 777 ? 112.256 87.519 71.970 1.00 86.26 777 ILE A C 1
ATOM 6089 O O . ILE C 3 777 ? 112.190 86.529 71.238 1.00 86.26 777 ILE A O 1
ATOM 6094 N N . ASP C 3 778 ? 111.174 88.188 72.371 1.00 91.52 778 ASP A N 1
ATOM 6095 C CA . ASP C 3 778 ? 109.831 87.739 72.027 1.00 91.52 778 ASP A CA 1
ATOM 6096 C C . ASP C 3 778 ? 109.471 87.989 70.569 1.00 91.52 778 ASP A C 1
ATOM 6097 O O . ASP C 3 778 ? 108.696 87.211 70.002 1.00 91.52 778 ASP A O 1
ATOM 6102 N N . HIS C 3 779 ? 109.980 89.073 69.972 1.00 91.58 779 HIS A N 1
ATOM 6103 C CA . HIS C 3 779 ? 109.678 89.479 68.599 1.00 91.58 779 HIS A CA 1
ATOM 6104 C C . HIS C 3 779 ? 108.191 89.761 68.424 1.00 91.58 779 HIS A C 1
ATOM 6105 O O . HIS C 3 779 ? 107.641 89.560 67.336 1.00 91.58 779 HIS A O 1
ATOM 6112 N N . SER C 3 780 ? 107.530 90.222 69.485 1.00 89.17 780 SER A N 1
ATOM 6113 C CA . SER C 3 780 ? 106.091 90.439 69.460 1.00 89.17 780 SER A CA 1
ATOM 6114 C C . SER C 3 780 ? 105.715 91.677 70.259 1.00 89.17 780 SER A C 1
ATOM 6115 O O . SER C 3 780 ? 106.588 92.441 70.683 1.00 89.17 780 SER A O 1
ATOM 6118 N N . LEU C 3 781 ? 104.418 91.883 70.468 1.00 83.36 781 LEU A N 1
ATOM 6119 C CA . LEU C 3 781 ? 103.917 93.048 71.177 1.00 83.36 781 LEU A CA 1
ATOM 6120 C C . LEU C 3 781 ? 103.370 92.599 72.520 1.00 83.36 781 LEU A C 1
ATOM 6121 O O . LEU C 3 781 ? 102.398 91.837 72.566 1.00 83.36 781 LEU A O 1
ATOM 6126 N N . PRO C 3 782 ? 103.973 93.042 73.627 1.00 81.49 782 PRO A N 1
ATOM 6127 C CA . PRO C 3 782 ? 103.433 92.694 74.951 1.00 81.49 782 PRO A CA 1
ATOM 6128 C C . PRO C 3 782 ? 102.014 93.204 75.149 1.00 81.49 782 PRO A C 1
ATOM 6129 O O . PRO C 3 782 ? 101.594 94.160 74.492 1.00 81.49 782 PRO A O 1
ATOM 6133 N N . GLU C 3 783 ? 101.261 92.569 76.043 1.00 81.32 783 GLU A N 1
ATOM 6134 C CA . GLU C 3 783 ? 99.924 93.030 76.382 1.00 81.32 783 GLU A CA 1
ATOM 6135 C C . GLU C 3 783 ? 99.967 94.454 76.926 1.00 81.32 783 GLU A C 1
ATOM 6136 O O . GLU C 3 783 ? 100.916 94.854 77.603 1.00 81.32 783 GLU A O 1
ATOM 6142 N N . TYR C 3 784 ? 98.916 95.217 76.623 1.00 81.75 784 TYR A N 1
ATOM 6143 C CA . TYR C 3 784 ? 98.825 96.623 77.017 1.00 81.75 784 TYR A CA 1
ATOM 6144 C C . TYR C 3 784 ? 98.620 96.702 78.528 1.00 81.75 784 TYR A C 1
ATOM 6145 O O . TYR C 3 784 ? 97.612 96.256 79.081 1.00 81.75 784 TYR A O 1
ATOM 6154 N N . ASP C 3 785 ? 99.603 97.291 79.208 1.00 83.63 785 ASP A N 1
ATOM 6155 C CA . ASP C 3 785 ? 99.591 97.308 80.664 1.00 83.63 785 ASP A CA 1
ATOM 6156 C C . ASP C 3 785 ? 99.315 98.703 81.215 1.00 83.63 785 ASP A C 1
ATOM 6157 O O . ASP C 3 785 ? 99.589 98.980 82.389 1.00 83.63 785 ASP A O 1
ATOM 6162 N N . GLY C 3 786 ? 98.768 99.582 80.375 1.00 81.58 786 GLY A N 1
ATOM 6163 C CA . GLY C 3 786 ? 98.397 100.928 80.774 1.00 81.58 786 GLY A CA 1
ATOM 6164 C C . GLY C 3 786 ? 99.507 101.959 80.816 1.00 81.58 786 GLY A C 1
ATOM 6165 O O . GLY C 3 786 ? 99.341 103.024 81.416 1.00 81.58 786 GLY A O 1
ATOM 6166 N N . THR C 3 787 ? 100.637 101.665 80.185 1.00 79.49 787 THR A N 1
ATOM 6167 C CA . THR C 3 787 ? 101.780 102.574 80.188 1.00 79.49 787 THR A CA 1
ATOM 6168 C C . THR C 3 787 ? 102.448 102.483 78.821 1.00 79.49 787 THR A C 1
ATOM 6169 O O . THR C 3 787 ? 101.827 102.078 77.831 1.00 79.49 787 THR A O 1
ATOM 6173 N N . THR C 3 788 ? 103.714 102.898 78.757 1.00 74.73 788 THR A N 1
ATOM 6174 C CA . THR C 3 788 ? 104.472 102.894 77.511 1.00 74.73 788 THR A CA 1
ATOM 6175 C C . THR C 3 788 ? 104.228 101.606 76.742 1.00 74.73 788 THR A C 1
ATOM 6176 O O . THR C 3 788 ? 104.461 100.509 77.256 1.00 74.73 788 THR A O 1
ATOM 6180 N N . THR C 3 789 ? 103.763 101.747 75.508 1.00 74.97 789 THR A N 1
ATOM 6181 C CA . THR C 3 789 ? 103.336 100.605 74.719 1.00 74.97 789 THR A CA 1
ATOM 6182 C C . THR C 3 789 ? 104.301 100.362 73.559 1.00 74.97 789 THR A C 1
ATOM 6183 O O . THR C 3 789 ? 105.330 101.028 73.422 1.00 74.97 789 THR A O 1
ATOM 6187 N N . HIS C 3 790 ? 103.966 99.395 72.714 1.00 73.34 790 HIS A N 1
ATOM 6188 C CA . HIS C 3 790 ? 104.819 98.950 71.627 1.00 73.34 790 HIS A CA 1
ATOM 6189 C C . HIS C 3 790 ? 104.009 98.880 70.341 1.00 73.34 790 HIS A C 1
ATOM 6190 O O . HIS C 3 790 ? 102.787 98.710 70.366 1.00 73.34 790 HIS A O 1
ATOM 6197 N N . GLY C 3 791 ? 104.700 99.008 69.218 1.00 72.71 791 GLY A N 1
ATOM 6198 C CA . GLY C 3 791 ? 104.123 98.669 67.934 1.00 72.71 791 GLY A CA 1
ATOM 6199 C C . GLY C 3 791 ? 105.199 98.274 66.947 1.00 72.71 791 GLY A C 1
ATOM 6200 O O . GLY C 3 791 ? 106.394 98.389 67.217 1.00 72.71 791 GLY A O 1
ATOM 6201 N N . VAL C 3 792 ? 104.754 97.795 65.790 1.00 78.55 792 VAL A N 1
ATOM 6202 C CA . VAL C 3 792 ? 105.650 97.324 64.741 1.00 78.55 792 VAL A CA 1
ATOM 6203 C C . VAL C 3 792 ? 105.196 97.920 63.419 1.00 78.55 792 VAL A C 1
ATOM 6204 O O . VAL C 3 792 ? 103.995 97.962 63.130 1.00 78.55 792 VAL A O 1
ATOM 6208 N N . LEU C 3 793 ? 106.154 98.377 62.620 1.00 81.74 793 LEU A N 1
ATOM 6209 C CA . LEU C 3 793 ? 105.904 98.882 61.281 1.00 81.74 793 LEU A CA 1
ATOM 6210 C C . LEU C 3 793 ? 106.419 97.884 60.254 1.00 81.74 793 LEU A C 1
ATOM 6211 O O . LEU C 3 793 ? 107.613 97.574 60.223 1.00 81.74 793 LEU A O 1
ATOM 6216 N N . VAL C 3 794 ? 105.516 97.386 59.413 1.00 85.69 794 VAL A N 1
ATOM 6217 C CA . VAL C 3 794 ? 105.831 96.340 58.447 1.00 85.69 794 VAL A CA 1
ATOM 6218 C C . VAL C 3 794 ? 105.840 96.965 57.060 1.00 85.69 794 VAL A C 1
ATOM 6219 O O . VAL C 3 794 ? 104.850 97.577 56.638 1.00 85.69 794 VAL A O 1
ATOM 6223 N N . LEU C 3 795 ? 106.965 96.842 56.367 1.00 88.49 795 LEU A N 1
ATOM 6224 C CA . LEU C 3 795 ? 107.142 97.456 55.063 1.00 88.49 795 LEU A CA 1
ATOM 6225 C C . LEU C 3 795 ? 106.835 96.458 53.951 1.00 88.49 795 LEU A C 1
ATOM 6226 O O . LEU C 3 795 ? 106.638 95.263 54.181 1.00 88.49 795 LEU A O 1
ATOM 6231 N N . ASP C 3 796 ? 106.793 96.974 52.722 1.00 92.94 796 ASP A N 1
ATOM 6232 C CA . ASP C 3 796 ? 106.425 96.144 51.581 1.00 92.94 796 ASP A CA 1
ATOM 6233 C C . ASP C 3 796 ? 107.396 94.982 51.420 1.00 92.94 796 ASP A C 1
ATOM 6234 O O . ASP C 3 796 ? 107.002 93.882 51.016 1.00 92.94 796 ASP A O 1
ATOM 6239 N N . ASP C 3 797 ? 108.671 95.208 51.737 1.00 95.89 797 ASP A N 1
ATOM 6240 C CA . ASP C 3 797 ? 109.719 94.222 51.511 1.00 95.89 797 ASP A CA 1
ATOM 6241 C C . ASP C 3 797 ? 109.846 93.298 52.717 1.00 95.89 797 ASP A C 1
ATOM 6242 O O . ASP C 3 797 ? 110.757 92.467 52.782 1.00 95.89 797 ASP A O 1
ATOM 6247 N N . GLY C 3 798 ? 108.927 93.432 53.671 1.00 95.17 798 GLY A N 1
ATOM 6248 C CA . GLY C 3 798 ? 108.883 92.571 54.830 1.00 95.17 798 GLY A CA 1
ATOM 6249 C C . GLY C 3 798 ? 109.660 93.060 56.030 1.00 95.17 798 GLY A C 1
ATOM 6250 O O . GLY C 3 798 ? 109.618 92.407 57.080 1.00 95.17 798 GLY A O 1
ATOM 6251 N N . THR C 3 799 ? 110.358 94.187 55.917 1.00 91.28 799 THR A N 1
ATOM 6252 C CA . THR C 3 799 ? 111.107 94.728 57.043 1.00 91.28 799 THR A CA 1
ATOM 6253 C C . THR C 3 799 ? 110.151 95.133 58.160 1.00 91.28 799 THR A C 1
ATOM 6254 O O . THR C 3 799 ? 109.122 95.768 57.910 1.00 91.28 799 THR A O 1
ATOM 6258 N N . GLN C 3 800 ? 110.481 94.747 59.387 1.00 86.51 800 GLN A N 1
ATOM 6259 C CA . GLN C 3 800 ? 109.654 95.057 60.541 1.00 86.51 800 GLN A CA 1
ATOM 6260 C C . GLN C 3 800 ? 110.427 95.913 61.535 1.00 86.51 800 GLN A C 1
ATOM 6261 O O . GLN C 3 800 ? 111.490 95.523 62.028 1.00 86.51 800 GLN A O 1
ATOM 6267 N N . ILE C 3 801 ? 109.876 97.091 61.830 1.00 81.18 801 ILE A N 1
ATOM 6268 C CA . ILE C 3 801 ? 110.527 98.068 62.691 1.00 81.18 801 ILE A CA 1
ATOM 6269 C C . ILE C 3 801 ? 109.692 98.222 63.952 1.00 81.18 801 ILE A C 1
ATOM 6270 O O . ILE C 3 801 ? 108.514 98.581 63.903 1.00 81.18 801 ILE A O 1
ATOM 6275 N N . GLY C 3 802 ? 110.314 97.956 65.094 1.00 75.36 802 GLY A N 1
ATOM 6276 C CA . GLY C 3 802 ? 109.662 98.145 66.374 1.00 75.36 802 GLY A CA 1
ATOM 6277 C C . GLY C 3 802 ? 109.838 99.550 66.898 1.00 75.36 802 GLY A C 1
ATOM 6278 O O . GLY C 3 802 ? 110.889 100.172 66.748 1.00 75.36 802 GLY A O 1
ATOM 6279 N N . PHE C 3 803 ? 108.778 100.050 67.533 1.00 72.21 803 PHE A N 1
ATOM 6280 C CA . PHE C 3 803 ? 108.767 101.362 68.161 1.00 72.21 803 PHE A CA 1
ATOM 6281 C C . PHE C 3 803 ? 108.188 101.234 69.560 1.00 72.21 803 PHE A C 1
ATOM 6282 O O . PHE C 3 803 ? 107.370 100.352 69.830 1.00 72.21 803 PHE A O 1
ATOM 6290 N N . THR C 3 804 ? 108.620 102.124 70.452 1.00 69.55 804 THR A N 1
ATOM 6291 C CA . THR C 3 804 ? 107.944 102.342 71.721 1.00 69.55 804 THR A CA 1
ATOM 6292 C C . THR C 3 804 ? 107.367 103.747 71.758 1.00 69.55 804 THR A C 1
ATOM 6293 O O . THR C 3 804 ? 107.829 104.647 71.052 1.00 69.55 804 THR A O 1
ATOM 6297 N N . SER C 3 805 ? 106.353 103.925 72.595 1.00 71.93 805 SER A N 1
ATOM 6298 C CA . SER C 3 805 ? 105.830 105.253 72.856 1.00 71.93 805 SER A CA 1
ATOM 6299 C C . SER C 3 805 ? 106.705 105.984 73.868 1.00 71.93 805 SER A C 1
ATOM 6300 O O . SER C 3 805 ? 107.559 105.396 74.535 1.00 71.93 805 SER A O 1
ATOM 6303 N N . GLY C 3 806 ? 106.484 107.291 73.972 1.00 70.91 806 GLY A N 1
ATOM 6304 C CA . GLY C 3 806 ? 107.120 108.069 75.014 1.00 70.91 806 GLY A CA 1
ATOM 6305 C C . GLY C 3 806 ? 108.138 109.062 74.499 1.00 70.91 806 GLY A C 1
ATOM 6306 O O . GLY C 3 806 ? 107.781 110.128 73.992 1.00 70.91 806 GLY A O 1
ATOM 6307 N N . ASN C 3 807 ? 109.418 108.714 74.619 1.00 66.42 807 ASN A N 1
ATOM 6308 C CA . ASN C 3 807 ? 110.493 109.626 74.253 1.00 66.42 807 ASN A CA 1
ATOM 6309 C C . ASN C 3 807 ? 110.471 109.967 72.768 1.00 66.42 807 ASN A C 1
ATOM 6310 O O . ASN C 3 807 ? 110.863 109.156 71.925 1.00 66.42 807 ASN A O 1
ATOM 6315 N N . GLY C 3 808 ? 110.025 111.176 72.451 1.00 70.09 808 GLY A N 1
ATOM 6316 C CA . GLY C 3 808 ? 109.740 111.580 71.089 1.00 70.09 808 GLY A CA 1
ATOM 6317 C C . GLY C 3 808 ? 110.881 112.336 70.446 1.00 70.09 808 GLY A C 1
ATOM 6318 O O . GLY C 3 808 ? 112.026 112.296 70.907 1.00 70.09 808 GLY A O 1
ATOM 6319 N N . ASP C 3 809 ? 110.562 113.041 69.361 1.00 73.47 809 ASP A N 1
ATOM 6320 C CA . ASP C 3 809 ? 111.572 113.755 68.593 1.00 73.47 809 ASP A CA 1
ATOM 6321 C C . ASP C 3 809 ? 111.570 115.223 68.993 1.00 73.47 809 ASP A C 1
ATOM 6322 O O . ASP C 3 809 ? 110.570 115.915 68.757 1.00 73.47 809 ASP A O 1
ATOM 6327 N N . PRO C 3 810 ? 112.645 115.736 69.595 1.00 71.65 810 PRO A N 1
ATOM 6328 C CA . PRO C 3 810 ? 112.638 117.138 70.042 1.00 71.65 810 PRO A CA 1
ATOM 6329 C C . PRO C 3 810 ? 112.233 118.124 68.964 1.00 71.65 810 PRO A C 1
ATOM 6330 O O . PRO C 3 810 ? 111.663 119.172 69.291 1.00 71.65 810 PRO A O 1
ATOM 6334 N N . ARG C 3 811 ? 112.500 117.831 67.695 1.00 72.97 811 ARG A N 1
ATOM 6335 C CA . ARG C 3 811 ? 112.160 118.745 66.615 1.00 72.97 811 ARG A CA 1
ATOM 6336 C C . ARG C 3 811 ? 110.659 118.941 66.439 1.00 72.97 811 ARG A C 1
ATOM 6337 O O . ARG C 3 811 ? 110.248 119.926 65.818 1.00 72.97 811 ARG A O 1
ATOM 6345 N N . TYR C 3 812 ? 109.831 118.038 66.966 1.00 75.62 812 TYR A N 1
ATOM 6346 C CA . TYR C 3 812 ? 108.384 118.110 66.787 1.00 75.62 812 TYR A CA 1
ATOM 6347 C C . TYR C 3 812 ? 107.671 118.183 68.132 1.00 75.62 812 TYR A C 1
ATOM 6348 O O . TYR C 3 812 ? 106.509 117.789 68.243 1.00 75.62 812 TYR A O 1
ATOM 6357 N N . THR C 3 813 ? 108.354 118.690 69.159 1.00 75.21 813 THR A N 1
ATOM 6358 C CA . THR C 3 813 ? 107.757 118.792 70.486 1.00 75.21 813 THR A CA 1
ATOM 6359 C C . THR C 3 813 ? 106.391 119.468 70.450 1.00 75.21 813 THR A C 1
ATOM 6360 O O . THR C 3 813 ? 105.496 119.076 71.205 1.00 75.21 813 THR A O 1
ATOM 6364 N N . ASN C 3 814 ? 106.204 120.454 69.572 1.00 81.59 814 ASN A N 1
ATOM 6365 C CA . ASN C 3 814 ? 104.963 121.218 69.547 1.00 81.59 814 ASN A CA 1
ATOM 6366 C C . ASN C 3 814 ? 103.779 120.409 69.032 1.00 81.59 814 ASN A C 1
ATOM 6367 O O . ASN C 3 814 ? 102.648 120.901 69.082 1.00 81.59 814 ASN A O 1
ATOM 6372 N N . TYR C 3 815 ? 104.006 119.198 68.535 1.00 80.58 815 TYR A N 1
ATOM 6373 C CA . TYR C 3 815 ? 102.929 118.360 68.031 1.00 80.58 815 TYR A CA 1
ATOM 6374 C C . TYR C 3 815 ? 102.411 117.456 69.140 1.00 80.58 815 TYR A C 1
ATOM 6375 O O . TYR C 3 815 ? 103.186 116.784 69.826 1.00 80.58 815 TYR A O 1
ATOM 6384 N N . ARG C 3 816 ? 101.089 117.443 69.309 1.00 81.33 816 ARG A N 1
ATOM 6385 C CA . ARG C 3 816 ? 100.464 116.693 70.390 1.00 81.33 816 ARG A CA 1
ATOM 6386 C C . ARG C 3 816 ? 100.393 115.199 70.108 1.00 81.33 816 ARG A C 1
ATOM 6387 O O . ARG C 3 816 ? 99.920 114.445 70.964 1.00 81.33 816 ARG A O 1
ATOM 6395 N N . ASN C 3 817 ? 100.853 114.758 68.938 1.00 79.41 817 ASN A N 1
ATOM 6396 C CA . ASN C 3 817 ? 100.988 113.346 68.609 1.00 79.41 817 ASN A CA 1
ATOM 6397 C C . ASN C 3 817 ? 102.444 112.894 68.731 1.00 79.41 817 ASN A C 1
ATOM 6398 O O . ASN C 3 817 ? 102.777 111.752 68.403 1.00 79.41 817 ASN A O 1
ATOM 6403 N N . ASN C 3 818 ? 103.328 113.782 69.169 1.00 77.91 818 ASN A N 1
ATOM 6404 C CA . ASN C 3 818 ? 104.729 113.420 69.314 1.00 77.91 818 ASN A CA 1
ATOM 6405 C C . ASN C 3 818 ? 104.922 112.367 70.398 1.00 77.91 818 ASN A C 1
ATOM 6406 O O . ASN C 3 818 ? 104.429 112.497 71.521 1.00 77.91 818 ASN A O 1
ATOM 6411 N N . GLY C 3 819 ? 105.648 111.309 70.042 1.00 73.95 819 GLY A N 1
ATOM 6412 C CA . GLY C 3 819 ? 105.927 110.209 70.934 1.00 73.95 819 GLY A CA 1
ATOM 6413 C C . GLY C 3 819 ? 104.989 109.027 70.800 1.00 73.95 819 GLY A C 1
ATOM 6414 O O . GLY C 3 819 ? 105.097 108.074 71.577 1.00 73.95 819 GLY A O 1
ATOM 6415 N N . HIS C 3 820 ? 104.097 109.073 69.802 1.00 74.37 820 HIS A N 1
ATOM 6416 C CA . HIS C 3 820 ? 103.132 107.974 69.549 1.00 74.37 820 HIS A CA 1
ATOM 6417 C C . HIS C 3 820 ? 103.665 107.038 68.468 1.00 74.37 820 HIS A C 1
ATOM 6418 O O . HIS C 3 820 ? 104.368 107.529 67.576 1.00 74.37 820 HIS A O 1
ATOM 6425 N N . VAL C 3 821 ? 103.318 105.750 68.533 1.00 72.40 821 VAL A N 1
ATOM 6426 C CA . VAL C 3 821 ? 103.794 104.776 67.558 1.00 72.40 821 VAL A CA 1
ATOM 6427 C C . VAL C 3 821 ? 103.458 105.213 66.139 1.00 72.40 821 VAL A C 1
ATOM 6428 O O . VAL C 3 821 ? 104.301 105.115 65.239 1.00 72.40 821 VAL A O 1
ATOM 6432 N N . ALA C 3 822 ? 102.233 105.690 65.907 1.00 74.03 822 ALA A N 1
ATOM 6433 C CA . ALA C 3 822 ? 101.865 106.161 64.577 1.00 74.03 822 ALA A CA 1
ATOM 6434 C C . ALA C 3 822 ? 102.722 107.348 64.152 1.00 74.03 822 ALA A C 1
ATOM 6435 O O . ALA C 3 822 ? 103.081 107.481 62.975 1.00 74.03 822 ALA A O 1
ATOM 6437 N N . GLN C 3 823 ? 103.080 108.216 65.101 1.00 75.30 823 GLN A N 1
ATOM 6438 C CA . GLN C 3 823 ? 103.910 109.356 64.731 1.00 75.30 823 GLN A CA 1
ATOM 6439 C C . GLN C 3 823 ? 105.337 108.923 64.428 1.00 75.30 823 GLN A C 1
ATOM 6440 O O . GLN C 3 823 ? 105.931 109.400 63.460 1.00 75.30 823 GLN A O 1
ATOM 6446 N N . LYS C 3 824 ? 105.909 108.029 65.238 1.00 71.53 824 LYS A N 1
ATOM 6447 C CA . LYS C 3 824 ? 107.262 107.555 64.966 1.00 71.53 824 LYS A CA 1
ATOM 6448 C C . LYS C 3 824 ? 107.310 106.787 63.651 1.00 71.53 824 LYS A C 1
ATOM 6449 O O . LYS C 3 824 ? 108.298 106.863 62.910 1.00 71.53 824 LYS A O 1
ATOM 6455 N N . SER C 3 825 ? 106.238 106.055 63.335 1.00 76.27 825 SER A N 1
ATOM 6456 C CA . SER C 3 825 ? 106.186 105.323 62.075 1.00 76.27 825 SER A CA 1
ATOM 6457 C C . SER C 3 825 ? 106.108 106.276 60.890 1.00 76.27 825 SER A C 1
ATOM 6458 O O . SER C 3 825 ? 106.808 106.091 59.885 1.00 76.27 825 SER A O 1
ATOM 6461 N N . ALA C 3 826 ? 105.257 107.299 60.987 1.00 76.49 826 ALA A N 1
ATOM 6462 C CA . ALA C 3 826 ? 105.123 108.258 59.893 1.00 76.49 826 ALA A CA 1
ATOM 6463 C C . ALA C 3 826 ? 106.424 109.023 59.672 1.00 76.49 826 ALA A C 1
ATOM 6464 O O . ALA C 3 826 ? 106.824 109.274 58.531 1.00 76.49 826 ALA A O 1
ATOM 6466 N N . LEU C 3 827 ? 107.094 109.407 60.760 1.00 76.09 827 LEU A N 1
ATOM 6467 C CA . LEU C 3 827 ? 108.378 110.095 60.648 1.00 76.09 827 LEU A CA 1
ATOM 6468 C C . LEU C 3 827 ? 109.466 109.156 60.154 1.00 76.09 827 LEU A C 1
ATOM 6469 O O . LEU C 3 827 ? 110.325 109.558 59.361 1.00 76.09 827 LEU A O 1
ATOM 6474 N N . TYR C 3 828 ? 109.460 107.908 60.624 1.00 75.81 828 TYR A N 1
ATOM 6475 C CA . TYR C 3 828 ? 110.392 106.929 60.078 1.00 75.81 828 TYR A CA 1
ATOM 6476 C C . TYR C 3 828 ? 110.245 106.825 58.566 1.00 75.81 828 TYR A C 1
ATOM 6477 O O . TYR C 3 828 ? 111.244 106.820 57.835 1.00 75.81 828 TYR A O 1
ATOM 6486 N N . MET C 3 829 ? 109.006 106.736 58.079 1.00 79.49 829 MET A N 1
ATOM 6487 C CA . MET C 3 829 ? 108.777 106.655 56.641 1.00 79.49 829 MET A CA 1
ATOM 6488 C C . MET C 3 829 ? 109.314 107.885 55.918 1.00 79.49 829 MET A C 1
ATOM 6489 O O . MET C 3 829 ? 109.908 107.769 54.840 1.00 79.49 829 MET A O 1
ATOM 6494 N N . ARG C 3 830 ? 109.109 109.073 56.494 1.00 77.07 830 ARG A N 1
ATOM 6495 C CA . ARG C 3 830 ? 109.634 110.295 55.891 1.00 77.07 830 ARG A CA 1
ATOM 6496 C C . ARG C 3 830 ? 111.145 110.228 55.714 1.00 77.07 830 ARG A C 1
ATOM 6497 O O . ARG C 3 830 ? 111.661 110.481 54.619 1.00 77.07 830 ARG A O 1
ATOM 6505 N N . GLU C 3 831 ? 111.873 109.899 56.782 1.00 78.02 831 GLU A N 1
ATOM 6506 C CA . GLU C 3 831 ? 113.329 109.915 56.714 1.00 78.02 831 GLU A CA 1
ATOM 6507 C C . GLU C 3 831 ? 113.854 108.843 55.770 1.00 78.02 831 GLU A C 1
ATOM 6508 O O . GLU C 3 831 ? 114.886 109.034 55.117 1.00 78.02 831 GLU A O 1
ATOM 6514 N N . ASN C 3 832 ? 113.159 107.713 55.681 1.00 80.12 832 ASN A N 1
ATOM 6515 C CA . ASN C 3 832 ? 113.598 106.594 54.859 1.00 80.12 832 ASN A CA 1
ATOM 6516 C C . ASN C 3 832 ? 112.888 106.523 53.516 1.00 80.12 832 ASN A C 1
ATOM 6517 O O . ASN C 3 832 ? 112.991 105.498 52.834 1.00 80.12 832 ASN A O 1
ATOM 6522 N N . ASN C 3 833 ? 112.173 107.578 53.124 1.00 81.76 833 ASN A N 1
ATOM 6523 C CA . ASN C 3 833 ? 111.538 107.678 51.809 1.00 81.76 833 ASN A CA 1
ATOM 6524 C C . ASN C 3 833 ? 110.704 106.432 51.501 1.00 81.76 833 ASN A C 1
ATOM 6525 O O . ASN C 3 833 ? 110.792 105.837 50.426 1.00 81.76 833 ASN A O 1
ATOM 6530 N N . ILE C 3 834 ? 109.887 106.046 52.476 1.00 83.07 834 ILE A N 1
ATOM 6531 C CA . ILE C 3 834 ? 109.010 104.885 52.368 1.00 83.07 834 ILE A CA 1
ATOM 6532 C C . ILE C 3 834 ? 107.627 105.375 51.966 1.00 83.07 834 ILE A C 1
ATOM 6533 O O . ILE C 3 834 ? 107.038 106.218 52.652 1.00 83.07 834 ILE A O 1
ATOM 6538 N N . SER C 3 835 ? 107.111 104.847 50.856 1.00 86.85 835 SER A N 1
ATOM 6539 C CA . SER C 3 835 ? 105.839 105.313 50.319 1.00 86.85 835 SER A CA 1
ATOM 6540 C C . SER C 3 835 ? 104.645 104.527 50.840 1.00 86.85 835 SER A C 1
ATOM 6541 O O . SER C 3 835 ? 103.505 104.991 50.711 1.00 86.85 835 SER A O 1
ATOM 6544 N N . ASN C 3 836 ? 104.870 103.353 51.425 1.00 87.70 836 ASN A N 1
ATOM 6545 C CA . ASN C 3 836 ? 103.784 102.507 51.893 1.00 87.70 836 ASN A CA 1
ATOM 6546 C C . ASN C 3 836 ? 104.262 101.656 53.059 1.00 87.70 836 ASN A C 1
ATOM 6547 O O . ASN C 3 836 ? 105.331 101.043 52.991 1.00 87.70 836 ASN A O 1
ATOM 6552 N N . ALA C 3 837 ? 103.463 101.623 54.122 1.00 86.19 837 ALA A N 1
ATOM 6553 C CA . ALA C 3 837 ? 103.719 100.734 55.247 1.00 86.19 837 ALA A CA 1
ATOM 6554 C C . ALA C 3 837 ? 102.438 100.580 56.052 1.00 86.19 837 ALA A C 1
ATOM 6555 O O . ALA C 3 837 ? 101.510 101.385 55.945 1.00 86.19 837 ALA A O 1
ATOM 6557 N N . THR C 3 838 ? 102.404 99.528 56.867 1.00 84.40 838 THR A N 1
ATOM 6558 C CA . THR C 3 838 ? 101.329 99.303 57.820 1.00 84.40 838 THR A CA 1
ATOM 6559 C C . THR C 3 838 ? 101.930 99.139 59.207 1.00 84.40 838 THR A C 1
ATOM 6560 O O . THR C 3 838 ? 102.928 98.433 59.377 1.00 84.40 838 THR A O 1
ATOM 6564 N N . VAL C 3 839 ? 101.334 99.802 60.198 1.00 83.29 839 VAL A N 1
ATOM 6565 C CA . VAL C 3 839 ? 101.817 99.761 61.572 1.00 83.29 839 VAL A CA 1
ATOM 6566 C C . VAL C 3 839 ? 100.751 99.141 62.469 1.00 83.29 839 VAL A C 1
ATOM 6567 O O . VAL C 3 839 ? 99.560 99.445 62.343 1.00 83.29 839 VAL A O 1
ATOM 6571 N N . TYR C 3 840 ? 101.186 98.250 63.361 1.00 81.21 840 TYR A N 1
ATOM 6572 C CA . TYR C 3 840 ? 100.313 97.577 64.319 1.00 81.21 840 TYR A CA 1
ATOM 6573 C C . TYR C 3 840 ? 100.744 98.012 65.713 1.00 81.21 840 TYR A C 1
ATOM 6574 O O . TYR C 3 840 ? 101.942 98.156 65.978 1.00 81.21 840 TYR A O 1
ATOM 6583 N N . HIS C 3 841 ? 99.778 98.215 66.606 1.00 79.97 841 HIS A N 1
ATOM 6584 C CA . HIS C 3 841 ? 100.069 98.556 67.990 1.00 79.97 841 HIS A CA 1
ATOM 6585 C C . HIS C 3 841 ? 99.064 97.898 68.922 1.00 79.97 841 HIS A C 1
ATOM 6586 O O . HIS C 3 841 ? 97.963 97.526 68.507 1.00 79.97 841 HIS A O 1
ATOM 6593 N N . ASN C 3 842 ? 99.458 97.761 70.185 1.00 79.96 842 ASN A N 1
ATOM 6594 C CA . ASN C 3 842 ? 98.591 97.250 71.240 1.00 79.96 842 ASN A CA 1
ATOM 6595 C C . ASN C 3 842 ? 98.168 98.405 72.136 1.00 79.96 842 ASN A C 1
ATOM 6596 O O . ASN C 3 842 ? 98.980 98.931 72.900 1.00 79.96 842 ASN A O 1
ATOM 6601 N N . ASN C 3 843 ? 96.896 98.793 72.067 1.00 83.54 843 ASN A N 1
ATOM 6602 C CA . ASN C 3 843 ? 96.394 99.813 72.983 1.00 83.54 843 ASN A CA 1
ATOM 6603 C C . ASN C 3 843 ? 94.885 99.625 73.127 1.00 83.54 843 ASN A C 1
ATOM 6604 O O . ASN C 3 843 ? 94.132 99.929 72.198 1.00 83.54 843 ASN A O 1
ATOM 6609 N N . THR C 3 844 ? 94.461 99.131 74.293 1.00 85.02 844 THR A N 1
ATOM 6610 C CA . THR C 3 844 ? 93.067 98.740 74.455 1.00 85.02 844 THR A CA 1
ATOM 6611 C C . THR C 3 844 ? 92.184 99.956 74.690 1.00 85.02 844 THR A C 1
ATOM 6612 O O . THR C 3 844 ? 90.958 99.830 74.766 1.00 85.02 844 THR A O 1
ATOM 6616 N N . ASN C 3 845 ? 92.788 101.140 74.793 1.00 86.00 845 ASN A N 1
ATOM 6617 C CA . ASN C 3 845 ? 92.024 102.360 75.010 1.00 86.00 845 ASN A CA 1
ATOM 6618 C C . ASN C 3 845 ? 91.729 103.097 73.712 1.00 86.00 845 ASN A C 1
ATOM 6619 O O . ASN C 3 845 ? 91.115 104.168 73.755 1.00 86.00 845 ASN A O 1
ATOM 6624 N N . GLY C 3 846 ? 92.151 102.556 72.570 1.00 86.03 846 GLY A N 1
ATOM 6625 C CA . GLY C 3 846 ? 91.895 103.181 71.290 1.00 86.03 846 GLY A CA 1
ATOM 6626 C C . GLY C 3 846 ? 92.996 104.136 70.880 1.00 86.03 846 GLY A C 1
ATOM 6627 O O . GLY C 3 846 ? 93.836 104.562 71.673 1.00 86.03 846 GLY A O 1
ATOM 6628 N N . THR C 3 847 ? 92.989 104.471 69.591 1.00 84.59 847 THR A N 1
ATOM 6629 C CA . THR C 3 847 ? 93.964 105.416 69.062 1.00 84.59 847 THR A CA 1
ATOM 6630 C C . THR C 3 847 ? 93.458 106.842 69.234 1.00 84.59 847 THR A C 1
ATOM 6631 O O . THR C 3 847 ? 92.335 107.168 68.843 1.00 84.59 847 THR A O 1
ATOM 6635 N N . CYS C 3 848 ? 94.293 107.693 69.825 1.00 84.59 848 CYS A N 1
ATOM 6636 C CA . CYS C 3 848 ? 93.876 109.047 70.144 1.00 84.59 848 CYS A CA 1
ATOM 6637 C C . CYS C 3 848 ? 93.612 109.840 68.867 1.00 84.59 848 CYS A C 1
ATOM 6638 O O . CYS C 3 848 ? 94.219 109.611 67.816 1.00 84.59 848 CYS A O 1
ATOM 6641 N N . GLY C 3 849 ? 92.689 110.791 68.969 1.00 85.29 849 GLY A N 1
ATOM 6642 C CA . GLY C 3 849 ? 92.243 111.544 67.818 1.00 85.29 849 GLY A CA 1
ATOM 6643 C C . GLY C 3 849 ? 93.320 112.343 67.127 1.00 85.29 849 GLY A C 1
ATOM 6644 O O . GLY C 3 849 ? 93.165 112.700 65.957 1.00 85.29 849 GLY A O 1
ATOM 6645 N N . TYR C 3 850 ? 94.415 112.637 67.823 1.00 83.33 850 TYR A N 1
ATOM 6646 C CA . TYR C 3 850 ? 95.512 113.406 67.257 1.00 83.33 850 TYR A CA 1
ATOM 6647 C C . TYR C 3 850 ? 96.178 112.701 66.090 1.00 83.33 850 TYR A C 1
ATOM 6648 O O . TYR C 3 850 ? 96.740 113.366 65.214 1.00 83.33 850 TYR A O 1
ATOM 6657 N N . CYS C 3 851 ? 96.128 111.370 66.058 1.00 82.28 851 CYS A N 1
ATOM 6658 C CA . CYS C 3 851 ? 96.667 110.615 64.937 1.00 82.28 851 CYS A CA 1
ATOM 6659 C C . CYS C 3 851 ? 95.883 110.838 63.652 1.00 82.28 851 CYS A C 1
ATOM 6660 O O . CYS C 3 851 ? 96.442 110.655 62.567 1.00 82.28 851 CYS A O 1
ATOM 6663 N N . ASN C 3 852 ? 94.607 111.216 63.748 1.00 86.49 852 ASN A N 1
ATOM 6664 C CA . ASN C 3 852 ? 93.729 111.252 62.586 1.00 86.49 852 ASN A CA 1
ATOM 6665 C C . ASN C 3 852 ? 94.112 112.323 61.575 1.00 86.49 852 ASN A C 1
ATOM 6666 O O . ASN C 3 852 ? 93.795 112.171 60.390 1.00 86.49 852 ASN A O 1
ATOM 6671 N N . THR C 3 853 ? 94.777 113.392 62.003 1.00 84.47 853 THR A N 1
ATOM 6672 C CA . THR C 3 853 ? 95.211 114.444 61.094 1.00 84.47 853 THR A CA 1
ATOM 6673 C C . THR C 3 853 ? 96.723 114.575 61.028 1.00 84.47 853 THR A C 1
ATOM 6674 O O . THR C 3 853 ? 97.265 114.930 59.975 1.00 84.47 853 THR A O 1
ATOM 6678 N N . MET C 3 854 ? 97.425 114.294 62.127 1.00 82.80 854 MET A N 1
ATOM 6679 C CA . MET C 3 854 ? 98.858 114.555 62.184 1.00 82.80 854 MET A CA 1
ATOM 6680 C C . MET C 3 854 ? 99.679 113.462 61.515 1.00 82.80 854 MET A C 1
ATOM 6681 O O . MET C 3 854 ? 100.791 113.739 61.057 1.00 82.80 854 MET A O 1
ATOM 6686 N N . THR C 3 855 ? 99.166 112.231 61.458 1.00 82.27 855 THR A N 1
ATOM 6687 C CA . THR C 3 855 ? 99.873 111.171 60.749 1.00 82.27 855 THR A CA 1
ATOM 6688 C C . THR C 3 855 ? 100.132 111.549 59.296 1.00 82.27 855 THR A C 1
ATOM 6689 O O . THR C 3 855 ? 101.250 111.379 58.793 1.00 82.27 855 THR A O 1
ATOM 6693 N N . ALA C 3 856 ? 99.113 112.064 58.606 1.00 83.90 856 ALA A N 1
ATOM 6694 C CA . ALA C 3 856 ? 99.299 112.492 57.224 1.00 83.90 856 ALA A CA 1
ATOM 6695 C C . ALA C 3 856 ? 100.307 113.629 57.127 1.00 83.90 856 ALA A C 1
ATOM 6696 O O . ALA C 3 856 ? 101.076 113.709 56.162 1.00 83.90 856 ALA A O 1
ATOM 6698 N N . THR C 3 857 ? 100.320 114.520 58.120 1.00 81.94 857 THR A N 1
ATOM 6699 C CA . THR C 3 857 ? 101.290 115.610 58.121 1.00 81.94 857 THR A CA 1
ATOM 6700 C C . THR C 3 857 ? 102.713 115.082 58.236 1.00 81.94 857 THR A C 1
ATOM 6701 O O . THR C 3 857 ? 103.617 115.555 57.540 1.00 81.94 857 THR A O 1
ATOM 6705 N N . PHE C 3 858 ? 102.930 114.100 59.114 1.00 79.99 858 PHE A N 1
ATOM 6706 C CA . PHE C 3 858 ? 104.267 113.557 59.310 1.00 79.99 858 PHE A CA 1
ATOM 6707 C C . PHE C 3 858 ? 104.723 112.745 58.107 1.00 79.99 858 PHE A C 1
ATOM 6708 O O . PHE C 3 858 ? 105.924 112.684 57.821 1.00 79.99 858 PHE A O 1
ATOM 6716 N N . LEU C 3 859 ? 103.788 112.114 57.403 1.00 84.52 859 LEU A N 1
ATOM 6717 C CA . LEU C 3 859 ? 104.126 111.366 56.204 1.00 84.52 859 LEU A CA 1
ATOM 6718 C C . LEU C 3 859 ? 104.638 112.307 55.115 1.00 84.52 859 LEU A C 1
ATOM 6719 O O . LEU C 3 859 ? 104.174 113.444 54.994 1.00 84.52 859 LEU A O 1
ATOM 6724 N N . PRO C 3 860 ? 105.603 111.859 54.313 1.00 86.83 860 PRO A N 1
ATOM 6725 C CA . PRO C 3 860 ? 105.995 112.641 53.138 1.00 86.83 860 PRO A CA 1
ATOM 6726 C C . PRO C 3 860 ? 104.924 112.582 52.062 1.00 86.83 860 PRO A C 1
ATOM 6727 O O . PRO C 3 860 ? 104.107 111.659 52.015 1.00 86.83 860 PRO A O 1
ATOM 6731 N N . GLU C 3 861 ? 104.926 113.595 51.200 1.00 90.71 861 GLU A N 1
ATOM 6732 C CA . GLU C 3 861 ? 103.924 113.684 50.146 1.00 90.71 861 GLU A CA 1
ATOM 6733 C C . GLU C 3 861 ? 103.889 112.400 49.329 1.00 90.71 861 GLU A C 1
ATOM 6734 O O . GLU C 3 861 ? 104.922 111.929 48.844 1.00 90.71 861 GLU A O 1
ATOM 6740 N N . GLY C 3 862 ? 102.695 111.833 49.182 1.00 90.30 862 GLY A N 1
ATOM 6741 C CA . GLY C 3 862 ? 102.506 110.631 48.399 1.00 90.30 862 GLY A CA 1
ATOM 6742 C C . GLY C 3 862 ? 102.563 109.335 49.175 1.00 90.30 862 GLY A C 1
ATOM 6743 O O . GLY C 3 862 ? 102.153 108.297 48.641 1.00 90.30 862 GLY A O 1
ATOM 6744 N N . ALA C 3 863 ? 103.052 109.355 50.411 1.00 89.82 863 ALA A N 1
ATOM 6745 C CA . ALA C 3 863 ? 103.173 108.156 51.225 1.00 89.82 863 ALA A CA 1
ATOM 6746 C C . ALA C 3 863 ? 101.870 107.878 51.965 1.00 89.82 863 ALA A C 1
ATOM 6747 O O . ALA C 3 863 ? 101.134 108.791 52.345 1.00 89.82 863 ALA A O 1
ATOM 6749 N N . THR C 3 864 ? 101.593 106.591 52.168 1.00 89.28 864 THR A N 1
ATOM 6750 C CA . THR C 3 864 ? 100.415 106.151 52.900 1.00 89.28 864 THR A CA 1
ATOM 6751 C C . THR C 3 864 ? 100.822 105.199 54.014 1.00 89.28 864 THR A C 1
ATOM 6752 O O . THR C 3 864 ? 101.580 104.249 53.798 1.00 89.28 864 THR A O 1
ATOM 6756 N N . LEU C 3 865 ? 100.301 105.459 55.212 1.00 86.06 865 LEU A N 1
ATOM 6757 C CA . LEU C 3 865 ? 100.475 104.578 56.356 1.00 86.06 865 LEU A CA 1
ATOM 6758 C C . LEU C 3 865 ? 99.118 104.058 56.800 1.00 86.06 865 LEU A C 1
ATOM 6759 O O . LEU C 3 865 ? 98.176 104.835 56.983 1.00 86.06 865 LEU A O 1
ATOM 6764 N N . THR C 3 866 ? 99.024 102.742 56.974 1.00 86.90 866 THR A N 1
ATOM 6765 C CA . THR C 3 866 ? 97.828 102.089 57.506 1.00 86.90 866 THR A CA 1
ATOM 6766 C C . THR C 3 866 ? 98.054 101.844 58.994 1.00 86.90 866 THR A C 1
ATOM 6767 O O . THR C 3 866 ? 99.049 101.234 59.389 1.00 86.90 866 THR A O 1
ATOM 6771 N N . VAL C 3 867 ? 97.131 102.327 59.819 1.00 88.02 867 VAL A N 1
ATOM 6772 C CA . VAL C 3 867 ? 97.245 102.168 61.264 1.00 88.02 867 VAL A CA 1
ATOM 6773 C C . VAL C 3 867 ? 96.230 101.134 61.736 1.00 88.02 867 VAL A C 1
ATOM 6774 O O . VAL C 3 867 ? 95.021 101.292 61.539 1.00 88.02 867 VAL A O 1
ATOM 6778 N N . VAL C 3 868 ? 96.725 100.052 62.328 1.00 85.84 868 VAL A N 1
ATOM 6779 C CA . VAL C 3 868 ? 95.882 98.907 62.667 1.00 85.84 868 VAL A CA 1
ATOM 6780 C C . VAL C 3 868 ? 95.813 98.751 64.180 1.00 85.84 868 VAL A C 1
ATOM 6781 O O . VAL C 3 868 ? 96.833 98.467 64.824 1.00 85.84 868 VAL A O 1
ATOM 6785 N N . PRO C 3 869 ? 94.643 98.926 64.786 1.00 87.37 869 PRO A N 1
ATOM 6786 C CA . PRO C 3 869 ? 94.506 98.708 66.227 1.00 87.37 869 PRO A CA 1
ATOM 6787 C C . PRO C 3 869 ? 94.520 97.223 66.545 1.00 87.37 869 PRO A C 1
ATOM 6788 O O . PRO C 3 869 ? 94.449 96.388 65.632 1.00 87.37 869 PRO A O 1
ATOM 6792 N N . PRO C 3 870 ? 94.623 96.850 67.825 1.00 87.95 870 PRO A N 1
ATOM 6793 C CA . PRO C 3 870 ? 94.572 95.420 68.174 1.00 87.95 870 PRO A CA 1
ATOM 6794 C C . PRO C 3 870 ? 93.226 94.771 67.908 1.00 87.95 870 PRO A C 1
ATOM 6795 O O . PRO C 3 870 ? 93.149 93.535 67.906 1.00 87.95 870 PRO A O 1
ATOM 6799 N N . GLU C 3 871 ? 92.169 95.558 67.695 1.00 90.07 871 GLU A N 1
ATOM 6800 C CA . GLU C 3 871 ? 90.832 95.041 67.391 1.00 90.07 871 GLU A CA 1
ATOM 6801 C C . GLU C 3 871 ? 90.320 94.135 68.508 1.00 90.07 871 GLU A C 1
ATOM 6802 O O . GLU C 3 871 ? 89.626 93.147 68.264 1.00 90.07 871 GLU A O 1
ATOM 6808 N N . ASN C 3 872 ? 90.668 94.478 69.750 1.00 91.28 872 ASN A N 1
ATOM 6809 C CA . ASN C 3 872 ? 90.130 93.807 70.924 1.00 91.28 872 ASN A CA 1
ATOM 6810 C C . ASN C 3 872 ? 89.479 94.753 71.921 1.00 91.28 872 ASN A C 1
ATOM 6811 O O . ASN C 3 872 ? 89.192 94.331 73.045 1.00 91.28 872 ASN A O 1
ATOM 6816 N N . ALA C 3 873 ? 89.244 96.010 71.547 1.00 90.89 873 ALA A N 1
ATOM 6817 C CA . ALA C 3 873 ? 88.665 96.997 72.444 1.00 90.89 873 ALA A CA 1
ATOM 6818 C C . ALA C 3 873 ? 88.145 98.152 71.604 1.00 90.89 873 ALA A C 1
ATOM 6819 O O . ALA C 3 873 ? 88.493 98.285 70.429 1.00 90.89 873 ALA A O 1
ATOM 6821 N N . VAL C 3 874 ? 87.306 98.989 72.215 1.00 92.53 874 VAL A N 1
ATOM 6822 C CA . VAL C 3 874 ? 86.766 100.143 71.498 1.00 92.53 874 VAL A CA 1
ATOM 6823 C C . VAL C 3 874 ? 87.551 101.404 71.842 1.00 92.53 874 VAL A C 1
ATOM 6824 O O . VAL C 3 874 ? 88.363 101.886 71.044 1.00 92.53 874 VAL A O 1
ATOM 6828 N N . ALA C 3 875 ? 87.350 101.933 73.049 1.00 91.99 875 ALA A N 1
ATOM 6829 C CA . ALA C 3 875 ? 87.997 103.183 73.438 1.00 91.99 875 ALA A CA 1
ATOM 6830 C C . ALA C 3 875 ? 87.890 103.431 74.935 1.00 91.99 875 ALA A C 1
ATOM 6831 O O . ALA C 3 875 ? 87.021 102.867 75.607 1.00 91.99 875 ALA A O 1
ATOM 6833 N N . ASN C 3 876 ? 88.779 104.273 75.462 1.00 90.21 876 ASN A N 1
ATOM 6834 C CA . ASN C 3 876 ? 88.595 104.850 76.785 1.00 90.21 876 ASN A CA 1
ATOM 6835 C C . ASN C 3 876 ? 88.427 106.362 76.776 1.00 90.21 876 ASN A C 1
ATOM 6836 O O . ASN C 3 876 ? 88.638 106.990 77.818 1.00 90.21 876 ASN A O 1
ATOM 6841 N N . ASN C 3 877 ? 88.057 106.965 75.650 1.00 88.31 877 ASN A N 1
ATOM 6842 C CA . ASN C 3 877 ? 87.860 108.407 75.587 1.00 88.31 877 ASN A CA 1
ATOM 6843 C C . ASN C 3 877 ? 87.003 108.729 74.372 1.00 88.31 877 ASN A C 1
ATOM 6844 O O . ASN C 3 877 ? 86.606 107.844 73.612 1.00 88.31 877 ASN A O 1
ATOM 6849 N N . SER C 3 878 ? 86.716 110.017 74.205 1.00 90.69 878 SER A N 1
ATOM 6850 C CA . SER C 3 878 ? 85.977 110.480 73.041 1.00 90.69 878 SER A CA 1
ATOM 6851 C C . SER C 3 878 ? 86.901 110.580 71.830 1.00 90.69 878 SER A C 1
ATOM 6852 O O . SER C 3 878 ? 88.125 110.678 71.951 1.00 90.69 878 SER A O 1
ATOM 6855 N N . ARG C 3 879 ? 86.286 110.550 70.646 1.00 90.81 879 ARG A N 1
ATOM 6856 C CA . ARG C 3 879 ? 86.977 110.790 69.378 1.00 90.81 879 ARG A CA 1
ATOM 6857 C C . ARG C 3 879 ? 88.191 109.878 69.211 1.00 90.81 879 ARG A C 1
ATOM 6858 O O . ARG C 3 879 ? 89.244 110.307 68.738 1.00 90.81 879 ARG A O 1
ATOM 6866 N N . ALA C 3 880 ? 88.049 108.613 69.593 1.00 87.72 880 ALA A N 1
ATOM 6867 C CA . ALA C 3 880 ? 89.098 107.622 69.424 1.00 87.72 880 ALA A CA 1
ATOM 6868 C C . ALA C 3 880 ? 88.759 106.707 68.256 1.00 87.72 880 ALA A C 1
ATOM 6869 O O . ALA C 3 880 ? 87.589 106.514 67.914 1.00 87.72 880 ALA A O 1
ATOM 6871 N N . ILE C 3 881 ? 89.796 106.143 67.646 1.00 88.64 881 ILE A N 1
ATOM 6872 C CA . ILE C 3 881 ? 89.656 105.274 66.483 1.00 88.64 881 ILE A CA 1
ATOM 6873 C C . ILE C 3 881 ? 89.809 103.831 66.932 1.00 88.64 881 ILE A C 1
ATOM 6874 O O . ILE C 3 881 ? 90.827 103.464 67.529 1.00 88.64 881 ILE A O 1
ATOM 6879 N N . ASP C 3 882 ? 88.796 103.013 66.642 1.00 90.59 882 ASP A N 1
ATOM 6880 C CA . ASP C 3 882 ? 88.788 101.599 66.990 1.00 90.59 882 ASP A CA 1
ATOM 6881 C C . ASP C 3 882 ? 88.818 100.734 65.732 1.00 90.59 882 ASP A C 1
ATOM 6882 O O . ASP C 3 882 ? 88.560 99.530 65.781 1.00 90.59 882 ASP A O 1
ATOM 6887 N N . TYR C 3 883 ? 89.143 101.340 64.596 1.00 91.38 883 TYR A N 1
ATOM 6888 C CA . TYR C 3 883 ? 89.081 100.661 63.313 1.00 91.38 883 TYR A CA 1
ATOM 6889 C C . TYR C 3 883 ? 90.312 101.023 62.497 1.00 91.38 883 TYR A C 1
ATOM 6890 O O . TYR C 3 883 ? 91.009 101.996 62.793 1.00 91.38 883 TYR A O 1
ATOM 6899 N N . VAL C 3 884 ? 90.572 100.218 61.466 1.00 90.94 884 VAL A N 1
ATOM 6900 C CA . VAL C 3 884 ? 91.736 100.429 60.615 1.00 90.94 884 VAL A CA 1
ATOM 6901 C C . VAL C 3 884 ? 91.515 101.659 59.746 1.00 90.94 884 VAL A C 1
ATOM 6902 O O . VAL C 3 884 ? 90.496 101.775 59.051 1.00 90.94 884 VAL A O 1
ATOM 6906 N N . LYS C 3 885 ? 92.471 102.584 59.780 1.00 89.62 885 LYS A N 1
ATOM 6907 C CA . LYS C 3 885 ? 92.393 103.823 59.023 1.00 89.62 885 LYS A CA 1
ATOM 6908 C C . LYS C 3 885 ? 93.708 104.079 58.304 1.00 89.62 885 LYS A C 1
ATOM 6909 O O . LYS C 3 885 ? 94.794 103.842 58.839 1.00 89.62 885 LYS A O 1
ATOM 6915 N N . THR C 3 886 ? 93.594 104.567 57.070 1.00 89.74 886 THR A N 1
ATOM 6916 C CA . THR C 3 886 ? 94.739 104.883 56.230 1.00 89.74 886 THR A CA 1
ATOM 6917 C C . THR C 3 886 ? 94.886 106.394 56.142 1.00 89.74 886 THR A C 1
ATOM 6918 O O . THR C 3 886 ? 93.886 107.115 56.053 1.00 89.74 886 THR A O 1
ATOM 6922 N N . TYR C 3 887 ? 96.129 106.871 56.166 1.00 88.75 887 TYR A N 1
ATOM 6923 C CA . TYR C 3 887 ? 96.435 108.291 56.058 1.00 88.75 887 TYR A CA 1
ATOM 6924 C C . TYR C 3 887 ? 97.449 108.493 54.941 1.00 88.75 887 TYR A C 1
ATOM 6925 O O . TYR C 3 887 ? 98.417 107.733 54.833 1.00 88.75 887 TYR A O 1
ATOM 6934 N N . THR C 3 888 ? 97.232 109.518 54.124 1.00 90.72 888 THR A N 1
ATOM 6935 C CA . THR C 3 888 ? 98.087 109.818 52.983 1.00 90.72 888 THR A CA 1
ATOM 6936 C C . THR C 3 888 ? 98.651 111.224 53.129 1.00 90.72 888 THR A C 1
ATOM 6937 O O . THR C 3 888 ? 97.910 112.167 53.429 1.00 90.72 888 THR A O 1
ATOM 6941 N N . GLY C 3 889 ? 99.955 111.362 52.912 1.00 89.40 889 GLY A N 1
ATOM 6942 C CA . GLY C 3 889 ? 100.605 112.657 52.978 1.00 89.40 889 GLY A CA 1
ATOM 6943 C C . GLY C 3 889 ? 100.472 113.466 51.701 1.00 89.40 889 GLY A C 1
ATOM 6944 O O . GLY C 3 889 ? 100.361 112.912 50.609 1.00 89.40 889 GLY A O 1
#

Radius of gyration: 34.17 Å; Cα contacts (8 Å, |Δi|>4): 1520; chains: 1; bounding box: 63×65×107 Å

Solvent-accessible surface area: 34632 Å² total; per-residue (Å²): 195,52,98,89,15,0,33,168,71,173,4,2,69,145,0,35,124,15,11,145,113,15,12,52,86,0,146,15,113,47,2,126,4,85,96,46,43,14,27,103,2,0,101,107,2,1,4,44,0,0,86,3,0,36,64,65,36,106,40,0,22,86,28,131,24,114,3,63,36,112,36,0,6,38,0,0,1,29,81,40,0,76,74,1,0,61,7,0,33,168,30,8,63,61,0,20,158,77,53,61,5,69,66,123,41,0,11,44,0,0,23,17,72,28,2,67,72,0,0,78,4,0,46,136,17,5,56,61,0,31,159,69,42,59,3,67,54,110,38,0,11,44,0,0,32,15,55,37,0,59,67,2,0,32,0,0,41,125,21,8,52,62,0,19,156,72,66,63,9,65,54,118,51,0,10,42,1,0,47,49,49,39,3,58,64,2,0,57,0,0,64,126,8,10,71,53,0,31,151,81,31,59,6,65,68,114,40,0,10,43,0,0,38,41,78,29,3,59,68,2,0,34,0,0,64,126,18,10,58,62,0,24,158,71,52,63,4,66,51,108,38,0,8,40,0,0,32,36,4,35,2,56,79,2,0,72,2,0,63,139,9,4,53,63,0,31,160,78,46,61,5,65,48,110,39,0,10,47,0,0,25,22,93,26,4,46,82,1,0,57,7,0,35,168,8,5,58,57,0,31,159,80,42,58,7,65,51,110,44,0,12,43,0,0,32,62,63,33,2,64,65,3,0,55,3,0,64,138,6,8,66,56,0,22,149,78,44,58,5,68,60,119,42,0,12,46,0,0,24,21,17,42,3,62,69,1,0,50,2,0,49,132,14,9,60,55,0,24,157,76,33,57,7,64,56,110,42,0,12,45,0,0,23,64,75,40,2,58,69,4,0,56,1,0,64,120,15,9,52,61,0,20,157,70,50,61,8,65,52,108,40,0,11,42,0,0,21,65,73,39,2,60,70,3,0,65,5,0,46,134,17,5,46,59,0,29,144,70,53,57,8,69,58,121,43,0,10,45,0,0,24,18,18,35,2,60,69,1,0,62,5,0,44,132,16,5,58,62,0,23,144,72,45,57,5,69,58,119,43,0,10,41,0,0,29,58,63,33,2,61,70,3,0,57,2,0,40,134,1,7,38,57,0,35,159,80,32,59,5,66,50,107,38,0,12,48,0,0,26,16,89,22,2,66,75,0,0,32,0,0,56,125,25,10,61,65,0,24,158,65,47,61,9,64,49,106,42,0,12,45,0,0,35,40,95,26,2,55,74,2,0,78,2,0,46,137,14,4,58,48,0,28,146,39,12,3,6,38,59,116,48,0,9,56,29,0,35,94,46,36,2,77,73,47,0,57,64,16,52,52,48,2,69,126,4,43,0,47,90,1,8,75,16,0,9,49,37,14,19,14,34,1,14,22,4,97,31,59,57,84,65,15,31,61,63,13,59,63,66,23,84,95,65,80,14,76,30,43,17,24,0,96,69,111,7,54,63,76,164,30,66,49,79,51,13,51,66,27,23,53,94,41,51,62,0,0,13,0,28,8,115,65,13,21,10,2,1,0,29,45,14,98,33,71,38,43,153,56,87,56,78,38,17,22,1,13,0,50,23,114,84,37,9,38,0,3,10,7,23,48,73,20,24,116,161,52,100,126,71,170,0,39,4,55,10,7,1,40,0,0,16,24,0,82,108,50,135,24,78,63,2,32,0,91,17,30,34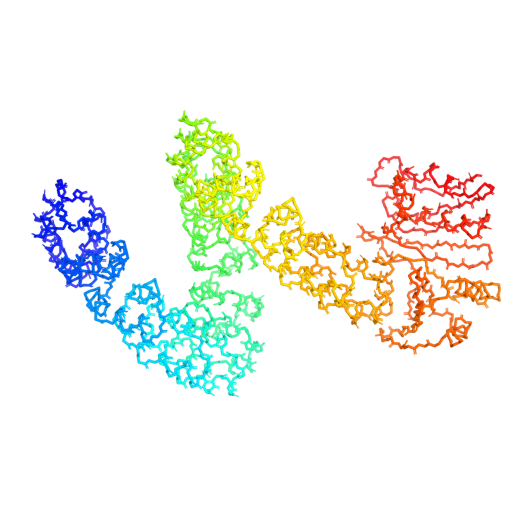,55,56,12,12,46,33,90,2,64,94,37,0,28,78,6,3,24,154,58,2,34,0,26,7,21,11,41,124,103,42,104,43,111,127,90,220,28,18,61,116,65,81,75,12,85,34

B-factor: mean 40.5, std 28.55, range [9.23, 173.79]

Sequence (803 aa):
EAIVGVGKQWSGARALEALLTVAGELRGPPLQLDTGQLLKIAKRGGVTAVEAVHAWRNALTGAPLNLTPEQVVAIASHDGGKQALETVQRLLPVLCQAHGLTPEQVVAIASNIGGKQALETVQRLLPVLCQAHGLTPEQVVAIASNNGGKQALETVQRLLPVLCQAHGLTPEQVVAIASNNGGKQALETVQRLLPVLCQAHGLTPEQVVAIASNIGGKQALETVQRLLPVLCQAHGLTPEQVVAIASNGGGKQALETVQRLLPVLCQAHGLTPEQVVAIASNIGGKQALETVQRLLPVLCQAHGLTPEQVVAIASHDGGKQALETVQRLLPVLCQAHGLTPEQVVAIASNGGGKQALETVQRLLPVLCQAHGLTPEQVVAIASHDGGKQALETVQRLLPVLCQAHGLTPEQVVAIASHDGGKQALETVQRLLPVLCQAHGLTPEQVVAIASNGGGKQALETVQRLLPVLCQAHGLTPEQVVAIASHDGGKQALETVQRLLPVLCQAHGLTPEQVVAIASNIGGKQALETVQRLLPVLCQAHGLTPEQVVAIASNIGGKQALETVQRLLPVLCQAHGLTPEQVVAIASNGGGRPALEALHAVLTDGSAQERLRALQEVAGFPVIYTENIDEKTLETIEKLIKKEAPGKYRLVRPDGSVEEVSLEELLERIKENNSAAIALGPSGNVWLFEGIDHSLPEYDGTTTHGVLVLDDGTQIGFTSGNGDPRYTNYRNNGHVAQKSALYMRENNISNATVYHNNTNGTCGYCNTMTATFLPEGATLTVVPPENAVANNSRAIDYVKTYTG